Protein AF-0000000074539523 (afdb_homodimer)

Organism: Archaeoglob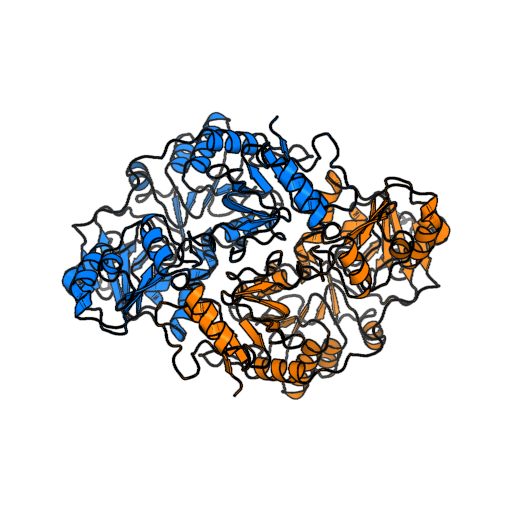us fulgidus (strain ATCC 49558 / DSM 4304 / JCM 9628 / NBRC 100126 / VC-16) (NCBI:txid224325)

pLDDT: mean 94.4, std 8.93, range [22.94, 98.94]

Secondary structure (DSSP, 8-state):
--------HHHHHHHHEE-HHHHHHT--TT-EEEEEEGGG--HHHHHHHHTTGGG--SEEEEEESB-S--HHHHH-TT-SSEEEEESSB-GGGHHHHHHH-GGGB----GGGHHHIIIIIIHHHS--SEEEEEEPPP-TTSEEE-TTB-BTHHHHHHH-SEEEEEE-TTPPP--BSSSSEEEGGG-SEEEE--SSPPP---SPPPPPHHHHHHHHHHHH-B-TTS-BSS-TT-EEEE-SSHHHHHHHHHHHHTT--SBEEB-SEE-HHHHHHHHTTSB--TT-SSSTT-EEESEE---HHHHHHHTT-TTEEE-BHHHHT-HHHHTTSTTEEEEEE-SEEETT--EE-SEEES-STT--EEE-S--TTHHHHHHHHHT-TTS--EEEEE--SEETTEESEESSPPTT---SB-GGG--EEEETTEEEE-TT--HHHHHHHHHHHS-HHHHHHHHHHHHHHTSS-TT--PPSS--TTEEEE--/--------HHHHHHHHEE-HHHHHHT--TT-EEEEEEGGG--HHHHHHHHTTGGG--SEEEEEESB-S--HHHHH-TT-SSEEEEESSB-GGGHHHHHHH-GGGB----GGGHHHIIIIIIHHTS--SEEEEEEPPP-TTSEEE-TTB-BTHHHHHHH-SEEEEEE-TTPPP--BSSSSEEEGGG-SEEEE--SSPPP---SPPPPPHHHHHHHHHHHH-B-TTS-BSS-TT-EEEE-SSHHHHHHHHHHHHTT--SBEEB-SEE-HHHHHHHHTTSB--TT-SSSTT-EEESEE---HHHHHHHTT-TTEEE-BHHHHT-HHHHTTSTTEEEEEE-SEEETT--EE-SEEESSSTT--EEE-S--TTHHHHHHHHHT-TTS--EEEEE--SEETTEESEESSPPTT---SB-GGG--EEEETTEEEE-TT--HHHHHHHHHHHS-HHHHHHHHHHHHHHTSS-TT--PPSS--TTEEEE--

Solvent-accessible surface area (backbone atoms only — not comparable to full-atom values): 46193 Å² total; per-residue (Å²): 123,87,68,70,78,74,73,61,51,64,58,56,48,58,74,26,51,47,51,51,60,56,59,31,60,69,64,50,62,62,35,28,34,34,38,35,29,51,54,22,42,37,57,65,37,35,51,42,38,28,74,39,49,91,79,42,43,50,26,32,38,36,39,28,45,33,74,52,72,54,46,41,49,69,68,33,72,82,40,77,32,47,44,56,35,30,48,23,44,31,77,56,44,32,65,56,27,46,73,44,8,36,25,33,32,26,57,41,41,47,30,47,45,37,54,35,42,58,56,40,26,54,74,76,51,55,37,45,35,28,36,40,31,22,17,59,67,47,98,85,30,35,26,25,29,28,48,36,19,36,46,51,46,35,45,52,73,51,22,74,33,24,33,37,35,26,24,84,82,44,35,42,43,44,47,81,49,62,30,52,49,47,56,90,70,45,63,33,35,25,76,45,86,80,64,74,75,67,64,38,88,68,80,68,76,57,50,72,58,27,48,38,26,34,49,28,51,72,64,17,32,46,90,89,68,46,50,57,73,52,69,35,16,22,36,25,48,55,71,53,33,42,38,39,42,37,42,52,46,41,66,72,67,67,50,39,39,20,21,39,54,15,57,44,44,34,51,49,58,52,51,33,40,76,70,54,26,37,52,9,69,57,36,69,65,63,58,48,24,40,34,23,13,29,42,58,28,33,69,68,49,45,58,59,43,37,71,26,83,52,37,29,32,27,28,24,54,51,49,33,21,36,77,53,39,9,56,34,37,40,19,26,33,49,40,75,39,63,32,29,22,27,64,43,36,27,23,48,26,31,45,43,57,78,41,97,78,44,24,29,26,39,54,32,38,51,43,55,51,52,31,42,33,47,5,13,73,56,19,71,80,71,50,29,34,30,36,41,31,32,60,26,53,57,95,87,37,65,22,59,28,67,49,57,60,53,63,45,42,49,55,39,35,38,48,65,42,42,30,42,33,12,56,26,13,23,30,54,43,59,67,35,32,24,30,56,28,29,53,49,45,43,60,28,29,43,79,91,47,29,67,61,42,52,53,47,27,44,56,33,9,33,30,51,86,94,64,73,84,70,86,77,80,59,78,51,46,35,24,76,57,133,129,85,74,69,78,73,72,60,51,63,59,56,49,58,71,27,49,47,51,50,60,57,56,32,58,70,64,50,61,61,35,28,35,33,36,35,30,50,53,21,40,37,58,65,38,35,52,42,39,26,75,39,50,89,78,42,43,51,25,33,38,36,41,28,45,34,76,53,72,55,46,42,49,68,68,32,74,83,39,76,33,48,44,56,35,28,47,21,45,30,76,55,44,32,66,57,27,47,73,46,8,35,26,35,33,27,58,41,42,46,30,47,43,38,54,36,41,57,57,40,23,58,74,75,52,54,38,45,33,28,36,40,32,22,17,60,66,47,97,85,32,34,27,26,29,27,49,35,19,36,44,51,46,34,44,51,72,52,23,75,34,24,32,37,35,27,25,84,82,42,35,44,42,43,48,81,50,59,29,52,49,47,56,90,68,43,62,34,34,24,75,46,86,79,66,75,76,67,63,37,90,68,80,67,78,57,50,71,58,27,46,39,27,35,51,28,52,72,65,17,32,48,93,89,67,46,49,59,70,52,71,35,17,21,36,23,49,54,73,53,32,42,41,38,40,39,41,52,46,43,65,72,65,66,52,38,40,19,21,39,55,15,58,44,45,33,52,50,58,50,52,32,40,75,70,55,27,37,50,9,69,57,35,70,65,63,58,47,23,41,34,24,13,29,42,59,29,32,69,66,49,44,59,60,43,35,71,25,82,52,38,32,31,27,28,23,54,50,48,34,22,36,77,53,39,8,55,32,38,39,21,26,34,50,40,75,38,63,33,31,22,26,66,43,36,26,22,49,27,31,46,45,56,81,42,95,77,45,24,29,24,38,53,33,36,51,44,54,52,51,30,44,36,47,5,15,73,56,19,72,82,72,52,30,33,30,36,42,31,33,61,26,53,57,96,86,38,66,22,60,28,67,49,56,60,55,61,46,42,49,55,40,34,39,48,64,41,42,28,42,33,12,55,26,13,23,31,53,44,58,68,35,32,24,30,55,28,28,54,50,44,42,61,28,28,42,79,92,48,31,67,61,42,52,54,48,27,42,55,32,10,33,30,50,86,94,66,74,83,71,84,78,80,59,78,51,46,36,24,76,56,132

Nearest PDB structures (foldseek):
  3qdq-assembly1_A  TM=9.302E-01  e=8.550E-43  Clostridium aminobutyricum
  4n8h-assembly2_B  TM=8.901E-01  e=1.763E-41  Yersinia pestis
  4n8k-assembly2_B  TM=8.858E-01  e=2.844E-41  Yersinia pestis
  3qlk-assembly1_B  TM=8.928E-01  e=3.708E-41  Yersinia pestis
  3eh7-assembly1_A-2  TM=9.346E-01  e=1.233E-39  Porphyromonas gingivalis

Sequence (964 aa):
MKRCDRMNYREEYEKKLISPEEAAGLVESGMHIELGGAANTALIIDKYLAKRKDELENVKVGTFIDLAHYEFLKADPNGEVFEWSSGFLYRPVRKTSKELGPCVFRPNLYHDVPKIVREFSKDYDPIDIAYLVTTPMDKHGYFNFGLTCSHMKALAEVAEKVVVVVKENMPWVNGGYDECIHISEVDYIVEDNEMPVPFIPFSIPPTKEDEMIAENILNAETKDGRKLIQDGSTLQVGIGGLPDTVVKMLKEGGYKNLGVHTEMMGDGTLELIEEGVVTNDQKRLDRGKSVFTFALGSLKLYEYLDRNPEVATYPVDYTNDPFIIAQQPKMFSLNQAAEADLMGQINSEQMGLISPTGKLYQVSGTGGQLDFVMGCLFSRDRQGFSILAMYSTHNGTSRIKPILPPGAAVTVPRSMVQVVATEWGVAYLKGLTVKERAIAMIHLAHPDHREWLEKEAEKLGLLPPNYTIPAGKPDYLLYKRDMKRCDRMNYREEYEKKLISPEEAAGLVESGMHIELGGAANTALIIDKYLAKRKDELENVKVGTFIDLAHYEFLKADPNGEVFEWSSGFLYRPVRKTSKELGPCVFRPNLYHDVPKIVREFSKDYDPIDIAYLVTTPMDKHGYFNFGLTCSHMKALAEVAEKVVVVVKENMPWVNGGYDECIHISEVDYIVEDNEMPVPFIPFSIPPTKEDEMIAENILNAETKDGRKLIQDGSTLQVGIGGLPDTVVKMLKEGGYKNLGVHTEMMGDGTLELIEEGVVTNDQKRLDRGKSVFTFALGSLKLYEYLDRNPEVATYPVDYTNDPFIIAQQPKMFSLNQAAEADLMGQINSEQMGLISPTGKLYQVSGTGGQLDFVMGCLFSRDRQGFSILAMYSTHNGTSRIKPILPPGAAVTVPRSMVQVVATEWGVAYLKGLTVKERAIAMIHLAHPDHREWLEKEAEKLGLLPPNYTIPAGKPDYLLYKRD

Foldseek 3Di:
DPPPPLPQLVVLQVVQEDALLVVLVVDAAPAEEEQEEDLWGVQSNLVNVLVCQVVYAHYEYEYEHHPDQGSNCVSPLQCGRYLAAYAWDADNCQVSLFVNFCPRYDADAQLCVLVCLQPVCLPPNAHAEYETEFEDADSNQKTFSAQAQANNLSNLVGYNAYEYEYEHLRFHFAADDSRMDGSVSHRHYYYDPDDDRDADADADEADPFLLLQLVQQQQFAAPVGDHLDAAQEEEEADGHRNSLNNLVVLLVVPHAAYAYQYAEDEVSVVVCVVSRRHQQCSWPPPRQAHEYRGYHYHSVVSVCRHVHSSYHHDHSNQSLALVNLLATPLYEYEDEFQAAELQQFTFRFKDDCVDPVSHIGTHIHLYSLVSNLSSQPNRPVVNRDYEYEYEQDDPNHGRYHNDGDPPTDRSDGSQRHAWYTTSFFIFGRHPDQLLVSNLLSLQRHDPVCSVVSVVSCQVVVSHPPPDDDDDDDDSRGSTGHD/DPPPPLPPLVVLQVVQEDALLVVLVVDAAPAEEEQEEDLWGVQSNQVNVLVCQVVYAHYEYEYEHHPDQGSNCVSPLQCGRYLAAYAWDADNCQVSLVVNFCPRYDADAQLCVLVCLQPVCLPPNAHAEYETEFEDADPSQKTFSAQAQANNLSNLVGYNAYEYEYEHLRFHFAADDSRMDGSVSHRHYYYDPDDDRDADADADEADPFLLLQLVQQQQFAAPVGDHLDAAQEEEEADGHRNSLNNLVVLLVVPHAAYAYQYAEDEVSVVVCVVSRRHQQCSWPPPRQAHEYRGYHYHSVVSVCRHVPSSYHHDHSNQSLALVNLLATPLYEYEDEFQAAELQQFTFRWKDDCVDPVSHIGTHIHLYSLVSNLSSQPNRPVVNRDYEYEYEQDDPNHGRYHNDGDPPTDRSDGSQRHAWYTTSFFIFGRHPDQLLVSNLLSLQRHDPVCNVVSVVSCQVVCSHPPPDDDDDDDDSRTSTGHD

Radius of gyration: 28.71 Å; Cα contacts (8 Å, |Δi|>4): 2515; chains: 2; bounding box: 66×93×84 Å

InterPro domains:
  IPR003702 Acetyl-CoA hydrolase/transferase, N-terminal [PF02550] (9-201)
  IPR026888 Acetyl-CoA hydrolase/transferase, C-terminal domain [PF13336] (297-457)
  IPR037171 NagB/RpiA transferase-like [SSF100950] (9-246)
  IPR037171 NagB/RpiA transferase-like [SSF100950] (204-472)
  IPR038460 Acetyl-CoA hydrolase/transferase, C-terminal domain superfamily [G3DSA:3.40.1080.20] (315-464)
  IPR046433 Acetyl-CoA hydrolase/transferase [PTHR21432] (13-464)

Structure (mmCIF, N/CA/C/O backbone):
data_AF-0000000074539523-model_v1
#
loop_
_entity.id
_entity.type
_entity.pdbx_description
1 polymer '4-hydroxybutyrate CoA transferase (Cat2-1)'
#
loop_
_atom_site.group_PDB
_atom_site.id
_atom_site.type_symbol
_atom_site.label_atom_id
_atom_site.label_alt_id
_atom_site.label_comp_id
_atom_site.label_asym_id
_atom_site.label_entity_id
_atom_site.label_seq_id
_atom_site.pdbx_PDB_ins_code
_atom_site.Cartn_x
_atom_site.Cartn_y
_atom_site.Cartn_z
_atom_site.occupancy
_atom_site.B_iso_or_equiv
_atom_site.auth_seq_id
_atom_site.auth_comp_id
_atom_site.auth_asym_id
_atom_site.auth_atom_id
_atom_site.pdbx_PDB_model_num
ATOM 1 N N . MET A 1 1 ? 4.828 -50.125 25.125 1 23.64 1 MET A N 1
ATOM 2 C CA . MET A 1 1 ? 5.234 -50.75 23.875 1 23.64 1 MET A CA 1
ATOM 3 C C . MET A 1 1 ? 4.168 -50.531 22.797 1 23.64 1 MET A C 1
ATOM 5 O O . MET A 1 1 ? 4.043 -51.344 21.891 1 23.64 1 MET A O 1
ATOM 9 N N . LYS A 1 2 ? 3.139 -49.625 23.016 1 31.2 2 LYS A N 1
ATOM 10 C CA . LYS A 1 2 ? 2.219 -49.406 21.891 1 31.2 2 LYS A CA 1
ATOM 11 C C . LYS A 1 2 ? 2.975 -49.25 20.578 1 31.2 2 LYS A C 1
ATOM 13 O O . LYS A 1 2 ? 3.771 -48.344 20.422 1 31.2 2 LYS A O 1
ATOM 18 N N . ARG A 1 3 ? 3.547 -50.344 20.203 1 32.53 3 ARG A N 1
ATOM 19 C CA . ARG A 1 3 ? 4.266 -50.438 18.938 1 32.53 3 ARG A CA 1
ATOM 20 C C . ARG A 1 3 ? 3.533 -49.656 17.844 1 32.53 3 ARG A C 1
ATOM 22 O O . ARG A 1 3 ? 2.35 -49.906 17.594 1 32.53 3 ARG A O 1
ATOM 29 N N . CYS A 1 4 ? 3.871 -48.438 17.641 1 38 4 CYS A N 1
ATOM 30 C CA . CYS A 1 4 ? 3.398 -47.562 16.562 1 38 4 CYS A CA 1
ATOM 31 C C . CYS A 1 4 ? 3.309 -48.312 15.242 1 38 4 CYS A C 1
ATOM 33 O O . CYS A 1 4 ? 4.309 -48.844 14.758 1 38 4 CYS A O 1
ATOM 35 N N . ASP A 1 5 ? 2.398 -49.062 14.969 1 41.41 5 ASP A N 1
ATOM 36 C CA . ASP A 1 5 ? 2.125 -49.562 13.641 1 41.41 5 ASP A CA 1
ATOM 37 C C . ASP A 1 5 ? 2.74 -48.688 12.562 1 41.41 5 ASP A C 1
ATOM 39 O O . ASP A 1 5 ? 2.312 -47.531 12.375 1 41.41 5 ASP A O 1
ATOM 43 N N . ARG A 1 6 ? 3.994 -48.656 12.469 1 48.12 6 ARG A N 1
ATOM 44 C CA . ARG A 1 6 ? 4.789 -47.969 11.461 1 48.12 6 ARG A CA 1
ATOM 45 C C . ARG A 1 6 ? 4.141 -48.062 10.086 1 48.12 6 ARG A C 1
ATOM 47 O O . ARG A 1 6 ? 4.047 -49.156 9.523 1 48.12 6 ARG A O 1
ATOM 54 N N . MET A 1 7 ? 3.072 -47.5 9.719 1 55.91 7 MET A N 1
ATOM 55 C CA . MET A 1 7 ? 2.396 -47.375 8.43 1 55.91 7 MET A CA 1
ATOM 56 C C . MET A 1 7 ? 3.4 -47.406 7.285 1 55.91 7 MET A C 1
ATOM 58 O O . MET A 1 7 ? 4.43 -46.75 7.336 1 55.91 7 MET A O 1
ATOM 62 N N . ASN A 1 8 ? 3.527 -48.531 6.484 1 83.81 8 ASN A N 1
ATOM 63 C CA . ASN A 1 8 ? 4.395 -48.719 5.332 1 83.81 8 ASN A CA 1
ATOM 64 C C . ASN A 1 8 ? 4.125 -47.688 4.238 1 83.81 8 ASN A C 1
ATOM 66 O O . ASN A 1 8 ? 3.227 -47.875 3.416 1 83.81 8 ASN A O 1
ATOM 70 N N . TYR A 1 9 ? 4.527 -46.531 4.316 1 92.56 9 TYR A N 1
ATOM 71 C CA . TYR A 1 9 ? 4.348 -45.406 3.391 1 92.56 9 TYR A CA 1
ATOM 72 C C . TYR A 1 9 ? 4.609 -45.844 1.954 1 92.56 9 TYR A C 1
ATOM 74 O O . TYR A 1 9 ? 4.012 -45.312 1.017 1 92.56 9 TYR A O 1
ATOM 82 N N . ARG A 1 10 ? 5.316 -46.875 1.79 1 93.81 10 ARG A N 1
ATOM 83 C CA . ARG A 1 10 ? 5.602 -47.375 0.45 1 93.81 10 ARG A CA 1
ATOM 84 C C . ARG A 1 10 ? 4.371 -48.031 -0.166 1 93.81 10 ARG A C 1
ATOM 86 O O . ARG A 1 10 ? 4.113 -47.875 -1.362 1 93.81 10 ARG A O 1
ATOM 93 N N . GLU A 1 11 ? 3.758 -48.781 0.59 1 95.31 11 GLU A N 1
ATOM 94 C CA . GLU A 1 11 ? 2.523 -49.375 0.107 1 95.31 11 GLU A CA 1
ATOM 95 C C . GLU A 1 11 ? 1.486 -48.312 -0.249 1 95.31 11 GLU A C 1
ATOM 97 O O . GLU A 1 11 ? 0.801 -48.438 -1.268 1 95.31 11 GLU A O 1
ATOM 102 N N . GLU A 1 12 ? 1.334 -47.438 0.643 1 96.94 12 GLU A N 1
ATOM 103 C CA . GLU A 1 12 ? 0.417 -46.312 0.373 1 96.94 12 GLU A CA 1
ATOM 104 C C . GLU A 1 12 ? 0.807 -45.594 -0.903 1 96.94 12 GLU A C 1
ATOM 106 O O . GLU A 1 12 ? -0.057 -45.219 -1.702 1 96.94 12 GLU A O 1
ATOM 111 N N . TYR A 1 13 ? 2.074 -45.312 -1.079 1 97.94 13 TYR A N 1
ATOM 112 C CA . TYR A 1 13 ? 2.607 -44.688 -2.279 1 97.94 13 TYR A CA 1
ATOM 113 C C . TYR A 1 13 ? 2.176 -45.438 -3.531 1 97.94 13 TYR A C 1
ATOM 115 O O . TYR A 1 13 ? 1.672 -44.844 -4.484 1 97.94 13 TYR A O 1
ATOM 123 N N . GLU A 1 14 ? 2.342 -46.719 -3.506 1 97.5 14 GLU A N 1
ATOM 124 C CA . GLU A 1 14 ? 2.021 -47.562 -4.66 1 97.5 14 GLU A CA 1
ATOM 125 C C . GLU A 1 14 ? 0.527 -47.531 -4.965 1 97.5 14 GLU A C 1
ATOM 127 O O . GLU A 1 14 ? 0.125 -47.562 -6.129 1 97.5 14 GLU A O 1
ATOM 132 N N . LYS A 1 15 ? -0.209 -47.531 -3.998 1 97.88 15 LYS A N 1
ATOM 133 C CA . LYS A 1 15 ? -1.659 -47.5 -4.168 1 97.88 15 LYS A CA 1
ATOM 134 C C . LYS A 1 15 ? -2.109 -46.188 -4.812 1 97.88 15 LYS A C 1
ATOM 136 O O . LYS A 1 15 ? -3.117 -46.156 -5.523 1 97.88 15 LYS A O 1
ATOM 141 N N . LYS A 1 16 ? -1.399 -45.156 -4.566 1 98.62 16 LYS A N 1
ATOM 142 C CA . LYS A 1 16 ? -1.79 -43.812 -5.016 1 98.62 16 LYS A CA 1
ATOM 143 C C . LYS A 1 16 ? -1.14 -43.469 -6.355 1 98.62 16 LYS A C 1
ATOM 145 O O . LYS A 1 16 ? -1.508 -42.5 -6.996 1 98.62 16 LYS A O 1
ATOM 150 N N . LEU A 1 17 ? -0.215 -44.281 -6.812 1 98.75 17 LEU A N 1
ATOM 151 C CA . LEU A 1 17 ? 0.562 -44 -8.016 1 98.75 17 LEU A CA 1
ATOM 152 C C . LEU A 1 17 ? -0.299 -44.156 -9.266 1 98.75 17 LEU A C 1
ATOM 154 O O . LEU A 1 17 ? -0.962 -45.188 -9.445 1 98.75 17 LEU A O 1
ATOM 158 N N . ILE A 1 18 ? -0.318 -43.156 -10.133 1 98.81 18 ILE A N 1
ATOM 159 C CA . ILE A 1 18 ? -0.994 -43.188 -11.43 1 98.81 18 ILE A CA 1
ATOM 160 C C . ILE A 1 18 ? -0.104 -42.562 -12.5 1 98.81 18 ILE A C 1
ATOM 162 O O . ILE A 1 18 ? 0.907 -41.938 -12.188 1 98.81 18 ILE A O 1
ATOM 166 N N . SER A 1 19 ? -0.445 -42.75 -13.82 1 98.5 19 SER A N 1
ATOM 167 C CA . SER A 1 19 ? 0.309 -42.125 -14.914 1 98.5 19 SER A CA 1
ATOM 168 C C . SER A 1 19 ? -0.042 -40.656 -15.086 1 98.5 19 SER A C 1
ATOM 170 O O . SER A 1 19 ? -1.076 -40.219 -14.594 1 98.5 19 SER A O 1
ATOM 172 N N . PRO A 1 20 ? 0.845 -39.938 -15.742 1 98.44 20 PRO A N 1
ATOM 173 C CA . PRO A 1 20 ? 0.51 -38.562 -16.047 1 98.44 20 PRO A CA 1
ATOM 174 C C . PRO A 1 20 ? -0.79 -38.438 -16.844 1 98.44 20 PRO A C 1
ATOM 176 O O . PRO A 1 20 ? -1.564 -37.5 -16.609 1 98.44 20 PRO A O 1
ATOM 179 N N . GLU A 1 21 ? -0.991 -39.312 -17.703 1 98.19 21 GLU A N 1
ATOM 180 C CA . GLU A 1 21 ? -2.209 -39.312 -18.5 1 98.19 21 GLU A CA 1
ATOM 181 C C . GLU A 1 21 ? -3.445 -39.531 -17.641 1 98.19 21 GLU A C 1
ATOM 183 O O . GLU A 1 21 ? -4.457 -38.844 -17.812 1 98.19 21 GLU A O 1
ATOM 188 N N . GLU A 1 22 ? -3.354 -40.438 -16.734 1 98.69 22 GLU A N 1
ATOM 189 C CA . GLU A 1 22 ? -4.457 -40.688 -15.805 1 98.69 22 GLU A CA 1
ATOM 190 C C . GLU A 1 22 ? -4.707 -39.469 -14.914 1 98.69 22 GLU A C 1
ATOM 192 O O . GLU A 1 22 ? -5.855 -39.125 -14.617 1 98.69 22 GLU A O 1
ATOM 197 N N . ALA A 1 23 ? -3.613 -38.906 -14.516 1 98.81 23 ALA A N 1
ATOM 198 C CA . ALA A 1 23 ? -3.738 -37.719 -13.68 1 98.81 23 ALA A CA 1
ATOM 199 C C . ALA A 1 23 ? -4.453 -36.594 -14.422 1 98.81 23 ALA A C 1
ATOM 201 O O . ALA A 1 23 ? -5.34 -35.938 -13.867 1 98.81 23 ALA A O 1
ATOM 202 N N . ALA A 1 24 ? -4.047 -36.281 -15.641 1 98.75 24 ALA A N 1
ATOM 203 C CA . ALA A 1 24 ? -4.746 -35.312 -16.469 1 98.75 24 ALA A CA 1
ATOM 204 C C . ALA A 1 24 ? -6.195 -35.719 -16.703 1 98.75 24 ALA A C 1
ATOM 206 O O . ALA A 1 24 ? -7.074 -34.875 -16.859 1 98.75 24 ALA A O 1
ATOM 207 N N . GLY A 1 25 ? -6.418 -37 -16.734 1 98.62 25 GLY A N 1
ATOM 208 C CA . GLY A 1 25 ? -7.738 -37.562 -16.953 1 98.62 25 GLY A CA 1
ATOM 209 C C . GLY A 1 25 ? -8.695 -37.312 -15.805 1 98.62 25 GLY A C 1
ATOM 210 O O . GLY A 1 25 ? -9.914 -37.438 -15.969 1 98.62 25 GLY A O 1
ATOM 211 N N . LEU A 1 26 ? -8.164 -36.969 -14.633 1 98.75 26 LEU A N 1
ATOM 212 C CA . LEU A 1 26 ? -9.008 -36.656 -13.484 1 98.75 26 LEU A CA 1
ATOM 213 C C . LEU A 1 26 ? -9.812 -35.375 -13.719 1 98.75 26 LEU A C 1
ATOM 215 O O . LEU A 1 26 ? -10.805 -35.125 -13.031 1 98.75 26 LEU A O 1
ATOM 219 N N . VAL A 1 27 ? -9.336 -34.531 -14.664 1 98.81 27 VAL A N 1
ATOM 220 C CA . VAL A 1 27 ? -9.984 -33.25 -14.93 1 98.81 27 VAL A CA 1
ATOM 221 C C . VAL A 1 27 ? -11.289 -33.469 -15.68 1 98.81 27 VAL A C 1
ATOM 223 O O . VAL A 1 27 ? -11.328 -34.188 -16.672 1 98.81 27 VAL A O 1
ATOM 226 N N . GLU A 1 28 ? -12.305 -32.875 -15.195 1 98.69 28 GLU A N 1
ATOM 227 C CA . GLU A 1 28 ? -13.609 -32.844 -15.852 1 98.69 28 GLU A CA 1
ATOM 228 C C . GLU A 1 28 ? -14.039 -31.438 -16.203 1 98.69 28 GLU A C 1
ATOM 230 O O . GLU A 1 28 ? -13.492 -30.469 -15.68 1 98.69 28 GLU A O 1
ATOM 235 N N . SER A 1 29 ? -15.023 -31.391 -17.125 1 98.56 29 SER A N 1
ATOM 236 C CA . SER A 1 29 ? -15.57 -30.094 -17.5 1 98.56 29 SER A CA 1
ATOM 237 C C . SER A 1 29 ? -16.109 -29.344 -16.297 1 98.56 29 SER A C 1
ATOM 239 O O . SER A 1 29 ? -16.719 -29.938 -15.406 1 98.56 29 SER A O 1
ATOM 241 N N . GLY A 1 30 ? -15.758 -28.062 -16.219 1 97.25 30 GLY A N 1
ATOM 242 C CA . GLY A 1 30 ? -16.266 -27.203 -15.164 1 97.25 30 GLY A CA 1
ATOM 243 C C . GLY A 1 30 ? -15.352 -27.125 -13.961 1 97.25 30 GLY A C 1
ATOM 244 O O . GLY A 1 30 ? -15.578 -26.328 -13.055 1 97.25 30 GLY A O 1
ATOM 245 N N . MET A 1 31 ? -14.273 -27.922 -13.922 1 98.12 31 MET A N 1
ATOM 246 C CA . MET A 1 31 ? -13.406 -27.984 -12.75 1 98.12 31 MET A CA 1
ATOM 247 C C . MET A 1 31 ? -12.469 -26.781 -12.719 1 98.12 31 MET A C 1
ATOM 249 O O . MET A 1 31 ? -12.172 -26.188 -13.766 1 98.12 31 MET A O 1
ATOM 253 N N . HIS A 1 32 ? -12.109 -26.422 -11.555 1 97.69 32 HIS A N 1
ATOM 254 C CA . HIS A 1 32 ? -11.016 -25.5 -11.289 1 97.69 32 HIS A CA 1
ATOM 255 C C . HIS A 1 32 ? -9.758 -26.234 -10.844 1 97.69 32 HIS A C 1
ATOM 257 O O . HIS A 1 32 ? -9.766 -26.906 -9.812 1 97.69 32 HIS A O 1
ATOM 263 N N . ILE A 1 33 ? -8.719 -26.109 -11.602 1 98.75 33 ILE A N 1
ATOM 264 C CA . ILE A 1 33 ? -7.48 -26.797 -11.258 1 98.75 33 ILE A CA 1
ATOM 265 C C . ILE A 1 33 ? -6.348 -25.797 -11.094 1 98.75 33 ILE A C 1
ATOM 267 O O . ILE A 1 33 ? -6.383 -24.703 -11.688 1 98.75 33 ILE A O 1
ATOM 271 N N . GLU A 1 34 ? -5.418 -26.109 -10.273 1 98.44 34 GLU A N 1
ATOM 272 C CA . GLU A 1 34 ? -4.188 -25.344 -10.102 1 98.44 34 GLU A CA 1
ATOM 273 C C . GLU A 1 34 ? -2.975 -26.141 -10.57 1 98.44 34 GLU A C 1
ATOM 275 O O . GLU A 1 34 ? -2.74 -27.266 -10.102 1 98.44 34 GLU A O 1
ATOM 280 N N . LEU A 1 35 ? -2.164 -25.547 -11.453 1 98.38 35 LEU A N 1
ATOM 281 C CA . LEU A 1 35 ? -1.056 -26.266 -12.07 1 98.38 35 LEU A CA 1
ATOM 282 C C . LEU A 1 35 ? 0.269 -25.891 -11.414 1 98.38 35 LEU A C 1
ATOM 284 O O . LEU A 1 35 ? 1.316 -26.438 -11.766 1 98.38 35 LEU A O 1
ATOM 288 N N . GLY A 1 36 ? 0.235 -25.031 -10.492 1 96.81 36 GLY A N 1
ATOM 289 C CA . GLY A 1 36 ? 1.456 -24.578 -9.852 1 96.81 36 GLY A CA 1
ATOM 290 C C . GLY A 1 36 ? 2.082 -23.375 -10.539 1 96.81 36 GLY A C 1
ATOM 291 O O . GLY A 1 36 ? 1.411 -22.656 -11.289 1 96.81 36 GLY A O 1
ATOM 292 N N . GLY A 1 37 ? 3.336 -23.109 -10.234 1 96.19 37 GLY A N 1
ATOM 293 C CA . GLY A 1 37 ? 4.043 -21.953 -10.773 1 96.19 37 GLY A CA 1
ATOM 294 C C . GLY A 1 37 ? 5.539 -22.016 -10.531 1 96.19 37 GLY A C 1
ATOM 295 O O . GLY A 1 37 ? 6.027 -22.891 -9.812 1 96.19 37 GLY A O 1
ATOM 296 N N . ALA A 1 38 ? 6.23 -21.125 -11.156 1 95.88 38 ALA A N 1
ATOM 297 C CA . ALA A 1 38 ? 7.691 -21.062 -11.086 1 95.88 38 ALA A CA 1
ATOM 298 C C . ALA A 1 38 ? 8.312 -22.422 -11.43 1 95.88 38 ALA A C 1
ATOM 300 O O . ALA A 1 38 ? 7.941 -23.047 -12.422 1 95.88 38 ALA A O 1
ATOM 301 N N . ALA A 1 39 ? 9.273 -22.875 -10.633 1 96.25 39 ALA A N 1
ATOM 302 C CA . ALA A 1 39 ? 9.922 -24.156 -10.922 1 96.25 39 ALA A CA 1
ATOM 303 C C . ALA A 1 39 ? 9 -25.328 -10.586 1 96.25 39 ALA A C 1
ATOM 305 O O . ALA A 1 39 ? 9.258 -26.469 -10.984 1 96.25 39 ALA A O 1
ATOM 306 N N . ASN A 1 40 ? 7.879 -25.062 -9.922 1 97.81 40 ASN A N 1
ATOM 307 C CA . ASN A 1 40 ? 6.949 -26.094 -9.469 1 97.81 40 ASN A CA 1
ATOM 308 C C . ASN A 1 40 ? 5.691 -26.125 -10.328 1 97.81 40 ASN A C 1
ATOM 310 O O . ASN A 1 40 ? 4.602 -26.422 -9.836 1 97.81 40 ASN A O 1
ATOM 314 N N . THR A 1 41 ? 5.754 -25.812 -11.562 1 97.44 41 THR A N 1
ATOM 315 C CA . THR A 1 41 ? 4.641 -26 -12.492 1 97.44 41 THR A CA 1
ATOM 316 C C . THR A 1 41 ? 4.562 -27.453 -12.969 1 97.44 41 THR A C 1
ATOM 318 O O . THR A 1 41 ? 5.57 -28.016 -13.391 1 97.44 41 THR A O 1
ATOM 321 N N . ALA A 1 42 ? 3.4 -28.016 -12.961 1 98.31 42 ALA A N 1
ATOM 322 C CA . ALA A 1 42 ? 3.193 -29.406 -13.383 1 98.31 42 ALA A CA 1
ATOM 323 C C . ALA A 1 42 ? 3.098 -29.5 -14.906 1 98.31 42 ALA A C 1
ATOM 325 O O . ALA A 1 42 ? 2.053 -29.875 -15.445 1 98.31 42 ALA A O 1
ATOM 326 N N . LEU A 1 43 ? 4.156 -29.391 -15.555 1 97.88 43 LEU A N 1
ATOM 327 C CA . LEU A 1 43 ? 4.207 -29.281 -17.016 1 97.88 43 LEU A CA 1
ATOM 328 C C . LEU A 1 43 ? 3.791 -30.594 -17.672 1 97.88 43 LEU A C 1
ATOM 330 O O . LEU A 1 43 ? 3.221 -30.578 -18.766 1 97.88 43 LEU A O 1
ATOM 334 N N . ILE A 1 44 ? 4.062 -31.734 -16.969 1 98.38 44 ILE A N 1
ATOM 335 C CA . ILE A 1 44 ? 3.682 -33.031 -17.547 1 98.38 44 ILE A CA 1
ATOM 336 C C . ILE A 1 44 ? 2.158 -33.125 -17.594 1 98.38 44 ILE A C 1
ATOM 338 O O . ILE A 1 44 ? 1.598 -33.75 -18.5 1 98.38 44 ILE A O 1
ATOM 342 N N . ILE A 1 45 ? 1.518 -32.594 -16.578 1 98.69 45 ILE A N 1
ATOM 343 C CA . ILE A 1 45 ? 0.059 -32.562 -16.547 1 98.69 45 ILE A CA 1
ATOM 344 C C . ILE A 1 45 ? -0.461 -31.625 -17.641 1 98.69 45 ILE A C 1
ATOM 346 O O . ILE A 1 45 ? -1.434 -31.953 -18.328 1 98.69 45 ILE A O 1
ATOM 350 N N . ASP A 1 46 ? 0.162 -30.438 -17.781 1 98.25 46 ASP A N 1
ATOM 351 C CA . ASP A 1 46 ? -0.171 -29.5 -18.859 1 98.25 46 ASP A CA 1
ATOM 352 C C . ASP A 1 46 ? -0.151 -30.188 -20.219 1 98.25 46 ASP A C 1
ATOM 354 O O . ASP A 1 46 ? -1.082 -30.031 -21.016 1 98.25 46 ASP A O 1
ATOM 358 N N . LYS A 1 47 ? 0.885 -30.969 -20.438 1 98.06 47 LYS A N 1
ATOM 359 C CA . LYS A 1 47 ? 1.077 -31.688 -21.703 1 98.06 47 LYS A CA 1
ATOM 360 C C . LYS A 1 47 ? -0.115 -32.594 -22 1 98.06 47 LYS A C 1
ATOM 362 O O . LYS A 1 47 ? -0.656 -32.562 -23.109 1 98.06 47 LYS A O 1
ATOM 367 N N . TYR A 1 48 ? -0.502 -33.312 -21.047 1 98.44 48 TYR A N 1
ATOM 368 C CA . TYR A 1 48 ? -1.562 -34.281 -21.281 1 98.44 48 TYR A CA 1
ATOM 369 C C . TYR A 1 48 ? -2.934 -33.625 -21.203 1 98.44 48 TYR A C 1
ATOM 371 O O . TYR A 1 48 ? -3.871 -34.062 -21.891 1 98.44 48 TYR A O 1
ATOM 379 N N . LEU A 1 49 ? -3.059 -32.562 -20.422 1 98.69 49 LEU A N 1
ATOM 380 C CA . LEU A 1 49 ? -4.305 -31.812 -20.359 1 98.69 49 LEU A CA 1
ATOM 381 C C . LEU A 1 49 ? -4.633 -31.203 -21.719 1 98.69 49 LEU A C 1
ATOM 383 O O . LEU A 1 49 ? -5.785 -31.234 -22.156 1 98.69 49 LEU A O 1
ATOM 387 N N . ALA A 1 50 ? -3.615 -30.672 -22.359 1 98.62 50 ALA A N 1
ATOM 388 C CA . ALA A 1 50 ? -3.768 -30.031 -23.656 1 98.62 50 ALA A CA 1
ATOM 389 C C . ALA A 1 50 ? -4.379 -30.984 -24.688 1 98.62 50 ALA A C 1
ATOM 391 O O . ALA A 1 50 ? -5.172 -30.562 -25.531 1 98.62 50 ALA A O 1
ATOM 392 N N . LYS A 1 51 ? -4.035 -32.219 -24.547 1 98.19 51 LYS A N 1
ATOM 393 C CA . LYS A 1 51 ? -4.512 -33.25 -25.484 1 98.19 51 LYS A CA 1
ATOM 394 C C . LYS A 1 51 ? -6.004 -33.5 -25.297 1 98.19 51 LYS A C 1
ATOM 396 O O . LYS A 1 51 ? -6.656 -34.062 -26.188 1 98.19 51 LYS A O 1
ATOM 401 N N . ARG A 1 52 ? -6.512 -33 -24.203 1 98.38 52 ARG A N 1
ATOM 402 C CA . ARG A 1 52 ? -7.906 -33.281 -23.891 1 98.38 52 ARG A CA 1
ATOM 403 C C . ARG A 1 52 ? -8.797 -32.094 -24.188 1 98.38 52 ARG A C 1
ATOM 405 O O . ARG A 1 52 ? -9.969 -32.062 -23.797 1 98.38 52 ARG A O 1
ATOM 412 N N . LYS A 1 53 ? -8.273 -31.141 -24.844 1 98.06 53 LYS A N 1
ATOM 413 C CA . LYS A 1 53 ? -8.969 -29.891 -25.109 1 98.06 53 LYS A CA 1
ATOM 414 C C . LYS A 1 53 ? -10.359 -30.141 -25.688 1 98.06 53 LYS A C 1
ATOM 416 O O . LYS A 1 53 ? -11.336 -29.516 -25.266 1 98.06 53 LYS A O 1
ATOM 421 N N . ASP A 1 54 ? -10.484 -31.094 -26.594 1 97.5 54 ASP A N 1
ATOM 422 C CA . ASP A 1 54 ? -11.719 -31.312 -27.344 1 97.5 54 ASP A CA 1
ATOM 423 C C . ASP A 1 54 ? -12.719 -32.125 -26.531 1 97.5 54 ASP A C 1
ATOM 425 O O . ASP A 1 54 ? -13.898 -32.219 -26.891 1 97.5 54 ASP A O 1
ATOM 429 N N . GLU A 1 55 ? -12.234 -32.594 -25.375 1 97.69 55 GLU A N 1
ATOM 430 C CA . GLU A 1 55 ? -13.094 -33.406 -24.516 1 97.69 55 GLU A CA 1
ATOM 431 C C . GLU A 1 55 ? -13.68 -32.562 -23.375 1 97.69 55 GLU A C 1
ATOM 433 O O . GLU A 1 55 ? -14.625 -32.969 -22.703 1 97.69 55 GLU A O 1
ATOM 438 N N . LEU A 1 56 ? -13.141 -31.406 -23.203 1 98.56 56 LEU A N 1
ATOM 439 C CA . LEU A 1 56 ? -13.43 -30.641 -22 1 98.56 56 LEU A CA 1
ATOM 440 C C . LEU A 1 56 ? -14.125 -29.328 -22.344 1 98.56 56 LEU A C 1
ATOM 442 O O . LEU A 1 56 ? -14.031 -28.844 -23.484 1 98.56 56 LEU A O 1
ATOM 446 N N . GLU A 1 57 ? -14.875 -28.859 -21.391 1 97.5 57 GLU A N 1
ATOM 447 C CA . GLU A 1 57 ? -15.5 -27.531 -21.453 1 97.5 57 GLU A CA 1
ATOM 448 C C . GLU A 1 57 ? -15.328 -26.781 -20.156 1 97.5 57 GLU A C 1
ATOM 450 O O . GLU A 1 57 ? -15.445 -27.359 -19.062 1 97.5 57 GLU A O 1
ATOM 455 N N . ASN A 1 58 ? -14.984 -25.5 -20.266 1 95.38 58 ASN A N 1
ATOM 456 C CA . ASN A 1 58 ? -15.008 -24.578 -19.156 1 95.38 58 ASN A CA 1
ATOM 457 C C . ASN A 1 58 ? -14.148 -25.062 -17.984 1 95.38 58 ASN A C 1
ATOM 459 O O . ASN A 1 58 ? -14.617 -25.141 -16.859 1 95.38 58 ASN A O 1
ATOM 463 N N . VAL A 1 59 ? -12.914 -25.406 -18.234 1 98.25 59 VAL A N 1
ATOM 464 C CA . VAL A 1 59 ? -11.953 -25.75 -17.188 1 98.25 59 VAL A CA 1
ATOM 465 C C . VAL A 1 59 ? -11.172 -24.516 -16.766 1 98.25 59 VAL A C 1
ATOM 467 O O . VAL A 1 59 ? -10.523 -23.875 -17.594 1 98.25 59 VAL A O 1
ATOM 470 N N . LYS A 1 60 ? -11.312 -24.156 -15.523 1 97.12 60 LYS A N 1
ATOM 471 C CA . LYS A 1 60 ? -10.492 -23.078 -14.992 1 97.12 60 LYS A CA 1
ATOM 472 C C . LYS A 1 60 ? -9.094 -23.562 -14.641 1 97.12 60 LYS A C 1
ATOM 474 O O . LYS A 1 60 ? -8.938 -24.578 -13.953 1 97.12 60 LYS A O 1
ATOM 479 N N . VAL A 1 61 ? -8.117 -22.875 -15.133 1 98.56 61 VAL A N 1
ATOM 480 C CA . VAL A 1 61 ? -6.734 -23.266 -14.891 1 98.56 61 VAL A CA 1
ATOM 481 C C . VAL A 1 61 ? -5.992 -22.109 -14.219 1 98.56 61 VAL A C 1
ATOM 483 O O . VAL A 1 61 ? -5.812 -21.047 -14.82 1 98.56 61 VAL A O 1
ATOM 486 N N . GLY A 1 62 ? -5.578 -22.328 -13.023 1 97.88 62 GLY A N 1
ATOM 487 C CA . GLY A 1 62 ? -4.781 -21.344 -12.312 1 97.88 62 GLY A CA 1
ATOM 488 C C . GLY A 1 62 ? -3.293 -21.641 -12.352 1 97.88 62 GLY A C 1
ATOM 489 O O . GLY A 1 62 ? -2.879 -22.797 -12.266 1 97.88 62 GLY A O 1
ATOM 490 N N . THR A 1 63 ? -2.508 -20.625 -12.586 1 98.12 63 THR A N 1
ATOM 491 C CA . THR A 1 63 ? -1.051 -20.672 -12.508 1 98.12 63 THR A CA 1
ATOM 492 C C . THR A 1 63 ? -0.515 -19.422 -11.805 1 98.12 63 THR A C 1
ATOM 494 O O . THR A 1 63 ? -1.279 -18.516 -11.469 1 98.12 63 THR A O 1
ATOM 497 N N . PHE A 1 64 ? 0.749 -19.453 -11.469 1 95.94 64 PHE A N 1
ATOM 498 C CA . PHE A 1 64 ? 1.421 -18.266 -10.938 1 95.94 64 PHE A CA 1
ATOM 499 C C . PHE A 1 64 ? 2.904 -18.297 -11.281 1 95.94 64 PHE A C 1
ATOM 501 O O . PHE A 1 64 ? 3.479 -19.359 -11.508 1 95.94 64 PHE A O 1
ATOM 508 N N . ILE A 1 65 ? 3.561 -17.156 -11.438 1 95.88 65 ILE A N 1
ATOM 509 C CA . ILE A 1 65 ? 4.945 -16.984 -11.867 1 95.88 65 ILE A CA 1
ATOM 510 C C . ILE A 1 65 ? 5.215 -17.875 -13.078 1 95.88 65 ILE A C 1
ATOM 512 O O . ILE A 1 65 ? 5.926 -18.875 -12.977 1 95.88 65 ILE A O 1
ATOM 516 N N . ASP A 1 66 ? 4.738 -17.547 -14.25 1 96.69 66 ASP A N 1
ATOM 517 C CA . ASP A 1 66 ? 4.668 -18.359 -15.461 1 96.69 66 ASP A CA 1
ATOM 518 C C . ASP A 1 66 ? 5.992 -18.344 -16.219 1 96.69 66 ASP A C 1
ATOM 520 O O . ASP A 1 66 ? 6.188 -17.516 -17.109 1 96.69 66 ASP A O 1
ATOM 524 N N . LEU A 1 67 ? 6.785 -19.328 -15.984 1 92 67 LEU A N 1
ATOM 525 C CA . LEU A 1 67 ? 8.125 -19.359 -16.547 1 92 67 LEU A CA 1
ATOM 526 C C . LEU A 1 67 ? 8.172 -20.234 -17.797 1 92 67 LEU A C 1
ATOM 528 O O . LEU A 1 67 ? 9.195 -20.297 -18.484 1 92 67 LEU A O 1
ATOM 532 N N . ALA A 1 68 ? 7 -20.906 -18.125 1 92.12 68 ALA A N 1
ATOM 533 C CA . ALA A 1 68 ? 6.996 -21.859 -19.234 1 92.12 68 ALA A CA 1
ATOM 534 C C . ALA A 1 68 ? 5.918 -21.5 -20.25 1 92.12 68 ALA A C 1
ATOM 536 O O . ALA A 1 68 ? 4.977 -20.766 -19.938 1 92.12 68 ALA A O 1
ATOM 537 N N . HIS A 1 69 ? 6.223 -22 -21.469 1 94.75 69 HIS A N 1
ATOM 538 C CA . HIS A 1 69 ? 5.141 -22.031 -22.438 1 94.75 69 HIS A CA 1
ATOM 539 C C . HIS A 1 69 ? 4.18 -23.188 -22.156 1 94.75 69 HIS A C 1
ATOM 541 O O . HIS A 1 69 ? 4.598 -24.344 -22.062 1 94.75 69 HIS A O 1
ATOM 547 N N . TYR A 1 70 ? 2.951 -22.891 -22.031 1 97.44 70 TYR A N 1
ATOM 548 C CA . TYR A 1 70 ? 1.985 -23.922 -21.672 1 97.44 70 TYR A CA 1
ATOM 549 C C . TYR A 1 70 ? 1.352 -24.531 -22.922 1 97.44 70 TYR A C 1
ATOM 551 O O . TYR A 1 70 ? 0.929 -23.812 -23.828 1 97.44 70 TYR A O 1
ATOM 559 N N . GLU A 1 71 ? 1.242 -25.859 -22.906 1 98.12 71 GLU A N 1
ATOM 560 C CA . GLU A 1 71 ? 0.627 -26.578 -24.016 1 98.12 71 GLU A CA 1
ATOM 561 C C . GLU A 1 71 ? -0.877 -26.328 -24.078 1 98.12 71 GLU A C 1
ATOM 563 O O . GLU A 1 71 ? -1.46 -26.266 -25.156 1 98.12 71 GLU A O 1
ATOM 568 N N . PHE A 1 72 ? -1.525 -26.203 -22.891 1 98.06 72 PHE A N 1
ATOM 569 C CA . PHE A 1 72 ? -2.967 -25.984 -22.891 1 98.06 72 PHE A CA 1
ATOM 570 C C . PHE A 1 72 ? -3.305 -24.625 -23.5 1 98.06 72 PHE A C 1
ATOM 572 O O . PHE A 1 72 ? -4.344 -24.469 -24.141 1 98.06 72 PHE A O 1
ATOM 579 N N . LEU A 1 73 ? -2.477 -23.609 -23.297 1 97.44 73 LEU A N 1
ATOM 580 C CA . LEU A 1 73 ? -2.689 -22.297 -23.891 1 97.44 73 LEU A CA 1
ATOM 581 C C . LEU A 1 73 ? -2.48 -22.359 -25.406 1 97.44 73 LEU A C 1
ATOM 583 O O . LEU A 1 73 ? -3.188 -21.688 -26.156 1 97.44 73 LEU A O 1
ATOM 587 N N . LYS A 1 74 ? -1.475 -23.141 -25.828 1 97 74 LYS A N 1
ATOM 588 C CA . LYS A 1 74 ? -1.242 -23.328 -27.266 1 97 74 LYS A CA 1
ATOM 589 C C . LYS A 1 74 ? -2.438 -24 -27.922 1 97 74 LYS A C 1
ATOM 591 O O . LYS A 1 74 ? -2.816 -23.625 -29.047 1 97 74 LYS A O 1
ATOM 596 N N . ALA A 1 75 ? -2.963 -24.906 -27.234 1 97.44 75 ALA A N 1
ATOM 597 C CA . ALA A 1 75 ? -4.066 -25.703 -27.766 1 97.44 75 ALA A CA 1
ATOM 598 C C . ALA A 1 75 ? -5.352 -24.875 -27.828 1 97.44 75 ALA A C 1
ATOM 600 O O . ALA A 1 75 ? -6.238 -25.156 -28.641 1 97.44 75 ALA A O 1
ATOM 601 N N . ASP A 1 76 ? -5.484 -23.891 -27.016 1 95.31 76 ASP A N 1
ATOM 602 C CA . ASP A 1 76 ? -6.695 -23.094 -26.875 1 95.31 76 ASP A CA 1
ATOM 603 C C . ASP A 1 76 ? -6.355 -21.609 -26.734 1 95.31 76 ASP A C 1
ATOM 605 O O . ASP A 1 76 ? -6.652 -21 -25.703 1 95.31 76 ASP A O 1
ATOM 609 N N . PRO A 1 77 ? -5.781 -21.016 -27.766 1 89.75 77 PRO A N 1
ATOM 610 C CA . PRO A 1 77 ? -5.238 -19.656 -27.688 1 89.75 77 PRO A CA 1
ATOM 611 C C . PRO A 1 77 ? -6.305 -18.609 -27.344 1 89.75 77 PRO A C 1
ATOM 613 O O . PRO A 1 77 ? -5.977 -17.531 -26.859 1 89.75 77 PRO A O 1
ATOM 616 N N . ASN A 1 78 ? -7.574 -18.922 -27.594 1 89.06 78 ASN A N 1
ATOM 617 C CA . ASN A 1 78 ? -8.633 -17.953 -27.328 1 89.06 78 ASN A CA 1
ATOM 618 C C . ASN A 1 78 ? -9.297 -18.188 -25.984 1 89.06 78 ASN A C 1
ATOM 620 O O . ASN A 1 78 ? -10.203 -17.453 -25.594 1 89.06 78 ASN A O 1
ATOM 624 N N . GLY A 1 79 ? -8.859 -19.25 -25.281 1 92.25 79 GLY A N 1
ATOM 625 C CA . GLY A 1 79 ? -9.391 -19.531 -23.969 1 92.25 79 GLY A CA 1
ATOM 626 C C . GLY A 1 79 ? -10.836 -19.984 -24 1 92.25 79 GLY A C 1
ATOM 627 O O . GLY A 1 79 ? -11.633 -19.609 -23.125 1 92.25 79 GLY A O 1
ATOM 628 N N . GLU A 1 80 ? -11.219 -20.719 -24.984 1 92.75 80 GLU A N 1
ATOM 629 C CA . GLU A 1 80 ? -12.594 -21.172 -25.141 1 92.75 80 GLU A CA 1
ATOM 630 C C . GLU A 1 80 ? -12.906 -22.328 -24.203 1 92.75 80 GLU A C 1
ATOM 632 O O . GLU A 1 80 ? -14.031 -22.453 -23.703 1 92.75 80 GLU A O 1
ATOM 637 N N . VAL A 1 81 ? -11.906 -23.172 -24.016 1 96.44 81 VAL A N 1
ATOM 638 C CA . VAL A 1 81 ? -12.078 -24.359 -23.188 1 96.44 81 VAL A CA 1
ATOM 639 C C . VAL A 1 81 ? -11.414 -24.156 -21.828 1 96.44 81 VAL A C 1
ATOM 641 O O . VAL A 1 81 ? -12.008 -24.453 -20.797 1 96.44 81 VAL A O 1
ATOM 644 N N . PHE A 1 82 ? -10.227 -23.672 -21.859 1 97.19 82 PHE A N 1
ATOM 645 C CA . PHE A 1 82 ? -9.445 -23.453 -20.641 1 97.19 82 PHE A CA 1
ATOM 646 C C . PHE A 1 82 ? -9.492 -21.984 -20.234 1 97.19 82 PHE A C 1
ATOM 648 O O . PHE A 1 82 ? -8.891 -21.125 -20.906 1 97.19 82 PHE A O 1
ATOM 655 N N . GLU A 1 83 ? -10.203 -21.672 -19.219 1 95.44 83 GLU A N 1
ATOM 656 C CA . GLU A 1 83 ? -10.188 -20.328 -18.656 1 95.44 83 GLU A CA 1
ATOM 657 C C . GLU A 1 83 ? -8.961 -20.125 -17.75 1 95.44 83 GLU A C 1
ATOM 659 O O . GLU A 1 83 ? -9.008 -20.406 -16.562 1 95.44 83 GLU A O 1
ATOM 664 N N . TRP A 1 84 ? -7.988 -19.5 -18.297 1 97.06 84 TRP A N 1
ATOM 665 C CA . TRP A 1 84 ? -6.691 -19.359 -17.656 1 97.06 84 TRP A CA 1
ATOM 666 C C . TRP A 1 84 ? -6.645 -18.078 -16.812 1 97.06 84 TRP A C 1
ATOM 668 O O . TRP A 1 84 ? -7.152 -17.047 -17.234 1 97.06 84 TRP A O 1
ATOM 678 N N . SER A 1 85 ? -6.129 -18.141 -15.633 1 96.88 85 SER A N 1
ATOM 679 C CA . SER A 1 85 ? -5.789 -16.969 -14.828 1 96.88 85 SER A CA 1
ATOM 680 C C . SER A 1 85 ? -4.465 -17.172 -14.094 1 96.88 85 SER A C 1
ATOM 682 O O . SER A 1 85 ? -4.117 -18.281 -13.727 1 96.88 85 SER A O 1
ATOM 684 N N . SER A 1 86 ? -3.74 -16.078 -13.914 1 97.94 86 SER A N 1
ATOM 685 C CA . SER A 1 86 ? -2.424 -16.141 -13.289 1 97.94 86 SER A CA 1
ATOM 686 C C . SER A 1 86 ? -2.227 -15 -12.297 1 97.94 86 SER A C 1
ATOM 688 O O . SER A 1 86 ? -2.775 -13.914 -12.469 1 97.94 86 SER A O 1
ATOM 690 N N . GLY A 1 87 ? -1.419 -15.312 -11.266 1 97.5 87 GLY A N 1
ATOM 691 C CA . GLY A 1 87 ? -1.086 -14.297 -10.281 1 97.5 87 GLY A CA 1
ATOM 692 C C . GLY A 1 87 ? 0.117 -13.461 -10.68 1 97.5 87 GLY A C 1
ATOM 693 O O . GLY A 1 87 ? 0.35 -12.391 -10.109 1 97.5 87 GLY A O 1
ATOM 694 N N . PHE A 1 88 ? 0.894 -13.875 -11.562 1 97.88 88 PHE A N 1
ATOM 695 C CA . PHE A 1 88 ? 2.092 -13.195 -12.047 1 97.88 88 PHE A CA 1
ATOM 696 C C . PHE A 1 88 ? 2.549 -13.781 -13.375 1 97.88 88 PHE A C 1
ATOM 698 O O . PHE A 1 88 ? 2.773 -14.992 -13.484 1 97.88 88 PHE A O 1
ATOM 705 N N . LEU A 1 89 ? 2.762 -12.93 -14.398 1 96.94 89 LEU A N 1
ATOM 706 C CA . LEU A 1 89 ? 3.088 -13.375 -15.75 1 96.94 89 LEU A CA 1
ATOM 707 C C . LEU A 1 89 ? 4.551 -13.086 -16.078 1 96.94 89 LEU A C 1
ATOM 709 O O . LEU A 1 89 ? 5.082 -12.039 -15.711 1 96.94 89 LEU A O 1
ATOM 713 N N . TYR A 1 90 ? 5.18 -14.031 -16.719 1 93.62 90 TYR A N 1
ATOM 714 C CA . TYR A 1 90 ? 6.52 -13.82 -17.266 1 93.62 90 TYR A CA 1
ATOM 715 C C . TYR A 1 90 ? 6.52 -13.938 -18.781 1 93.62 90 TYR A C 1
ATOM 717 O O . TYR A 1 90 ? 5.457 -14.031 -19.406 1 93.62 90 TYR A O 1
ATOM 725 N N . ARG A 1 91 ? 7.613 -13.898 -19.406 1 91.56 91 ARG A N 1
ATOM 726 C CA . ARG A 1 91 ? 7.824 -13.711 -20.844 1 91.56 91 ARG A CA 1
ATOM 727 C C . ARG A 1 91 ? 7.113 -14.789 -21.641 1 91.56 91 ARG A C 1
ATOM 729 O O . ARG A 1 91 ? 6.461 -14.5 -22.641 1 91.56 91 ARG A O 1
ATOM 736 N N . PRO A 1 92 ? 7.055 -16.031 -21.234 1 93.94 92 PRO A N 1
ATOM 737 C CA . PRO A 1 92 ? 6.543 -17.094 -22.094 1 93.94 92 PRO A CA 1
ATOM 738 C C . PRO A 1 92 ? 5.043 -16.984 -22.344 1 93.94 92 PRO A C 1
ATOM 740 O O . PRO A 1 92 ? 4.535 -17.5 -23.344 1 93.94 92 PRO A O 1
ATOM 743 N N . VAL A 1 93 ? 4.359 -16.281 -21.453 1 95.06 93 VAL A N 1
ATOM 744 C CA . VAL A 1 93 ? 2.906 -16.281 -21.609 1 95.06 93 VAL A CA 1
ATOM 745 C C . VAL A 1 93 ? 2.436 -14.914 -22.078 1 95.06 93 VAL A C 1
ATOM 747 O O . VAL A 1 93 ? 1.231 -14.664 -22.188 1 95.06 93 VAL A O 1
ATOM 750 N N . ARG A 1 94 ? 3.359 -13.953 -22.297 1 91.69 94 ARG A N 1
ATOM 751 C CA . ARG A 1 94 ? 3.008 -12.562 -22.562 1 91.69 94 ARG A CA 1
ATOM 752 C C . ARG A 1 94 ? 2.266 -12.422 -23.891 1 91.69 94 ARG A C 1
ATOM 754 O O . ARG A 1 94 ? 1.388 -11.57 -24.016 1 91.69 94 ARG A O 1
ATOM 761 N N . LYS A 1 95 ? 2.641 -13.273 -24.875 1 89.44 95 LYS A N 1
ATOM 762 C CA . LYS A 1 95 ? 1.913 -13.219 -26.141 1 89.44 95 LYS A CA 1
ATOM 763 C C . LYS A 1 95 ? 0.43 -13.516 -25.938 1 89.44 95 LYS A C 1
ATOM 765 O O . LYS A 1 95 ? -0.43 -12.773 -26.422 1 89.44 95 LYS A O 1
ATOM 770 N N . THR A 1 96 ? 0.191 -14.602 -25.188 1 90.62 96 THR A N 1
ATOM 771 C CA . THR A 1 96 ? -1.191 -14.984 -24.922 1 90.62 96 THR A CA 1
ATOM 772 C C . THR A 1 96 ? -1.907 -13.898 -24.125 1 90.62 96 THR A C 1
ATOM 774 O O . THR A 1 96 ? -3.059 -13.562 -24.422 1 90.62 96 THR A O 1
ATOM 777 N N . SER A 1 97 ? -1.226 -13.375 -23.125 1 90.88 97 SER A N 1
ATOM 778 C CA . SER A 1 97 ? -1.823 -12.328 -22.312 1 90.88 97 SER A CA 1
ATOM 779 C C . SER A 1 97 ? -2.135 -11.086 -23.141 1 90.88 97 SER A C 1
ATOM 781 O O . SER A 1 97 ? -3.131 -10.406 -22.891 1 90.88 97 SER A O 1
ATOM 783 N N . LYS A 1 98 ? -1.245 -10.758 -24.062 1 89.44 98 LYS A N 1
ATOM 784 C CA . LYS A 1 98 ? -1.458 -9.609 -24.938 1 89.44 98 LYS A CA 1
ATOM 785 C C . LYS A 1 98 ? -2.709 -9.789 -25.781 1 89.44 98 LYS A C 1
ATOM 787 O O . LYS A 1 98 ? -3.453 -8.836 -26.016 1 89.44 98 LYS A O 1
ATOM 792 N N . GLU A 1 99 ? -2.904 -10.984 -26.25 1 88.75 99 GLU A N 1
ATOM 793 C CA . GLU A 1 99 ? -4.043 -11.281 -27.109 1 88.75 99 GLU A CA 1
ATOM 794 C C . GLU A 1 99 ? -5.352 -11.281 -26.328 1 88.75 99 GLU A C 1
ATOM 796 O O . GLU A 1 99 ? -6.375 -10.805 -26.812 1 88.75 99 GLU A O 1
ATOM 801 N N . LEU A 1 100 ? -5.348 -11.766 -25.188 1 90.06 100 LEU A N 1
ATOM 802 C CA . LEU A 1 100 ? -6.566 -11.891 -24.391 1 90.06 100 LEU A CA 1
ATOM 803 C C . LEU A 1 100 ? -6.844 -10.617 -23.609 1 90.06 100 LEU A C 1
ATOM 805 O O . LEU A 1 100 ? -8 -10.289 -23.328 1 90.06 100 LEU A O 1
ATOM 809 N N . GLY A 1 101 ? -5.754 -9.891 -23.234 1 91.81 101 GLY A N 1
ATOM 810 C CA . GLY A 1 101 ? -5.879 -8.727 -22.375 1 91.81 101 GLY A CA 1
ATOM 811 C C . GLY A 1 101 ? -5.684 -9.047 -20.906 1 91.81 101 GLY A C 1
ATOM 812 O O . GLY A 1 101 ? -5.293 -10.164 -20.562 1 91.81 101 GLY A O 1
ATOM 813 N N . PRO A 1 102 ? -5.91 -8.055 -20.047 1 95.38 102 PRO A N 1
ATOM 814 C CA . PRO A 1 102 ? -5.645 -8.234 -18.625 1 95.38 102 PRO A CA 1
ATOM 815 C C . PRO A 1 102 ? -6.699 -9.086 -17.922 1 95.38 102 PRO A C 1
ATOM 817 O O . PRO A 1 102 ? -6.59 -9.359 -16.719 1 95.38 102 PRO A O 1
ATOM 820 N N . CYS A 1 103 ? -7.719 -9.586 -18.625 1 96.19 103 CYS A N 1
ATOM 821 C CA . CYS A 1 103 ? -8.781 -10.391 -18.031 1 96.19 103 CYS A CA 1
ATOM 822 C C . CYS A 1 103 ? -8.219 -11.672 -17.422 1 96.19 103 CYS A C 1
ATOM 824 O O . CYS A 1 103 ? -8.867 -12.297 -16.578 1 96.19 103 CYS A O 1
ATOM 826 N N . VAL A 1 104 ? -7.02 -12.078 -17.734 1 96.19 104 VAL A N 1
ATOM 827 C CA . VAL A 1 104 ? -6.43 -13.344 -17.297 1 96.19 104 VAL A CA 1
ATOM 828 C C . VAL A 1 104 ? -5.637 -13.133 -16.016 1 96.19 104 VAL A C 1
ATOM 830 O O . VAL A 1 104 ? -5.145 -14.094 -15.414 1 96.19 104 VAL A O 1
ATOM 833 N N . PHE A 1 105 ? -5.535 -11.93 -15.539 1 97.62 105 PHE A N 1
ATOM 834 C CA . PHE A 1 105 ? -4.672 -11.617 -14.398 1 97.62 105 PHE A CA 1
ATOM 835 C C . PHE A 1 105 ? -5.473 -11.602 -13.102 1 97.62 105 PHE A C 1
ATOM 837 O O . PHE A 1 105 ? -6.609 -11.133 -13.07 1 97.62 105 PHE A O 1
ATOM 844 N N . ARG A 1 106 ? -4.875 -12.109 -12.023 1 97.25 106 ARG A N 1
ATOM 845 C CA . ARG A 1 106 ? -5.402 -12.031 -10.664 1 97.25 106 ARG A CA 1
ATOM 846 C C . ARG A 1 106 ? -4.57 -11.086 -9.805 1 97.25 106 ARG A C 1
ATOM 848 O O . ARG A 1 106 ? -3.57 -11.492 -9.211 1 97.25 106 ARG A O 1
ATOM 855 N N . PRO A 1 107 ? -5.031 -9.812 -9.68 1 97.81 107 PRO A N 1
ATOM 856 C CA . PRO A 1 107 ? -4.27 -8.875 -8.852 1 97.81 107 PRO A CA 1
ATOM 857 C C . PRO A 1 107 ? -4.113 -9.352 -7.406 1 97.81 107 PRO A C 1
ATOM 859 O O . PRO A 1 107 ? -5.062 -9.875 -6.824 1 97.81 107 PRO A O 1
ATOM 862 N N . ASN A 1 108 ? -2.916 -9.18 -6.832 1 97.38 108 ASN A N 1
ATOM 863 C CA . ASN A 1 108 ? -2.658 -9.633 -5.473 1 97.38 108 ASN A CA 1
ATOM 864 C C . ASN A 1 108 ? -1.42 -8.969 -4.883 1 97.38 108 ASN A C 1
ATOM 866 O O . ASN A 1 108 ? -0.59 -8.43 -5.617 1 97.38 108 ASN A O 1
ATOM 870 N N . LEU A 1 109 ? -1.368 -8.914 -3.531 1 97.88 109 LEU A N 1
ATOM 871 C CA . LEU A 1 109 ? -0.098 -8.891 -2.814 1 97.88 109 LEU A CA 1
ATOM 872 C C . LEU A 1 109 ? 0.425 -10.305 -2.588 1 97.88 109 LEU A C 1
ATOM 874 O O . LEU A 1 109 ? -0.296 -11.164 -2.072 1 97.88 109 LEU A O 1
ATOM 878 N N . TYR A 1 110 ? 1.633 -10.477 -2.961 1 98.31 110 TYR A N 1
ATOM 879 C CA . TYR A 1 110 ? 2.1 -11.859 -2.969 1 98.31 110 TYR A CA 1
ATOM 880 C C . TYR A 1 110 ? 1.993 -12.484 -1.582 1 98.31 110 TYR A C 1
ATOM 882 O O . TYR A 1 110 ? 1.612 -13.648 -1.443 1 98.31 110 TYR A O 1
ATOM 890 N N . HIS A 1 111 ? 2.285 -11.766 -0.516 1 98.19 111 HIS A N 1
ATOM 891 C CA . HIS A 1 111 ? 2.236 -12.32 0.831 1 98.19 111 HIS A CA 1
ATOM 892 C C . HIS A 1 111 ? 0.815 -12.727 1.207 1 98.19 111 HIS A C 1
ATOM 894 O O . HIS A 1 111 ? 0.617 -13.539 2.115 1 98.19 111 HIS A O 1
ATOM 900 N N . ASP A 1 112 ? -0.168 -12.195 0.538 1 96.75 112 ASP A N 1
ATOM 901 C CA . ASP A 1 112 ? -1.567 -12.422 0.887 1 96.75 112 ASP A CA 1
ATOM 902 C C . ASP A 1 112 ? -2.125 -13.641 0.165 1 96.75 112 ASP A C 1
ATOM 904 O O . ASP A 1 112 ? -3.23 -14.094 0.465 1 96.75 112 ASP A O 1
ATOM 908 N N . VAL A 1 113 ? -1.447 -14.219 -0.744 1 97.38 113 VAL A N 1
ATOM 909 C CA . VAL A 1 113 ? -1.959 -15.242 -1.645 1 97.38 113 VAL A CA 1
ATOM 910 C C . VAL A 1 113 ? -2.342 -16.484 -0.847 1 97.38 113 VAL A C 1
ATOM 912 O O . VAL A 1 113 ? -3.41 -17.062 -1.061 1 97.38 113 VAL A O 1
ATOM 915 N N . PRO A 1 114 ? -1.512 -16.969 0.154 1 97 114 PRO A N 1
ATOM 916 C CA . PRO A 1 114 ? -1.976 -18.109 0.934 1 97 114 PRO A CA 1
ATOM 917 C C . PRO A 1 114 ? -3.316 -17.859 1.62 1 97 114 PRO A C 1
ATOM 919 O O . PRO A 1 114 ? -4.164 -18.75 1.676 1 97 114 PRO A O 1
ATOM 922 N N . LYS A 1 115 ? -3.447 -16.672 2.102 1 94.56 115 LYS A N 1
ATOM 923 C CA . LYS A 1 115 ? -4.711 -16.312 2.736 1 94.56 115 LYS A CA 1
ATOM 924 C C . LYS A 1 115 ? -5.852 -16.281 1.722 1 94.56 115 LYS A C 1
ATOM 926 O O . LYS A 1 115 ? -6.953 -16.75 2.01 1 94.56 115 LYS A O 1
ATOM 931 N N . ILE A 1 116 ? -5.633 -15.688 0.563 1 94.88 116 ILE A N 1
ATOM 932 C CA . ILE A 1 116 ? -6.625 -15.656 -0.505 1 94.88 116 ILE A CA 1
ATOM 933 C C . ILE A 1 116 ? -7.062 -17.078 -0.85 1 94.88 116 ILE A C 1
ATOM 935 O O . ILE A 1 116 ? -8.258 -17.359 -0.965 1 94.88 116 ILE A O 1
ATOM 939 N N . VAL A 1 117 ? -6.105 -17.984 -0.924 1 95.62 117 VAL A N 1
ATOM 940 C CA . VAL A 1 117 ? -6.395 -19.359 -1.274 1 95.62 117 VAL A CA 1
ATOM 941 C C . VAL A 1 117 ? -7.234 -20.016 -0.174 1 95.62 117 VAL A C 1
ATOM 943 O O . VAL A 1 117 ? -8.273 -20.625 -0.451 1 95.62 117 VAL A O 1
ATOM 946 N N . ARG A 1 118 ? -6.914 -19.828 1.044 1 93.75 118 ARG A N 1
ATOM 947 C CA . ARG A 1 118 ? -7.539 -20.516 2.176 1 93.75 118 ARG A CA 1
ATOM 948 C C . ARG A 1 118 ? -8.914 -19.922 2.469 1 93.75 118 ARG A C 1
ATOM 950 O O . ARG A 1 118 ? -9.82 -20.641 2.904 1 93.75 118 ARG A O 1
ATOM 957 N N . GLU A 1 119 ? -9.055 -18.641 2.23 1 85.19 119 GLU A N 1
ATOM 958 C CA . GLU A 1 119 ? -10.281 -17.969 2.652 1 85.19 119 GLU A CA 1
ATOM 959 C C . GLU A 1 119 ? -11.195 -17.688 1.463 1 85.19 119 GLU A C 1
ATOM 961 O O . GLU A 1 119 ? -12.383 -18.016 1.499 1 85.19 119 GLU A O 1
ATOM 966 N N . PHE A 1 120 ? -10.68 -17.156 0.497 1 81.12 120 PHE A N 1
ATOM 967 C CA . PHE A 1 120 ? -11.5 -16.766 -0.65 1 81.12 120 PHE A CA 1
ATOM 968 C C . PHE A 1 120 ? -11.773 -17.969 -1.542 1 81.12 120 PHE A C 1
ATOM 970 O O . PHE A 1 120 ? -12.93 -18.25 -1.872 1 81.12 120 PHE A O 1
ATOM 977 N N . SER A 1 121 ? -10.812 -18.656 -1.923 1 75.19 121 SER A N 1
ATOM 978 C CA . SER A 1 121 ? -10.984 -19.703 -2.91 1 75.19 121 SER A CA 1
ATOM 979 C C . SER A 1 121 ? -11.836 -20.844 -2.355 1 75.19 121 SER A C 1
ATOM 981 O O . SER A 1 121 ? -12.625 -21.453 -3.084 1 75.19 121 SER A O 1
ATOM 983 N N . LYS A 1 122 ? -11.75 -21 -1.16 1 74.94 122 LYS A N 1
ATOM 984 C CA . LYS A 1 122 ? -12.516 -22.078 -0.545 1 74.94 122 LYS A CA 1
ATOM 985 C C . LYS A 1 122 ? -14.016 -21.812 -0.674 1 74.94 122 LYS A C 1
ATOM 987 O O . LYS A 1 122 ? -14.781 -22.734 -0.994 1 74.94 122 LYS A O 1
ATOM 992 N N . ASP A 1 123 ? -14.352 -20.516 -0.621 1 76.25 123 ASP A N 1
ATOM 993 C CA . ASP A 1 123 ? -15.781 -20.203 -0.557 1 76.25 123 ASP A CA 1
ATOM 994 C C . ASP A 1 123 ? -16.297 -19.703 -1.905 1 76.25 123 ASP A C 1
ATOM 996 O O . ASP A 1 123 ? -17.422 -20.016 -2.299 1 76.25 123 ASP A O 1
ATOM 1000 N N . TYR A 1 124 ? -15.414 -19.078 -2.654 1 83.94 124 TYR A N 1
ATOM 1001 C CA . TYR A 1 124 ? -15.914 -18.359 -3.816 1 83.94 124 TYR A CA 1
ATOM 1002 C C . TYR A 1 124 ? -15.469 -19.031 -5.113 1 83.94 124 TYR A C 1
ATOM 1004 O O . TYR A 1 124 ? -16.156 -18.922 -6.137 1 83.94 124 TYR A O 1
ATOM 1012 N N . ASP A 1 125 ? -14.359 -19.688 -5.023 1 88.38 125 ASP A N 1
ATOM 1013 C CA . ASP A 1 125 ? -13.781 -20.344 -6.195 1 88.38 125 ASP A CA 1
ATOM 1014 C C . ASP A 1 125 ? -13.078 -21.641 -5.812 1 88.38 125 ASP A C 1
ATOM 1016 O O . ASP A 1 125 ? -11.859 -21.75 -5.934 1 88.38 125 ASP A O 1
ATOM 1020 N N . PRO A 1 126 ? -13.875 -22.594 -5.453 1 93 126 PRO A N 1
ATOM 1021 C CA . PRO A 1 126 ? -13.289 -23.844 -4.953 1 93 126 PRO A CA 1
ATOM 1022 C C . PRO A 1 126 ? -12.336 -24.484 -5.961 1 93 126 PRO A C 1
ATOM 1024 O O . PRO A 1 126 ? -12.602 -24.469 -7.164 1 93 126 PRO A O 1
ATOM 1027 N N . ILE A 1 127 ? -11.305 -25.047 -5.449 1 97.19 127 ILE A N 1
ATOM 1028 C CA . ILE A 1 127 ? -10.297 -25.734 -6.258 1 97.19 127 ILE A CA 1
ATOM 1029 C C . ILE A 1 127 ? -10.562 -27.25 -6.242 1 97.19 127 ILE A C 1
ATOM 1031 O O . ILE A 1 127 ? -10.531 -27.875 -5.184 1 97.19 127 ILE A O 1
ATOM 1035 N N . ASP A 1 128 ? -10.773 -27.797 -7.418 1 98.25 128 ASP A N 1
ATOM 1036 C CA . ASP A 1 128 ? -11.086 -29.219 -7.516 1 98.25 128 ASP A CA 1
ATOM 1037 C C . ASP A 1 128 ? -9.828 -30.078 -7.426 1 98.25 128 ASP A C 1
ATOM 1039 O O . ASP A 1 128 ? -9.812 -31.109 -6.75 1 98.25 128 ASP A O 1
ATOM 1043 N N . ILE A 1 129 ? -8.781 -29.672 -8.141 1 98.81 129 ILE A N 1
ATOM 1044 C CA . ILE A 1 129 ? -7.539 -30.438 -8.141 1 98.81 129 ILE A CA 1
ATOM 1045 C C . ILE A 1 129 ? -6.344 -29.5 -8.062 1 98.81 129 ILE A C 1
ATOM 1047 O O . ILE A 1 129 ? -6.277 -28.516 -8.805 1 98.81 129 ILE A O 1
ATOM 1051 N N . ALA A 1 130 ? -5.465 -29.734 -7.172 1 98.75 130 ALA A N 1
ATOM 1052 C CA . ALA A 1 130 ? -4.156 -29.078 -7.148 1 98.75 130 ALA A CA 1
ATOM 1053 C C . ALA A 1 130 ? -3.051 -30.047 -7.551 1 98.75 130 ALA A C 1
ATOM 1055 O O . ALA A 1 130 ? -2.895 -31.109 -6.941 1 98.75 130 ALA A O 1
ATOM 1056 N N . TYR A 1 131 ? -2.375 -29.719 -8.609 1 98.94 131 TYR A N 1
ATOM 1057 C CA . TYR A 1 131 ? -1.184 -30.469 -9.008 1 98.94 131 TYR A CA 1
ATOM 1058 C C . TYR A 1 131 ? 0.073 -29.828 -8.43 1 98.94 131 TYR A C 1
ATOM 1060 O O . TYR A 1 131 ? 0.406 -28.688 -8.766 1 98.94 131 TYR A O 1
ATOM 1068 N N . LEU A 1 132 ? 0.797 -30.547 -7.594 1 98.81 132 LEU A N 1
ATOM 1069 C CA . LEU A 1 132 ? 1.907 -29.969 -6.84 1 98.81 132 LEU A CA 1
ATOM 1070 C C . LEU A 1 132 ? 3.197 -30.75 -7.105 1 98.81 132 LEU A C 1
ATOM 1072 O O . LEU A 1 132 ? 3.293 -31.938 -6.789 1 98.81 132 LEU A O 1
ATOM 1076 N N . VAL A 1 133 ? 4.172 -30.062 -7.613 1 98.75 133 VAL A N 1
ATOM 1077 C CA . VAL A 1 133 ? 5.461 -30.703 -7.895 1 98.75 133 VAL A CA 1
ATOM 1078 C C . VAL A 1 133 ? 6.273 -30.812 -6.609 1 98.75 133 VAL A C 1
ATOM 1080 O O . VAL A 1 133 ? 6.367 -29.859 -5.836 1 98.75 133 VAL A O 1
ATOM 1083 N N . THR A 1 134 ? 6.875 -32.031 -6.402 1 98.69 134 THR A N 1
ATOM 1084 C CA . THR A 1 134 ? 7.578 -32.25 -5.148 1 98.69 134 THR A CA 1
ATOM 1085 C C . THR A 1 134 ? 8.836 -33.094 -5.391 1 98.69 134 THR A C 1
ATOM 1087 O O . THR A 1 134 ? 9.062 -33.562 -6.5 1 98.69 134 THR A O 1
ATOM 1090 N N . THR A 1 135 ? 9.594 -33.188 -4.352 1 98.5 135 THR A N 1
ATOM 1091 C CA . THR A 1 135 ? 10.664 -34.188 -4.262 1 98.5 135 THR A CA 1
ATOM 1092 C C . THR A 1 135 ? 10.086 -35.594 -4.113 1 98.5 135 THR A C 1
ATOM 1094 O O . THR A 1 135 ? 8.883 -35.75 -3.881 1 98.5 135 THR A O 1
ATOM 1097 N N . PRO A 1 136 ? 11 -36.594 -4.238 1 98 136 PRO A N 1
ATOM 1098 C CA . PRO A 1 136 ? 10.578 -37.938 -3.812 1 98 136 PRO A CA 1
ATOM 1099 C C . PRO A 1 136 ? 10.203 -38 -2.334 1 98 136 PRO A C 1
ATOM 1101 O O . PRO A 1 136 ? 10.656 -37.156 -1.546 1 98 136 PRO A O 1
ATOM 1104 N N . MET A 1 137 ? 9.43 -38.938 -1.99 1 98.31 137 MET A N 1
ATOM 1105 C CA . MET A 1 137 ? 8.977 -39.156 -0.619 1 98.31 137 MET A CA 1
ATOM 1106 C C . MET A 1 137 ? 10.125 -39.594 0.273 1 98.31 137 MET A C 1
ATOM 1108 O O . MET A 1 137 ? 10.945 -40.438 -0.133 1 98.31 137 MET A O 1
ATOM 1112 N N . ASP A 1 138 ? 10.156 -39.031 1.454 1 97.06 138 ASP A N 1
ATOM 1113 C CA . ASP A 1 138 ? 11.188 -39.5 2.381 1 97.06 138 ASP A CA 1
ATOM 1114 C C . ASP A 1 138 ? 10.688 -40.688 3.205 1 97.06 138 ASP A C 1
ATOM 1116 O O . ASP A 1 138 ? 9.586 -41.188 2.982 1 97.06 138 ASP A O 1
ATOM 1120 N N . LYS A 1 139 ? 11.484 -41.188 4.117 1 95.81 139 LYS A N 1
ATOM 1121 C CA . LYS A 1 139 ? 11.203 -42.406 4.867 1 95.81 139 LYS A CA 1
ATOM 1122 C C . LYS A 1 139 ? 10.062 -42.219 5.863 1 95.81 139 LYS A C 1
ATOM 1124 O O . LYS A 1 139 ? 9.523 -43.188 6.402 1 95.81 139 LYS A O 1
ATOM 1129 N N . HIS A 1 140 ? 9.758 -40.938 6.086 1 96.31 140 HIS A N 1
ATOM 1130 C CA . HIS A 1 140 ? 8.703 -40.656 7.051 1 96.31 140 HIS A CA 1
ATOM 1131 C C . HIS A 1 140 ? 7.395 -40.281 6.344 1 96.31 140 HIS A C 1
ATOM 1133 O O . HIS A 1 140 ? 6.438 -39.844 6.988 1 96.31 140 HIS A O 1
ATOM 1139 N N . GLY A 1 141 ? 7.348 -40.375 4.992 1 97.88 141 GLY A N 1
ATOM 1140 C CA . GLY A 1 141 ? 6.117 -40.219 4.238 1 97.88 141 GLY A CA 1
ATOM 1141 C C . GLY A 1 141 ? 5.926 -38.781 3.744 1 97.88 141 GLY A C 1
ATOM 1142 O O . GLY A 1 141 ? 4.832 -38.406 3.322 1 97.88 141 GLY A O 1
ATOM 1143 N N . TYR A 1 142 ? 6.996 -37.969 3.855 1 98.12 142 TYR A N 1
ATOM 1144 C CA . TYR A 1 142 ? 6.863 -36.562 3.475 1 98.12 142 TYR A CA 1
ATOM 1145 C C . TYR A 1 142 ? 7.457 -36.344 2.092 1 98.12 142 TYR A C 1
ATOM 1147 O O . TYR A 1 142 ? 8.492 -36.906 1.745 1 98.12 142 TYR A O 1
ATOM 1155 N N . PHE A 1 143 ? 6.75 -35.531 1.314 1 98.69 143 PHE A N 1
ATOM 1156 C CA . PHE A 1 143 ? 7.277 -34.844 0.135 1 98.69 143 PHE A CA 1
ATOM 1157 C C . PHE A 1 143 ? 7.645 -33.406 0.458 1 98.69 143 PHE A C 1
ATOM 1159 O O . PHE A 1 143 ? 7.145 -32.844 1.427 1 98.69 143 PHE A O 1
ATOM 1166 N N . ASN A 1 144 ? 8.547 -32.875 -0.283 1 98.75 144 ASN A N 1
ATOM 1167 C CA . ASN A 1 144 ? 8.992 -31.5 -0.135 1 98.75 144 ASN A CA 1
ATOM 1168 C C . ASN A 1 144 ? 8.734 -30.688 -1.404 1 98.75 144 ASN A C 1
ATOM 1170 O O . ASN A 1 144 ? 8.93 -31.188 -2.514 1 98.75 144 ASN A O 1
ATOM 1174 N N . PHE A 1 145 ? 8.328 -29.422 -1.264 1 98.75 145 PHE A N 1
ATOM 1175 C CA . PHE A 1 145 ? 7.996 -28.594 -2.42 1 98.75 145 PHE A CA 1
ATOM 1176 C C . PHE A 1 145 ? 9.266 -28.094 -3.104 1 98.75 145 PHE A C 1
ATOM 1178 O O . PHE A 1 145 ? 9.211 -27.625 -4.238 1 98.75 145 PHE A O 1
ATOM 1185 N N . GLY A 1 146 ? 10.398 -28.156 -2.42 1 98.25 146 GLY A N 1
ATOM 1186 C CA . GLY A 1 146 ? 11.695 -27.875 -3.027 1 98.25 146 GLY A CA 1
ATOM 1187 C C . GLY A 1 146 ? 11.883 -26.422 -3.385 1 98.25 146 GLY A C 1
ATOM 1188 O O . GLY A 1 146 ? 11.789 -25.547 -2.52 1 98.25 146 GLY A O 1
ATOM 1189 N N . LEU A 1 147 ? 11.945 -26.094 -4.617 1 98.19 147 LEU A N 1
ATOM 1190 C CA . LEU A 1 147 ? 12.383 -24.797 -5.125 1 98.19 147 LEU A CA 1
ATOM 1191 C C . LEU A 1 147 ? 11.312 -23.734 -4.898 1 98.19 147 LEU A C 1
ATOM 1193 O O . LEU A 1 147 ? 11.617 -22.547 -4.832 1 98.19 147 LEU A O 1
ATOM 1197 N N . THR A 1 148 ? 10.047 -24.156 -4.812 1 98.31 148 THR A N 1
ATOM 1198 C CA . THR A 1 148 ? 8.961 -23.188 -4.668 1 98.31 148 THR A CA 1
ATOM 1199 C C . THR A 1 148 ? 8.016 -23.609 -3.549 1 98.31 148 THR A C 1
ATOM 1201 O O . THR A 1 148 ? 7.152 -24.469 -3.75 1 98.31 148 THR A O 1
ATOM 1204 N N . CYS A 1 149 ? 8.172 -23.016 -2.398 1 98.31 149 CYS A N 1
ATOM 1205 C CA . CYS A 1 149 ? 7.238 -23.219 -1.294 1 98.31 149 CYS A CA 1
ATOM 1206 C C . CYS A 1 149 ? 5.977 -22.375 -1.492 1 98.31 149 CYS A C 1
ATOM 1208 O O . CYS A 1 149 ? 4.875 -22.938 -1.583 1 98.31 149 CYS A O 1
ATOM 1210 N N . SER A 1 150 ? 6.191 -21.031 -1.604 1 98.06 150 SER A N 1
ATOM 1211 C CA . SER A 1 150 ? 5.129 -20.094 -1.966 1 98.06 150 SER A CA 1
ATOM 1212 C C . SER A 1 150 ? 3.836 -20.406 -1.222 1 98.06 150 SER A C 1
ATOM 1214 O O . SER A 1 150 ? 3.807 -20.406 0.01 1 98.06 150 SER A O 1
ATOM 1216 N N . HIS A 1 151 ? 2.812 -20.734 -1.884 1 98.19 151 HIS A N 1
ATOM 1217 C CA . HIS A 1 151 ? 1.532 -21.031 -1.249 1 98.19 151 HIS A CA 1
ATOM 1218 C C . HIS A 1 151 ? 1.067 -22.453 -1.58 1 98.19 151 HIS A C 1
ATOM 1220 O O . HIS A 1 151 ? -0.136 -22.703 -1.647 1 98.19 151 HIS A O 1
ATOM 1226 N N . MET A 1 152 ? 2.008 -23.359 -1.768 1 98.31 152 MET A N 1
ATOM 1227 C CA . MET A 1 152 ? 1.705 -24.734 -2.168 1 98.31 152 MET A CA 1
ATOM 1228 C C . MET A 1 152 ? 0.889 -25.453 -1.096 1 98.31 152 MET A C 1
ATOM 1230 O O . MET A 1 152 ? -0.076 -26.156 -1.406 1 98.31 152 MET A O 1
ATOM 1234 N N . LYS A 1 153 ? 1.294 -25.312 0.122 1 98.44 153 LYS A N 1
ATOM 1235 C CA . LYS A 1 153 ? 0.565 -25.953 1.204 1 98.44 153 LYS A CA 1
ATOM 1236 C C . LYS A 1 153 ? -0.875 -25.453 1.278 1 98.44 153 LYS A C 1
ATOM 1238 O O . LYS A 1 153 ? -1.795 -26.234 1.547 1 98.44 153 LYS A O 1
ATOM 1243 N N . ALA A 1 154 ? -1.054 -24.156 1.079 1 97.62 154 ALA A N 1
ATOM 1244 C CA . ALA A 1 154 ? -2.402 -23.594 1.077 1 97.62 154 ALA A CA 1
ATOM 1245 C C . ALA A 1 154 ? -3.264 -24.25 -0 1 97.62 154 ALA A C 1
ATOM 1247 O O . ALA A 1 154 ? -4.426 -24.594 0.243 1 97.62 154 ALA A O 1
ATOM 1248 N N . LEU A 1 155 ? -2.721 -24.453 -1.187 1 97.75 155 LEU A N 1
ATOM 1249 C CA . LEU A 1 155 ? -3.441 -25.125 -2.26 1 97.75 155 LEU A CA 1
ATOM 1250 C C . LEU A 1 155 ? -3.834 -26.531 -1.845 1 97.75 155 LEU A C 1
ATOM 1252 O O . LEU A 1 155 ? -4.973 -26.953 -2.068 1 97.75 155 LEU A O 1
ATOM 1256 N N . ALA A 1 156 ? -2.908 -27.219 -1.213 1 98 156 ALA A N 1
ATOM 1257 C CA . ALA A 1 156 ? -3.164 -28.594 -0.786 1 98 156 ALA A CA 1
ATOM 1258 C C . ALA A 1 156 ? -4.293 -28.656 0.238 1 98 156 ALA A C 1
ATOM 1260 O O . ALA A 1 156 ? -5.094 -29.594 0.241 1 98 156 ALA A O 1
ATOM 1261 N N . GLU A 1 157 ? -4.359 -27.672 1.063 1 97.06 157 GLU A N 1
ATOM 1262 C CA . GLU A 1 157 ? -5.312 -27.641 2.172 1 97.06 157 GLU A CA 1
ATOM 1263 C C . GLU A 1 157 ? -6.738 -27.453 1.668 1 97.06 157 GLU A C 1
ATOM 1265 O O . GLU A 1 157 ? -7.691 -27.938 2.281 1 97.06 157 GLU A O 1
ATOM 1270 N N . VAL A 1 158 ? -6.875 -26.781 0.536 1 96.56 158 VAL A N 1
ATOM 1271 C CA . VAL A 1 158 ? -8.234 -26.375 0.19 1 96.56 158 VAL A CA 1
ATOM 1272 C C . VAL A 1 158 ? -8.734 -27.188 -1 1 96.56 158 VAL A C 1
ATOM 1274 O O . VAL A 1 158 ? -9.938 -27.281 -1.239 1 96.56 158 VAL A O 1
ATOM 1277 N N . ALA A 1 159 ? -7.84 -27.75 -1.784 1 97.5 159 ALA A N 1
ATOM 1278 C CA . ALA A 1 159 ? -8.242 -28.5 -2.977 1 97.5 159 ALA A CA 1
ATOM 1279 C C . ALA A 1 159 ? -9 -29.766 -2.604 1 97.5 159 ALA A C 1
ATOM 1281 O O . ALA A 1 159 ? -8.688 -30.406 -1.603 1 97.5 159 ALA A O 1
ATOM 1282 N N . GLU A 1 160 ? -9.953 -30.156 -3.42 1 97.62 160 GLU A N 1
ATOM 1283 C CA . GLU A 1 160 ? -10.688 -31.391 -3.215 1 97.62 160 GLU A CA 1
ATOM 1284 C C . GLU A 1 160 ? -9.781 -32.594 -3.428 1 97.62 160 GLU A C 1
ATOM 1286 O O . GLU A 1 160 ? -9.883 -33.594 -2.699 1 97.62 160 GLU A O 1
ATOM 1291 N N . LYS A 1 161 ? -8.945 -32.562 -4.438 1 98.75 161 LYS A N 1
ATOM 1292 C CA . LYS A 1 161 ? -7.953 -33.594 -4.711 1 98.75 161 LYS A CA 1
ATOM 1293 C C . LYS A 1 161 ? -6.555 -33 -4.824 1 98.75 161 LYS A C 1
ATOM 1295 O O . LYS A 1 161 ? -6.375 -31.922 -5.422 1 98.75 161 LYS A O 1
ATOM 1300 N N . VAL A 1 162 ? -5.695 -33.688 -4.227 1 98.94 162 VAL A N 1
ATOM 1301 C CA . VAL A 1 162 ? -4.293 -33.281 -4.297 1 98.94 162 VAL A CA 1
ATOM 1302 C C . VAL A 1 162 ? -3.496 -34.344 -5.059 1 98.94 162 VAL A C 1
ATOM 1304 O O . VAL A 1 162 ? -3.48 -35.5 -4.672 1 98.94 162 VAL A O 1
ATOM 1307 N N . VAL A 1 163 ? -2.867 -33.938 -6.129 1 98.94 163 VAL A N 1
ATOM 1308 C CA . VAL A 1 163 ? -1.969 -34.781 -6.902 1 98.94 163 VAL A CA 1
ATOM 1309 C C . VAL A 1 163 ? -0.536 -34.281 -6.777 1 98.94 163 VAL A C 1
ATOM 1311 O O . VAL A 1 163 ? -0.243 -33.156 -7.156 1 98.94 163 VAL A O 1
ATOM 1314 N N . VAL A 1 164 ? 0.33 -35.094 -6.262 1 98.88 164 VAL A N 1
ATOM 1315 C CA . VAL A 1 164 ? 1.732 -34.688 -6.23 1 98.88 164 VAL A CA 1
ATOM 1316 C C . VAL A 1 164 ? 2.449 -35.219 -7.469 1 98.88 164 VAL A C 1
ATOM 1318 O O . VAL A 1 164 ? 2.199 -36.344 -7.906 1 98.88 164 VAL A O 1
ATOM 1321 N N . VAL A 1 165 ? 3.176 -34.375 -8.055 1 98.94 165 VAL A N 1
ATOM 1322 C CA . VAL A 1 165 ? 4.02 -34.719 -9.195 1 98.94 165 VAL A CA 1
ATOM 1323 C C . VAL A 1 165 ? 5.48 -34.781 -8.758 1 98.94 165 VAL A C 1
ATOM 1325 O O . VAL A 1 165 ? 6.137 -33.75 -8.586 1 98.94 165 VAL A O 1
ATOM 1328 N N . VAL A 1 166 ? 5.988 -35.969 -8.68 1 98.81 166 VAL A N 1
ATOM 1329 C CA . VAL A 1 166 ? 7.285 -36.219 -8.062 1 98.81 166 VAL A CA 1
ATOM 1330 C C . VAL A 1 166 ? 8.383 -36.125 -9.117 1 98.81 166 VAL A C 1
ATOM 1332 O O . VAL A 1 166 ? 8.289 -36.75 -10.188 1 98.81 166 VAL A O 1
ATOM 1335 N N . LYS A 1 167 ? 9.328 -35.344 -8.844 1 98.25 167 LYS A N 1
ATOM 1336 C CA . LYS A 1 167 ? 10.523 -35.219 -9.68 1 98.25 167 LYS A CA 1
ATOM 1337 C C . LYS A 1 167 ? 11.773 -35.656 -8.93 1 98.25 167 LYS A C 1
ATOM 1339 O O . LYS A 1 167 ? 12.117 -35.062 -7.891 1 98.25 167 LYS A O 1
ATOM 1344 N N . GLU A 1 168 ? 12.477 -36.5 -9.547 1 95.81 168 GLU A N 1
ATOM 1345 C CA . GLU A 1 168 ? 13.633 -37.125 -8.898 1 95.81 168 GLU A CA 1
ATOM 1346 C C . GLU A 1 168 ? 14.727 -36.062 -8.641 1 95.81 168 GLU A C 1
ATOM 1348 O O . GLU A 1 168 ? 15.453 -36.156 -7.652 1 95.81 168 GLU A O 1
ATOM 1353 N N . ASN A 1 169 ? 14.82 -35.094 -9.453 1 93.44 169 ASN A N 1
ATOM 1354 C CA . ASN A 1 169 ? 15.922 -34.156 -9.359 1 93.44 169 ASN A CA 1
ATOM 1355 C C . ASN A 1 169 ? 15.492 -32.875 -8.656 1 93.44 169 ASN A C 1
ATOM 1357 O O . ASN A 1 169 ? 16.234 -31.875 -8.641 1 93.44 169 ASN A O 1
ATOM 1361 N N . MET A 1 170 ? 14.305 -32.812 -8.141 1 97.94 170 MET A N 1
ATOM 1362 C CA . MET A 1 170 ? 13.898 -31.688 -7.312 1 97.94 170 MET A CA 1
ATOM 1363 C C . MET A 1 170 ? 14.664 -31.672 -5.996 1 97.94 170 MET A C 1
ATOM 1365 O O . MET A 1 170 ? 14.672 -32.656 -5.262 1 97.94 170 MET A O 1
ATOM 1369 N N . PRO A 1 171 ? 15.414 -30.562 -5.695 1 98.19 171 PRO A N 1
ATOM 1370 C CA . PRO A 1 171 ? 16.125 -30.531 -4.414 1 98.19 171 PRO A CA 1
ATOM 1371 C C . PRO A 1 171 ? 15.18 -30.438 -3.217 1 98.19 171 PRO A C 1
ATOM 1373 O O . PRO A 1 171 ? 14.156 -29.766 -3.281 1 98.19 171 PRO A O 1
ATOM 1376 N N . TRP A 1 172 ? 15.516 -31.188 -2.176 1 98.44 172 TRP A N 1
ATOM 1377 C CA . TRP A 1 172 ? 14.82 -31.016 -0.901 1 98.44 172 TRP A CA 1
ATOM 1378 C C . TRP A 1 172 ? 15.336 -29.797 -0.16 1 98.44 172 TRP A C 1
ATOM 1380 O O . TRP A 1 172 ? 16.516 -29.719 0.199 1 98.44 172 TRP A O 1
ATOM 1390 N N . VAL A 1 173 ? 14.5 -28.812 0.068 1 98.44 173 VAL A N 1
ATOM 1391 C CA . VAL A 1 173 ? 14.914 -27.594 0.766 1 98.44 173 VAL A CA 1
ATOM 1392 C C . VAL A 1 173 ? 14.258 -27.547 2.143 1 98.44 173 VAL A C 1
ATOM 1394 O O . VAL A 1 173 ? 13.031 -27.562 2.254 1 98.44 173 VAL A O 1
ATOM 1397 N N . ASN A 1 174 ? 15.109 -27.438 3.18 1 95.25 174 ASN A N 1
ATOM 1398 C CA . ASN A 1 174 ? 14.594 -27.344 4.539 1 95.25 174 ASN A CA 1
ATOM 1399 C C . ASN A 1 174 ? 13.898 -26 4.777 1 95.25 174 ASN A C 1
ATOM 1401 O O . ASN A 1 174 ? 14.305 -24.984 4.219 1 95.25 174 ASN A O 1
ATOM 1405 N N . GLY A 1 175 ? 12.852 -26.062 5.477 1 91.31 175 GLY A N 1
ATOM 1406 C CA . GLY A 1 175 ? 12.125 -24.828 5.703 1 91.31 175 GLY A CA 1
ATOM 1407 C C . GLY A 1 175 ? 11.75 -24.609 7.156 1 91.31 175 GLY A C 1
ATOM 1408 O O . GLY A 1 175 ? 12.336 -25.234 8.055 1 91.31 175 GLY A O 1
ATOM 1409 N N . GLY A 1 176 ? 10.961 -23.562 7.332 1 85.62 176 GLY A N 1
ATOM 1410 C CA . GLY A 1 176 ? 10.469 -23.266 8.672 1 85.62 176 GLY A CA 1
ATOM 1411 C C . GLY A 1 176 ? 9.141 -23.906 8.984 1 85.62 176 GLY A C 1
ATOM 1412 O O . GLY A 1 176 ? 8.914 -24.391 10.094 1 85.62 176 GLY A O 1
ATOM 1413 N N . TYR A 1 177 ? 8.258 -23.922 8.023 1 93.44 177 TYR A N 1
ATOM 1414 C CA . TYR A 1 177 ? 6.977 -24.609 8.117 1 93.44 177 TYR A CA 1
ATOM 1415 C C . TYR A 1 177 ? 6.277 -24.656 6.766 1 93.44 177 TYR A C 1
ATOM 1417 O O . TYR A 1 177 ? 6.602 -23.859 5.871 1 93.44 177 TYR A O 1
ATOM 1425 N N . ASP A 1 178 ? 5.461 -25.625 6.559 1 97.19 178 ASP A N 1
ATOM 1426 C CA . ASP A 1 178 ? 4.57 -25.797 5.414 1 97.19 178 ASP A CA 1
ATOM 1427 C C . ASP A 1 178 ? 5.367 -25.969 4.121 1 97.19 178 ASP A C 1
ATOM 1429 O O . ASP A 1 178 ? 4.898 -25.609 3.041 1 97.19 178 ASP A O 1
ATOM 1433 N N . GLU A 1 179 ? 6.621 -26.406 4.207 1 98.12 179 GLU A N 1
ATOM 1434 C CA . GLU A 1 179 ? 7.414 -26.656 3.008 1 98.12 179 GLU A CA 1
ATOM 1435 C C . GLU A 1 179 ? 7.27 -28.109 2.541 1 98.12 179 GLU A C 1
ATOM 1437 O O . GLU A 1 179 ? 7.797 -28.484 1.493 1 98.12 179 GLU A O 1
ATOM 1442 N N . CYS A 1 180 ? 6.508 -28.875 3.34 1 98.38 180 CYS A N 1
ATOM 1443 C CA . CYS A 1 180 ? 6.332 -30.297 3.053 1 98.38 180 CYS A CA 1
ATOM 1444 C C . CYS A 1 180 ? 4.855 -30.672 3.035 1 98.38 180 CYS A C 1
ATOM 1446 O O . CYS A 1 180 ? 4.008 -29.891 3.479 1 98.38 180 CYS A O 1
ATOM 1448 N N . ILE A 1 181 ? 4.574 -31.797 2.467 1 98.56 181 ILE A N 1
ATOM 1449 C CA . ILE A 1 181 ? 3.252 -32.406 2.506 1 98.56 181 ILE A CA 1
ATOM 1450 C C . ILE A 1 181 ? 3.381 -33.906 2.77 1 98.56 181 ILE A C 1
ATOM 1452 O O . ILE A 1 181 ? 4.262 -34.562 2.215 1 98.56 181 ILE A O 1
ATOM 1456 N N . HIS A 1 182 ? 2.596 -34.406 3.695 1 98.56 182 HIS A N 1
ATOM 1457 C CA . HIS A 1 182 ? 2.627 -35.812 4.035 1 98.56 182 HIS A CA 1
ATOM 1458 C C . HIS A 1 182 ? 1.754 -36.625 3.086 1 98.56 182 HIS A C 1
ATOM 1460 O O . HIS A 1 182 ? 0.725 -36.156 2.611 1 98.56 182 HIS A O 1
ATOM 1466 N N . ILE A 1 183 ? 2.062 -37.875 2.855 1 98.62 183 ILE A N 1
ATOM 1467 C CA . ILE A 1 183 ? 1.364 -38.75 1.917 1 98.62 183 ILE A CA 1
ATOM 1468 C C . ILE A 1 183 ? -0.095 -38.906 2.342 1 98.62 183 ILE A C 1
ATOM 1470 O O . ILE A 1 183 ? -0.972 -39.125 1.503 1 98.62 183 ILE A O 1
ATOM 1474 N N . SER A 1 184 ? -0.382 -38.75 3.605 1 98.25 184 SER A N 1
ATOM 1475 C CA . SER A 1 184 ? -1.756 -38.844 4.09 1 98.25 184 SER A CA 1
ATOM 1476 C C . SER A 1 184 ? -2.613 -37.688 3.547 1 98.25 184 SER A C 1
ATOM 1478 O O . SER A 1 184 ? -3.842 -37.75 3.59 1 98.25 184 SER A O 1
ATOM 1480 N N . GLU A 1 185 ? -2.033 -36.625 3.045 1 98.5 185 GLU A N 1
ATOM 1481 C CA . GLU A 1 185 ? -2.736 -35.469 2.504 1 98.5 185 GLU A CA 1
ATOM 1482 C C . GLU A 1 185 ? -2.783 -35.5 0.98 1 98.5 185 GLU A C 1
ATOM 1484 O O . GLU A 1 185 ? -3.244 -34.562 0.341 1 98.5 185 GLU A O 1
ATOM 1489 N N . VAL A 1 186 ? -2.322 -36.625 0.422 1 98.75 186 VAL A N 1
ATOM 1490 C CA . VAL A 1 186 ? -2.178 -36.75 -1.024 1 98.75 186 VAL A CA 1
ATOM 1491 C C . VAL A 1 186 ? -3.152 -37.812 -1.547 1 98.75 186 VAL A C 1
ATOM 1493 O O . VAL A 1 186 ? -3.273 -38.875 -0.969 1 98.75 186 VAL A O 1
ATOM 1496 N N . ASP A 1 187 ? -3.797 -37.531 -2.604 1 98.88 187 ASP A N 1
ATOM 1497 C CA . ASP A 1 187 ? -4.754 -38.469 -3.18 1 98.88 187 ASP A CA 1
ATOM 1498 C C . ASP A 1 187 ? -4.098 -39.312 -4.254 1 98.88 187 ASP A C 1
ATOM 1500 O O . ASP A 1 187 ? -4.367 -40.531 -4.34 1 98.88 187 ASP A O 1
ATOM 1504 N N . TYR A 1 188 ? -3.293 -38.688 -5.105 1 98.94 188 TYR A N 1
ATOM 1505 C CA . TYR A 1 188 ? -2.623 -39.406 -6.18 1 98.94 188 TYR A CA 1
ATOM 1506 C C . TYR A 1 188 ? -1.178 -38.938 -6.328 1 98.94 188 TYR A C 1
ATOM 1508 O O . TYR A 1 188 ? -0.83 -37.844 -5.918 1 98.94 188 TYR A O 1
ATOM 1516 N N . ILE A 1 189 ? -0.384 -39.812 -6.871 1 98.88 189 ILE A N 1
ATOM 1517 C CA . ILE A 1 189 ? 1.035 -39.531 -7.086 1 98.88 189 ILE A CA 1
ATOM 1518 C C . ILE A 1 189 ? 1.396 -39.844 -8.539 1 98.88 189 ILE A C 1
ATOM 1520 O O . ILE A 1 189 ? 0.988 -40.844 -9.102 1 98.88 189 ILE A O 1
ATOM 1524 N N . VAL A 1 190 ? 2.039 -38.906 -9.156 1 98.88 190 VAL A N 1
ATOM 1525 C CA . VAL A 1 190 ? 2.586 -39.031 -10.508 1 98.88 190 VAL A CA 1
ATOM 1526 C C . VAL A 1 190 ? 4.109 -38.938 -10.453 1 98.88 190 VAL A C 1
ATOM 1528 O O . VAL A 1 190 ? 4.66 -38.031 -9.82 1 98.88 190 VAL A O 1
ATOM 1531 N N . GLU A 1 191 ? 4.773 -39.844 -11.039 1 98.62 191 GLU A N 1
ATOM 1532 C CA . GLU A 1 191 ? 6.219 -39.719 -11.227 1 98.62 191 GLU A CA 1
ATOM 1533 C C . GLU A 1 191 ? 6.551 -39.125 -12.586 1 98.62 191 GLU A C 1
ATOM 1535 O O . GLU A 1 191 ? 6.258 -39.719 -13.625 1 98.62 191 GLU A O 1
ATOM 1540 N N . ASP A 1 192 ? 7.031 -37.938 -12.586 1 98.19 192 ASP A N 1
ATOM 1541 C CA . ASP A 1 192 ? 7.422 -37.219 -13.805 1 98.19 192 ASP A CA 1
ATOM 1542 C C . ASP A 1 192 ? 8.875 -37.531 -14.164 1 98.19 192 ASP A C 1
ATOM 1544 O O . ASP A 1 192 ? 9.789 -36.844 -13.695 1 98.19 192 ASP A O 1
ATOM 1548 N N . ASN A 1 193 ? 9.07 -38.375 -15.039 1 94.69 193 ASN A N 1
ATOM 1549 C CA . ASN A 1 193 ? 10.406 -38.75 -15.508 1 94.69 193 ASN A CA 1
ATOM 1550 C C . ASN A 1 193 ? 10.688 -38.188 -16.891 1 94.69 193 ASN A C 1
ATOM 1552 O O . ASN A 1 193 ? 11.703 -38.5 -17.516 1 94.69 193 ASN A O 1
ATOM 1556 N N . GLU A 1 194 ? 9.852 -37.344 -17.328 1 94.44 194 GLU A N 1
ATOM 1557 C CA . GLU A 1 194 ? 9.953 -36.844 -18.688 1 94.44 194 GLU A CA 1
ATOM 1558 C C . GLU A 1 194 ? 10.445 -35.406 -18.703 1 94.44 194 GLU A C 1
ATOM 1560 O O . GLU A 1 194 ? 11.305 -35.031 -19.516 1 94.44 194 GLU A O 1
ATOM 1565 N N . MET A 1 195 ? 9.906 -34.594 -17.906 1 92.56 195 MET A N 1
ATOM 1566 C CA . MET A 1 195 ? 10.195 -33.156 -17.906 1 92.56 195 MET A CA 1
ATOM 1567 C C . MET A 1 195 ? 11.203 -32.812 -16.812 1 92.56 195 MET A C 1
ATOM 1569 O O . MET A 1 195 ? 10.961 -33.094 -15.633 1 92.56 195 MET A O 1
ATOM 1573 N N . PRO A 1 196 ? 12.219 -32.188 -17.156 1 90 196 PRO A N 1
ATOM 1574 C CA . PRO A 1 196 ? 13.164 -31.766 -16.125 1 90 196 PRO A CA 1
ATOM 1575 C C . PRO A 1 196 ? 12.633 -30.609 -15.281 1 90 196 PRO A C 1
ATOM 1577 O O . PRO A 1 196 ? 11.742 -29.875 -15.719 1 90 196 PRO A O 1
ATOM 1580 N N . VAL A 1 197 ? 13.188 -30.531 -14.047 1 93.38 197 VAL A N 1
ATOM 1581 C CA . VAL A 1 197 ? 12.945 -29.312 -13.258 1 93.38 197 VAL A CA 1
ATOM 1582 C C . VAL A 1 197 ? 13.484 -28.094 -14.008 1 93.38 197 VAL A C 1
ATOM 1584 O O . VAL A 1 197 ? 14.625 -28.109 -14.484 1 93.38 197 VAL A O 1
ATOM 1587 N N . PRO A 1 198 ? 12.594 -27.031 -14.141 1 92.19 198 PRO A N 1
ATOM 1588 C CA . PRO A 1 198 ? 13.062 -25.828 -14.836 1 92.19 198 PRO A CA 1
ATOM 1589 C C . PRO A 1 198 ? 14.289 -25.203 -14.172 1 92.19 198 PRO A C 1
ATOM 1591 O O . PRO A 1 198 ? 14.375 -25.156 -12.945 1 92.19 198 PRO A O 1
ATOM 1594 N N . PHE A 1 199 ? 15.273 -24.844 -14.93 1 91.19 199 PHE A N 1
ATOM 1595 C CA . PHE A 1 199 ? 16.484 -24.188 -14.43 1 91.19 199 PHE A CA 1
ATOM 1596 C C . PHE A 1 199 ? 17 -23.156 -15.438 1 91.19 199 PHE A C 1
ATOM 1598 O O . PHE A 1 199 ? 16.5 -23.078 -16.562 1 91.19 199 PHE A O 1
ATOM 1605 N N . ILE A 1 200 ? 17.797 -22.234 -15 1 87.06 200 ILE A N 1
ATOM 1606 C CA . ILE A 1 200 ? 18.453 -21.234 -15.828 1 87.06 200 ILE A CA 1
ATOM 1607 C C . ILE A 1 200 ? 19.906 -21.609 -16.047 1 87.06 200 ILE A C 1
ATOM 1609 O O . ILE A 1 200 ? 20.719 -21.531 -15.125 1 87.06 200 ILE A O 1
ATOM 1613 N N . PRO A 1 201 ? 20.172 -21.922 -17.25 1 79.12 201 PRO A N 1
ATOM 1614 C CA . PRO A 1 201 ? 21.531 -22.422 -17.484 1 79.12 201 PRO A CA 1
ATOM 1615 C C . PRO A 1 201 ? 22.578 -21.312 -17.406 1 79.12 201 PRO A C 1
ATOM 1617 O O . PRO A 1 201 ? 23.719 -21.562 -17.031 1 79.12 201 PRO A O 1
ATOM 1620 N N . PHE A 1 202 ? 22.172 -20.109 -17.938 1 71.38 202 PHE A N 1
ATOM 1621 C CA . PHE A 1 202 ? 23.141 -19.016 -17.875 1 71.38 202 PHE A CA 1
ATOM 1622 C C . PHE A 1 202 ? 22.438 -17.703 -17.547 1 71.38 202 PHE A C 1
ATOM 1624 O O . PHE A 1 202 ? 21.234 -17.562 -17.75 1 71.38 202 PHE A O 1
ATOM 1631 N N . SER A 1 203 ? 23.281 -16.969 -16.875 1 72.56 203 SER A N 1
ATOM 1632 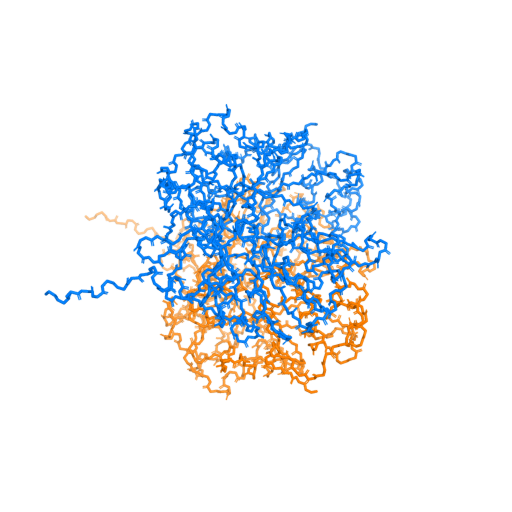C CA . SER A 1 203 ? 22.75 -15.648 -16.578 1 72.56 203 SER A CA 1
ATOM 1633 C C . SER A 1 203 ? 22.922 -14.695 -17.766 1 72.56 203 SER A C 1
ATOM 1635 O O . SER A 1 203 ? 23.891 -14.812 -18.516 1 72.56 203 SER A O 1
ATOM 1637 N N . ILE A 1 204 ? 21.891 -13.906 -17.969 1 74 204 ILE A N 1
ATOM 1638 C CA . ILE A 1 204 ? 22 -12.875 -18.984 1 74 204 ILE A CA 1
ATOM 1639 C C . ILE A 1 204 ? 23.031 -11.828 -18.562 1 74 204 ILE A C 1
ATOM 1641 O O . ILE A 1 204 ? 22.969 -11.32 -17.438 1 74 204 ILE A O 1
ATOM 1645 N N . PRO A 1 205 ? 23.969 -11.586 -19.5 1 83.31 205 PRO A N 1
ATOM 1646 C CA . PRO A 1 205 ? 24.953 -10.57 -19.156 1 83.31 205 PRO A CA 1
ATOM 1647 C C . PRO A 1 205 ? 24.328 -9.203 -18.875 1 83.31 205 PRO A C 1
ATOM 1649 O O . PRO A 1 205 ? 23.359 -8.82 -19.531 1 83.31 205 PRO A O 1
ATOM 1652 N N . PRO A 1 206 ? 24.859 -8.531 -17.969 1 90.12 206 PRO A N 1
ATOM 1653 C CA . PRO A 1 206 ? 24.344 -7.191 -17.672 1 90.12 206 PRO A CA 1
ATOM 1654 C C . PRO A 1 206 ? 24.578 -6.195 -18.797 1 90.12 206 PRO A C 1
ATOM 1656 O O . PRO A 1 206 ? 25.547 -6.32 -19.547 1 90.12 206 PRO A O 1
ATOM 1659 N N . TH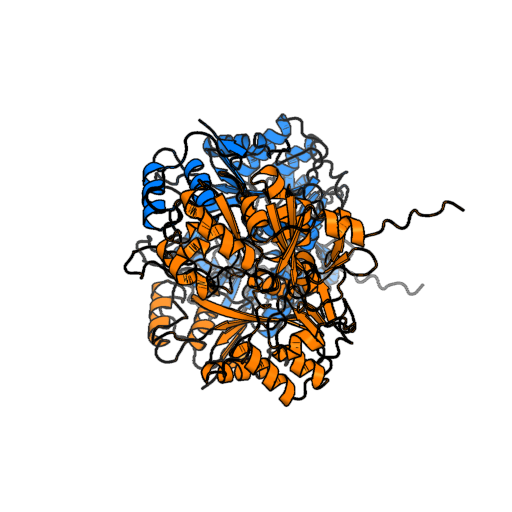R A 1 207 ? 23.703 -5.262 -18.938 1 93.56 207 THR A N 1
ATOM 1660 C CA . THR A 1 207 ? 23.859 -4.152 -19.875 1 93.56 207 THR A CA 1
ATOM 1661 C C . THR A 1 207 ? 24.656 -3.016 -19.234 1 93.56 207 THR A C 1
ATOM 1663 O O . THR A 1 207 ? 24.922 -3.043 -18.031 1 93.56 207 THR A O 1
ATOM 1666 N N . LYS A 1 208 ? 25.047 -2.086 -20.094 1 96.06 208 LYS A N 1
ATOM 1667 C CA . LYS A 1 208 ? 25.703 -0.892 -19.578 1 96.06 208 LYS A CA 1
ATOM 1668 C C . LYS A 1 208 ? 24.797 -0.129 -18.625 1 96.06 208 LYS A C 1
ATOM 1670 O O . LYS A 1 208 ? 25.266 0.406 -17.609 1 96.06 208 LYS A O 1
ATOM 1675 N N . GLU A 1 209 ? 23.547 -0.038 -18.969 1 96.38 209 GLU A N 1
ATOM 1676 C CA . GLU A 1 209 ? 22.578 0.635 -18.109 1 96.38 209 GLU A CA 1
ATOM 1677 C C . GLU A 1 209 ? 22.469 -0.049 -16.75 1 96.38 209 GLU A C 1
ATOM 1679 O O . GLU A 1 209 ? 22.359 0.62 -15.727 1 96.38 209 GLU A O 1
ATOM 1684 N N . ASP A 1 210 ? 22.516 -1.414 -16.75 1 96.88 210 ASP A N 1
ATOM 1685 C CA . ASP A 1 210 ? 22.516 -2.156 -15.484 1 96.88 210 ASP A CA 1
ATOM 1686 C C . ASP A 1 210 ? 23.688 -1.75 -14.609 1 96.88 210 ASP A C 1
ATOM 1688 O O . ASP A 1 210 ? 23.531 -1.524 -13.406 1 96.88 210 ASP A O 1
ATOM 1692 N N . GLU A 1 211 ? 24.844 -1.699 -15.234 1 97.25 211 GLU A N 1
ATOM 1693 C CA . GLU A 1 211 ? 26.062 -1.337 -14.508 1 97.25 211 GLU A CA 1
ATOM 1694 C C . GLU A 1 211 ? 25.969 0.08 -13.945 1 97.25 211 GLU A C 1
ATOM 1696 O O . GLU A 1 211 ? 26.328 0.323 -12.789 1 97.25 211 GLU A O 1
ATOM 1701 N N . MET A 1 212 ? 25.5 1.005 -14.75 1 98.12 212 MET A N 1
ATOM 1702 C CA . MET A 1 212 ? 25.359 2.393 -14.32 1 98.12 212 MET A CA 1
ATOM 1703 C C . MET A 1 212 ? 24.406 2.498 -13.133 1 98.12 212 MET A C 1
ATOM 1705 O O . MET A 1 212 ? 24.719 3.162 -12.141 1 98.12 212 MET A O 1
ATOM 1709 N N . ILE A 1 213 ? 23.281 1.882 -13.219 1 98.44 213 ILE A N 1
ATOM 1710 C CA . ILE A 1 213 ? 22.281 1.938 -12.148 1 98.44 213 ILE A CA 1
ATOM 1711 C C . ILE A 1 213 ? 22.875 1.334 -10.875 1 98.44 213 ILE A C 1
ATOM 1713 O O . ILE A 1 213 ? 22.75 1.917 -9.789 1 98.44 213 ILE A O 1
ATOM 1717 N N . ALA A 1 214 ? 23.484 0.133 -10.992 1 97.94 214 ALA A N 1
ATOM 1718 C CA . ALA A 1 214 ? 24.094 -0.531 -9.836 1 97.94 214 ALA A CA 1
ATOM 1719 C C . ALA A 1 214 ? 25.125 0.363 -9.164 1 97.94 214 ALA A C 1
ATOM 1721 O O . ALA A 1 214 ? 25.125 0.506 -7.941 1 97.94 214 ALA A O 1
ATOM 1722 N N . GLU A 1 215 ? 25.953 0.965 -9.977 1 97.88 215 GLU A N 1
ATOM 1723 C CA . GLU A 1 215 ? 26.969 1.874 -9.453 1 97.88 215 GLU A CA 1
ATOM 1724 C C . GLU A 1 215 ? 26.328 3.051 -8.719 1 97.88 215 GLU A C 1
ATOM 1726 O O . GLU A 1 215 ? 26.781 3.434 -7.637 1 97.88 215 GLU A O 1
ATOM 1731 N N . ASN A 1 216 ? 25.344 3.643 -9.367 1 98.44 216 ASN A N 1
ATOM 1732 C CA . ASN A 1 216 ? 24.641 4.766 -8.742 1 98.44 216 ASN A CA 1
ATOM 1733 C C . ASN A 1 216 ? 24.078 4.379 -7.375 1 98.44 216 ASN A C 1
ATOM 1735 O O . ASN A 1 216 ? 24.219 5.133 -6.406 1 98.44 216 ASN A O 1
ATOM 1739 N N . ILE A 1 217 ? 23.422 3.25 -7.281 1 98.31 217 ILE A N 1
ATOM 1740 C CA . ILE A 1 217 ? 22.812 2.777 -6.047 1 98.31 217 ILE A CA 1
ATOM 1741 C C . ILE A 1 217 ? 23.875 2.598 -4.973 1 98.31 217 ILE A C 1
ATOM 1743 O O . ILE A 1 217 ? 23.703 3.041 -3.834 1 98.31 217 ILE A O 1
ATOM 1747 N N . LEU A 1 218 ? 25 2 -5.293 1 97.5 218 LEU A N 1
ATOM 1748 C CA . LEU A 1 218 ? 26.047 1.688 -4.316 1 97.5 218 LEU A CA 1
ATOM 1749 C C . LEU A 1 218 ? 26.797 2.951 -3.895 1 97.5 218 LEU A C 1
ATOM 1751 O O . LEU A 1 218 ? 27.344 3.012 -2.793 1 97.5 218 LEU A O 1
ATOM 1755 N N . ASN A 1 219 ? 26.75 3.955 -4.781 1 97 219 ASN A N 1
ATOM 1756 C CA . ASN A 1 219 ? 27.422 5.207 -4.473 1 97 219 ASN A CA 1
ATOM 1757 C C . ASN A 1 219 ? 26.5 6.188 -3.762 1 97 219 ASN A C 1
ATOM 1759 O O . ASN A 1 219 ? 26.969 7.18 -3.191 1 97 219 ASN A O 1
ATOM 1763 N N . ALA A 1 220 ? 25.25 5.973 -3.834 1 97.62 220 ALA A N 1
ATOM 1764 C CA . ALA A 1 220 ? 24.281 6.887 -3.232 1 97.62 220 ALA A CA 1
ATOM 1765 C C . ALA A 1 220 ? 24.438 6.938 -1.716 1 97.62 220 ALA A C 1
ATOM 1767 O O . ALA A 1 220 ? 24.672 5.906 -1.077 1 97.62 220 ALA A O 1
ATOM 1768 N N . GLU A 1 221 ? 24.297 8.086 -1.172 1 94.75 221 GLU A N 1
ATOM 1769 C CA . GLU A 1 221 ? 24.375 8.328 0.266 1 94.75 221 GLU A CA 1
ATOM 1770 C C . GLU A 1 221 ? 23.328 9.336 0.721 1 94.75 221 GLU A C 1
ATOM 1772 O O . GLU A 1 221 ? 23.062 10.32 0.031 1 94.75 221 GLU A O 1
ATOM 1777 N N . THR A 1 222 ? 22.719 9.016 1.857 1 92.19 222 THR A N 1
ATOM 1778 C CA . THR A 1 222 ? 21.812 10 2.457 1 92.19 222 THR A CA 1
ATOM 1779 C C . THR A 1 222 ? 22.609 11.211 2.961 1 92.19 222 THR A C 1
ATOM 1781 O O . THR A 1 222 ? 23.828 11.188 2.986 1 92.19 222 THR A O 1
ATOM 1784 N N . LYS A 1 223 ? 21.953 12.219 3.279 1 87.12 223 LYS A N 1
ATOM 1785 C CA . LYS A 1 223 ? 22.578 13.461 3.719 1 87.12 223 LYS A CA 1
ATOM 1786 C C . LYS A 1 223 ? 23.438 13.234 4.965 1 87.12 223 LYS A C 1
ATOM 1788 O O . LYS A 1 223 ? 24.469 13.867 5.133 1 87.12 223 LYS A O 1
ATOM 1793 N N . ASP A 1 224 ? 23.016 12.289 5.809 1 84.38 224 ASP A N 1
ATOM 1794 C CA . ASP A 1 224 ? 23.75 12.031 7.043 1 84.38 224 ASP A CA 1
ATOM 1795 C C . ASP A 1 224 ? 24.859 11 6.824 1 84.38 224 ASP A C 1
ATOM 1797 O O . ASP A 1 224 ? 25.438 10.492 7.785 1 84.38 224 ASP A O 1
ATOM 1801 N N . GLY A 1 225 ? 25.125 10.656 5.57 1 88.38 225 GLY A N 1
ATOM 1802 C CA . GLY A 1 225 ? 26.281 9.859 5.207 1 88.38 225 GLY A CA 1
ATOM 1803 C C . GLY A 1 225 ? 26 8.367 5.188 1 88.38 225 GLY A C 1
ATOM 1804 O O . GLY A 1 225 ? 26.922 7.555 5.086 1 88.38 225 GLY A O 1
ATOM 1805 N N . ARG A 1 226 ? 24.797 7.988 5.215 1 92.06 226 ARG A N 1
ATOM 1806 C CA . ARG A 1 226 ? 24.469 6.57 5.211 1 92.06 226 ARG A CA 1
ATOM 1807 C C . ARG A 1 226 ? 24.312 6.043 3.787 1 92.06 226 ARG A C 1
ATOM 1809 O O . ARG A 1 226 ? 23.594 6.629 2.975 1 92.06 226 ARG A O 1
ATOM 1816 N N . LYS A 1 227 ? 24.938 4.91 3.555 1 96.31 227 LYS A N 1
ATOM 1817 C CA . LYS A 1 227 ? 24.75 4.211 2.289 1 96.31 227 LYS A CA 1
ATOM 1818 C C . LYS A 1 227 ? 23.422 3.461 2.275 1 96.31 227 LYS A C 1
ATOM 1820 O O . LYS A 1 227 ? 22.875 3.119 3.332 1 96.31 227 LYS A O 1
ATOM 1825 N N . LEU A 1 228 ? 22.938 3.242 1.111 1 97.62 228 LEU A N 1
ATOM 1826 C CA . LEU A 1 228 ? 21.672 2.516 0.981 1 97.62 228 LEU A CA 1
ATOM 1827 C C . LEU A 1 228 ? 21.844 1.051 1.364 1 97.62 228 LEU A C 1
ATOM 1829 O O . LEU A 1 228 ? 20.906 0.406 1.819 1 97.62 228 LEU A O 1
ATOM 1833 N N . ILE A 1 229 ? 23.031 0.501 1.105 1 97.38 229 ILE A N 1
ATOM 1834 C CA . ILE A 1 229 ? 23.453 -0.807 1.589 1 97.38 229 ILE A CA 1
ATOM 1835 C C . ILE A 1 229 ? 24.672 -0.649 2.502 1 97.38 229 ILE A C 1
ATOM 1837 O O . ILE A 1 229 ? 25.594 0.095 2.184 1 97.38 229 ILE A O 1
ATOM 1841 N N . GLN A 1 230 ? 24.562 -1.349 3.623 1 96.38 230 GLN A N 1
ATOM 1842 C CA . GLN A 1 230 ? 25.625 -1.302 4.617 1 96.38 230 GLN A CA 1
ATOM 1843 C C . GLN A 1 230 ? 26.016 -2.703 5.082 1 96.38 230 GLN A C 1
ATOM 1845 O O . GLN A 1 230 ? 25.297 -3.668 4.824 1 96.38 230 GLN A O 1
ATOM 1850 N N . ASP A 1 231 ? 27.219 -2.732 5.727 1 97.44 231 ASP A N 1
ATOM 1851 C CA . ASP A 1 231 ? 27.516 -3.98 6.414 1 97.44 231 ASP A CA 1
ATOM 1852 C C . ASP A 1 231 ? 26.391 -4.367 7.379 1 97.44 231 ASP A C 1
ATOM 1854 O O . ASP A 1 231 ? 25.844 -3.51 8.078 1 97.44 231 ASP A O 1
ATOM 1858 N N . GLY A 1 232 ? 26.016 -5.598 7.27 1 97.81 232 GLY A N 1
ATOM 1859 C CA . GLY A 1 232 ? 24.969 -6.074 8.164 1 97.81 232 GLY A CA 1
ATOM 1860 C C . GLY A 1 232 ? 23.578 -5.941 7.578 1 97.81 232 GLY A C 1
ATOM 1861 O O . GLY A 1 232 ? 22.609 -6.402 8.18 1 97.81 232 GLY A O 1
ATOM 1862 N N . SER A 1 233 ? 23.438 -5.336 6.383 1 98.31 233 SER A N 1
ATOM 1863 C CA . SER A 1 233 ? 22.141 -5.227 5.734 1 98.31 233 SER A CA 1
ATOM 1864 C C . SER A 1 233 ? 21.578 -6.598 5.391 1 98.31 233 SER A C 1
ATOM 1866 O O . SER A 1 233 ? 22.328 -7.551 5.176 1 98.31 233 SER A O 1
ATOM 1868 N N . THR A 1 234 ? 20.328 -6.715 5.418 1 98.69 234 THR A N 1
ATOM 1869 C CA . THR A 1 234 ? 19.609 -7.867 4.883 1 98.69 234 THR A CA 1
ATOM 1870 C C . THR A 1 234 ? 19.062 -7.562 3.486 1 98.69 234 THR A C 1
ATOM 1872 O O . THR A 1 234 ? 18.422 -6.531 3.271 1 98.69 234 THR A O 1
ATOM 1875 N N . LEU A 1 235 ? 19.25 -8.484 2.584 1 98.31 235 LEU A N 1
ATOM 1876 C CA . LEU A 1 235 ? 19.078 -8.172 1.17 1 98.31 235 LEU A CA 1
ATOM 1877 C C . LEU A 1 235 ? 17.844 -8.875 0.609 1 98.31 235 LEU A C 1
ATOM 1879 O O . LEU A 1 235 ? 17.594 -10.047 0.917 1 98.31 235 LEU A O 1
ATOM 1883 N N . GLN A 1 236 ? 17.094 -8.25 -0.116 1 98.38 236 GLN A N 1
ATOM 1884 C CA . GLN A 1 236 ? 16.188 -8.758 -1.144 1 98.38 236 GLN A CA 1
ATOM 1885 C C . GLN A 1 236 ? 16.531 -8.164 -2.51 1 98.38 236 GLN A C 1
ATOM 1887 O O . GLN A 1 236 ? 16.25 -6.996 -2.775 1 98.38 236 GLN A O 1
ATOM 1892 N N . VAL A 1 237 ? 17.156 -9.062 -3.223 1 92.38 237 VAL A N 1
ATOM 1893 C CA . VAL A 1 237 ? 17.562 -8.672 -4.57 1 92.38 237 VAL A CA 1
ATOM 1894 C C . VAL A 1 237 ? 17.031 -9.688 -5.582 1 92.38 237 VAL A C 1
ATOM 1896 O O . VAL A 1 237 ? 16.938 -10.883 -5.281 1 92.38 237 VAL A O 1
ATOM 1899 N N . GLY A 1 238 ? 16.234 -9.375 -6.578 1 82.62 238 GLY A N 1
ATOM 1900 C CA . GLY A 1 238 ? 15.719 -10.258 -7.613 1 82.62 238 GLY A CA 1
ATOM 1901 C C . GLY A 1 238 ? 16.797 -10.82 -8.516 1 82.62 238 GLY A C 1
ATOM 1902 O O . GLY A 1 238 ? 17.938 -11.023 -8.078 1 82.62 238 GLY A O 1
ATOM 1903 N N . ILE A 1 239 ? 16.516 -11.438 -9.477 1 79.75 239 ILE A N 1
ATOM 1904 C CA . ILE A 1 239 ? 17.422 -11.969 -10.477 1 79.75 239 ILE A CA 1
ATOM 1905 C C . ILE A 1 239 ? 17.375 -11.094 -11.734 1 79.75 239 ILE A C 1
ATOM 1907 O O . ILE A 1 239 ? 16.484 -10.258 -11.875 1 79.75 239 ILE A O 1
ATOM 1911 N N . GLY A 1 240 ? 18.438 -11.297 -12.57 1 84.88 240 GLY A N 1
ATOM 1912 C CA . GLY A 1 240 ? 18.5 -10.516 -13.789 1 84.88 240 GLY A CA 1
ATOM 1913 C C . GLY A 1 240 ? 19.719 -9.633 -13.867 1 84.88 240 GLY A C 1
ATOM 1914 O O . GLY A 1 240 ? 20.562 -9.641 -12.961 1 84.88 240 GLY A O 1
ATOM 1915 N N . GLY A 1 241 ? 19.719 -8.883 -14.969 1 86.88 241 GLY A N 1
ATOM 1916 C CA . GLY A 1 241 ? 20.906 -8.086 -15.25 1 86.88 241 GLY A CA 1
ATOM 1917 C C . GLY A 1 241 ? 21.25 -7.133 -14.117 1 86.88 241 GLY A C 1
ATOM 1918 O O . GLY A 1 241 ? 22.375 -7.18 -13.594 1 86.88 241 GLY A O 1
ATOM 1919 N N . LEU A 1 242 ? 20.328 -6.359 -13.703 1 92.06 242 LEU A N 1
ATOM 1920 C CA . LEU A 1 242 ? 20.609 -5.348 -12.695 1 92.06 242 LEU A CA 1
ATOM 1921 C C . LEU A 1 242 ? 20.875 -5.988 -11.336 1 92.06 242 LEU A C 1
ATOM 1923 O O . LEU A 1 242 ? 21.906 -5.746 -10.719 1 92.06 242 LEU A O 1
ATOM 1927 N N . PRO A 1 243 ? 20.016 -6.852 -10.844 1 91.19 243 PRO A N 1
ATOM 1928 C CA . PRO A 1 243 ? 20.281 -7.508 -9.562 1 91.19 243 PRO A CA 1
ATOM 1929 C C . PRO A 1 243 ? 21.625 -8.227 -9.539 1 91.19 243 PRO A C 1
ATOM 1931 O O . PRO A 1 243 ? 22.375 -8.125 -8.562 1 91.19 243 PRO A O 1
ATOM 1934 N N . ASP A 1 244 ? 21.938 -8.898 -10.617 1 90.5 244 ASP A N 1
ATOM 1935 C CA . ASP A 1 244 ? 23.203 -9.625 -10.688 1 90.5 244 ASP A CA 1
ATOM 1936 C C . ASP A 1 244 ? 24.391 -8.664 -10.648 1 90.5 244 ASP A C 1
ATOM 1938 O O . ASP A 1 244 ? 25.438 -8.984 -10.078 1 90.5 244 ASP A O 1
ATOM 1942 N N . THR A 1 245 ? 24.219 -7.562 -11.289 1 93.88 245 THR A N 1
ATOM 1943 C CA . THR A 1 245 ? 25.266 -6.555 -11.281 1 93.88 245 THR A CA 1
ATOM 1944 C C . THR A 1 245 ? 25.484 -6.012 -9.875 1 93.88 245 THR A C 1
ATOM 1946 O O . THR A 1 245 ? 26.625 -5.848 -9.438 1 93.88 245 THR A O 1
ATOM 1949 N N . VAL A 1 246 ? 24.406 -5.711 -9.164 1 94.12 246 VAL A N 1
ATOM 1950 C CA . VAL A 1 246 ? 24.516 -5.223 -7.789 1 94.12 246 VAL A CA 1
ATOM 1951 C C . VAL A 1 246 ? 25.25 -6.254 -6.93 1 94.12 246 VAL A C 1
ATOM 1953 O O . VAL A 1 246 ? 26.156 -5.906 -6.18 1 94.12 246 VAL A O 1
ATOM 1956 N N . VAL A 1 247 ? 24.875 -7.473 -7.082 1 92.56 247 VAL A N 1
ATOM 1957 C CA . VAL A 1 247 ? 25.469 -8.562 -6.312 1 92.56 247 VAL A CA 1
ATOM 1958 C C . VAL A 1 247 ? 26.969 -8.633 -6.59 1 92.56 247 VAL A C 1
ATOM 1960 O O . VAL A 1 247 ? 27.781 -8.75 -5.66 1 92.56 247 VAL A O 1
ATOM 1963 N N . LYS A 1 248 ? 27.312 -8.594 -7.809 1 91.5 248 LYS A N 1
ATOM 1964 C CA . LYS A 1 248 ? 28.719 -8.609 -8.203 1 91.5 248 LYS A CA 1
ATOM 1965 C C . LYS A 1 248 ? 29.484 -7.465 -7.547 1 91.5 248 LYS A C 1
ATOM 1967 O O . LYS A 1 248 ? 30.594 -7.664 -7.031 1 91.5 248 LYS A O 1
ATOM 1972 N N . MET A 1 249 ? 28.922 -6.387 -7.562 1 94.75 249 MET A N 1
ATOM 1973 C CA . MET A 1 249 ? 29.594 -5.207 -7.023 1 94.75 249 MET A CA 1
ATOM 1974 C C . MET A 1 249 ? 29.703 -5.289 -5.504 1 94.75 249 MET A C 1
ATOM 1976 O O . MET A 1 249 ? 30.672 -4.805 -4.922 1 94.75 249 MET A O 1
ATOM 1980 N N . LEU A 1 250 ? 28.734 -5.852 -4.898 1 96.06 250 LEU A N 1
ATOM 1981 C CA . LEU A 1 250 ? 28.812 -6.051 -3.455 1 96.06 250 LEU A CA 1
ATOM 1982 C C . LEU A 1 250 ? 29.953 -6.98 -3.098 1 96.06 250 LEU A C 1
ATOM 1984 O O . LEU A 1 250 ? 30.672 -6.754 -2.113 1 96.06 250 LEU A O 1
ATOM 1988 N N . LYS A 1 251 ? 30.094 -7.992 -3.885 1 93.62 251 LYS A N 1
ATOM 1989 C CA . LYS A 1 251 ? 31.188 -8.945 -3.705 1 93.62 251 LYS A CA 1
ATOM 1990 C C . LYS A 1 251 ? 32.531 -8.25 -3.826 1 93.62 251 LYS A C 1
ATOM 1992 O O . LYS A 1 251 ? 33.438 -8.461 -2.992 1 93.62 251 LYS A O 1
ATOM 1997 N N . GLU A 1 252 ? 32.625 -7.352 -4.73 1 94.69 252 GLU A N 1
ATOM 1998 C CA . GLU A 1 252 ? 33.875 -6.672 -5.016 1 94.69 252 GLU A CA 1
ATOM 1999 C C . GLU A 1 252 ? 34.125 -5.5 -4.062 1 94.69 252 GLU A C 1
ATOM 2001 O O . GLU A 1 252 ? 35.25 -5.113 -3.805 1 94.69 252 GLU A O 1
ATOM 2006 N N . GLY A 1 253 ? 33.062 -4.973 -3.555 1 93.5 253 GLY A N 1
ATOM 2007 C CA . GLY A 1 253 ? 33.125 -3.754 -2.76 1 93.5 253 GLY A CA 1
ATOM 2008 C C . GLY A 1 253 ? 33.5 -4.004 -1.312 1 93.5 253 GLY A C 1
ATOM 2009 O O . GLY A 1 253 ? 33.594 -3.066 -0.52 1 93.5 253 GLY A O 1
ATOM 2010 N N . GLY A 1 254 ? 33.656 -5.207 -0.89 1 92.94 254 GLY A N 1
ATOM 2011 C CA . GLY A 1 254 ? 34.125 -5.535 0.444 1 92.94 254 GLY A CA 1
ATOM 2012 C C . GLY A 1 254 ? 33.031 -5.504 1.495 1 92.94 254 GLY A C 1
ATOM 2013 O O . GLY A 1 254 ? 33.312 -5.332 2.684 1 92.94 254 GLY A O 1
ATOM 2014 N N . TYR A 1 255 ? 31.859 -5.535 1.125 1 96.12 255 TYR A N 1
ATOM 2015 C CA . TYR A 1 255 ? 30.766 -5.625 2.084 1 96.12 255 TYR A CA 1
ATOM 2016 C C . TYR A 1 255 ? 30.875 -6.906 2.906 1 96.12 255 TYR A C 1
ATOM 2018 O O . TYR A 1 255 ? 31.438 -7.902 2.447 1 96.12 255 TYR A O 1
ATOM 2026 N N . LYS A 1 256 ? 30.344 -6.801 4.141 1 96.62 256 LYS A N 1
ATOM 2027 C CA . LYS A 1 256 ? 30.453 -7.945 5.043 1 96.62 256 LYS A CA 1
ATOM 2028 C C . LYS A 1 256 ? 29.188 -8.133 5.863 1 96.62 256 LYS A C 1
ATOM 2030 O O . LYS A 1 256 ? 28.438 -7.18 6.066 1 96.62 256 LYS A O 1
ATOM 2035 N N . ASN A 1 257 ? 29 -9.391 6.25 1 97.75 257 ASN A N 1
ATOM 2036 C CA . ASN A 1 257 ? 27.984 -9.781 7.223 1 97.75 257 ASN A CA 1
ATOM 2037 C C . ASN A 1 257 ? 26.578 -9.477 6.719 1 97.75 257 ASN A C 1
ATOM 2039 O O . ASN A 1 257 ? 25.703 -9.062 7.488 1 97.75 257 ASN A O 1
ATOM 2043 N N . LEU A 1 258 ? 26.375 -9.531 5.457 1 98.38 258 LEU A N 1
ATOM 2044 C CA . LEU A 1 258 ? 25.031 -9.344 4.895 1 98.38 258 LEU A CA 1
ATOM 2045 C C . LEU A 1 258 ? 24.141 -10.531 5.199 1 98.38 258 LEU A C 1
ATOM 2047 O O . LEU A 1 258 ? 24.625 -11.617 5.535 1 98.38 258 LEU A O 1
ATOM 2051 N N . GLY A 1 259 ? 22.922 -10.297 5.262 1 98.5 259 GLY A N 1
ATOM 2052 C CA . GLY A 1 259 ? 21.906 -11.336 5.359 1 98.5 259 GLY A CA 1
ATOM 2053 C C . GLY A 1 259 ? 21.016 -11.414 4.133 1 98.5 259 GLY A C 1
ATOM 2054 O O . GLY A 1 259 ? 21.078 -10.555 3.254 1 98.5 259 GLY A O 1
ATOM 2055 N N . VAL A 1 260 ? 20.266 -12.523 4.102 1 98.5 260 VAL A N 1
ATOM 2056 C CA . VAL A 1 260 ? 19.359 -12.703 2.969 1 98.5 260 VAL A CA 1
ATOM 2057 C C . VAL A 1 260 ? 17.953 -13.055 3.477 1 98.5 260 VAL A C 1
ATOM 2059 O O . VAL A 1 260 ? 17.781 -14.031 4.207 1 98.5 260 VAL A O 1
ATOM 2062 N N . HIS A 1 261 ? 17.016 -12.297 3.215 1 98.69 261 HIS A N 1
ATOM 2063 C CA . HIS A 1 261 ? 15.57 -12.5 3.299 1 98.69 261 HIS A CA 1
ATOM 2064 C C . HIS A 1 261 ? 14.875 -12.039 2.02 1 98.69 261 HIS A C 1
ATOM 2066 O O . HIS A 1 261 ? 14.664 -10.844 1.819 1 98.69 261 HIS A O 1
ATOM 2072 N N . THR A 1 262 ? 14.578 -12.984 1.169 1 98.19 262 THR A N 1
ATOM 2073 C CA . THR A 1 262 ? 14.172 -12.609 -0.181 1 98.19 262 THR A CA 1
ATOM 2074 C C . THR A 1 262 ? 12.992 -13.469 -0.643 1 98.19 262 THR A C 1
ATOM 2076 O O . THR A 1 262 ? 12.711 -14.516 -0.061 1 98.19 262 THR A O 1
ATOM 2079 N N . GLU A 1 263 ? 12.266 -12.922 -1.581 1 97.75 263 GLU A N 1
ATOM 2080 C CA . GLU A 1 263 ? 11.219 -13.688 -2.262 1 97.75 263 GLU A CA 1
ATOM 2081 C C . GLU A 1 263 ? 11.82 -14.742 -3.186 1 97.75 263 GLU A C 1
ATOM 2083 O O . GLU A 1 263 ? 11.383 -15.891 -3.193 1 97.75 263 GLU A O 1
ATOM 2088 N N . MET A 1 264 ? 12.781 -14.359 -3.889 1 96.5 264 MET A N 1
ATOM 2089 C CA . MET A 1 264 ? 13.391 -15.188 -4.922 1 96.5 264 MET A CA 1
ATOM 2090 C C . MET A 1 264 ? 14.898 -15.281 -4.727 1 96.5 264 MET A C 1
ATOM 2092 O O . MET A 1 264 ? 15.578 -14.258 -4.625 1 96.5 264 MET A O 1
ATOM 2096 N N . MET A 1 265 ? 15.406 -16.469 -4.684 1 95.56 265 MET A N 1
ATOM 2097 C CA . MET A 1 265 ? 16.844 -16.703 -4.578 1 95.56 265 MET A CA 1
ATOM 2098 C C . MET A 1 265 ? 17.422 -17.141 -5.914 1 95.56 265 MET A C 1
ATOM 2100 O O . MET A 1 265 ? 16.844 -18 -6.594 1 95.56 265 MET A O 1
ATOM 2104 N N . GLY A 1 266 ? 18.453 -16.5 -6.32 1 94 266 GLY A N 1
ATOM 2105 C CA . GLY A 1 266 ? 19.141 -16.859 -7.555 1 94 266 GLY A CA 1
ATOM 2106 C C . GLY A 1 266 ? 20.625 -17.094 -7.363 1 94 266 GLY A C 1
ATOM 2107 O O . GLY A 1 266 ? 21.109 -17.109 -6.23 1 94 266 GLY A O 1
ATOM 2108 N N . ASP A 1 267 ? 21.344 -17.312 -8.414 1 94.06 267 ASP A N 1
ATOM 2109 C CA . ASP A 1 267 ? 22.766 -17.641 -8.391 1 94.06 267 ASP A CA 1
ATOM 2110 C C . ASP A 1 267 ? 23.594 -16.5 -7.801 1 94.06 267 ASP A C 1
ATOM 2112 O O . ASP A 1 267 ? 24.641 -16.734 -7.18 1 94.06 267 ASP A O 1
ATOM 2116 N N . GLY A 1 268 ? 23.109 -15.266 -8.016 1 91.19 268 GLY A N 1
ATOM 2117 C CA . GLY A 1 268 ? 23.828 -14.133 -7.457 1 91.19 268 GLY A CA 1
ATOM 2118 C C . GLY A 1 268 ? 23.953 -14.195 -5.945 1 91.19 268 GLY A C 1
ATOM 2119 O O . GLY A 1 268 ? 25.031 -13.914 -5.402 1 91.19 268 GLY A O 1
ATOM 2120 N N . THR A 1 269 ? 22.938 -14.516 -5.297 1 92.81 269 THR A N 1
ATOM 2121 C CA . THR A 1 269 ? 22.969 -14.664 -3.846 1 92.81 269 THR A CA 1
ATOM 2122 C C . THR A 1 269 ? 23.922 -15.781 -3.434 1 92.81 269 THR A C 1
ATOM 2124 O O . THR A 1 269 ? 24.625 -15.664 -2.438 1 92.81 269 THR A O 1
ATOM 2127 N N . LEU A 1 270 ? 23.859 -16.891 -4.152 1 94.06 270 LEU A N 1
ATOM 2128 C CA . LEU A 1 270 ? 24.766 -18 -3.877 1 94.06 270 LEU A CA 1
ATOM 2129 C C . LEU A 1 270 ? 26.219 -17.547 -3.932 1 94.06 270 LEU A C 1
ATOM 2131 O O . LEU A 1 270 ? 27.031 -17.922 -3.08 1 94.06 270 LEU A O 1
ATOM 2135 N N . GLU A 1 271 ? 26.547 -16.734 -4.883 1 93.44 271 GLU A N 1
ATOM 2136 C CA . GLU A 1 271 ? 27.906 -16.25 -5.02 1 93.44 271 GLU A CA 1
ATOM 2137 C C . GLU A 1 271 ? 28.328 -15.453 -3.785 1 93.44 271 GLU A C 1
ATOM 2139 O O . GLU A 1 271 ? 29.469 -15.586 -3.316 1 93.44 271 GLU A O 1
ATOM 2144 N N . LEU A 1 272 ? 27.453 -14.625 -3.307 1 96.25 272 LEU A N 1
ATOM 2145 C CA . LEU A 1 272 ? 27.75 -13.836 -2.115 1 96.25 272 LEU A CA 1
ATOM 2146 C C . LEU A 1 272 ? 27.984 -14.742 -0.909 1 96.25 272 LEU A C 1
ATOM 2148 O O . LEU A 1 272 ? 28.828 -14.445 -0.058 1 96.25 272 LEU A O 1
ATOM 2152 N N . ILE A 1 273 ? 27.219 -15.781 -0.83 1 96.25 273 ILE A N 1
ATOM 2153 C CA . ILE A 1 273 ? 27.359 -16.734 0.261 1 96.25 273 ILE A CA 1
ATOM 2154 C C . ILE A 1 273 ? 28.703 -17.438 0.173 1 96.25 273 ILE A C 1
ATOM 2156 O O . ILE A 1 273 ? 29.438 -17.516 1.161 1 96.25 273 ILE A O 1
ATOM 2160 N N . GLU A 1 274 ? 29.031 -17.891 -1 1 95.69 274 GLU A N 1
ATOM 2161 C CA . GLU A 1 274 ? 30.281 -18.625 -1.211 1 95.69 274 GLU A CA 1
ATOM 2162 C C . GLU A 1 274 ? 31.5 -17.766 -0.919 1 95.69 274 GLU A C 1
ATOM 2164 O O . GLU A 1 274 ? 32.531 -18.266 -0.453 1 95.69 274 GLU A O 1
ATOM 2169 N N . GLU A 1 275 ? 31.344 -16.5 -1.112 1 95.56 275 GLU A N 1
ATOM 2170 C CA . GLU A 1 275 ? 32.438 -15.562 -0.905 1 95.56 275 GLU A CA 1
ATOM 2171 C C . GLU A 1 275 ? 32.531 -15.094 0.548 1 95.56 275 GLU A C 1
ATOM 2173 O O . GLU A 1 275 ? 33.406 -14.328 0.919 1 95.56 275 GLU A O 1
ATOM 2178 N N . GLY A 1 276 ? 31.547 -15.461 1.308 1 96.12 276 GLY A N 1
ATOM 2179 C CA . GLY A 1 276 ? 31.531 -15.117 2.719 1 96.12 276 GLY A CA 1
ATOM 2180 C C . GLY A 1 276 ? 30.984 -13.727 2.986 1 96.12 276 GLY A C 1
ATOM 2181 O O . GLY A 1 276 ? 31.078 -13.227 4.109 1 96.12 276 GLY A O 1
ATOM 2182 N N . VAL A 1 277 ? 30.484 -13.109 1.981 1 97.44 277 VAL A N 1
ATOM 2183 C CA . VAL A 1 277 ? 29.891 -11.789 2.121 1 97.44 277 VAL A CA 1
ATOM 2184 C C . VAL A 1 277 ? 28.562 -11.898 2.852 1 97.44 277 VAL A C 1
ATOM 2186 O O . VAL A 1 277 ? 28.25 -11.078 3.723 1 97.44 277 VAL A O 1
ATOM 2189 N N . VAL A 1 278 ? 27.766 -12.891 2.525 1 98 278 VAL A N 1
ATOM 2190 C CA . VAL A 1 278 ? 26.531 -13.227 3.227 1 98 278 VAL A CA 1
ATOM 2191 C C . VAL A 1 278 ? 26.828 -14.266 4.309 1 98 278 VAL A C 1
ATOM 2193 O O . VAL A 1 278 ? 27.297 -15.359 4.012 1 98 278 VAL A O 1
ATOM 2196 N N . THR A 1 279 ? 26.609 -13.906 5.5 1 97.81 279 THR A N 1
ATOM 2197 C CA . THR A 1 279 ? 26.781 -14.82 6.621 1 97.81 279 THR A CA 1
ATOM 2198 C C . THR A 1 279 ? 25.469 -15.047 7.359 1 97.81 279 THR A C 1
ATOM 2200 O O . THR A 1 279 ? 25.312 -16.047 8.055 1 97.81 279 THR A O 1
ATOM 2203 N N . ASN A 1 280 ? 24.594 -14.055 7.332 1 98.31 280 ASN A N 1
ATOM 2204 C CA . ASN A 1 280 ? 23.297 -14.07 7.996 1 98.31 280 ASN A CA 1
ATOM 2205 C C . ASN A 1 280 ? 23.438 -13.977 9.508 1 98.31 280 ASN A C 1
ATOM 2207 O O . ASN A 1 280 ? 22.484 -14.227 10.25 1 98.31 280 ASN A O 1
ATOM 2211 N N . ASP A 1 281 ? 24.531 -13.617 9.977 1 97.56 281 ASP A N 1
ATOM 2212 C CA . ASP A 1 281 ? 24.828 -13.625 11.406 1 97.56 281 ASP A CA 1
ATOM 2213 C C . ASP A 1 281 ? 24.156 -12.445 12.109 1 97.56 281 ASP A C 1
ATOM 2215 O O . ASP A 1 281 ? 23.891 -12.508 13.312 1 97.56 281 ASP A O 1
ATOM 2219 N N . GLN A 1 282 ? 23.891 -11.438 11.391 1 97.06 282 GLN A N 1
ATOM 2220 C CA . GLN A 1 282 ? 23.344 -10.234 12 1 97.06 282 GLN A CA 1
ATOM 2221 C C . GLN A 1 282 ? 21.828 -10.164 11.828 1 97.06 282 GLN A C 1
ATOM 2223 O O . GLN A 1 282 ? 21.203 -9.211 12.289 1 97.06 282 GLN A O 1
ATOM 2228 N N . LYS A 1 283 ? 21.25 -11.125 11.164 1 97.81 283 LYS A N 1
ATOM 2229 C CA . LYS A 1 283 ? 19.797 -11.133 10.992 1 97.81 283 LYS A CA 1
ATOM 2230 C C . LYS A 1 283 ? 19.078 -11.266 12.336 1 97.81 283 LYS A C 1
ATOM 2232 O O . LYS A 1 283 ? 19.578 -11.938 13.242 1 97.81 283 LYS A O 1
ATOM 2237 N N . ARG A 1 284 ? 17.938 -10.617 12.445 1 96.62 284 ARG A N 1
ATOM 2238 C CA . ARG A 1 284 ? 17.109 -10.727 13.641 1 96.62 284 ARG A CA 1
ATOM 2239 C C . ARG A 1 284 ? 16.266 -11.992 13.617 1 96.62 284 ARG A C 1
ATOM 2241 O O . ARG A 1 284 ? 16.031 -12.609 14.656 1 96.62 284 ARG A O 1
ATOM 2248 N N . LEU A 1 285 ? 15.711 -12.273 12.469 1 97.31 285 LEU A N 1
ATOM 2249 C CA . LEU A 1 285 ? 14.93 -13.484 12.234 1 97.31 285 LEU A CA 1
ATOM 2250 C C . LEU A 1 285 ? 15.695 -14.461 11.352 1 97.31 285 LEU A C 1
ATOM 2252 O O . LEU A 1 285 ? 16.375 -14.055 10.406 1 97.31 285 LEU A O 1
ATOM 2256 N N . ASP A 1 286 ? 15.625 -15.734 11.75 1 97.69 286 ASP A N 1
ATOM 2257 C CA . ASP A 1 286 ? 16.25 -16.812 10.984 1 97.69 286 ASP A CA 1
ATOM 2258 C C . ASP A 1 286 ? 17.766 -16.594 10.883 1 97.69 286 ASP A C 1
ATOM 2260 O O . ASP A 1 286 ? 18.328 -16.641 9.789 1 97.69 286 ASP A O 1
ATOM 2264 N N . ARG A 1 287 ? 18.375 -16.297 12 1 97.62 287 ARG A N 1
ATOM 2265 C CA . ARG A 1 287 ? 19.812 -16.062 12.039 1 97.62 287 ARG A CA 1
ATOM 2266 C C . ARG A 1 287 ? 20.578 -17.281 11.516 1 97.62 287 ARG A C 1
ATOM 2268 O O . ARG A 1 287 ? 20.266 -18.422 11.867 1 97.62 287 ARG A O 1
ATOM 2275 N N . GLY A 1 288 ? 21.516 -17 10.68 1 97.19 288 GLY A N 1
ATOM 2276 C CA . GLY A 1 288 ? 22.359 -18.047 10.133 1 97.19 288 GLY A CA 1
ATOM 2277 C C . GLY A 1 288 ? 21.781 -18.672 8.883 1 97.19 288 GLY A C 1
ATOM 2278 O O . GLY A 1 288 ? 22.422 -19.531 8.258 1 97.19 288 GLY A O 1
ATOM 2279 N N . LYS A 1 289 ? 20.609 -18.172 8.461 1 97.94 289 LYS A N 1
ATOM 2280 C CA . LYS A 1 289 ? 19.953 -18.812 7.316 1 97.94 289 LYS A CA 1
ATOM 2281 C C . LYS A 1 289 ? 19.625 -17.781 6.234 1 97.94 289 LYS A C 1
ATOM 2283 O O . LYS A 1 289 ? 19.141 -16.688 6.539 1 97.94 289 LYS A O 1
ATOM 2288 N N . SER A 1 290 ? 19.938 -18.109 5.004 1 98.12 290 SER A N 1
ATOM 2289 C CA . SER A 1 290 ? 19.344 -17.406 3.873 1 98.12 290 SER A CA 1
ATOM 2290 C C . SER A 1 290 ? 17.922 -17.875 3.607 1 98.12 290 SER A C 1
ATOM 2292 O O . SER A 1 290 ? 17.688 -19.078 3.391 1 98.12 290 SER A O 1
ATOM 2294 N N . VAL A 1 291 ? 16.984 -16.969 3.623 1 98.44 291 VAL A N 1
ATOM 2295 C CA . VAL A 1 291 ? 15.562 -17.312 3.604 1 98.44 291 VAL A CA 1
ATOM 2296 C C . VAL A 1 291 ? 14.938 -16.875 2.281 1 98.44 291 VAL A C 1
ATOM 2298 O O . VAL A 1 291 ? 15.188 -15.766 1.811 1 98.44 291 VAL A O 1
ATOM 2301 N N . PHE A 1 292 ? 14.164 -17.719 1.666 1 98.19 292 PHE A N 1
ATOM 2302 C CA . PHE A 1 292 ? 13.453 -17.406 0.43 1 98.19 292 PHE A CA 1
ATOM 2303 C C . PHE A 1 292 ? 12.148 -18.203 0.343 1 98.19 292 PHE A C 1
ATOM 2305 O O . PHE A 1 292 ? 11.898 -19.078 1.172 1 98.19 292 PHE A O 1
ATOM 2312 N N . THR A 1 293 ? 11.266 -17.828 -0.621 1 98.44 293 THR A N 1
ATOM 2313 C CA . THR A 1 293 ? 10.047 -18.609 -0.833 1 98.44 293 THR A CA 1
ATOM 2314 C C . THR A 1 293 ? 10.109 -19.359 -2.154 1 98.44 293 THR A C 1
ATOM 2316 O O . THR A 1 293 ? 9.484 -20.422 -2.305 1 98.44 293 THR A O 1
ATOM 2319 N N . PHE A 1 294 ? 10.836 -18.844 -3.133 1 97.69 294 PHE A N 1
ATOM 2320 C CA . PHE A 1 294 ? 11.102 -19.656 -4.316 1 97.69 294 PHE A CA 1
ATOM 2321 C C . PHE A 1 294 ? 12.484 -19.344 -4.883 1 97.69 294 PHE A C 1
ATOM 2323 O O . PHE A 1 294 ? 13.062 -18.297 -4.586 1 97.69 294 PHE A O 1
ATOM 2330 N N . ALA A 1 295 ? 13.062 -20.281 -5.59 1 96.94 295 ALA A N 1
ATOM 2331 C CA . ALA A 1 295 ? 14.391 -20.172 -6.184 1 96.94 295 ALA A CA 1
ATOM 2332 C C . ALA A 1 295 ? 14.359 -20.531 -7.668 1 96.94 295 ALA A C 1
ATOM 2334 O O . ALA A 1 295 ? 13.523 -21.312 -8.109 1 96.94 295 ALA A O 1
ATOM 2335 N N . LEU A 1 296 ? 15.133 -19.953 -8.375 1 94.88 296 LEU A N 1
ATOM 2336 C CA . LEU A 1 296 ? 15.352 -20.219 -9.789 1 94.88 296 LEU A CA 1
ATOM 2337 C C . LEU A 1 296 ? 16.781 -19.891 -10.188 1 94.88 296 LEU A C 1
ATOM 2339 O O . LEU A 1 296 ? 17.266 -18.781 -9.938 1 94.88 296 LEU A O 1
ATOM 2343 N N . GLY A 1 297 ? 17.469 -20.797 -10.727 1 94.25 297 GLY A N 1
ATOM 2344 C CA . GLY A 1 297 ? 18.859 -20.594 -11.109 1 94.25 297 GLY A CA 1
ATOM 2345 C C . GLY A 1 297 ? 19.5 -21.828 -11.719 1 94.25 297 GLY A C 1
ATOM 2346 O O . GLY A 1 297 ? 18.828 -22.609 -12.406 1 94.25 297 GLY A O 1
ATOM 2347 N N . SER A 1 298 ? 20.781 -21.938 -11.602 1 93.81 298 SER A N 1
ATOM 2348 C CA . SER A 1 298 ? 21.562 -23.031 -12.172 1 93.81 298 SER A CA 1
ATOM 2349 C C . SER A 1 298 ? 21.422 -24.297 -11.344 1 93.81 298 SER A C 1
ATOM 2351 O O . SER A 1 298 ? 20.891 -24.266 -10.234 1 93.81 298 SER A O 1
ATOM 2353 N N . LEU A 1 299 ? 21.922 -25.359 -11.938 1 95.19 299 LEU A N 1
ATOM 2354 C CA . LEU A 1 299 ? 21.938 -26.625 -11.211 1 95.19 299 LEU A CA 1
ATOM 2355 C C . LEU A 1 299 ? 22.859 -26.547 -10.008 1 95.19 299 LEU A C 1
ATOM 2357 O O . LEU A 1 299 ? 22.609 -27.219 -8.992 1 95.19 299 LEU A O 1
ATOM 2361 N N . LYS A 1 300 ? 23.859 -25.672 -10.094 1 95.62 300 LYS A N 1
ATOM 2362 C CA . LYS A 1 300 ? 24.75 -25.438 -8.945 1 95.62 300 LYS A CA 1
ATOM 2363 C C . LYS A 1 300 ? 23.969 -24.906 -7.754 1 95.62 300 LYS A C 1
ATOM 2365 O O . LYS A 1 300 ? 24.188 -25.344 -6.617 1 95.62 300 LYS A O 1
ATOM 2370 N N . LEU A 1 301 ? 23.109 -23.969 -8.023 1 96.5 301 LEU A N 1
ATOM 2371 C CA . LEU A 1 301 ? 22.266 -23.438 -6.969 1 96.5 301 LEU A CA 1
ATOM 2372 C C . LEU A 1 301 ? 21.391 -24.531 -6.375 1 96.5 301 LEU A C 1
ATOM 2374 O O . LEU A 1 301 ? 21.25 -24.641 -5.152 1 96.5 301 LEU A O 1
ATOM 2378 N N . TYR A 1 302 ? 20.797 -25.422 -7.219 1 97.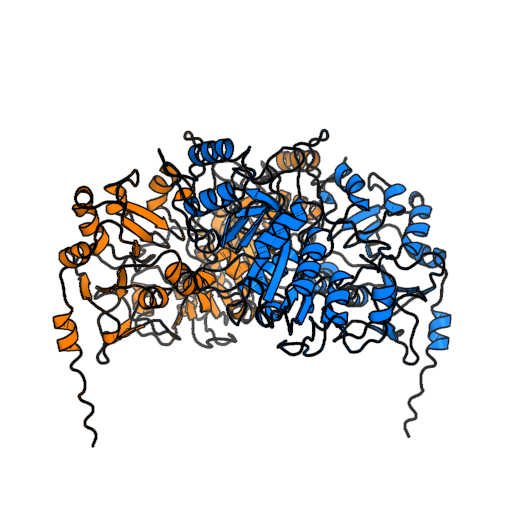62 302 TYR A N 1
ATOM 2379 C CA . TYR A 1 302 ? 19.906 -26.469 -6.758 1 97.62 302 TYR A CA 1
ATOM 2380 C C . TYR A 1 302 ? 20.656 -27.484 -5.895 1 97.62 302 TYR A C 1
ATOM 2382 O O . TYR A 1 302 ? 20.125 -27.953 -4.883 1 97.62 302 TYR A O 1
ATOM 2390 N N . GLU A 1 303 ? 21.875 -27.766 -6.309 1 97.25 303 GLU A N 1
ATOM 2391 C CA . GLU A 1 303 ? 22.719 -28.641 -5.508 1 97.25 303 GLU A CA 1
ATOM 2392 C C . GLU A 1 303 ? 23.016 -28.031 -4.141 1 97.25 303 GLU A C 1
ATOM 2394 O O . GLU A 1 303 ? 22.969 -28.734 -3.125 1 97.25 303 GLU A O 1
ATOM 2399 N N . TYR A 1 304 ? 23.328 -26.812 -4.121 1 97.25 304 TYR A N 1
ATOM 2400 C CA . TYR A 1 304 ? 23.625 -26.109 -2.875 1 97.25 304 TYR A CA 1
ATOM 2401 C C . TYR A 1 304 ? 22.406 -26.125 -1.947 1 97.25 304 TYR A C 1
ATOM 2403 O O . TYR A 1 304 ? 22.562 -26.25 -0.729 1 97.25 304 TYR A O 1
ATOM 2411 N N . LEU A 1 305 ? 21.156 -25.969 -2.521 1 98.31 305 LEU A N 1
ATOM 2412 C CA . LEU A 1 305 ? 19.922 -25.844 -1.745 1 98.31 305 LEU A CA 1
ATOM 2413 C C . LEU A 1 305 ? 19.516 -27.203 -1.156 1 98.31 305 LEU A C 1
ATOM 2415 O O . LEU A 1 305 ? 18.859 -27.25 -0.114 1 98.31 305 LEU A O 1
ATOM 2419 N N . ASP A 1 306 ? 19.953 -28.281 -1.75 1 98.44 306 ASP A N 1
ATOM 2420 C CA . ASP A 1 306 ? 19.5 -29.609 -1.384 1 98.44 306 ASP A CA 1
ATOM 2421 C C . ASP A 1 306 ? 19.984 -30 0.01 1 98.44 306 ASP A C 1
ATOM 2423 O O . ASP A 1 306 ? 21.188 -30.188 0.22 1 98.44 306 ASP A O 1
ATOM 2427 N N . ARG A 1 307 ? 19.031 -30.078 0.917 1 97.69 307 ARG A N 1
ATOM 2428 C CA . ARG A 1 307 ? 19.219 -30.516 2.297 1 97.69 307 ARG A CA 1
ATOM 2429 C C . ARG A 1 307 ? 20.328 -29.703 2.973 1 97.69 307 ARG A C 1
ATOM 2431 O O . ARG A 1 307 ? 21.109 -30.234 3.756 1 97.69 307 ARG A O 1
ATOM 2438 N N . ASN A 1 308 ? 20.438 -28.406 2.646 1 97.88 308 ASN A N 1
ATOM 2439 C CA . ASN A 1 308 ? 21.406 -27.516 3.246 1 97.88 308 ASN A CA 1
ATOM 2440 C C . ASN A 1 308 ? 20.812 -26.719 4.406 1 97.88 308 ASN A C 1
ATOM 2442 O O . ASN A 1 308 ? 19.906 -25.922 4.211 1 97.88 308 ASN A O 1
ATOM 2446 N N . PRO A 1 309 ? 21.266 -26.922 5.594 1 96.5 309 PRO A N 1
ATOM 2447 C CA . PRO A 1 309 ? 20.688 -26.234 6.75 1 96.5 309 PRO A CA 1
ATOM 2448 C C . PRO A 1 309 ? 21 -24.734 6.75 1 96.5 309 PRO A C 1
ATOM 2450 O O . PRO A 1 309 ? 20.453 -24 7.57 1 96.5 309 PRO A O 1
ATOM 2453 N N . GLU A 1 310 ? 21.859 -24.203 5.848 1 96.62 310 GLU A N 1
ATOM 2454 C CA . GLU A 1 310 ? 22.172 -22.781 5.781 1 96.62 310 GLU A CA 1
ATOM 2455 C C . GLU A 1 310 ? 21.078 -22 5.07 1 96.62 310 GLU A C 1
ATOM 2457 O O . GLU A 1 310 ? 21.094 -20.766 5.051 1 96.62 310 GLU A O 1
ATOM 2462 N N . VAL A 1 311 ? 20.156 -22.75 4.492 1 97.81 311 VAL A N 1
ATOM 2463 C CA . VAL A 1 311 ? 19.047 -22.109 3.799 1 97.81 311 VAL A CA 1
ATOM 2464 C C . VAL A 1 311 ? 17.719 -22.578 4.402 1 97.81 311 VAL A C 1
ATOM 2466 O O . VAL A 1 311 ? 17.656 -23.625 5.031 1 97.81 311 VAL A O 1
ATOM 2469 N N . ALA A 1 312 ? 16.75 -21.75 4.281 1 97.94 312 ALA A N 1
ATOM 2470 C CA . ALA A 1 312 ? 15.398 -22.109 4.715 1 97.94 312 ALA A CA 1
ATOM 2471 C C . ALA A 1 312 ? 14.344 -21.562 3.76 1 97.94 312 ALA A C 1
ATOM 2473 O O . ALA A 1 312 ? 14.43 -20.406 3.332 1 97.94 312 ALA A O 1
ATOM 2474 N N . THR A 1 313 ? 13.43 -22.422 3.414 1 98.38 313 THR A N 1
ATOM 2475 C CA . THR A 1 313 ? 12.297 -21.969 2.611 1 98.38 313 THR A CA 1
ATOM 2476 C C . THR A 1 313 ? 11.039 -21.828 3.473 1 98.38 313 THR A C 1
ATOM 2478 O O . THR A 1 313 ? 10.883 -22.547 4.465 1 98.38 313 THR A O 1
ATOM 2481 N N . TYR A 1 314 ? 10.273 -20.844 3.248 1 98.5 314 TYR A N 1
ATOM 2482 C CA . TYR A 1 314 ? 9.023 -20.547 3.949 1 98.5 314 TYR A CA 1
ATOM 2483 C C . TYR A 1 314 ? 7.902 -20.25 2.963 1 98.5 314 TYR A C 1
ATOM 2485 O O . TYR A 1 314 ? 8.164 -19.891 1.811 1 98.5 314 TYR A O 1
ATOM 2493 N N . PRO A 1 315 ? 6.617 -20.469 3.393 1 98.5 315 PRO A N 1
ATOM 2494 C CA . PRO A 1 315 ? 5.535 -19.906 2.588 1 98.5 315 PRO A CA 1
ATOM 2495 C C . PRO A 1 315 ? 5.684 -18.391 2.389 1 98.5 315 PRO A C 1
ATOM 2497 O O . PRO A 1 315 ? 6.312 -17.719 3.209 1 98.5 315 PRO A O 1
ATOM 2500 N N . VAL A 1 316 ? 5.102 -17.938 1.353 1 98.62 316 VAL A N 1
ATOM 2501 C CA . VAL A 1 316 ? 5.32 -16.562 0.92 1 98.62 316 VAL A CA 1
ATOM 2502 C C . VAL A 1 316 ? 4.715 -15.594 1.936 1 98.62 316 VAL A C 1
ATOM 2504 O O . VAL A 1 316 ? 5.141 -14.438 2.037 1 98.62 316 VAL A O 1
ATOM 2507 N N . ASP A 1 317 ? 3.717 -15.977 2.738 1 97.69 317 ASP A N 1
ATOM 2508 C CA . ASP A 1 317 ? 3.131 -15.094 3.742 1 97.69 317 ASP A CA 1
ATOM 2509 C C . ASP A 1 317 ? 4.066 -14.922 4.938 1 97.69 317 ASP A C 1
ATOM 2511 O O . ASP A 1 317 ? 3.76 -14.18 5.871 1 97.69 317 ASP A O 1
ATOM 2515 N N . TYR A 1 318 ? 5.215 -15.586 4.918 1 98.25 318 TYR A N 1
ATOM 2516 C CA . TYR A 1 318 ? 6.309 -15.281 5.832 1 98.25 318 TYR A CA 1
ATOM 2517 C C . TYR A 1 318 ? 7.34 -14.375 5.168 1 98.25 318 TYR A C 1
ATOM 2519 O O . TYR A 1 318 ? 7.613 -13.273 5.656 1 98.25 318 TYR A O 1
ATOM 2527 N N . THR A 1 319 ? 7.895 -14.828 4.07 1 98.5 319 THR A N 1
ATOM 2528 C CA . THR A 1 319 ? 9.008 -14.125 3.439 1 98.5 319 THR A CA 1
ATOM 2529 C C . THR A 1 319 ? 8.578 -12.734 2.973 1 98.5 319 THR A C 1
ATOM 2531 O O . THR A 1 319 ? 9.375 -11.797 3 1 98.5 319 THR A O 1
ATOM 2534 N N . ASN A 1 320 ? 7.363 -12.641 2.502 1 98.62 320 ASN A N 1
ATOM 2535 C CA . ASN A 1 320 ? 6.918 -11.398 1.887 1 98.62 320 ASN A CA 1
ATOM 2536 C C . ASN A 1 320 ? 6.023 -10.594 2.828 1 98.62 320 ASN A C 1
ATOM 2538 O O . ASN A 1 320 ? 5.539 -9.523 2.467 1 98.62 320 ASN A O 1
ATOM 2542 N N . ASP A 1 321 ? 5.797 -11.086 4.059 1 98 321 ASP A N 1
ATOM 2543 C CA . ASP A 1 321 ? 5.023 -10.336 5.043 1 98 321 ASP A CA 1
ATOM 2544 C C . ASP A 1 321 ? 5.746 -9.055 5.453 1 98 321 ASP A C 1
ATOM 2546 O O . ASP A 1 321 ? 6.816 -9.109 6.062 1 98 321 ASP A O 1
ATOM 2550 N N . PRO A 1 322 ? 5.094 -7.879 5.148 1 97.81 322 PRO A N 1
ATOM 2551 C CA . PRO A 1 322 ? 5.77 -6.629 5.504 1 97.81 322 PRO A CA 1
ATOM 2552 C C . PRO A 1 322 ? 6.141 -6.559 6.984 1 97.81 322 PRO A C 1
ATOM 2554 O O . PRO A 1 322 ? 7.148 -5.941 7.34 1 97.81 322 PRO A O 1
ATOM 2557 N N . PHE A 1 323 ? 5.402 -7.234 7.867 1 96 323 PHE A N 1
ATOM 2558 C CA . PHE A 1 323 ? 5.66 -7.215 9.305 1 96 323 PHE A CA 1
ATOM 2559 C C . PHE A 1 323 ? 6.922 -8.008 9.633 1 96 323 PHE A C 1
ATOM 2561 O O . PHE A 1 323 ? 7.629 -7.684 10.594 1 96 323 PHE A O 1
ATOM 2568 N N . ILE A 1 324 ? 7.16 -8.984 8.875 1 97.88 324 ILE A N 1
ATOM 2569 C CA . ILE A 1 324 ? 8.352 -9.797 9.062 1 97.88 324 ILE A CA 1
ATOM 2570 C C . ILE A 1 324 ? 9.555 -9.125 8.406 1 97.88 324 ILE A C 1
ATOM 2572 O O . ILE A 1 324 ? 10.609 -8.992 9.023 1 97.88 324 ILE A O 1
ATOM 2576 N N . ILE A 1 325 ? 9.359 -8.617 7.215 1 98.62 325 ILE A N 1
ATOM 2577 C CA . ILE A 1 325 ? 10.414 -7.914 6.496 1 98.62 325 ILE A CA 1
ATOM 2578 C C . ILE A 1 325 ? 10.922 -6.738 7.332 1 98.62 325 ILE A C 1
ATOM 2580 O O . ILE A 1 325 ? 12.125 -6.52 7.445 1 98.62 325 ILE A O 1
ATOM 2584 N N . ALA A 1 326 ? 10.039 -6.043 7.973 1 98.19 326 ALA A N 1
ATOM 2585 C CA . ALA A 1 326 ? 10.344 -4.82 8.711 1 98.19 326 ALA A CA 1
ATOM 2586 C C . ALA A 1 326 ? 11.25 -5.117 9.906 1 98.19 326 ALA A C 1
ATOM 2588 O O . ALA A 1 326 ? 11.836 -4.203 10.484 1 98.19 326 ALA A O 1
ATOM 2589 N N . GLN A 1 327 ? 11.312 -6.348 10.289 1 98.25 327 GLN A N 1
ATOM 2590 C CA . GLN A 1 327 ? 12.094 -6.73 11.461 1 98.25 327 GLN A CA 1
ATOM 2591 C C . GLN A 1 327 ? 13.555 -6.992 11.086 1 98.25 327 GLN A C 1
ATOM 2593 O O . GLN A 1 327 ? 14.414 -7.105 11.961 1 98.25 327 GLN A O 1
ATOM 2598 N N . GLN A 1 328 ? 13.828 -7.168 9.797 1 98.56 328 GLN A N 1
ATOM 2599 C CA . GLN A 1 328 ? 15.195 -7.441 9.367 1 98.56 328 GLN A CA 1
ATOM 2600 C C . GLN A 1 328 ? 16.078 -6.203 9.516 1 98.56 328 GLN A C 1
ATOM 2602 O O . GLN A 1 328 ? 15.633 -5.086 9.258 1 98.56 328 GLN A O 1
ATOM 2607 N N . PRO A 1 329 ? 17.297 -6.43 9.93 1 98.06 329 PRO A N 1
ATOM 2608 C CA . PRO A 1 329 ? 18.172 -5.266 10.125 1 98.06 329 PRO A CA 1
ATOM 2609 C C . PRO A 1 329 ? 18.578 -4.602 8.805 1 98.06 329 PRO A C 1
ATOM 2611 O O . PRO A 1 329 ? 18.984 -5.285 7.867 1 98.06 329 PRO A O 1
ATOM 2614 N N . LYS A 1 330 ? 18.484 -3.303 8.766 1 98 330 LYS A N 1
ATOM 2615 C CA . LYS A 1 330 ? 18.938 -2.514 7.617 1 98 330 LYS A CA 1
ATOM 2616 C C . LYS A 1 330 ? 18.453 -3.129 6.309 1 98 330 LYS A C 1
ATOM 2618 O O . LYS A 1 330 ? 19.25 -3.361 5.395 1 98 330 LYS A O 1
ATOM 2623 N N . MET A 1 331 ? 17.125 -3.408 6.273 1 98.62 331 MET A N 1
ATOM 2624 C CA . MET A 1 331 ? 16.531 -4.113 5.137 1 98.62 331 MET A CA 1
ATOM 2625 C C . MET A 1 331 ? 16.719 -3.32 3.846 1 98.62 331 MET A C 1
ATOM 2627 O O . MET A 1 331 ? 16.406 -2.131 3.789 1 98.62 331 MET A O 1
ATOM 2631 N N . PHE A 1 332 ? 17.312 -3.971 2.871 1 98.38 332 PHE A N 1
ATOM 2632 C CA . PHE A 1 332 ? 17.516 -3.408 1.542 1 98.38 332 PHE A CA 1
ATOM 2633 C C . PHE A 1 332 ? 16.75 -4.203 0.491 1 98.38 332 PHE A C 1
ATOM 2635 O O . PHE A 1 332 ? 16.922 -5.418 0.372 1 98.38 332 PHE A O 1
ATOM 2642 N N . SER A 1 333 ? 15.906 -3.533 -0.26 1 98.69 333 SER A N 1
ATOM 2643 C CA . SER A 1 333 ? 15.203 -4.195 -1.354 1 98.69 333 SER A CA 1
ATOM 2644 C C . SER A 1 333 ? 15.43 -3.471 -2.676 1 98.69 333 SER A C 1
ATOM 2646 O O . SER A 1 333 ? 15.484 -2.24 -2.715 1 98.69 333 SER A O 1
ATOM 2648 N N . LEU A 1 334 ? 15.68 -4.215 -3.689 1 98.12 334 LEU A N 1
ATOM 2649 C CA . LEU A 1 334 ? 15.859 -3.715 -5.051 1 98.12 334 LEU A CA 1
ATOM 2650 C C . LEU A 1 334 ? 14.867 -4.371 -6.004 1 98.12 334 LEU A C 1
ATOM 2652 O O . LEU A 1 334 ? 14.906 -5.586 -6.203 1 98.12 334 LEU A O 1
ATOM 2656 N N . ASN A 1 335 ? 13.961 -3.592 -6.531 1 97.62 335 ASN A N 1
ATOM 2657 C CA . ASN A 1 335 ? 12.992 -4.047 -7.523 1 97.62 335 ASN A CA 1
ATOM 2658 C C . ASN A 1 335 ? 12.992 -3.146 -8.758 1 97.62 335 ASN A C 1
ATOM 2660 O O . ASN A 1 335 ? 13.266 -1.949 -8.656 1 97.62 335 ASN A O 1
ATOM 2664 N N . GLN A 1 336 ? 12.711 -3.732 -9.828 1 96.5 336 GLN A N 1
ATOM 2665 C CA . GLN A 1 336 ? 12.68 -2.961 -11.062 1 96.5 336 GLN A CA 1
ATOM 2666 C C . GLN A 1 336 ? 11.258 -2.506 -11.391 1 96.5 336 GLN A C 1
ATOM 2668 O O . GLN A 1 336 ? 10.289 -3.207 -11.086 1 96.5 336 GLN A O 1
ATOM 2673 N N . ALA A 1 337 ? 11.156 -1.355 -11.922 1 96.94 337 ALA A N 1
ATOM 2674 C CA . ALA A 1 337 ? 9.883 -0.791 -12.375 1 96.94 337 ALA A CA 1
ATOM 2675 C C . ALA A 1 337 ? 9.891 -0.563 -13.883 1 96.94 337 ALA A C 1
ATOM 2677 O O . ALA A 1 337 ? 10.953 -0.395 -14.492 1 96.94 337 ALA A O 1
ATOM 2678 N N . ALA A 1 338 ? 8.695 -0.559 -14.492 1 96.12 338 ALA A N 1
ATOM 2679 C CA . ALA A 1 338 ? 8.57 -0.36 -15.93 1 96.12 338 ALA A CA 1
ATOM 2680 C C . ALA A 1 338 ? 8.578 1.125 -16.281 1 96.12 338 ALA A C 1
ATOM 2682 O O . ALA A 1 338 ? 9.242 1.541 -17.234 1 96.12 338 ALA A O 1
ATOM 2683 N N . GLU A 1 339 ? 7.84 1.919 -15.578 1 97.06 339 GLU A N 1
ATOM 2684 C CA . GLU A 1 339 ? 7.762 3.361 -15.789 1 97.06 339 GLU A CA 1
ATOM 2685 C C . GLU A 1 339 ? 7.254 4.074 -14.539 1 97.06 339 GLU A C 1
ATOM 2687 O O . GLU A 1 339 ? 6.75 3.436 -13.609 1 97.06 339 GLU A O 1
ATOM 2692 N N . ALA A 1 340 ? 7.434 5.336 -14.516 1 98.38 340 ALA A N 1
ATOM 2693 C CA . ALA A 1 340 ? 7 6.195 -13.414 1 98.38 340 ALA A CA 1
ATOM 2694 C C . ALA A 1 340 ? 6.559 7.562 -13.93 1 98.38 340 ALA A C 1
ATOM 2696 O O . ALA A 1 340 ? 7 8.008 -14.992 1 98.38 340 ALA A O 1
ATOM 2697 N N . ASP A 1 341 ? 5.637 8.156 -13.258 1 98.25 341 ASP A N 1
ATOM 2698 C CA . ASP A 1 341 ? 5.332 9.539 -13.609 1 98.25 341 ASP A CA 1
ATOM 2699 C C . ASP A 1 341 ? 6.078 10.516 -12.695 1 98.25 341 ASP A C 1
ATOM 2701 O O . ASP A 1 341 ? 6.777 10.094 -11.773 1 98.25 341 ASP A O 1
ATOM 2705 N N . LEU A 1 342 ? 5.93 11.789 -12.922 1 98.69 342 LEU A N 1
ATOM 2706 C CA . LEU A 1 342 ? 6.711 12.82 -12.25 1 98.69 342 LEU A CA 1
ATOM 2707 C C . LEU A 1 342 ? 6.25 13.008 -10.812 1 98.69 342 LEU A C 1
ATOM 2709 O O . LEU A 1 342 ? 6.934 13.656 -10.016 1 98.69 342 LEU A O 1
ATOM 2713 N N . MET A 1 343 ? 5.133 12.453 -10.422 1 98.44 343 MET A N 1
ATOM 2714 C CA . MET A 1 343 ? 4.617 12.578 -9.055 1 98.44 343 MET A CA 1
ATOM 2715 C C . MET A 1 343 ? 5.066 11.414 -8.188 1 98.44 343 MET A C 1
ATOM 2717 O O . MET A 1 343 ? 4.859 11.414 -6.977 1 98.44 343 MET A O 1
ATOM 2721 N N . GLY A 1 344 ? 5.652 10.414 -8.852 1 98.44 344 GLY A N 1
ATOM 2722 C CA . GLY A 1 344 ? 6.195 9.297 -8.102 1 98.44 344 GLY A CA 1
ATOM 2723 C C . GLY A 1 344 ? 5.32 8.055 -8.156 1 98.44 344 GLY A C 1
ATOM 2724 O O . GLY A 1 344 ? 5.555 7.09 -7.43 1 98.44 344 GLY A O 1
ATOM 2725 N N . GLN A 1 345 ? 4.242 7.988 -8.977 1 98.44 345 GLN A N 1
ATOM 2726 C CA . GLN A 1 345 ? 3.514 6.738 -9.18 1 98.44 345 GLN A CA 1
ATOM 2727 C C . GLN A 1 345 ? 4.34 5.746 -9.992 1 98.44 345 GLN A C 1
ATOM 2729 O O . GLN A 1 345 ? 4.941 6.117 -11.008 1 98.44 345 GLN A O 1
ATOM 2734 N N . ILE A 1 346 ? 4.332 4.484 -9.57 1 98.75 346 ILE A N 1
ATOM 2735 C CA . ILE A 1 346 ? 5.172 3.482 -10.219 1 98.75 346 ILE A CA 1
ATOM 2736 C C . ILE A 1 346 ? 4.293 2.436 -10.898 1 98.75 346 ILE A C 1
ATOM 2738 O O . ILE A 1 346 ? 3.389 1.874 -10.273 1 98.75 346 ILE A O 1
ATOM 2742 N N . ASN A 1 347 ? 4.492 2.213 -12.148 1 97.88 347 ASN A N 1
ATOM 2743 C CA . ASN A 1 347 ? 3.914 1.098 -12.891 1 97.88 347 ASN A CA 1
ATOM 2744 C C . ASN A 1 347 ? 4.957 0.023 -13.188 1 97.88 347 ASN A C 1
ATOM 2746 O O . ASN A 1 347 ? 5.949 0.287 -13.859 1 97.88 347 ASN A O 1
ATOM 2750 N N . SER A 1 348 ? 4.66 -1.137 -12.742 1 97.69 348 SER A N 1
ATOM 2751 C CA . SER A 1 348 ? 5.586 -2.24 -12.977 1 97.69 348 SER A CA 1
ATOM 2752 C C . SER A 1 348 ? 4.895 -3.402 -13.68 1 97.69 348 SER A C 1
ATOM 2754 O O . SER A 1 348 ? 5.504 -4.453 -13.898 1 97.69 348 SER A O 1
ATOM 2756 N N . GLU A 1 349 ? 3.613 -3.258 -14.164 1 96.88 349 GLU A N 1
ATOM 2757 C CA . GLU A 1 349 ? 2.965 -4.547 -14.383 1 96.88 349 GLU A CA 1
ATOM 2758 C C . GLU A 1 349 ? 2.014 -4.496 -15.57 1 96.88 349 GLU A C 1
ATOM 2760 O O . GLU A 1 349 ? 1.626 -5.535 -16.109 1 96.88 349 GLU A O 1
ATOM 2765 N N . GLN A 1 350 ? 1.527 -3.395 -15.938 1 95.19 350 GLN A N 1
ATOM 2766 C CA . GLN A 1 350 ? 0.504 -3.346 -16.969 1 95.19 350 GLN A CA 1
ATOM 2767 C C . GLN A 1 350 ? 0.697 -2.133 -17.875 1 95.19 350 GLN A C 1
ATOM 2769 O O . GLN A 1 350 ? 0.795 -1.002 -17.391 1 95.19 350 GLN A O 1
ATOM 2774 N N . MET A 1 351 ? 0.82 -2.404 -19.094 1 85.12 351 MET A N 1
ATOM 2775 C CA . MET A 1 351 ? 0.965 -1.343 -20.094 1 85.12 351 MET A CA 1
ATOM 2776 C C . MET A 1 351 ? -0.135 -1.426 -21.141 1 85.12 351 MET A C 1
ATOM 2778 O O . MET A 1 351 ? -0.837 -2.436 -21.234 1 85.12 351 MET A O 1
ATOM 2782 N N . GLY A 1 352 ? -0.292 -0.364 -21.891 1 73.25 352 GLY A N 1
ATOM 2783 C CA . GLY A 1 352 ? -1.22 -0.662 -22.969 1 73.25 352 GLY A CA 1
ATOM 2784 C C . GLY A 1 352 ? -1.861 0.578 -23.562 1 73.25 352 GLY A C 1
ATOM 2785 O O . GLY A 1 352 ? -1.414 1.698 -23.312 1 73.25 352 GLY A O 1
ATOM 2786 N N . LEU A 1 353 ? -2.615 1.019 -24.359 1 68.25 353 LEU A N 1
ATOM 2787 C CA . LEU A 1 353 ? -3.518 1.511 -25.391 1 68.25 353 LEU A CA 1
ATOM 2788 C C . LEU A 1 353 ? -2.766 1.766 -26.703 1 68.25 353 LEU A C 1
ATOM 2790 O O . LEU A 1 353 ? -3.373 2.123 -27.703 1 68.25 353 LEU A O 1
ATOM 2794 N N . ILE A 1 354 ? -1.427 1.389 -26.5 1 60 354 ILE A N 1
ATOM 2795 C CA . ILE A 1 354 ? -0.667 1.735 -27.703 1 60 354 ILE A CA 1
ATOM 2796 C C . ILE A 1 354 ? -0.581 0.523 -28.625 1 60 354 ILE A C 1
ATOM 2798 O O . ILE A 1 354 ? 0.11 0.562 -29.641 1 60 354 ILE A O 1
ATOM 2802 N N . SER A 1 355 ? -1.217 -0.6 -28.172 1 55.41 355 SER A N 1
ATOM 2803 C CA . SER A 1 355 ? -1.13 -1.777 -29.016 1 55.41 355 SER A CA 1
ATOM 2804 C C . SER A 1 355 ? -2.105 -1.685 -30.188 1 55.41 355 SER A C 1
ATOM 2806 O O . SER A 1 355 ? -3.137 -1.018 -30.094 1 55.41 355 SER A O 1
ATOM 2808 N N . PRO A 1 356 ? -1.683 -2.227 -31.328 1 60.06 356 PRO A N 1
ATOM 2809 C CA . PRO A 1 356 ? -2.584 -2.242 -32.5 1 60.06 356 PRO A CA 1
ATOM 2810 C C . PRO A 1 356 ? -3.969 -2.787 -32.156 1 60.06 356 PRO A C 1
ATOM 2812 O O . PRO A 1 356 ? -4.949 -2.445 -32.812 1 60.06 356 PRO A O 1
ATOM 2815 N N . THR A 1 357 ? -4.07 -3.598 -31.125 1 66.38 357 THR A N 1
ATOM 2816 C CA . THR A 1 357 ? -5.359 -4.191 -30.766 1 66.38 357 THR A CA 1
ATOM 2817 C C . THR A 1 357 ? -6.195 -3.213 -29.938 1 66.38 357 THR A C 1
ATOM 2819 O O . THR A 1 357 ? -7.402 -3.404 -29.781 1 66.38 357 THR A O 1
ATOM 2822 N N . GLY A 1 358 ? -5.527 -2.209 -29.469 1 75.75 358 GLY A N 1
ATOM 2823 C CA . GLY A 1 358 ? -6.219 -1.235 -28.641 1 75.75 358 GLY A CA 1
ATOM 2824 C C . GLY A 1 358 ? -6.5 -1.741 -27.234 1 75.75 358 GLY A C 1
ATOM 2825 O O . GLY A 1 358 ? -7.129 -1.046 -26.438 1 75.75 358 GLY A O 1
ATOM 2826 N N . LYS A 1 359 ? -6.008 -3.023 -26.906 1 86.12 359 LYS A N 1
ATOM 2827 C CA . LYS A 1 359 ? -6.246 -3.609 -25.594 1 86.12 359 LYS A CA 1
ATOM 2828 C C . LYS A 1 359 ? -5.121 -3.254 -24.625 1 86.12 359 LYS A C 1
ATOM 2830 O O . LYS A 1 359 ? -3.996 -2.975 -25.047 1 86.12 359 LYS A O 1
ATOM 2835 N N . LEU A 1 360 ? -5.539 -3.186 -23.406 1 92.88 360 LEU A N 1
ATOM 2836 C CA . LEU A 1 360 ? -4.516 -3.195 -22.375 1 92.88 360 LEU A CA 1
ATOM 2837 C C . LEU A 1 360 ? -3.779 -4.531 -22.344 1 92.88 360 LEU A C 1
ATOM 2839 O O . LEU A 1 360 ? -4.301 -5.539 -22.828 1 92.88 360 LEU A O 1
ATOM 2843 N N . TYR A 1 361 ? -2.627 -4.48 -21.844 1 89.25 361 TYR A N 1
ATOM 2844 C CA . TYR A 1 361 ? -1.815 -5.695 -21.828 1 89.25 361 TYR A CA 1
ATOM 2845 C C . TYR A 1 361 ? -1.126 -5.867 -20.484 1 89.25 361 TYR A C 1
ATOM 2847 O O . TYR A 1 361 ? -0.381 -4.992 -20.047 1 89.25 361 TYR A O 1
ATOM 2855 N N . GLN A 1 362 ? -1.419 -7.02 -19.859 1 94.12 362 GLN A N 1
ATOM 2856 C CA . GLN A 1 362 ? -0.768 -7.371 -18.609 1 94.12 362 GLN A CA 1
ATOM 2857 C C . GLN A 1 362 ? 0.642 -7.902 -18.844 1 94.12 362 GLN A C 1
ATOM 2859 O O . GLN A 1 362 ? 0.818 -8.938 -19.5 1 94.12 362 GLN A O 1
ATOM 2864 N N . VAL A 1 363 ? 1.621 -7.277 -18.328 1 94.12 363 VAL A N 1
ATOM 2865 C CA . VAL A 1 363 ? 3.016 -7.625 -18.578 1 94.12 363 VAL A CA 1
ATOM 2866 C C . VAL A 1 363 ? 3.49 -8.633 -17.531 1 94.12 363 VAL A C 1
ATOM 2868 O O . VAL A 1 363 ? 4.18 -9.602 -17.875 1 94.12 363 VAL A O 1
ATOM 2871 N N . SER A 1 364 ? 3.199 -8.414 -16.328 1 96.06 364 SER A N 1
ATOM 2872 C CA . SER A 1 364 ? 3.596 -9.258 -15.211 1 96.06 364 SER A CA 1
ATOM 2873 C C . SER A 1 364 ? 2.559 -9.219 -14.102 1 96.06 364 SER A C 1
ATOM 2875 O O . SER A 1 364 ? 1.458 -9.758 -14.25 1 96.06 364 SER A O 1
ATOM 2877 N N . GLY A 1 365 ? 2.775 -8.719 -12.992 1 96.81 365 GLY A N 1
ATOM 2878 C CA . GLY A 1 365 ? 1.981 -8.539 -11.789 1 96.81 365 GLY A CA 1
ATOM 2879 C C . GLY A 1 365 ? 2.717 -7.785 -10.703 1 96.81 365 GLY A C 1
ATOM 2880 O O . GLY A 1 365 ? 3.865 -7.379 -10.883 1 96.81 365 GLY A O 1
ATOM 2881 N N . THR A 1 366 ? 2.049 -7.551 -9.602 1 96.75 366 THR A N 1
ATOM 2882 C CA . THR A 1 366 ? 2.662 -6.848 -8.477 1 96.75 366 THR A CA 1
ATOM 2883 C C . THR A 1 366 ? 3.826 -7.652 -7.906 1 96.75 366 THR A C 1
ATOM 2885 O O . THR A 1 366 ? 4.855 -7.082 -7.531 1 96.75 366 THR A O 1
ATOM 2888 N N . GLY A 1 367 ? 3.648 -9.016 -7.945 1 95.06 367 GLY A N 1
ATOM 2889 C CA . GLY A 1 367 ? 4.652 -9.828 -7.281 1 95.06 367 GLY A CA 1
ATOM 2890 C C . GLY A 1 367 ? 4.918 -9.406 -5.852 1 95.06 367 GLY A C 1
ATOM 2891 O O . GLY A 1 367 ? 3.99 -9.047 -5.121 1 95.06 367 GLY A O 1
ATOM 2892 N N . GLY A 1 368 ? 6.172 -9.539 -5.465 1 97.38 368 GLY A N 1
ATOM 2893 C CA . GLY A 1 368 ? 6.531 -9.164 -4.105 1 97.38 368 GLY A CA 1
ATOM 2894 C C . GLY A 1 368 ? 7.031 -7.734 -4 1 97.38 368 GLY A C 1
ATOM 2895 O O . GLY A 1 368 ? 7.434 -7.289 -2.924 1 97.38 368 GLY A O 1
ATOM 2896 N N . GLN A 1 369 ? 6.965 -6.98 -5.109 1 98.06 369 GLN A N 1
ATOM 2897 C CA . GLN A 1 369 ? 7.543 -5.641 -5.125 1 98.06 369 GLN A CA 1
ATOM 2898 C C . GLN A 1 369 ? 6.93 -4.766 -4.035 1 98.06 369 GLN A C 1
ATOM 2900 O O . GLN A 1 369 ? 7.648 -4.188 -3.217 1 98.06 369 GLN A O 1
ATOM 2905 N N . LEU A 1 370 ? 5.59 -4.691 -4.035 1 98.62 370 LEU A N 1
ATOM 2906 C CA . LEU A 1 370 ? 4.926 -3.82 -3.072 1 98.62 370 LEU A CA 1
ATOM 2907 C C . LEU A 1 370 ? 5.094 -4.352 -1.652 1 98.62 370 LEU A C 1
ATOM 2909 O O . LEU A 1 370 ? 5.188 -3.57 -0.702 1 98.62 370 LEU A O 1
ATOM 2913 N N . ASP A 1 371 ? 5.215 -5.691 -1.449 1 98.62 371 ASP A N 1
ATOM 2914 C CA . ASP A 1 371 ? 5.484 -6.285 -0.144 1 98.62 371 ASP A CA 1
ATOM 2915 C C . ASP A 1 371 ? 6.789 -5.75 0.442 1 98.62 371 ASP A C 1
ATOM 2917 O O . ASP A 1 371 ? 6.824 -5.301 1.589 1 98.62 371 ASP A O 1
ATOM 2921 N N . PHE A 1 372 ? 7.777 -5.746 -0.351 1 98.81 372 PHE A N 1
ATOM 2922 C CA . PHE A 1 372 ? 9.094 -5.363 0.139 1 98.81 372 PHE A CA 1
ATOM 2923 C C . PHE A 1 372 ? 9.219 -3.848 0.239 1 98.81 372 PHE A C 1
ATOM 2925 O O . PHE A 1 372 ? 9.93 -3.332 1.101 1 98.81 372 PHE A O 1
ATOM 2932 N N . VAL A 1 373 ? 8.5 -3.131 -0.645 1 98.69 373 VAL A N 1
ATOM 2933 C CA . VAL A 1 373 ? 8.422 -1.685 -0.462 1 98.69 373 VAL A CA 1
ATOM 2934 C C . VAL A 1 373 ? 7.871 -1.371 0.928 1 98.69 373 VAL A C 1
ATOM 2936 O O . VAL A 1 373 ? 8.477 -0.609 1.685 1 98.69 373 VAL A O 1
ATOM 2939 N N . MET A 1 374 ? 6.777 -1.993 1.299 1 98.38 374 MET A N 1
ATOM 2940 C CA . MET A 1 374 ? 6.176 -1.759 2.609 1 98.38 374 MET A CA 1
ATOM 2941 C C . MET A 1 374 ? 7.117 -2.209 3.725 1 98.38 374 MET A C 1
ATOM 2943 O O . MET A 1 374 ? 7.309 -1.491 4.707 1 98.38 374 MET A O 1
ATOM 2947 N N . GLY A 1 375 ? 7.707 -3.398 3.533 1 98.25 375 GLY A N 1
ATOM 2948 C CA . GLY A 1 375 ? 8.602 -3.924 4.555 1 98.25 375 GLY A CA 1
ATOM 2949 C C . GLY A 1 375 ? 9.758 -2.988 4.875 1 98.25 375 GLY A C 1
ATOM 2950 O O . GLY A 1 375 ? 10.102 -2.805 6.043 1 98.25 375 GLY A O 1
ATOM 2951 N N . CYS A 1 376 ? 10.336 -2.406 3.854 1 98.25 376 CYS A N 1
ATOM 2952 C CA . CYS A 1 376 ? 11.445 -1.478 4.043 1 98.25 376 CYS A CA 1
ATOM 2953 C C . CYS A 1 376 ? 10.961 -0.161 4.637 1 98.25 376 CYS A C 1
ATOM 2955 O O . CYS A 1 376 ? 11.586 0.386 5.543 1 98.25 376 CYS A O 1
ATOM 2957 N N . LEU A 1 377 ? 9.805 0.286 4.152 1 96.06 377 LEU A N 1
ATOM 2958 C CA . LEU A 1 377 ? 9.242 1.547 4.621 1 96.06 377 LEU A CA 1
ATOM 2959 C C . LEU A 1 377 ? 8.906 1.469 6.105 1 96.06 377 LEU A C 1
ATOM 2961 O O . LEU A 1 377 ? 9.055 2.451 6.836 1 96.06 377 LEU A O 1
ATOM 2965 N N . PHE A 1 378 ? 8.477 0.261 6.504 1 95.38 378 PHE A N 1
ATOM 2966 C CA . PHE A 1 378 ? 8.016 0.072 7.875 1 95.38 378 PHE A CA 1
ATOM 2967 C C . PHE A 1 378 ? 9.125 -0.51 8.742 1 95.38 378 PHE A C 1
ATOM 2969 O O . PHE A 1 378 ? 8.867 -1.028 9.828 1 95.38 378 PHE A O 1
ATOM 2976 N N . SER A 1 379 ? 10.336 -0.422 8.258 1 96.19 379 SER A N 1
ATOM 2977 C CA . SER A 1 379 ? 11.469 -1.01 8.977 1 96.19 379 SER A CA 1
ATOM 2978 C C . SER A 1 379 ? 11.477 -0.57 10.438 1 96.19 379 SER A C 1
ATOM 2980 O O . SER A 1 379 ? 11.398 0.625 10.734 1 96.19 379 SER A O 1
ATOM 2982 N N . ARG A 1 380 ? 11.648 -1.501 11.32 1 94.06 380 ARG A N 1
ATOM 2983 C CA . ARG A 1 380 ? 11.602 -1.224 12.75 1 94.06 380 ARG A CA 1
ATOM 2984 C C . ARG A 1 380 ? 12.836 -0.45 13.203 1 94.06 380 ARG A C 1
ATOM 2986 O O . ARG A 1 380 ? 12.758 0.362 14.133 1 94.06 380 ARG A O 1
ATOM 2993 N N . ASP A 1 381 ? 13.93 -0.724 12.57 1 95.19 381 ASP A N 1
ATOM 2994 C CA . ASP A 1 381 ? 15.156 -0.039 12.969 1 95.19 381 ASP A CA 1
ATOM 2995 C C . ASP A 1 381 ? 15.312 1.284 12.227 1 95.19 381 ASP A C 1
ATOM 2997 O O . ASP A 1 381 ? 16.312 1.981 12.391 1 95.19 381 ASP A O 1
ATOM 3001 N N . ARG A 1 382 ? 14.414 1.616 11.32 1 91.56 382 ARG A N 1
ATOM 3002 C CA . ARG A 1 382 ? 14.352 2.871 10.578 1 91.56 382 ARG A CA 1
ATOM 3003 C C . ARG A 1 382 ? 15.547 3.004 9.633 1 91.56 382 ARG A C 1
ATOM 3005 O O . ARG A 1 382 ? 15.953 4.117 9.297 1 91.56 382 ARG A O 1
ATOM 3012 N N . GLN A 1 383 ? 16.078 1.863 9.242 1 94.94 383 GLN A N 1
ATOM 3013 C CA . GLN A 1 383 ? 17.266 1.89 8.398 1 94.94 383 GLN A CA 1
ATOM 3014 C C . GLN A 1 383 ? 17.016 1.204 7.062 1 94.94 383 GLN A C 1
ATOM 3016 O O . GLN A 1 383 ? 17.938 0.996 6.277 1 94.94 383 GLN A O 1
ATOM 3021 N N . GLY A 1 384 ? 15.758 0.849 6.863 1 96.81 384 GLY A N 1
ATOM 3022 C CA . GLY A 1 384 ? 15.438 0.137 5.637 1 96.81 384 GLY A CA 1
ATOM 3023 C C . GLY A 1 384 ? 15.328 1.049 4.43 1 96.81 384 GLY A C 1
ATOM 3024 O O . GLY A 1 384 ? 14.844 2.176 4.539 1 96.81 384 GLY A O 1
ATOM 3025 N N . PHE A 1 385 ? 15.773 0.542 3.234 1 98.12 385 PHE A N 1
ATOM 3026 C CA . PHE A 1 385 ? 15.641 1.258 1.97 1 98.12 385 PHE A CA 1
ATOM 3027 C C . PHE A 1 385 ? 15.031 0.36 0.902 1 98.12 385 PHE A C 1
ATOM 3029 O O . PHE A 1 385 ? 15.484 -0.765 0.691 1 98.12 385 PHE A O 1
ATOM 3036 N N . SER A 1 386 ? 13.992 0.785 0.337 1 98.56 386 SER A N 1
ATOM 3037 C CA . SER A 1 386 ? 13.43 0.169 -0.862 1 98.56 386 SER A CA 1
ATOM 3038 C C . SER A 1 386 ? 13.781 0.975 -2.109 1 98.56 386 SER A C 1
ATOM 3040 O O . SER A 1 386 ? 13.414 2.148 -2.217 1 98.56 386 SER A O 1
ATOM 3042 N N . ILE A 1 387 ? 14.477 0.368 -3.029 1 98.75 387 ILE A N 1
ATOM 3043 C CA . ILE A 1 387 ? 14.875 1.034 -4.266 1 98.75 387 ILE A CA 1
ATOM 3044 C C . ILE A 1 387 ? 14.047 0.502 -5.43 1 98.75 387 ILE A C 1
ATOM 3046 O O . ILE A 1 387 ? 13.984 -0.708 -5.656 1 98.75 387 ILE A O 1
ATOM 3050 N N . LEU A 1 388 ? 13.375 1.374 -6.062 1 98.75 388 LEU A N 1
ATOM 3051 C CA . LEU A 1 388 ? 12.734 1.084 -7.34 1 98.75 388 LEU A CA 1
ATOM 3052 C C . LEU A 1 388 ? 13.586 1.586 -8.5 1 98.75 388 LEU A C 1
ATOM 3054 O O . LEU A 1 388 ? 13.648 2.791 -8.758 1 98.75 388 LEU A O 1
ATOM 3058 N N . ALA A 1 389 ? 14.211 0.633 -9.18 1 98.56 389 ALA A N 1
ATOM 3059 C CA . ALA A 1 389 ? 15.117 0.972 -10.281 1 98.56 389 ALA A CA 1
ATOM 3060 C C . ALA A 1 389 ? 14.422 0.828 -11.625 1 98.56 389 ALA A C 1
ATOM 3062 O O . ALA A 1 389 ? 13.57 -0.049 -11.805 1 98.56 389 ALA A O 1
ATOM 3063 N N . MET A 1 390 ? 14.734 1.674 -12.539 1 97.94 390 MET A N 1
ATOM 3064 C CA . MET A 1 390 ? 14.195 1.573 -13.891 1 97.94 390 MET A CA 1
ATOM 3065 C C . MET A 1 390 ? 15.172 2.162 -14.906 1 97.94 390 MET A C 1
ATOM 3067 O O . MET A 1 390 ? 16 3.012 -14.562 1 97.94 390 MET A O 1
ATOM 3071 N N . TYR A 1 391 ? 15.133 1.638 -16.094 1 97.81 391 TYR A N 1
ATOM 3072 C CA . TYR A 1 391 ? 15.82 2.322 -17.188 1 97.81 391 TYR A CA 1
ATOM 3073 C C . TYR A 1 391 ? 15.141 3.65 -17.5 1 97.81 391 TYR A C 1
ATOM 3075 O O . TYR A 1 391 ? 13.914 3.756 -17.469 1 97.81 391 TYR A O 1
ATOM 3083 N N . SER A 1 392 ? 15.914 4.629 -17.844 1 98.19 392 SER A N 1
ATOM 3084 C CA . SER A 1 392 ? 15.344 5.945 -18.109 1 98.19 392 SER A CA 1
ATOM 3085 C C . SER A 1 392 ? 14.625 5.984 -19.453 1 98.19 392 SER A C 1
ATOM 3087 O O . SER A 1 392 ? 13.789 6.855 -19.688 1 98.19 392 SER A O 1
ATOM 3089 N N . THR A 1 393 ? 15.016 5.059 -20.359 1 97 393 THR A N 1
ATOM 3090 C CA . THR A 1 393 ? 14.438 5.031 -21.703 1 97 393 THR A CA 1
ATOM 3091 C C . THR A 1 393 ? 14.164 3.598 -22.156 1 97 393 THR A C 1
ATOM 3093 O O . THR A 1 393 ? 14.766 2.656 -21.625 1 97 393 THR A O 1
ATOM 3096 N N . HIS A 1 394 ? 13.172 3.428 -22.938 1 92.56 394 HIS A N 1
ATOM 3097 C CA . HIS A 1 394 ? 12.906 2.207 -23.688 1 92.56 394 HIS A CA 1
ATOM 3098 C C . HIS A 1 394 ? 12.727 2.502 -25.172 1 92.56 394 HIS A C 1
ATOM 3100 O O . HIS A 1 394 ? 11.75 3.139 -25.562 1 92.56 394 HIS A O 1
ATOM 3106 N N . ASN A 1 395 ? 13.602 2.047 -25.969 1 91.38 395 ASN A N 1
ATOM 3107 C CA . ASN A 1 395 ? 13.586 2.285 -27.422 1 91.38 395 ASN A CA 1
ATOM 3108 C C . ASN A 1 395 ? 13.445 3.77 -27.734 1 91.38 395 ASN A C 1
ATOM 3110 O O . ASN A 1 395 ? 12.594 4.156 -28.531 1 91.38 395 ASN A O 1
ATOM 3114 N N . GLY A 1 396 ? 14.125 4.578 -27 1 92.94 396 GLY A N 1
ATOM 3115 C CA . GLY A 1 396 ? 14.188 6.008 -27.25 1 92.94 396 GLY A CA 1
ATOM 3116 C C . GLY A 1 396 ? 13.07 6.785 -26.578 1 92.94 396 GLY A C 1
ATOM 3117 O O . GLY A 1 396 ? 13.062 8.016 -26.609 1 92.94 396 GLY A O 1
ATOM 3118 N N . THR A 1 397 ? 12.148 6.113 -26.031 1 94.69 397 THR A N 1
ATOM 3119 C CA . THR A 1 397 ? 11.039 6.773 -25.359 1 94.69 397 THR A CA 1
ATOM 3120 C C . THR A 1 397 ? 11.281 6.824 -23.844 1 94.69 397 THR A C 1
ATOM 3122 O O . THR A 1 397 ? 11.766 5.852 -23.266 1 94.69 397 THR A O 1
ATOM 3125 N N . SER A 1 398 ? 10.953 7.934 -23.281 1 98.06 398 SER A N 1
ATOM 3126 C CA . SER A 1 398 ? 11.18 8.109 -21.844 1 98.06 398 SER A CA 1
ATOM 3127 C C . SER A 1 398 ? 10.336 7.145 -21.031 1 98.06 398 SER A C 1
ATOM 3129 O O . SER A 1 398 ? 9.156 6.938 -21.328 1 98.06 398 SER A O 1
ATOM 3131 N N . ARG A 1 399 ? 10.93 6.551 -20.016 1 97.88 399 ARG A N 1
ATOM 3132 C CA . ARG A 1 399 ? 10.188 5.719 -19.078 1 97.88 399 ARG A CA 1
ATOM 3133 C C . ARG A 1 399 ? 9.734 6.531 -17.859 1 97.88 399 ARG A C 1
ATOM 3135 O O . ARG A 1 399 ? 8.914 6.07 -17.062 1 97.88 399 ARG A O 1
ATOM 3142 N N . ILE A 1 400 ? 10.344 7.656 -17.703 1 98.62 400 ILE A N 1
ATOM 3143 C CA . ILE A 1 400 ? 9.781 8.672 -16.812 1 98.62 400 ILE A CA 1
ATOM 3144 C C . ILE A 1 400 ? 8.836 9.578 -17.609 1 98.62 400 ILE A C 1
ATOM 3146 O O . ILE A 1 400 ? 9.25 10.234 -18.562 1 98.62 400 ILE A O 1
ATOM 3150 N N . LYS A 1 401 ? 7.551 9.562 -17.188 1 97.44 401 LYS A N 1
ATOM 3151 C CA . LYS A 1 401 ? 6.492 10.258 -17.922 1 97.44 401 LYS A CA 1
ATOM 3152 C C . LYS A 1 401 ? 5.938 11.422 -17.094 1 97.44 401 LYS A C 1
ATOM 3154 O O . LYS A 1 401 ? 5.988 11.398 -15.859 1 97.44 401 LYS A O 1
ATOM 3159 N N . PRO A 1 402 ? 5.449 12.453 -17.844 1 96.88 402 PRO A N 1
ATOM 3160 C CA . PRO A 1 402 ? 4.762 13.477 -17.047 1 96.88 402 PRO A CA 1
ATOM 3161 C C . PRO A 1 402 ? 3.639 12.906 -16.188 1 96.88 402 PRO A C 1
ATOM 3163 O O . PRO A 1 402 ? 3.545 13.211 -15 1 96.88 402 PRO A O 1
ATOM 3166 N N . ILE A 1 403 ? 2.764 12.125 -16.812 1 95.56 403 ILE A N 1
ATOM 3167 C CA . ILE A 1 403 ? 1.732 11.312 -16.172 1 95.56 403 ILE A CA 1
ATOM 3168 C C . ILE A 1 403 ? 1.729 9.914 -16.781 1 95.56 403 ILE A C 1
ATOM 3170 O O . ILE A 1 403 ? 2.139 9.719 -17.922 1 95.56 403 ILE A O 1
ATOM 3174 N N . LEU A 1 404 ? 1.311 8.898 -16.016 1 95.31 404 LEU A N 1
ATOM 3175 C CA . LEU A 1 404 ? 1.248 7.539 -16.531 1 95.31 404 LEU A CA 1
ATOM 3176 C C . LEU A 1 404 ? 0.232 7.441 -17.672 1 95.31 404 LEU A C 1
ATOM 3178 O O . LEU A 1 404 ? -0.809 8.102 -17.641 1 95.31 404 LEU A O 1
ATOM 3182 N N . PRO A 1 405 ? 0.528 6.613 -18.641 1 91.44 405 PRO A N 1
ATOM 3183 C CA . PRO A 1 405 ? -0.414 6.445 -19.75 1 91.44 405 PRO A CA 1
ATOM 3184 C C . PRO A 1 405 ? -1.755 5.867 -19.297 1 91.44 405 PRO A C 1
ATOM 3186 O O . PRO A 1 405 ? -1.816 5.145 -18.297 1 91.44 405 PRO A O 1
ATOM 3189 N N . PRO A 1 406 ? -2.803 6.191 -20.078 1 88.56 406 PRO A N 1
ATOM 3190 C CA . PRO A 1 406 ? -4.109 5.617 -19.75 1 88.56 406 PRO A CA 1
ATOM 3191 C C . PRO A 1 406 ? -4.078 4.094 -19.672 1 88.56 406 PRO A C 1
ATOM 3193 O O . PRO A 1 406 ? -3.484 3.438 -20.531 1 88.56 406 PRO A O 1
ATOM 3196 N N . GLY A 1 407 ? -4.68 3.605 -18.656 1 91.31 407 GLY A N 1
ATOM 3197 C CA . GLY A 1 407 ? -4.781 2.162 -18.5 1 91.31 407 GLY A CA 1
ATOM 3198 C C . GLY A 1 407 ? -3.631 1.559 -17.719 1 91.31 407 GLY A C 1
ATOM 3199 O O . GLY A 1 407 ? -3.67 0.38 -17.359 1 91.31 407 GLY A O 1
ATOM 3200 N N . ALA A 1 408 ? -2.611 2.414 -17.391 1 93.38 408 ALA A N 1
ATOM 3201 C CA . ALA A 1 408 ? -1.501 1.919 -16.578 1 93.38 408 ALA A CA 1
ATOM 3202 C C . ALA A 1 408 ? -1.973 1.525 -15.188 1 93.38 408 ALA A C 1
ATOM 3204 O O . ALA A 1 408 ? -2.848 2.18 -14.617 1 93.38 408 ALA A O 1
ATOM 3205 N N . ALA A 1 409 ? -1.462 0.404 -14.742 1 96.19 409 ALA A N 1
ATOM 3206 C CA . ALA A 1 409 ? -1.655 0.079 -13.328 1 96.19 409 ALA A CA 1
ATOM 3207 C C . ALA A 1 409 ? -0.611 0.773 -12.461 1 96.19 409 ALA A C 1
ATOM 3209 O O . ALA A 1 409 ? 0.552 0.895 -12.852 1 96.19 409 ALA A O 1
ATOM 3210 N N . VAL A 1 410 ? -1.008 1.293 -11.336 1 97.94 410 VAL A N 1
ATOM 3211 C CA . VAL A 1 410 ? -0.046 1.78 -10.352 1 97.94 410 VAL A CA 1
ATOM 3212 C C . VAL A 1 410 ? 0.279 0.672 -9.352 1 97.94 410 VAL A C 1
ATOM 3214 O O . VAL A 1 410 ? -0.555 0.319 -8.516 1 97.94 410 VAL A O 1
ATOM 3217 N N . THR A 1 411 ? 1.478 0.175 -9.469 1 98.56 411 THR A N 1
ATOM 3218 C CA . THR A 1 411 ? 1.932 -0.92 -8.617 1 98.56 411 THR A CA 1
ATOM 3219 C C . THR A 1 411 ? 2.307 -0.408 -7.23 1 98.56 411 THR A C 1
ATOM 3221 O O . THR A 1 411 ? 1.966 -1.028 -6.223 1 98.56 411 THR A O 1
ATOM 3224 N N . VAL A 1 412 ? 3.035 0.657 -7.219 1 98.75 412 VAL A N 1
ATOM 3225 C CA . VAL A 1 412 ? 3.406 1.336 -5.98 1 98.75 412 VAL A CA 1
ATOM 3226 C C . VAL A 1 412 ? 2.867 2.766 -5.992 1 98.75 412 VAL A C 1
ATOM 3228 O O . VAL A 1 412 ? 3.273 3.582 -6.824 1 98.75 412 VAL A O 1
ATOM 3231 N N . PRO A 1 413 ? 1.922 3.049 -5.105 1 98.62 413 PRO A N 1
ATOM 3232 C CA . PRO A 1 413 ? 1.41 4.422 -5.07 1 98.62 413 PRO A CA 1
ATOM 3233 C C . PRO A 1 413 ? 2.475 5.438 -4.664 1 98.62 413 PRO A C 1
ATOM 3235 O O . PRO A 1 413 ? 3.428 5.09 -3.961 1 98.62 413 PRO A O 1
ATOM 3238 N N . ARG A 1 414 ? 2.277 6.656 -5.109 1 98.56 414 ARG A N 1
ATOM 3239 C CA . ARG A 1 414 ? 3.27 7.703 -4.883 1 98.56 414 ARG A CA 1
ATOM 3240 C C . ARG A 1 414 ? 3.5 7.93 -3.395 1 98.56 414 ARG A C 1
ATOM 3242 O O . ARG A 1 414 ? 4.578 8.359 -2.984 1 98.56 414 ARG A O 1
ATOM 3249 N N . SER A 1 415 ? 2.527 7.531 -2.523 1 98.31 415 SER A N 1
ATOM 3250 C CA . SER A 1 415 ? 2.654 7.727 -1.083 1 98.31 415 SER A CA 1
ATOM 3251 C C . SER A 1 415 ? 3.639 6.734 -0.474 1 98.31 415 SER A C 1
ATOM 3253 O O . SER A 1 415 ? 4.062 6.895 0.672 1 98.31 415 SER A O 1
ATOM 3255 N N . MET A 1 416 ? 4.117 5.738 -1.298 1 98.38 416 MET A N 1
ATOM 3256 C CA . MET A 1 416 ? 4.934 4.68 -0.715 1 98.38 416 MET A CA 1
ATOM 3257 C C . MET A 1 416 ? 6.305 4.621 -1.38 1 98.38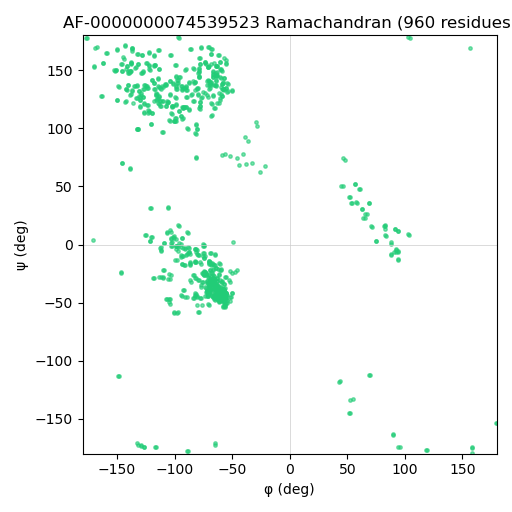 416 MET A C 1
ATOM 3259 O O . MET A 1 416 ? 7.113 3.746 -1.065 1 98.38 416 MET A O 1
ATOM 3263 N N . VAL A 1 417 ? 6.559 5.504 -2.275 1 98.56 417 VAL A N 1
ATOM 3264 C CA . VAL A 1 417 ? 7.828 5.457 -2.992 1 98.56 417 VAL A CA 1
ATOM 3265 C C . VAL A 1 417 ? 8.914 6.145 -2.168 1 98.56 417 VAL A C 1
ATOM 3267 O O . VAL A 1 417 ? 8.773 7.316 -1.802 1 98.56 417 VAL A O 1
ATOM 3270 N N . GLN A 1 418 ? 9.984 5.422 -1.878 1 97.62 418 GLN A N 1
ATOM 3271 C CA . GLN A 1 418 ? 11.07 5.961 -1.06 1 97.62 418 GLN A CA 1
ATOM 3272 C C . GLN A 1 418 ? 12.242 6.41 -1.925 1 97.62 418 GLN A C 1
ATOM 3274 O O . GLN A 1 418 ? 12.625 7.582 -1.899 1 97.62 418 GLN A O 1
ATOM 3279 N N . VAL A 1 419 ? 12.828 5.477 -2.736 1 98.31 419 VAL A N 1
ATOM 3280 C CA . VAL A 1 419 ? 14.008 5.758 -3.545 1 98.31 419 VAL A CA 1
ATOM 3281 C C . VAL A 1 419 ? 13.781 5.281 -4.977 1 98.31 419 VAL A C 1
ATOM 3283 O O . VAL A 1 419 ? 13.289 4.172 -5.199 1 98.31 419 VAL A O 1
ATOM 3286 N N . VAL A 1 420 ? 14.078 6.113 -5.922 1 98.88 420 VAL A N 1
ATOM 3287 C CA . VAL A 1 420 ? 14.047 5.758 -7.336 1 98.88 420 VAL A CA 1
ATOM 3288 C C . VAL A 1 420 ? 15.445 5.898 -7.934 1 98.88 420 VAL A C 1
ATOM 3290 O O . VAL A 1 420 ? 16.172 6.844 -7.617 1 98.88 420 VAL A O 1
ATOM 3293 N N . ALA A 1 421 ? 15.82 4.941 -8.773 1 98.81 421 ALA A N 1
ATOM 3294 C CA . ALA A 1 421 ? 17.156 4.969 -9.383 1 98.81 421 ALA A CA 1
ATOM 3295 C C . ALA A 1 421 ? 17.062 4.715 -10.883 1 98.81 421 ALA A C 1
ATOM 3297 O O . ALA A 1 421 ? 16.281 3.879 -11.336 1 98.81 421 ALA A O 1
ATOM 3298 N N . THR A 1 422 ? 17.781 5.445 -11.695 1 98.75 422 THR A N 1
ATOM 3299 C CA . THR A 1 422 ? 18.031 5.199 -13.109 1 98.75 422 THR A CA 1
ATOM 3300 C C . THR A 1 422 ? 19.531 5.254 -13.414 1 98.75 422 THR A C 1
ATOM 3302 O O . THR A 1 422 ? 20.359 5.328 -12.492 1 98.75 422 THR A O 1
ATOM 3305 N N . GLU A 1 423 ? 19.844 5.191 -14.695 1 98.06 423 GLU A N 1
ATOM 3306 C CA . GLU A 1 423 ? 21.234 5.312 -15.125 1 98.06 423 GLU A CA 1
ATOM 3307 C C . GLU A 1 423 ? 21.797 6.695 -14.805 1 98.06 423 GLU A C 1
ATOM 3309 O O . GLU A 1 423 ? 23.016 6.895 -14.812 1 98.06 423 GLU A O 1
ATOM 3314 N N . TRP A 1 424 ? 20.891 7.543 -14.391 1 98.19 424 TRP A N 1
ATOM 3315 C CA . TRP A 1 424 ? 21.344 8.93 -14.305 1 98.19 424 TRP A CA 1
ATOM 3316 C C . TRP A 1 424 ? 21.406 9.391 -12.852 1 98.19 424 TRP A C 1
ATOM 3318 O O . TRP A 1 424 ? 21.875 10.5 -12.562 1 98.19 424 TRP A O 1
ATOM 3328 N N . GLY A 1 425 ? 20.969 8.531 -12 1 98.44 425 GLY A N 1
ATOM 3329 C CA . GLY A 1 425 ? 21.109 8.914 -10.602 1 98.44 425 GLY A CA 1
ATOM 3330 C C . GLY A 1 425 ? 20.156 8.164 -9.688 1 98.44 425 GLY A C 1
ATOM 3331 O O . GLY A 1 425 ? 19.547 7.172 -10.094 1 98.44 425 GLY A O 1
ATOM 3332 N N . VAL A 1 426 ? 20.156 8.562 -8.414 1 98.75 426 VAL A N 1
ATOM 3333 C CA . VAL A 1 426 ? 19.328 8.039 -7.34 1 98.75 426 VAL A CA 1
ATOM 3334 C C . VAL A 1 426 ? 18.672 9.188 -6.586 1 98.75 426 VAL A C 1
ATOM 3336 O O . VAL A 1 426 ? 19.344 10.125 -6.152 1 98.75 426 VAL A O 1
ATOM 3339 N N . ALA A 1 427 ? 17.359 9.117 -6.445 1 98.19 427 ALA A N 1
ATOM 3340 C CA . ALA A 1 427 ? 16.625 10.18 -5.754 1 98.19 427 ALA A CA 1
ATOM 3341 C C . ALA A 1 427 ? 15.812 9.617 -4.586 1 98.19 427 ALA A C 1
ATOM 3343 O O . ALA A 1 427 ? 15.211 8.547 -4.699 1 98.19 427 ALA A O 1
ATOM 3344 N N . TYR A 1 428 ? 15.859 10.266 -3.449 1 96.69 428 TYR A N 1
ATOM 3345 C CA . TYR A 1 428 ? 15 10.008 -2.301 1 96.69 428 TYR A CA 1
ATOM 3346 C C . TYR A 1 428 ? 13.703 10.805 -2.406 1 96.69 428 TYR A C 1
ATOM 3348 O O . TYR A 1 428 ? 13.711 12.031 -2.316 1 96.69 428 TYR A O 1
ATOM 3356 N N . LEU A 1 429 ? 12.539 10.164 -2.504 1 97.06 429 LEU A N 1
ATOM 3357 C CA . LEU A 1 429 ? 11.305 10.875 -2.836 1 97.06 429 LEU A CA 1
ATOM 3358 C C . LEU A 1 429 ? 10.43 11.047 -1.599 1 97.06 429 LEU A C 1
ATOM 3360 O O . LEU A 1 429 ? 9.57 11.93 -1.563 1 97.06 429 LEU A O 1
ATOM 3364 N N . LYS A 1 430 ? 10.57 10.172 -0.599 1 95.31 430 LYS A N 1
ATOM 3365 C CA . LYS A 1 430 ? 9.719 10.227 0.586 1 95.31 430 LYS A CA 1
ATOM 3366 C C . LYS A 1 430 ? 9.844 11.57 1.288 1 95.31 430 LYS A C 1
ATOM 3368 O O . LYS A 1 430 ? 10.945 12.039 1.566 1 95.31 430 LYS A O 1
ATOM 3373 N N . GLY A 1 431 ? 8.688 12.227 1.553 1 94.62 431 GLY A N 1
ATOM 3374 C CA . GLY A 1 431 ? 8.656 13.5 2.254 1 94.62 431 GLY A CA 1
ATOM 3375 C C . GLY A 1 431 ? 8.656 14.695 1.319 1 94.62 431 GLY A C 1
ATOM 3376 O O . GLY A 1 431 ? 8.375 15.82 1.738 1 94.62 431 GLY A O 1
ATOM 3377 N N . LEU A 1 432 ? 8.938 14.492 0.054 1 96.5 432 LEU A N 1
ATOM 3378 C CA . LEU A 1 432 ? 9.016 15.586 -0.909 1 96.5 432 LEU A CA 1
ATOM 3379 C C . LEU A 1 432 ? 7.625 16.031 -1.35 1 96.5 432 LEU A C 1
ATOM 3381 O O . LEU A 1 432 ? 6.703 15.203 -1.406 1 96.5 432 LEU A O 1
ATOM 3385 N N . THR A 1 433 ? 7.488 17.312 -1.664 1 96.69 433 THR A N 1
ATOM 3386 C CA . THR A 1 433 ? 6.301 17.797 -2.361 1 96.69 433 THR A CA 1
ATOM 3387 C C . THR A 1 433 ? 6.266 17.266 -3.795 1 96.69 433 THR A C 1
ATOM 3389 O O . THR A 1 433 ? 7.277 16.781 -4.309 1 96.69 433 THR A O 1
ATOM 3392 N N . VAL A 1 434 ? 5.09 17.359 -4.438 1 98.06 434 VAL A N 1
ATOM 3393 C CA . VAL A 1 434 ? 4.977 16.984 -5.844 1 98.06 434 VAL A CA 1
ATOM 3394 C C . VAL A 1 434 ? 5.941 17.828 -6.676 1 98.06 434 VAL A C 1
ATOM 3396 O O . VAL A 1 434 ? 6.562 17.328 -7.617 1 98.06 434 VAL A O 1
ATOM 3399 N N . LYS A 1 435 ? 6.102 19.125 -6.348 1 97.38 435 LYS A N 1
ATOM 3400 C CA . LYS A 1 435 ? 7.066 19.984 -7.027 1 97.38 435 LYS A CA 1
ATOM 3401 C C . LYS A 1 435 ? 8.469 19.391 -6.957 1 97.38 435 LYS A C 1
ATOM 3403 O O . LYS A 1 435 ? 9.125 19.219 -7.984 1 97.38 435 LYS A O 1
ATOM 3408 N N . GLU A 1 436 ? 8.891 19.109 -5.777 1 96.62 436 GLU A N 1
ATOM 3409 C CA . GLU A 1 436 ? 10.234 18.594 -5.559 1 96.62 436 GLU A CA 1
ATOM 3410 C C . GLU A 1 436 ? 10.414 17.219 -6.215 1 96.62 436 GLU A C 1
ATOM 3412 O O . GLU A 1 436 ? 11.484 16.922 -6.754 1 96.62 436 GLU A O 1
ATOM 3417 N N . ARG A 1 437 ? 9.414 16.406 -6.184 1 98.19 437 ARG A N 1
ATOM 3418 C CA . ARG A 1 437 ? 9.453 15.102 -6.844 1 98.19 437 ARG A CA 1
ATOM 3419 C C . ARG A 1 437 ? 9.633 15.258 -8.352 1 98.19 437 ARG A C 1
ATOM 3421 O O . ARG A 1 437 ? 10.398 14.523 -8.969 1 98.19 437 ARG A O 1
ATOM 3428 N N . ALA A 1 438 ? 8.812 16.188 -8.867 1 98.44 438 ALA A N 1
ATOM 3429 C CA . ALA A 1 438 ? 8.938 16.422 -10.305 1 98.44 438 ALA A CA 1
ATOM 3430 C C . ALA A 1 438 ? 10.375 16.797 -10.672 1 98.44 438 ALA A C 1
ATOM 3432 O O . ALA A 1 438 ? 10.93 16.266 -11.633 1 98.44 438 ALA A O 1
ATOM 3433 N N . ILE A 1 439 ? 10.969 17.641 -9.906 1 97.88 439 ILE A N 1
ATOM 3434 C CA . ILE A 1 439 ? 12.344 18.062 -10.148 1 97.88 439 ILE A CA 1
ATOM 3435 C C . ILE A 1 439 ? 13.281 16.875 -10.031 1 97.88 439 ILE A C 1
ATOM 3437 O O . ILE A 1 439 ? 14.117 16.641 -10.906 1 97.88 439 ILE A O 1
ATOM 3441 N N . ALA A 1 440 ? 13.109 16.078 -8.961 1 97.94 440 ALA A N 1
ATOM 3442 C CA . ALA A 1 440 ? 13.953 14.898 -8.734 1 97.94 440 ALA A CA 1
ATOM 3443 C C . ALA A 1 440 ? 13.852 13.922 -9.906 1 97.94 440 ALA A C 1
ATOM 3445 O O . ALA A 1 440 ? 14.867 13.461 -10.43 1 97.94 440 ALA A O 1
ATOM 3446 N N . MET A 1 441 ? 12.641 13.68 -10.344 1 98.56 441 MET A N 1
ATOM 3447 C CA . MET A 1 441 ? 12.398 12.703 -11.406 1 98.56 441 MET A CA 1
ATOM 3448 C C . MET A 1 441 ? 12.953 13.203 -12.742 1 98.56 441 MET A C 1
ATOM 3450 O O . MET A 1 441 ? 13.445 12.414 -13.547 1 98.56 441 MET A O 1
ATOM 3454 N N . ILE A 1 442 ? 12.812 14.477 -12.984 1 97.94 442 ILE A N 1
ATOM 3455 C CA . ILE A 1 442 ? 13.359 15.055 -14.211 1 97.94 442 ILE A CA 1
ATOM 3456 C C . ILE A 1 442 ? 14.875 14.883 -14.242 1 97.94 442 ILE A C 1
ATOM 3458 O O . ILE A 1 442 ? 15.445 14.547 -15.281 1 97.94 442 ILE A O 1
ATOM 3462 N N . HIS A 1 443 ? 15.539 15.016 -13.109 1 97.62 443 HIS A N 1
ATOM 3463 C CA . HIS A 1 443 ? 16.984 14.812 -13.023 1 97.62 443 HIS A CA 1
ATOM 3464 C C . HIS A 1 443 ? 17.344 13.359 -13.297 1 97.62 443 HIS A C 1
ATOM 3466 O O . HIS A 1 443 ? 18.438 13.07 -13.805 1 97.62 443 HIS A O 1
ATOM 3472 N N . LEU A 1 444 ? 16.469 12.414 -12.977 1 98.31 444 LEU A N 1
ATOM 3473 C CA . LEU A 1 444 ? 16.719 10.992 -13.156 1 98.31 444 LEU A CA 1
ATOM 3474 C C . LEU A 1 444 ? 16.453 10.57 -14.602 1 98.31 444 LEU A C 1
ATOM 3476 O O . LEU A 1 444 ? 16.844 9.477 -15.016 1 98.31 444 LEU A O 1
ATOM 3480 N N . ALA A 1 445 ? 15.766 11.406 -15.375 1 98.19 445 ALA A N 1
ATOM 3481 C CA . ALA A 1 445 ? 15.414 11.086 -16.75 1 98.19 445 ALA A CA 1
ATOM 3482 C C . ALA A 1 445 ? 16.625 11.164 -17.672 1 98.19 445 ALA A C 1
ATOM 3484 O O . ALA A 1 445 ? 17.625 11.812 -17.328 1 98.19 445 ALA A O 1
ATOM 3485 N N . HIS A 1 446 ? 16.531 10.453 -18.797 1 98 446 HIS A N 1
ATOM 3486 C CA . HIS A 1 446 ? 17.531 10.641 -19.828 1 98 446 HIS A CA 1
ATOM 3487 C C . HIS A 1 446 ? 17.672 12.109 -20.219 1 98 446 HIS A C 1
ATOM 3489 O O . HIS A 1 446 ? 16.656 12.812 -20.344 1 98 446 HIS A O 1
ATOM 3495 N N . PRO A 1 447 ? 18.891 12.562 -20.406 1 96.56 447 PRO A N 1
ATOM 3496 C CA . PRO A 1 447 ? 19.109 13.977 -20.734 1 96.56 447 PRO A CA 1
ATOM 3497 C C . PRO A 1 447 ? 18.266 14.438 -21.922 1 96.56 447 PRO A C 1
ATOM 3499 O O . PRO A 1 447 ? 17.781 15.57 -21.938 1 96.56 447 PRO A O 1
ATOM 3502 N N . ASP A 1 448 ? 17.984 13.578 -22.875 1 97.44 448 ASP A N 1
ATOM 3503 C CA . ASP A 1 448 ? 17.266 13.922 -24.094 1 97.44 448 ASP A CA 1
ATOM 3504 C C . ASP A 1 448 ? 15.797 14.234 -23.812 1 97.44 448 ASP A C 1
ATOM 3506 O O . ASP A 1 448 ? 15.109 14.82 -24.641 1 97.44 448 ASP A O 1
ATOM 3510 N N . HIS A 1 449 ? 15.336 13.844 -22.656 1 98.19 449 HIS A N 1
ATOM 3511 C CA . HIS A 1 449 ? 13.906 13.961 -22.406 1 98.19 449 HIS A CA 1
ATOM 3512 C C . HIS A 1 449 ? 13.625 15.008 -21.328 1 98.19 449 HIS A C 1
ATOM 3514 O O . HIS A 1 449 ? 12.469 15.32 -21.062 1 98.19 449 HIS A O 1
ATOM 3520 N N . ARG A 1 450 ? 14.617 15.633 -20.719 1 96.75 450 ARG A N 1
ATOM 3521 C CA . ARG A 1 450 ? 14.453 16.484 -19.547 1 96.75 450 ARG A CA 1
ATOM 3522 C C . ARG A 1 450 ? 13.734 17.781 -19.891 1 96.75 450 ARG A C 1
ATOM 3524 O O . ARG A 1 450 ? 12.859 18.234 -19.156 1 96.75 450 ARG A O 1
ATOM 3531 N N . GLU A 1 451 ? 14.078 18.375 -21 1 96.5 451 GLU A N 1
ATOM 3532 C CA . GLU A 1 451 ? 13.422 19.625 -21.406 1 96.5 451 GLU A CA 1
ATOM 3533 C C . GLU A 1 451 ? 11.938 19.406 -21.641 1 96.5 451 GLU A C 1
ATOM 3535 O O . GLU A 1 451 ? 11.102 20.203 -21.203 1 96.5 451 GLU A O 1
ATOM 3540 N N . TRP A 1 452 ? 11.648 18.344 -22.344 1 97.38 452 TRP A N 1
ATOM 3541 C CA . TRP A 1 452 ? 10.25 18 -22.609 1 97.38 452 TRP A CA 1
ATOM 3542 C C . TRP A 1 452 ? 9.508 17.75 -21.297 1 97.38 452 TRP A C 1
ATOM 3544 O O . TRP A 1 452 ? 8.391 18.25 -21.109 1 97.38 452 TRP A O 1
ATOM 3554 N N . LEU A 1 453 ? 10.07 17.047 -20.375 1 97.75 453 LEU A N 1
ATOM 3555 C CA . LEU A 1 453 ? 9.445 16.75 -19.094 1 97.75 453 LEU A CA 1
ATOM 3556 C C . LEU A 1 453 ? 9.203 18.016 -18.281 1 97.75 453 LEU A C 1
ATOM 3558 O O . LEU A 1 453 ? 8.172 18.141 -17.625 1 97.75 453 LEU A O 1
ATOM 3562 N N . GLU A 1 454 ? 10.18 18.906 -18.328 1 96.69 454 GLU A N 1
ATOM 3563 C CA . GLU A 1 454 ? 10.039 20.172 -17.594 1 96.69 454 GLU A CA 1
ATOM 3564 C C . GLU A 1 454 ? 8.859 20.969 -18.141 1 96.69 454 GLU A C 1
ATOM 3566 O O . GLU A 1 454 ? 8.07 21.516 -17.359 1 96.69 454 GLU A O 1
ATOM 3571 N N . LYS A 1 455 ? 8.719 21.062 -19.406 1 95.31 455 LYS A N 1
ATOM 3572 C CA . LYS A 1 455 ? 7.625 21.797 -20.031 1 95.31 455 LYS A CA 1
ATOM 3573 C C . LYS A 1 455 ? 6.277 21.172 -19.688 1 95.31 455 LYS A C 1
ATOM 3575 O O . LYS A 1 455 ? 5.32 21.875 -19.359 1 95.31 455 LYS A O 1
ATOM 3580 N N . GLU A 1 456 ? 6.215 19.859 -19.781 1 95.31 456 GLU A N 1
ATOM 3581 C CA . GLU A 1 456 ? 4.977 19.156 -19.438 1 95.31 456 GLU A CA 1
ATOM 3582 C C . GLU A 1 456 ? 4.629 19.328 -17.969 1 95.31 456 GLU A C 1
ATOM 3584 O O . GLU A 1 456 ? 3.457 19.469 -17.609 1 95.31 456 GLU A O 1
ATOM 3589 N N . ALA A 1 457 ? 5.652 19.297 -17.109 1 96.62 457 ALA A N 1
ATOM 3590 C CA . ALA A 1 457 ? 5.434 19.484 -15.672 1 96.62 457 ALA A CA 1
ATOM 3591 C C . ALA A 1 457 ? 4.801 20.844 -15.383 1 96.62 457 ALA A C 1
ATOM 3593 O O . ALA A 1 457 ? 3.906 20.953 -14.539 1 96.62 457 ALA A O 1
ATOM 3594 N N . GLU A 1 458 ? 5.273 21.828 -16.078 1 94.12 458 GLU A N 1
ATOM 3595 C CA . GLU A 1 458 ? 4.707 23.172 -15.914 1 94.12 458 GLU A CA 1
ATOM 3596 C C . GLU A 1 458 ? 3.256 23.219 -16.375 1 94.12 458 GLU A C 1
ATOM 3598 O O . GLU A 1 458 ? 2.387 23.75 -15.68 1 94.12 458 GLU A O 1
ATOM 3603 N N . LYS A 1 459 ? 3.016 22.656 -17.516 1 92.56 459 LYS A N 1
ATOM 3604 C CA . LYS A 1 459 ? 1.676 22.641 -18.094 1 92.56 459 LYS A CA 1
ATOM 3605 C C . LYS A 1 459 ? 0.687 21.938 -17.172 1 92.56 459 LYS A C 1
ATOM 3607 O O . LYS A 1 459 ? -0.46 22.359 -17.047 1 92.56 459 LYS A O 1
ATOM 3612 N N . LEU A 1 460 ? 1.111 20.891 -16.5 1 94.62 460 LEU A N 1
ATOM 3613 C CA . LEU A 1 460 ? 0.246 20.047 -15.703 1 94.62 460 LEU A CA 1
ATOM 3614 C C . LEU A 1 460 ? 0.114 20.578 -14.281 1 94.62 460 LEU A C 1
ATOM 3616 O O . LEU A 1 460 ? -0.676 20.062 -13.484 1 94.62 460 LEU A O 1
ATOM 3620 N N . GLY A 1 461 ? 0.874 21.609 -13.922 1 94.12 461 GLY A N 1
ATOM 3621 C CA . GLY A 1 461 ? 0.827 22.188 -12.594 1 94.12 461 GLY A CA 1
ATOM 3622 C C . GLY A 1 461 ? 1.657 21.422 -11.578 1 94.12 461 GLY A C 1
ATOM 3623 O O . GLY A 1 461 ? 1.459 21.578 -10.367 1 94.12 461 GLY A O 1
ATOM 3624 N N . LEU A 1 462 ? 2.539 20.562 -12.031 1 96.81 462 LEU A N 1
ATOM 3625 C CA . LEU A 1 462 ? 3.471 19.875 -11.141 1 96.81 462 LEU A CA 1
ATOM 3626 C C . LEU A 1 462 ? 4.578 20.828 -10.695 1 96.81 462 LEU A C 1
ATOM 3628 O O . LEU A 1 462 ? 5.246 20.562 -9.688 1 96.81 462 LEU A O 1
ATOM 3632 N N . LEU A 1 463 ? 4.84 21.828 -11.453 1 95.31 463 LEU A N 1
ATOM 3633 C CA . LEU A 1 463 ? 5.672 22.984 -11.125 1 95.31 463 LEU A CA 1
ATOM 3634 C C . LEU A 1 463 ? 4.836 24.266 -11.07 1 95.31 463 LEU A C 1
ATOM 3636 O O . LEU A 1 463 ? 3.855 24.391 -11.805 1 95.31 463 LEU A O 1
ATOM 3640 N N . PRO A 1 464 ? 5.203 25.109 -10.109 1 89.56 464 PRO A N 1
ATOM 3641 C CA . PRO A 1 464 ? 4.461 26.375 -10.078 1 89.56 464 PRO A CA 1
ATOM 3642 C C . PRO A 1 464 ? 4.625 27.188 -11.359 1 89.56 464 PRO A C 1
ATOM 3644 O O . PRO A 1 464 ? 5.527 26.922 -12.156 1 89.56 464 PRO A O 1
ATOM 3647 N N . PRO A 1 465 ? 3.701 28.156 -11.523 1 81.94 465 PRO A N 1
ATOM 3648 C CA . PRO A 1 465 ? 3.816 29.016 -12.703 1 81.94 465 PRO A CA 1
ATOM 3649 C C . PRO A 1 465 ? 5.152 29.75 -12.766 1 81.94 465 PRO A C 1
ATOM 3651 O O . PRO A 1 465 ? 5.664 30.203 -11.734 1 81.94 465 PRO A O 1
ATOM 3654 N N . ASN A 1 466 ? 5.719 29.844 -13.953 1 81.56 466 ASN A N 1
ATOM 3655 C CA . ASN A 1 466 ? 6.945 30.578 -14.219 1 81.56 466 ASN A CA 1
ATOM 3656 C C . ASN A 1 466 ? 8.102 30.078 -13.367 1 81.56 466 ASN A C 1
ATOM 3658 O O . ASN A 1 466 ? 8.906 30.859 -12.867 1 81.56 466 ASN A O 1
ATOM 3662 N N . TYR A 1 467 ? 8.062 28.766 -13.203 1 86.88 467 TYR A N 1
ATOM 3663 C CA . TYR A 1 467 ? 9.102 28.188 -12.359 1 86.88 467 TYR A CA 1
ATOM 3664 C C . TYR A 1 467 ? 10.297 27.75 -13.195 1 86.88 467 TYR A C 1
ATOM 3666 O O . TYR A 1 467 ? 10.125 27.203 -14.289 1 86.88 467 TYR A O 1
ATOM 3674 N N . THR A 1 468 ? 11.469 28.094 -12.711 1 86.31 468 THR A N 1
ATOM 3675 C CA . THR A 1 468 ? 12.711 27.594 -13.289 1 86.31 468 THR A CA 1
ATOM 3676 C C . THR A 1 468 ? 13.422 26.672 -12.312 1 86.31 468 THR A C 1
ATOM 3678 O O . THR A 1 468 ? 13.656 27.031 -11.156 1 86.31 468 THR A O 1
ATOM 3681 N N . ILE A 1 469 ? 13.688 25.438 -12.75 1 90.69 469 ILE A N 1
ATOM 3682 C CA . ILE A 1 469 ? 14.422 24.5 -11.914 1 90.69 469 ILE A CA 1
ATOM 3683 C C . ILE A 1 469 ? 15.82 25.047 -11.625 1 90.69 469 ILE A C 1
ATOM 3685 O O . ILE A 1 469 ? 16.578 25.359 -12.555 1 90.69 469 ILE A O 1
ATOM 3689 N N . PRO A 1 470 ? 16.094 25.188 -10.414 1 87.06 470 PRO A N 1
ATOM 3690 C CA . PRO A 1 470 ? 17.422 25.734 -10.078 1 87.06 470 PRO A CA 1
ATOM 3691 C C . PRO A 1 470 ? 18.562 24.875 -10.594 1 87.06 470 PRO A C 1
ATOM 3693 O O . PRO A 1 470 ? 18.438 23.656 -10.68 1 87.06 470 PRO A O 1
ATOM 3696 N N . ALA A 1 471 ? 19.641 25.562 -10.867 1 86.06 471 ALA A N 1
ATOM 3697 C CA . ALA A 1 471 ? 20.844 24.828 -11.242 1 86.06 471 ALA A CA 1
ATOM 3698 C C . ALA A 1 471 ? 21.438 24.094 -10.047 1 86.06 471 ALA A C 1
ATOM 3700 O O . ALA A 1 471 ? 21.172 24.453 -8.898 1 86.06 471 ALA A O 1
ATOM 3701 N N . GLY A 1 472 ? 22.125 23.031 -10.258 1 85.94 472 GLY A N 1
ATOM 3702 C CA . GLY A 1 472 ? 22.766 22.297 -9.18 1 85.94 472 GLY A CA 1
ATOM 3703 C C . GLY A 1 472 ? 22.031 21.016 -8.82 1 85.94 472 GLY A C 1
ATOM 3704 O O . GLY A 1 472 ? 21 20.703 -9.414 1 85.94 472 GLY A O 1
ATOM 3705 N N . LYS A 1 473 ? 22.609 20.297 -7.879 1 89.56 473 LYS A N 1
ATOM 3706 C CA . LYS A 1 473 ? 22.047 19.031 -7.41 1 89.56 473 LYS A CA 1
ATOM 3707 C C . LYS A 1 473 ? 21.266 19.219 -6.109 1 89.56 473 LYS A C 1
ATOM 3709 O O . LYS A 1 473 ? 21.859 19.5 -5.062 1 89.56 473 LYS A O 1
ATOM 3714 N N . PRO A 1 474 ? 19.922 19.109 -6.172 1 90.94 474 PRO A N 1
ATOM 3715 C CA . PRO A 1 474 ? 19.203 19.172 -4.902 1 90.94 474 PRO A CA 1
ATOM 3716 C C . PRO A 1 474 ? 19.656 18.109 -3.908 1 90.94 474 PRO A C 1
ATOM 3718 O O . PRO A 1 474 ? 20.172 17.062 -4.312 1 90.94 474 PRO A O 1
ATOM 3721 N N . ASP A 1 475 ? 19.375 18.312 -2.613 1 89.75 475 ASP A N 1
ATOM 3722 C CA . ASP A 1 475 ? 19.875 17.453 -1.544 1 89.75 475 ASP A CA 1
ATOM 3723 C C . ASP A 1 475 ? 19.188 16.078 -1.598 1 89.75 475 ASP A C 1
ATOM 3725 O O . ASP A 1 475 ? 19.766 15.086 -1.148 1 89.75 475 ASP A O 1
ATOM 3729 N N . TYR A 1 476 ? 18 16.094 -2.139 1 92.62 476 TYR A N 1
ATOM 3730 C CA . TYR A 1 476 ? 17.281 14.828 -2.154 1 92.62 476 TYR A CA 1
ATOM 3731 C C . TYR A 1 476 ? 17.734 13.945 -3.307 1 92.62 476 TYR A C 1
ATOM 3733 O O . TYR A 1 476 ? 17.266 12.812 -3.455 1 92.62 476 TYR A O 1
ATOM 3741 N N . LEU A 1 477 ? 18.609 14.414 -4.176 1 96.06 477 LEU A N 1
ATOM 3742 C CA . LEU A 1 477 ? 19.359 13.555 -5.094 1 96.06 477 LEU A CA 1
ATOM 3743 C C . LEU A 1 477 ? 20.562 12.922 -4.398 1 96.06 477 LEU A C 1
ATOM 3745 O O . LEU A 1 477 ? 21.594 13.57 -4.227 1 96.06 477 LEU A O 1
ATOM 3749 N N . LEU A 1 478 ? 20.422 11.672 -4.074 1 96.88 478 LEU A N 1
ATOM 3750 C CA . LEU A 1 478 ? 21.438 10.984 -3.303 1 96.88 478 LEU A CA 1
ATOM 3751 C C . LEU A 1 478 ? 22.703 10.781 -4.137 1 96.88 478 LEU A C 1
ATOM 3753 O O . LEU A 1 478 ? 23.812 10.688 -3.592 1 96.88 478 LEU A O 1
ATOM 3757 N N . TYR A 1 479 ? 22.484 10.57 -5.406 1 97.25 479 TYR A N 1
ATOM 3758 C CA . TYR A 1 479 ? 23.547 10.445 -6.391 1 97.25 479 TYR A CA 1
ATOM 3759 C C . TYR A 1 479 ? 23.109 10.961 -7.75 1 97.25 479 TYR A C 1
ATOM 3761 O O . TYR A 1 479 ? 21.969 10.742 -8.164 1 97.25 479 TYR A O 1
ATOM 3769 N N . LYS A 1 480 ? 23.922 11.719 -8.414 1 96.06 480 LYS A N 1
ATOM 3770 C CA . LYS A 1 480 ? 23.641 12.25 -9.75 1 96.06 480 LYS A CA 1
ATOM 3771 C C . LYS A 1 480 ? 24.828 12.047 -10.688 1 96.06 480 LYS A C 1
ATOM 3773 O O . LYS A 1 480 ? 25.953 12.414 -10.359 1 96.06 480 LYS A O 1
ATOM 3778 N N . ARG A 1 481 ? 24.484 11.43 -11.789 1 92.88 481 ARG A N 1
ATOM 3779 C CA . ARG A 1 481 ? 25.5 11.258 -12.82 1 92.88 481 ARG A CA 1
ATOM 3780 C C . ARG A 1 481 ? 25.547 12.469 -13.75 1 92.88 481 ARG A C 1
ATOM 3782 O O . ARG A 1 481 ? 24.5 13.039 -14.086 1 92.88 481 ARG A O 1
ATOM 3789 N N . ASP A 1 482 ? 26.734 12.914 -14.156 1 81.12 482 ASP A N 1
ATOM 3790 C CA . ASP A 1 482 ? 26.938 14.047 -15.062 1 81.12 482 ASP A CA 1
ATOM 3791 C C . ASP A 1 482 ? 26.531 13.68 -16.5 1 81.12 482 ASP A C 1
ATOM 3793 O O . ASP A 1 482 ? 26.75 12.547 -16.938 1 81.12 482 ASP A O 1
ATOM 3797 N N . MET B 1 1 ? 17.516 16.312 51.625 1 22.94 1 MET B N 1
ATOM 3798 C CA . MET B 1 1 ? 16.531 17.391 51.5 1 22.94 1 MET B CA 1
ATOM 3799 C C . MET B 1 1 ? 16.719 18.156 50.219 1 22.94 1 MET B C 1
ATOM 3801 O O . MET B 1 1 ? 17.25 19.266 50.219 1 22.94 1 MET B O 1
ATOM 3805 N N . LYS B 1 2 ? 17.344 17.562 49.125 1 31.42 2 LYS B N 1
ATOM 3806 C CA . LYS B 1 2 ? 17.594 18.312 47.906 1 31.42 2 LYS B CA 1
ATOM 3807 C C . LYS B 1 2 ? 16.312 18.984 47.406 1 31.42 2 LYS B C 1
ATOM 3809 O O . LYS B 1 2 ? 15.328 18.297 47.125 1 31.42 2 LYS B O 1
ATOM 3814 N N . ARG B 1 3 ? 16.047 20.062 48.156 1 35.66 3 ARG B N 1
ATOM 3815 C CA . ARG B 1 3 ? 14.961 21 47.844 1 35.66 3 ARG B CA 1
ATOM 3816 C C . ARG B 1 3 ? 14.812 21.188 46.344 1 35.66 3 ARG B C 1
ATOM 3818 O O . ARG B 1 3 ? 15.766 21.578 45.656 1 35.66 3 ARG B O 1
ATOM 3825 N N . CYS B 1 4 ? 14.062 20.453 45.625 1 37.88 4 CYS B N 1
ATOM 3826 C CA . CYS B 1 4 ? 13.656 20.547 44.25 1 37.88 4 CYS B CA 1
ATOM 3827 C C . CYS B 1 4 ? 13.219 21.969 43.906 1 37.88 4 CYS B C 1
ATOM 3829 O O . CYS B 1 4 ? 12.258 22.484 44.469 1 37.88 4 CYS B O 1
ATOM 3831 N N . ASP B 1 5 ? 14.008 22.922 43.75 1 37.19 5 ASP B N 1
ATOM 3832 C CA . ASP B 1 5 ? 13.695 24.234 43.219 1 37.19 5 ASP B CA 1
ATOM 3833 C C . ASP B 1 5 ? 12.477 24.172 42.281 1 37.19 5 ASP B C 1
ATOM 3835 O O . ASP B 1 5 ? 12.547 23.578 41.219 1 37.19 5 ASP B O 1
ATOM 3839 N N . ARG B 1 6 ? 11.312 23.797 42.781 1 46.56 6 ARG B N 1
ATOM 3840 C CA . ARG B 1 6 ? 10.047 23.797 42.062 1 46.56 6 ARG B CA 1
ATOM 3841 C C . ARG B 1 6 ? 9.984 24.953 41.031 1 46.56 6 ARG B C 1
ATOM 3843 O O . ARG B 1 6 ? 9.977 26.125 41.438 1 46.56 6 ARG B O 1
ATOM 3850 N N . MET B 1 7 ? 10.688 24.922 40 1 56.53 7 MET B N 1
ATOM 3851 C CA . MET B 1 7 ? 10.703 25.844 38.875 1 56.53 7 MET B CA 1
ATOM 3852 C C . MET B 1 7 ? 9.336 26.5 38.688 1 56.53 7 MET B C 1
ATOM 3854 O O . MET B 1 7 ? 8.305 25.828 38.719 1 56.53 7 MET B O 1
ATOM 3858 N N . ASN B 1 8 ? 9.062 27.766 39.094 1 84.75 8 ASN B N 1
ATOM 3859 C CA . ASN B 1 8 ? 7.848 28.562 38.938 1 84.75 8 ASN B CA 1
ATOM 3860 C C . ASN B 1 8 ? 7.43 28.688 37.469 1 84.75 8 ASN B C 1
ATOM 3862 O O . ASN B 1 8 ? 7.918 29.547 36.75 1 84.75 8 ASN B O 1
ATOM 3866 N N . TYR B 1 9 ? 6.828 27.703 36.875 1 92.88 9 TYR B N 1
ATOM 3867 C CA . TYR B 1 9 ? 6.391 27.625 35.5 1 92.88 9 TYR B CA 1
ATOM 3868 C C . TYR B 1 9 ? 5.637 28.891 35.094 1 92.88 9 TYR B C 1
ATOM 3870 O O . TYR B 1 9 ? 5.672 29.297 33.906 1 92.88 9 TYR B O 1
ATOM 3878 N N . ARG B 1 10 ? 5.113 29.562 36.031 1 93.94 10 ARG B N 1
ATOM 3879 C CA . ARG B 1 10 ? 4.395 30.797 35.719 1 93.94 10 ARG B CA 1
ATOM 3880 C C . ARG B 1 10 ? 5.355 31.906 35.312 1 93.94 10 ARG B C 1
ATOM 3882 O O . ARG B 1 10 ? 5.059 32.688 34.438 1 93.94 10 ARG B O 1
ATOM 3889 N N . GLU B 1 11 ? 6.355 31.984 36.031 1 95.44 11 GLU B N 1
ATOM 3890 C CA . GLU B 1 11 ? 7.367 32.969 35.656 1 95.44 11 GLU B CA 1
ATOM 3891 C C . GLU B 1 11 ? 7.949 32.688 34.281 1 95.44 11 GLU B C 1
ATOM 3893 O O . GLU B 1 11 ? 8.164 33.625 33.5 1 95.44 11 GLU B O 1
ATOM 3898 N N . GLU B 1 12 ? 8.273 31.469 34.094 1 97.06 12 GLU B N 1
ATOM 3899 C CA . GLU B 1 12 ? 8.781 31.078 32.781 1 97.06 12 GLU B CA 1
ATOM 3900 C C . GLU B 1 12 ? 7.77 31.391 31.688 1 97.06 12 GLU B C 1
ATOM 3902 O O . GLU B 1 12 ? 8.141 31.875 30.609 1 97.06 12 GLU B O 1
ATOM 3907 N N . TYR B 1 13 ? 6.512 31.109 31.922 1 98 13 TYR B N 1
ATOM 3908 C CA . TYR B 1 13 ? 5.426 31.422 31 1 98 13 TYR B CA 1
ATOM 3909 C C . TYR B 1 13 ? 5.43 32.906 30.641 1 98 13 TYR B C 1
ATOM 3911 O O . TYR B 1 13 ? 5.375 33.25 29.453 1 98 13 TYR B O 1
ATOM 3919 N N . GLU B 1 14 ? 5.535 33.75 31.641 1 97.56 14 GLU B N 1
ATOM 3920 C CA . GLU B 1 14 ? 5.496 35.188 31.438 1 97.56 14 GLU B CA 1
ATOM 3921 C C . GLU B 1 14 ? 6.695 35.656 30.609 1 97.56 14 GLU B C 1
ATOM 3923 O O . GLU B 1 14 ? 6.574 36.562 29.781 1 97.56 14 GLU B O 1
ATOM 3928 N N . LYS B 1 15 ? 7.754 35.094 30.859 1 97.88 15 LYS B N 1
ATOM 3929 C CA . LYS B 1 15 ? 8.969 35.469 30.125 1 97.88 15 LYS B CA 1
ATOM 3930 C C . LYS B 1 15 ? 8.859 35.094 28.656 1 97.88 15 LYS B C 1
ATOM 3932 O O . LYS B 1 15 ? 9.461 35.781 27.797 1 97.88 15 LYS B O 1
ATOM 3937 N N . LYS B 1 16 ? 8.133 34.094 28.375 1 98.62 16 LYS B N 1
ATOM 3938 C CA . LYS B 1 16 ? 8.047 33.562 27.016 1 98.62 16 LYS B CA 1
ATOM 3939 C C . LYS B 1 16 ? 6.852 34.156 26.266 1 98.62 16 LYS B C 1
ATOM 3941 O O . LYS B 1 16 ? 6.734 34 25.047 1 98.62 16 LYS B O 1
ATOM 3946 N N . LEU B 1 17 ? 5.98 34.844 26.938 1 98.75 17 LEU B N 1
ATOM 3947 C CA . LEU B 1 17 ? 4.738 35.375 26.375 1 98.75 17 LEU B CA 1
ATOM 3948 C C . LEU B 1 17 ? 5.02 36.531 25.406 1 98.75 17 LEU B C 1
ATOM 3950 O O . LEU B 1 17 ? 5.727 37.469 25.766 1 98.75 17 LEU B O 1
ATOM 3954 N N . ILE B 1 18 ? 4.492 36.438 24.188 1 98.81 18 ILE B N 1
ATOM 3955 C CA . ILE B 1 18 ? 4.57 37.531 23.203 1 98.81 18 ILE B CA 1
ATOM 3956 C C . ILE B 1 18 ? 3.219 37.688 22.516 1 98.81 18 ILE B C 1
ATOM 3958 O O . ILE B 1 18 ? 2.326 36.844 22.656 1 98.81 18 ILE B O 1
ATOM 3962 N N . SER B 1 19 ? 3.006 38.812 21.719 1 98.5 19 SER B N 1
ATOM 3963 C CA . SER B 1 19 ? 1.77 39.031 20.984 1 98.5 19 SER B CA 1
ATOM 3964 C C . SER B 1 19 ? 1.74 38.188 19.688 1 98.5 19 SER B C 1
ATOM 3966 O O . SER B 1 19 ? 2.781 37.719 19.234 1 98.5 19 SER B O 1
ATOM 3968 N N . PRO B 1 20 ? 0.548 38 19.172 1 98.44 20 PRO B N 1
ATOM 3969 C CA . PRO B 1 20 ? 0.465 37.344 17.875 1 98.44 20 PRO B CA 1
ATOM 3970 C C . PRO B 1 20 ? 1.272 38.031 16.781 1 98.44 20 PRO B C 1
ATOM 3972 O O . PRO B 1 20 ? 1.889 37.375 15.945 1 98.44 20 PRO B O 1
ATOM 3975 N N . GLU B 1 21 ? 1.258 39.312 16.844 1 98.19 21 GLU B N 1
ATOM 3976 C CA . GLU B 1 21 ? 2.01 40.094 15.867 1 98.19 21 GLU B CA 1
ATOM 3977 C C . GLU B 1 21 ? 3.51 39.844 16.016 1 98.19 21 GLU B C 1
ATOM 3979 O O . GLU B 1 21 ? 4.215 39.688 15.016 1 98.19 21 GLU B O 1
ATOM 3984 N N . GLU B 1 22 ? 3.971 39.812 17.234 1 98.69 22 GLU B N 1
ATOM 3985 C CA . GLU B 1 22 ? 5.379 39.531 17.469 1 98.69 22 GLU B CA 1
ATOM 3986 C C . GLU B 1 22 ? 5.742 38.125 17.016 1 98.69 22 GLU B C 1
ATOM 3988 O O . GLU B 1 22 ? 6.832 37.906 16.484 1 98.69 22 GLU B O 1
ATOM 3993 N N . ALA B 1 23 ? 4.828 37.25 17.297 1 98.81 23 ALA B N 1
ATOM 3994 C CA . ALA B 1 23 ? 5.066 35.875 16.891 1 98.81 23 ALA B CA 1
ATOM 3995 C C . ALA B 1 23 ? 5.191 35.75 15.375 1 98.81 23 ALA B C 1
ATOM 3997 O O . ALA B 1 23 ? 6.094 35.062 14.867 1 98.81 23 ALA B O 1
ATOM 3998 N N . ALA B 1 24 ? 4.273 36.344 14.633 1 98.69 24 ALA B N 1
ATOM 3999 C CA . ALA B 1 24 ? 4.375 36.375 13.172 1 98.69 24 ALA B CA 1
ATOM 4000 C C . ALA B 1 24 ? 5.645 37.094 12.734 1 98.69 24 ALA B C 1
ATOM 4002 O O . ALA B 1 24 ? 6.207 36.781 11.68 1 98.69 24 ALA B O 1
ATOM 4003 N N . GLY B 1 25 ? 6.07 38.031 13.531 1 98.62 25 GLY B N 1
ATOM 4004 C CA . GLY B 1 25 ? 7.258 38.812 13.258 1 98.62 25 GLY B CA 1
ATOM 4005 C C . GLY B 1 25 ? 8.547 38.031 13.352 1 98.62 25 GLY B C 1
ATOM 4006 O O . GLY B 1 25 ? 9.586 38.438 12.844 1 98.62 25 GLY B O 1
ATOM 4007 N N . LEU B 1 26 ? 8.484 36.844 13.992 1 98.81 26 LEU B N 1
ATOM 4008 C CA . LEU B 1 26 ? 9.656 35.969 14.094 1 98.81 26 LEU B CA 1
ATOM 4009 C C . LEU B 1 26 ? 10.039 35.438 12.727 1 98.81 26 LEU B C 1
ATOM 4011 O O . LEU B 1 26 ? 11.164 34.969 12.539 1 98.81 26 LEU B O 1
ATOM 4015 N N . VAL B 1 27 ? 9.07 35.438 11.766 1 98.81 27 VAL B N 1
ATOM 4016 C CA . VAL B 1 27 ? 9.305 34.844 10.445 1 98.81 27 VAL B CA 1
ATOM 4017 C C . VAL B 1 27 ? 10.203 35.781 9.625 1 98.81 27 VAL B C 1
ATOM 4019 O O . VAL B 1 27 ? 9.961 36.969 9.555 1 98.81 27 VAL B O 1
ATOM 4022 N N . GLU B 1 28 ? 11.195 35.219 9.07 1 98.69 28 GLU B N 1
ATOM 4023 C CA . GLU B 1 28 ? 12.086 35.906 8.148 1 98.69 28 GLU B CA 1
ATOM 4024 C C . GLU B 1 28 ? 12.062 35.281 6.766 1 98.69 28 GLU B C 1
ATOM 4026 O O . GLU B 1 28 ? 11.609 34.125 6.605 1 98.69 28 GLU B O 1
ATOM 4031 N N . SER B 1 29 ? 12.562 36.062 5.812 1 98.56 29 SER B N 1
ATOM 4032 C CA . SER B 1 29 ? 12.641 35.562 4.449 1 98.56 29 SER B CA 1
ATOM 4033 C C . SER B 1 29 ? 13.477 34.281 4.387 1 98.56 29 SER B C 1
ATOM 4035 O O . SER B 1 29 ? 14.508 34.156 5.062 1 98.56 29 SER B O 1
ATOM 4037 N N . GLY B 1 30 ? 12.953 33.281 3.676 1 97.25 30 GLY B N 1
ATOM 4038 C CA . GLY B 1 30 ? 13.688 32.062 3.457 1 97.25 30 GLY B CA 1
ATOM 4039 C C . GLY B 1 30 ? 13.359 30.984 4.477 1 97.25 30 GLY B C 1
ATOM 4040 O O . GLY B 1 30 ? 13.781 29.828 4.328 1 97.25 30 GLY B O 1
ATOM 4041 N N . MET B 1 31 ? 12.555 31.297 5.5 1 98.19 31 MET B N 1
ATOM 4042 C CA . MET B 1 31 ? 12.273 30.344 6.566 1 98.19 31 MET B CA 1
ATOM 4043 C C . MET B 1 31 ? 11.227 29.328 6.121 1 98.19 31 MET B C 1
ATOM 4045 O O . MET B 1 31 ? 10.43 29.609 5.23 1 98.19 31 MET B O 1
ATOM 4049 N N . HIS B 1 32 ? 11.32 28.188 6.695 1 97.75 32 HIS B N 1
ATOM 4050 C CA . HIS B 1 32 ? 10.281 27.172 6.648 1 97.75 32 HIS B CA 1
ATOM 4051 C C . HIS B 1 32 ? 9.484 27.141 7.949 1 97.75 32 HIS B C 1
ATOM 4053 O O . HIS B 1 32 ? 10.039 26.859 9.016 1 97.75 32 HIS B O 1
ATOM 4059 N N . ILE B 1 33 ? 8.219 27.391 7.852 1 98.75 33 ILE B N 1
ATOM 4060 C CA . ILE B 1 33 ? 7.391 27.391 9.055 1 98.75 33 ILE B CA 1
ATOM 4061 C C . ILE B 1 33 ? 6.258 26.375 8.906 1 98.75 33 ILE B C 1
ATOM 4063 O O . ILE B 1 33 ? 5.848 26.062 7.785 1 98.75 33 ILE B O 1
ATOM 4067 N N . GLU B 1 34 ? 5.824 25.844 9.984 1 98.44 34 GLU B N 1
ATOM 4068 C CA . GLU B 1 34 ? 4.656 24.969 10.062 1 98.44 34 GLU B CA 1
ATOM 4069 C C . GLU B 1 34 ? 3.529 25.625 10.859 1 98.44 34 GLU B C 1
ATOM 4071 O O . GLU B 1 34 ? 3.725 26.031 12.008 1 98.44 34 GLU B O 1
ATOM 4076 N N . LEU B 1 35 ? 2.328 25.672 10.266 1 98.44 35 LEU B N 1
ATOM 4077 C CA . LEU B 1 35 ? 1.217 26.391 10.883 1 98.44 35 LEU B CA 1
ATOM 4078 C C . LEU B 1 35 ? 0.242 25.422 11.539 1 98.44 35 LEU B C 1
ATOM 4080 O O . LEU B 1 35 ? -0.749 25.844 12.141 1 98.44 35 LEU B O 1
ATOM 4084 N N . GLY B 1 36 ? 0.493 24.172 11.445 1 97.12 36 GLY B N 1
ATOM 4085 C CA . GLY B 1 36 ? -0.411 23.188 11.992 1 97.12 36 GLY B CA 1
ATOM 4086 C C . GLY B 1 36 ? -1.475 22.734 11.008 1 97.12 36 GLY B C 1
ATOM 4087 O O . GLY B 1 36 ? -1.301 22.875 9.797 1 97.12 36 GLY B O 1
ATOM 4088 N N . GLY B 1 37 ? -2.518 22.125 11.523 1 96.56 37 GLY B N 1
ATOM 4089 C CA . GLY B 1 37 ? -3.582 21.594 10.688 1 96.56 37 GLY B CA 1
ATOM 4090 C C . GLY B 1 37 ? -4.805 21.156 11.477 1 96.56 3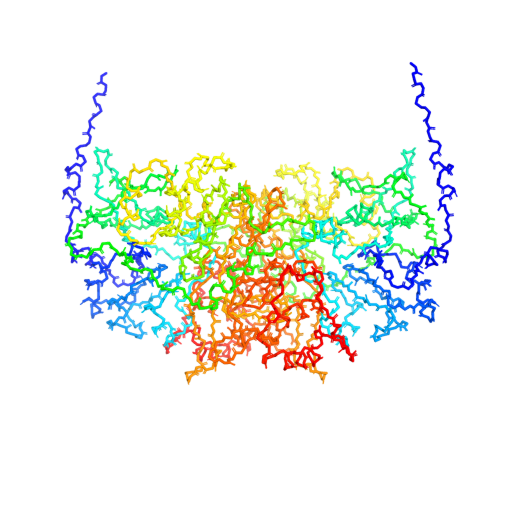7 GLY B C 1
ATOM 4091 O O . GLY B 1 37 ? -4.77 21.125 12.703 1 96.56 37 GLY B O 1
ATOM 4092 N N . ALA B 1 38 ? -5.852 20.891 10.773 1 95.94 38 ALA B N 1
ATOM 4093 C CA . ALA B 1 38 ? -7.133 20.516 11.367 1 95.94 38 ALA B CA 1
ATOM 4094 C C . ALA B 1 38 ? -7.586 21.578 12.375 1 95.94 38 ALA B C 1
ATOM 4096 O O . ALA B 1 38 ? -7.559 22.766 12.086 1 95.94 38 ALA B O 1
ATOM 4097 N N . ALA B 1 39 ? -8.016 21.156 13.562 1 96.31 39 ALA B N 1
ATOM 4098 C CA . ALA B 1 39 ? -8.484 22.125 14.562 1 96.31 39 ALA B CA 1
ATOM 4099 C C . ALA B 1 39 ? -7.309 22.859 15.195 1 96.31 39 ALA B C 1
ATOM 4101 O O . ALA B 1 39 ? -7.496 23.875 15.875 1 96.31 39 ALA B O 1
ATOM 4102 N N . ASN B 1 40 ? -6.082 22.406 14.922 1 97.88 40 ASN B N 1
ATOM 4103 C CA . ASN B 1 40 ? -4.879 22.953 15.531 1 97.88 40 ASN B CA 1
ATOM 4104 C C . ASN B 1 40 ? -4.102 23.812 14.539 1 97.88 40 ASN B C 1
ATOM 4106 O O . ASN B 1 40 ? -2.871 23.859 14.578 1 97.88 40 ASN B O 1
ATOM 4110 N N . THR B 1 41 ? -4.723 24.484 13.641 1 97.56 41 THR B N 1
ATOM 4111 C CA . THR B 1 41 ? -4.074 25.469 12.773 1 97.56 41 THR B CA 1
ATOM 4112 C C . THR B 1 41 ? -3.928 26.812 13.484 1 97.56 41 THR B C 1
ATOM 4114 O O . THR B 1 41 ? -4.891 27.312 14.062 1 97.56 41 THR B O 1
ATOM 4117 N N . ALA B 1 42 ? -2.781 27.406 13.414 1 98.31 42 ALA B N 1
ATOM 4118 C CA . ALA B 1 42 ? -2.512 28.688 14.062 1 98.31 42 ALA B CA 1
ATOM 4119 C C . ALA B 1 42 ? -3.035 29.844 13.219 1 98.31 42 ALA B C 1
ATOM 4121 O O . ALA B 1 42 ? -2.258 30.672 12.734 1 98.31 42 ALA B O 1
ATOM 4122 N N . LEU B 1 43 ? -4.273 30.031 13.203 1 97.88 43 LEU B N 1
ATOM 4123 C CA . LEU B 1 43 ? -4.941 30.969 12.305 1 97.88 43 LEU B CA 1
ATOM 4124 C C . LEU B 1 43 ? -4.598 32.406 12.68 1 97.88 43 LEU B C 1
ATOM 4126 O O . LEU B 1 43 ? -4.543 33.281 11.812 1 97.88 43 LEU B O 1
ATOM 4130 N N . ILE B 1 44 ? -4.344 32.656 13.992 1 98.38 44 ILE B N 1
ATOM 4131 C CA . ILE B 1 44 ? -4.004 34 14.414 1 98.38 44 ILE B CA 1
ATOM 4132 C C . ILE B 1 44 ? -2.637 34.406 13.844 1 98.38 44 ILE B C 1
ATOM 4134 O O . ILE B 1 44 ? -2.4 35.562 13.523 1 98.38 44 ILE B O 1
ATOM 4138 N N . ILE B 1 45 ? -1.752 33.406 13.766 1 98.69 45 ILE B N 1
ATOM 4139 C CA . ILE B 1 45 ? -0.447 33.656 13.164 1 98.69 45 ILE B CA 1
ATOM 4140 C C . ILE B 1 45 ? -0.605 33.875 11.664 1 98.69 45 ILE B C 1
ATOM 4142 O O . ILE B 1 45 ? 0.034 34.781 11.094 1 98.69 45 ILE B O 1
ATOM 4146 N N . ASP B 1 46 ? -1.438 33.062 11.008 1 98.25 46 ASP B N 1
ATOM 4147 C CA . ASP B 1 46 ? -1.757 33.25 9.594 1 98.25 46 ASP B CA 1
ATOM 4148 C C . ASP B 1 46 ? -2.213 34.656 9.305 1 98.25 46 ASP B C 1
ATOM 4150 O O . ASP B 1 46 ? -1.743 35.281 8.352 1 98.25 46 ASP B O 1
ATOM 4154 N N . LYS B 1 47 ? -3.086 35.156 10.148 1 98.06 47 LYS B N 1
ATOM 4155 C CA . LYS B 1 47 ? -3.645 36.5 10.008 1 98.06 47 LYS B CA 1
ATOM 4156 C C . LYS B 1 47 ? -2.541 37.562 9.984 1 98.06 47 LYS B C 1
ATOM 4158 O O . LYS B 1 47 ? -2.52 38.438 9.102 1 98.06 47 LYS B O 1
ATOM 4163 N N . TYR B 1 48 ? -1.661 37.469 10.898 1 98.44 48 TYR B N 1
ATOM 4164 C CA . TYR B 1 48 ? -0.637 38.5 11.016 1 98.44 48 TYR B CA 1
ATOM 4165 C C . TYR B 1 48 ? 0.494 38.25 10.023 1 98.44 48 TYR B C 1
ATOM 4167 O O . TYR B 1 48 ? 1.13 39.219 9.555 1 98.44 48 TYR B O 1
ATOM 4175 N N . LEU B 1 49 ? 0.731 37 9.68 1 98.69 49 LEU B N 1
ATOM 4176 C CA . LEU B 1 49 ? 1.729 36.656 8.672 1 98.69 49 LEU B CA 1
ATOM 4177 C C . LEU B 1 49 ? 1.349 37.25 7.32 1 98.69 49 LEU B C 1
ATOM 4179 O O . LEU B 1 49 ? 2.203 37.812 6.609 1 98.69 49 LEU B O 1
ATOM 4183 N N . ALA B 1 50 ? 0.084 37.156 6.98 1 98.62 50 ALA B N 1
ATOM 4184 C CA . ALA B 1 50 ? -0.434 37.656 5.711 1 98.62 50 ALA B CA 1
ATOM 4185 C C . ALA B 1 50 ? -0.139 39.156 5.547 1 98.62 50 ALA B C 1
ATOM 4187 O O . ALA B 1 50 ? 0.139 39.625 4.441 1 98.62 50 ALA B O 1
ATOM 4188 N N . LYS B 1 51 ? -0.161 39.844 6.633 1 98.12 51 LYS B N 1
ATOM 4189 C CA . LYS B 1 51 ? 0.065 41.281 6.617 1 98.12 51 LYS B CA 1
ATOM 4190 C C . LYS B 1 51 ? 1.52 41.594 6.289 1 98.12 51 LYS B C 1
ATOM 4192 O O . LYS B 1 51 ? 1.838 42.75 5.906 1 98.12 51 LYS B O 1
ATOM 4197 N N . ARG B 1 52 ? 2.342 40.594 6.367 1 98.38 52 ARG B N 1
ATOM 4198 C CA . ARG B 1 52 ? 3.768 40.844 6.18 1 98.38 52 ARG B CA 1
ATOM 4199 C C . ARG B 1 52 ? 4.219 40.375 4.793 1 98.38 52 ARG B C 1
ATOM 4201 O O . ARG B 1 52 ? 5.418 40.281 4.52 1 98.38 52 ARG B O 1
ATOM 4208 N N . LYS B 1 53 ? 3.307 40.094 3.959 1 98.12 53 LYS B N 1
ATOM 4209 C CA . LYS B 1 53 ? 3.59 39.562 2.635 1 98.12 53 LYS B CA 1
ATOM 4210 C C . LYS B 1 53 ? 4.637 40.406 1.907 1 98.12 53 LYS B C 1
ATOM 4212 O O . LYS B 1 53 ? 5.566 39.875 1.307 1 98.12 53 LYS B O 1
ATOM 4217 N N . ASP B 1 54 ? 4.547 41.719 1.998 1 97.5 54 ASP B N 1
ATOM 4218 C CA . ASP B 1 54 ? 5.383 42.625 1.218 1 97.5 54 ASP B CA 1
ATOM 4219 C C . ASP B 1 54 ? 6.766 42.781 1.849 1 97.5 54 ASP B C 1
ATOM 4221 O O . ASP B 1 54 ? 7.68 43.312 1.225 1 97.5 54 ASP B O 1
ATOM 4225 N N . GLU B 1 55 ? 6.887 42.219 3.057 1 97.69 55 GLU B N 1
ATOM 4226 C CA . GLU B 1 55 ? 8.164 42.312 3.766 1 97.69 55 GLU B CA 1
ATOM 4227 C C . GLU B 1 55 ? 8.992 41.031 3.578 1 97.69 55 GLU B C 1
ATOM 4229 O O . GLU B 1 55 ? 10.188 41.031 3.867 1 97.69 55 GLU B O 1
ATOM 4234 N N . LEU B 1 56 ? 8.359 40.031 3.086 1 98.56 56 LEU B N 1
ATOM 4235 C CA . LEU B 1 56 ? 8.977 38.719 3.121 1 98.56 56 LEU B CA 1
ATOM 4236 C C . LEU B 1 56 ? 9.211 38.188 1.709 1 98.56 56 LEU B C 1
ATOM 4238 O O . LEU B 1 56 ? 8.57 38.625 0.757 1 98.56 56 LEU B O 1
ATOM 4242 N N . GLU B 1 57 ? 10.188 37.312 1.614 1 97.56 57 GLU B N 1
ATOM 4243 C CA . GLU B 1 57 ? 10.469 36.562 0.387 1 97.56 57 GLU B CA 1
ATOM 4244 C C . GLU B 1 57 ? 10.719 35.094 0.677 1 97.56 57 GLU B C 1
ATOM 4246 O O . GLU B 1 57 ? 11.375 34.75 1.662 1 97.56 57 GLU B O 1
ATOM 4251 N N . ASN B 1 58 ? 10.133 34.25 -0.142 1 95.62 58 ASN B N 1
ATOM 4252 C CA . ASN B 1 58 ? 10.445 32.812 -0.168 1 95.62 58 ASN B CA 1
ATOM 4253 C C . ASN B 1 58 ? 10.242 32.188 1.201 1 95.62 58 ASN B C 1
ATOM 4255 O O . ASN B 1 58 ? 11.141 31.516 1.723 1 95.62 58 ASN B O 1
ATOM 4259 N N . VAL B 1 59 ? 9.109 32.375 1.809 1 98.31 59 VAL B N 1
ATOM 4260 C CA . VAL B 1 59 ? 8.742 31.688 3.049 1 98.31 59 VAL B CA 1
ATOM 4261 C C . VAL B 1 59 ? 7.992 30.406 2.732 1 98.31 59 VAL B C 1
ATOM 4263 O O . VAL B 1 59 ? 6.949 30.422 2.074 1 98.31 59 VAL B O 1
ATOM 4266 N N . LYS B 1 60 ? 8.562 29.297 3.133 1 97.19 60 LYS B N 1
ATOM 4267 C CA . LYS B 1 60 ? 7.844 28.031 3.016 1 97.19 60 LYS B CA 1
ATOM 4268 C C . LYS B 1 60 ? 6.832 27.859 4.145 1 97.19 60 LYS B C 1
ATOM 4270 O O . LYS B 1 60 ? 7.164 28.047 5.316 1 97.19 60 LYS B O 1
ATOM 4275 N N . VAL B 1 61 ? 5.633 27.547 3.775 1 98.62 61 VAL B N 1
ATOM 4276 C CA . VAL B 1 61 ? 4.57 27.375 4.762 1 98.62 61 VAL B CA 1
ATOM 4277 C C . VAL B 1 61 ? 3.969 25.984 4.637 1 98.62 61 VAL B C 1
ATOM 4279 O O . VAL B 1 61 ? 3.365 25.641 3.613 1 98.62 61 VAL B O 1
ATOM 4282 N N . GLY B 1 62 ? 4.137 25.219 5.66 1 97.88 62 GLY B N 1
ATOM 4283 C CA . GLY B 1 62 ? 3.537 23.891 5.711 1 97.88 62 GLY B CA 1
ATOM 4284 C C . GLY B 1 62 ? 2.248 23.859 6.512 1 97.88 62 GLY B C 1
ATOM 4285 O O . GLY B 1 62 ? 2.135 24.516 7.547 1 97.88 62 GLY B O 1
ATOM 4286 N N . THR B 1 63 ? 1.26 23.188 5.984 1 98.25 63 THR B N 1
ATOM 4287 C CA . THR B 1 63 ? 0.001 22.891 6.664 1 98.25 63 THR B CA 1
ATOM 4288 C C . THR B 1 63 ? -0.427 21.453 6.414 1 98.25 63 THR B C 1
ATOM 4290 O O . THR B 1 63 ? 0.23 20.719 5.664 1 98.25 63 THR B O 1
ATOM 4293 N N . PHE B 1 64 ? -1.416 21 7.148 1 96.44 64 PHE B N 1
ATOM 4294 C CA . PHE B 1 64 ? -2.018 19.688 6.895 1 96.44 64 PHE B CA 1
ATOM 4295 C C . PHE B 1 64 ? -3.479 19.672 7.332 1 96.44 64 PHE B C 1
ATOM 4297 O O . PHE B 1 64 ? -3.871 20.422 8.227 1 96.44 64 PHE B O 1
ATOM 4304 N N . ILE B 1 65 ? -4.332 18.891 6.691 1 96.19 65 ILE B N 1
ATOM 4305 C CA . ILE B 1 65 ? -5.773 18.812 6.918 1 96.19 65 ILE B CA 1
ATOM 4306 C C . ILE B 1 65 ? -6.359 20.219 6.965 1 96.19 65 ILE B C 1
ATOM 4308 O O . ILE B 1 65 ? -6.789 20.688 8.023 1 96.19 65 ILE B O 1
ATOM 4312 N N . ASP B 1 66 ? -6.453 20.906 5.84 1 96.75 66 ASP B N 1
ATOM 4313 C CA . ASP B 1 66 ? -6.73 22.328 5.688 1 96.75 66 ASP B CA 1
ATOM 4314 C C . ASP B 1 66 ? -8.227 22.609 5.781 1 96.75 66 ASP B C 1
ATOM 4316 O O . ASP B 1 66 ? -8.922 22.672 4.762 1 96.75 66 ASP B O 1
ATOM 4320 N N . LEU B 1 67 ? -8.656 22.953 6.941 1 92.19 67 LEU B N 1
ATOM 4321 C CA . LEU B 1 67 ? -10.086 23.141 7.184 1 92.19 67 LEU B CA 1
ATOM 4322 C C . LEU B 1 67 ? -10.477 24.609 7.094 1 92.19 67 LEU B C 1
ATOM 4324 O O . LEU B 1 67 ? -11.656 24.953 7.148 1 92.19 67 LEU B O 1
ATOM 4328 N N . ALA B 1 68 ? -9.43 25.516 6.918 1 92.25 68 ALA B N 1
ATOM 4329 C CA . ALA B 1 68 ? -9.711 26.953 6.945 1 92.25 68 ALA B CA 1
ATOM 4330 C C . ALA B 1 68 ? -9.234 27.625 5.664 1 92.25 68 ALA B C 1
ATOM 4332 O O . ALA B 1 68 ? -8.391 27.078 4.945 1 92.25 68 ALA B O 1
ATOM 4333 N N . HIS B 1 69 ? -9.922 28.766 5.441 1 94.94 69 HIS B N 1
ATOM 4334 C CA . HIS B 1 69 ? -9.352 29.672 4.461 1 94.94 69 HIS B CA 1
ATOM 4335 C C . HIS B 1 69 ? -8.156 30.438 5.043 1 94.94 69 HIS B C 1
ATOM 4337 O O . HIS B 1 69 ? -8.266 31.047 6.105 1 94.94 69 HIS B O 1
ATOM 4343 N N . TYR B 1 70 ? -7.07 30.391 4.383 1 97.56 70 TYR B N 1
ATOM 4344 C CA . TYR B 1 70 ? -5.871 31.016 4.914 1 97.56 70 TYR B CA 1
ATOM 4345 C C . TYR B 1 70 ? -5.711 32.438 4.367 1 97.56 70 TYR B C 1
ATOM 4347 O O . TYR B 1 70 ? -5.844 32.656 3.162 1 97.56 70 TYR B O 1
ATOM 4355 N N . GLU B 1 71 ? -5.359 33.344 5.266 1 98.12 71 GLU B N 1
ATOM 4356 C CA . GLU B 1 71 ? -5.137 34.75 4.883 1 98.12 71 GLU B CA 1
ATOM 4357 C C . GLU B 1 71 ? -3.865 34.875 4.055 1 98.12 71 GLU B C 1
ATOM 4359 O O . GLU B 1 71 ? -3.807 35.719 3.141 1 98.12 71 GLU B O 1
ATOM 4364 N N . PHE B 1 72 ? -2.83 34.094 4.371 1 98.12 72 PHE B N 1
ATOM 4365 C CA . PHE B 1 72 ? -1.587 34.219 3.619 1 98.12 72 PHE B CA 1
ATOM 4366 C C . PHE B 1 72 ? -1.783 33.75 2.174 1 98.12 72 PHE B C 1
ATOM 4368 O O . PHE B 1 72 ? -1.146 34.312 1.265 1 98.12 72 PHE B O 1
ATOM 4375 N N . LEU B 1 73 ? -2.625 32.781 1.914 1 97.56 73 LEU B N 1
ATOM 4376 C CA . LEU B 1 73 ? -2.924 32.344 0.552 1 97.56 73 LEU B CA 1
ATOM 4377 C C . LEU B 1 73 ? -3.719 33.406 -0.192 1 97.56 73 LEU B C 1
ATOM 4379 O O . LEU B 1 73 ? -3.518 33.625 -1.391 1 97.56 73 LEU B O 1
ATOM 4383 N N . LYS B 1 74 ? -4.641 34.062 0.528 1 97 74 LYS B N 1
ATOM 4384 C CA . LYS B 1 74 ? -5.402 35.156 -0.067 1 97 74 LYS B CA 1
ATOM 4385 C C . LYS B 1 74 ? -4.488 36.312 -0.465 1 97 74 LYS B C 1
ATOM 4387 O O . LYS B 1 74 ? -4.68 36.938 -1.517 1 97 74 LYS B O 1
ATOM 4392 N N . ALA B 1 75 ? -3.566 36.531 0.378 1 97.5 75 ALA B N 1
ATOM 4393 C CA . ALA B 1 75 ? -2.664 37.656 0.173 1 97.5 75 ALA B CA 1
ATOM 4394 C C . ALA B 1 75 ? -1.691 37.406 -0.971 1 97.5 75 ALA B C 1
ATOM 4396 O O . ALA B 1 75 ? -1.185 38.312 -1.6 1 97.5 75 ALA B O 1
ATOM 4397 N N . ASP B 1 76 ? -1.423 36.156 -1.257 1 95.5 76 ASP B N 1
ATOM 4398 C CA . ASP B 1 76 ? -0.433 35.75 -2.244 1 95.5 76 ASP B CA 1
ATOM 4399 C C . ASP B 1 76 ? -0.95 34.594 -3.078 1 95.5 76 ASP B C 1
ATOM 4401 O O . ASP B 1 76 ? -0.381 33.5 -3.045 1 95.5 76 ASP B O 1
ATOM 4405 N N . PRO B 1 77 ? -1.981 34.812 -3.879 1 89.75 77 PRO B N 1
ATOM 4406 C CA . PRO B 1 77 ? -2.686 33.719 -4.57 1 89.75 77 PRO B CA 1
ATOM 4407 C C . PRO B 1 77 ? -1.789 32.969 -5.543 1 89.75 77 PRO B C 1
ATOM 4409 O O . PRO B 1 77 ? -2.076 31.828 -5.883 1 89.75 77 PRO B O 1
ATOM 4412 N N . ASN B 1 78 ? -0.692 33.594 -5.973 1 88.88 78 ASN B N 1
ATOM 4413 C CA . ASN B 1 78 ? 0.18 32.906 -6.941 1 88.88 78 ASN B CA 1
ATOM 4414 C C . ASN B 1 78 ? 1.367 32.25 -6.258 1 88.88 78 ASN B C 1
ATOM 4416 O O . ASN B 1 78 ? 2.193 31.609 -6.922 1 88.88 78 ASN B O 1
ATOM 4420 N N . GLY B 1 79 ? 1.448 32.406 -4.938 1 92.12 79 GLY B N 1
ATOM 4421 C CA . GLY B 1 79 ? 2.516 31.766 -4.191 1 92.12 79 GLY B CA 1
ATOM 4422 C C . GLY B 1 79 ? 3.883 32.344 -4.469 1 92.12 79 GLY B C 1
ATOM 4423 O O . GLY B 1 79 ? 4.879 31.641 -4.543 1 92.12 79 GLY B O 1
ATOM 4424 N N . GLU B 1 80 ? 3.953 33.625 -4.684 1 92.75 80 GLU B N 1
ATOM 4425 C CA . GLU B 1 80 ? 5.207 34.281 -5.02 1 92.75 80 GLU B CA 1
ATOM 4426 C C . GLU B 1 80 ? 6.082 34.469 -3.785 1 92.75 80 GLU B C 1
ATOM 4428 O O . GLU B 1 80 ? 7.309 34.406 -3.871 1 92.75 80 GLU B O 1
ATOM 4433 N N . VAL B 1 81 ? 5.418 34.719 -2.676 1 96.5 81 VAL B N 1
ATOM 4434 C CA . VAL B 1 81 ? 6.125 35 -1.429 1 96.5 81 VAL B CA 1
ATOM 4435 C C . VAL B 1 81 ? 6.043 33.781 -0.516 1 96.5 81 VAL B C 1
ATOM 4437 O O . VAL B 1 81 ? 7.055 33.344 0.045 1 96.5 81 VAL B O 1
ATOM 4440 N N . PHE B 1 82 ? 4.883 33.25 -0.389 1 97.31 82 PHE B N 1
ATOM 4441 C CA . PHE B 1 82 ? 4.637 32.094 0.468 1 97.31 82 PHE B CA 1
ATOM 4442 C C . PHE B 1 82 ? 4.566 30.812 -0.355 1 97.31 82 PHE B C 1
ATOM 4444 O O . PHE B 1 82 ? 3.6 30.594 -1.084 1 97.31 82 PHE B O 1
ATOM 4451 N N . GLU B 1 83 ? 5.559 30 -0.286 1 95.56 83 GLU B N 1
ATOM 4452 C CA . GLU B 1 83 ? 5.535 28.672 -0.899 1 95.56 83 GLU B CA 1
ATOM 4453 C C . GLU B 1 83 ? 4.781 27.688 -0.024 1 95.56 83 GLU B C 1
ATOM 4455 O O . GLU B 1 83 ? 5.375 27.031 0.843 1 95.56 83 GLU B O 1
ATOM 4460 N N . TRP B 1 84 ? 3.568 27.469 -0.37 1 97.12 84 TRP B N 1
ATOM 4461 C CA . TRP B 1 84 ? 2.658 26.656 0.437 1 97.12 84 TRP B CA 1
ATOM 4462 C C . TRP B 1 84 ? 2.73 25.188 0.036 1 97.12 84 TRP B C 1
ATOM 4464 O O . TRP B 1 84 ? 2.814 24.875 -1.151 1 97.12 84 TRP B O 1
ATOM 4474 N N . SER B 1 85 ? 2.762 24.297 0.958 1 96.88 85 SER B N 1
ATOM 4475 C CA . SER B 1 85 ? 2.58 22.859 0.737 1 96.88 85 SER B CA 1
ATOM 4476 C C . SER B 1 85 ? 1.741 22.234 1.846 1 96.88 85 SER B C 1
ATOM 4478 O O . SER B 1 85 ? 1.793 22.672 2.996 1 96.88 85 SER B O 1
ATOM 4480 N N . SER B 1 86 ? 0.971 21.219 1.489 1 98 86 SER B N 1
ATOM 4481 C CA . SER B 1 86 ? 0.074 20.578 2.441 1 98 86 SER B CA 1
ATOM 4482 C C . SER B 1 86 ? 0.094 19.062 2.277 1 98 86 SER B C 1
ATOM 4484 O O . SER B 1 86 ? 0.304 18.547 1.175 1 98 86 SER B O 1
ATOM 4486 N N . GLY B 1 87 ? -0.138 18.391 3.424 1 97.5 87 GLY B N 1
ATOM 4487 C CA . GLY B 1 87 ? -0.217 16.938 3.395 1 97.5 87 GLY B CA 1
ATOM 4488 C C . GLY B 1 87 ? -1.608 16.422 3.08 1 97.5 87 GLY B C 1
ATOM 4489 O O . GLY B 1 87 ? -1.78 15.25 2.746 1 97.5 87 GLY B O 1
ATOM 4490 N N . PHE B 1 88 ? -2.588 17.188 3.191 1 97.94 88 PHE B N 1
ATOM 4491 C CA . PHE B 1 88 ? -3.982 16.844 2.941 1 97.94 88 PHE B CA 1
ATOM 4492 C C . PHE B 1 88 ? -4.828 18.109 2.785 1 97.94 88 PHE B C 1
ATOM 4494 O O . PHE B 1 88 ? -4.848 18.953 3.668 1 97.94 88 PHE B O 1
ATOM 4501 N N . LEU B 1 89 ? -5.609 18.203 1.671 1 97.06 89 LEU B N 1
ATOM 4502 C CA . LEU B 1 89 ? -6.367 19.406 1.343 1 97.06 89 LEU B CA 1
ATOM 4503 C C . LEU B 1 89 ? -7.859 19.188 1.555 1 97.06 89 LEU B C 1
ATOM 4505 O O . LEU B 1 89 ? -8.383 18.109 1.251 1 97.06 89 LEU B O 1
ATOM 4509 N N . TYR B 1 90 ? -8.5 20.172 2.107 1 93.88 90 TYR B N 1
ATOM 4510 C CA . TYR B 1 90 ? -9.961 20.172 2.199 1 93.88 90 TYR B CA 1
ATOM 4511 C C . TYR B 1 90 ? -10.562 21.312 1.399 1 93.88 90 TYR B C 1
ATOM 4513 O O . TYR B 1 90 ? -9.852 22.016 0.666 1 93.88 90 TYR B O 1
ATOM 4521 N N . ARG B 1 91 ? -11.805 21.516 1.468 1 92 91 ARG B N 1
ATOM 4522 C CA . ARG B 1 91 ? -12.617 22.359 0.591 1 92 91 ARG B CA 1
ATOM 4523 C C . ARG B 1 91 ? -12.117 23.797 0.595 1 92 91 ARG B C 1
ATOM 4525 O O . ARG B 1 91 ? -11.992 24.422 -0.461 1 92 91 ARG B O 1
ATOM 4532 N N . PRO B 1 92 ? -11.672 24.375 1.675 1 94.38 92 PRO B N 1
ATOM 4533 C CA . PRO B 1 92 ? -11.367 25.797 1.716 1 94.38 92 PRO B CA 1
ATOM 4534 C C . PRO B 1 92 ? -10.141 26.172 0.876 1 94.38 92 PRO B C 1
ATOM 4536 O O . PRO B 1 92 ? -10.008 27.312 0.448 1 94.38 92 PRO B O 1
ATOM 4539 N N . VAL B 1 93 ? -9.305 25.188 0.625 1 95.38 93 VAL B N 1
ATOM 4540 C CA . VAL B 1 93 ? -8.07 25.562 -0.061 1 95.38 93 VAL B CA 1
ATOM 4541 C C . VAL B 1 93 ? -8.094 25.031 -1.492 1 95.38 93 VAL B C 1
ATOM 4543 O O . VAL B 1 93 ? -7.109 25.156 -2.227 1 95.38 93 VAL B O 1
ATOM 4546 N N . ARG B 1 94 ? -9.195 24.359 -1.91 1 92.12 94 ARG B N 1
ATOM 4547 C CA . ARG B 1 94 ? -9.242 23.641 -3.184 1 92.12 94 ARG B CA 1
ATOM 4548 C C . ARG B 1 94 ? -9.164 24.625 -4.355 1 92.12 94 ARG B C 1
ATOM 4550 O O . ARG B 1 94 ? -8.609 24.297 -5.406 1 92.12 94 ARG B O 1
ATOM 4557 N N . LYS B 1 95 ? -9.75 25.844 -4.188 1 89.88 95 LYS B N 1
ATOM 4558 C CA . LYS B 1 95 ? -9.633 26.828 -5.258 1 89.88 95 LYS B CA 1
ATOM 4559 C C . LYS B 1 95 ? -8.164 27.141 -5.547 1 89.88 95 LYS B C 1
ATOM 4561 O O . LYS B 1 95 ? -7.742 27.156 -6.703 1 89.88 95 LYS B O 1
ATOM 4566 N N . THR B 1 96 ? -7.438 27.391 -4.461 1 91.12 96 THR B N 1
ATOM 4567 C CA . THR B 1 96 ? -6.023 27.719 -4.605 1 91.12 96 THR B CA 1
ATOM 4568 C C . THR B 1 96 ? -5.254 26.547 -5.203 1 91.12 96 THR B C 1
ATOM 4570 O O . THR B 1 96 ? -4.414 26.734 -6.09 1 91.12 96 THR B O 1
ATOM 4573 N N . SER B 1 97 ? -5.531 25.344 -4.715 1 91.25 97 SER B N 1
ATOM 4574 C CA . SER B 1 97 ? -4.84 24.172 -5.227 1 91.25 97 SER B CA 1
ATOM 4575 C C . SER B 1 97 ? -5.152 23.938 -6.703 1 91.25 97 SER B C 1
ATOM 4577 O O . SER B 1 97 ? -4.305 23.469 -7.457 1 91.25 97 SER B O 1
ATOM 4579 N N . LYS B 1 98 ? -6.395 24.203 -7.078 1 90 98 LYS B N 1
ATOM 4580 C CA . LYS B 1 98 ? -6.789 24.062 -8.477 1 90 98 LYS B CA 1
ATOM 4581 C C . LYS B 1 98 ? -6.012 25.016 -9.367 1 90 98 LYS B C 1
ATOM 4583 O O . LYS B 1 98 ? -5.625 24.672 -10.484 1 90 98 LYS B O 1
ATOM 4588 N N . GLU B 1 99 ? -5.824 26.219 -8.891 1 89.31 99 GLU B N 1
ATOM 4589 C CA . GLU B 1 99 ? -5.121 27.234 -9.664 1 89.31 99 GLU B CA 1
ATOM 4590 C C . GLU B 1 99 ? -3.631 26.922 -9.758 1 89.31 99 GLU B C 1
ATOM 4592 O O . GLU B 1 99 ? -3.018 27.125 -10.805 1 89.31 99 GLU B O 1
ATOM 4597 N N . LEU B 1 100 ? -3.049 26.469 -8.766 1 90.38 100 LEU B N 1
ATOM 4598 C CA . LEU B 1 100 ? -1.609 26.234 -8.727 1 90.38 100 LEU B CA 1
ATOM 4599 C C . LEU B 1 100 ? -1.27 24.859 -9.289 1 90.38 100 LEU B C 1
ATOM 4601 O O . LEU B 1 100 ? -0.205 24.656 -9.883 1 90.38 100 LEU B O 1
ATOM 4605 N N . GLY B 1 101 ? -2.215 23.891 -9.086 1 92.06 101 GLY B N 1
ATOM 4606 C CA . GLY B 1 101 ? -1.954 22.5 -9.453 1 92.06 101 GLY B CA 1
ATOM 4607 C C . GLY B 1 101 ? -1.451 21.672 -8.289 1 92.06 101 GLY B C 1
ATOM 4608 O O . GLY B 1 101 ? -1.434 22.125 -7.148 1 92.06 101 GLY B O 1
ATOM 4609 N N . PRO B 1 102 ? -1.07 20.422 -8.578 1 95.62 102 PRO B N 1
ATOM 4610 C CA . PRO B 1 102 ? -0.663 19.484 -7.52 1 95.62 102 PRO B CA 1
ATOM 4611 C C . PRO B 1 102 ? 0.721 19.797 -6.957 1 95.62 102 PRO B C 1
ATOM 4613 O O . PRO B 1 102 ? 1.183 19.141 -6.031 1 95.62 102 PRO B O 1
ATOM 4616 N N . CYS B 1 103 ? 1.411 20.828 -7.449 1 96.25 103 CYS B N 1
ATOM 4617 C CA . CYS B 1 103 ? 2.742 21.188 -6.98 1 96.25 103 CYS B CA 1
ATOM 4618 C C . CYS B 1 103 ? 2.721 21.531 -5.496 1 96.25 103 CYS B C 1
ATOM 4620 O O . CYS B 1 103 ? 3.76 21.516 -4.832 1 96.25 103 CYS B O 1
ATOM 4622 N N . VAL B 1 104 ? 1.593 21.797 -4.887 1 96.31 104 VAL B N 1
ATOM 4623 C CA . VAL B 1 104 ? 1.467 22.266 -3.504 1 96.31 104 VAL B CA 1
ATOM 4624 C C . VAL B 1 104 ? 1.24 21.062 -2.584 1 96.31 104 VAL B C 1
ATOM 4626 O O . VAL B 1 104 ? 1.198 21.203 -1.36 1 96.31 104 VAL B O 1
ATOM 4629 N N . PHE B 1 105 ? 1.15 19.875 -3.109 1 97.69 105 PHE B N 1
ATOM 4630 C CA . PHE B 1 105 ? 0.79 18.703 -2.328 1 97.69 105 PHE B CA 1
ATOM 4631 C C . PHE B 1 105 ? 2.033 17.922 -1.918 1 97.69 105 PHE B C 1
ATOM 4633 O O . PHE B 1 105 ? 2.98 17.797 -2.697 1 97.69 105 PHE B O 1
ATOM 4640 N N . ARG B 1 106 ? 2.037 17.391 -0.698 1 97.31 106 ARG B N 1
ATOM 4641 C CA . ARG B 1 106 ? 3.057 16.484 -0.191 1 97.31 106 ARG B CA 1
ATOM 4642 C C . ARG B 1 106 ? 2.496 15.078 -0.01 1 97.31 106 ARG B C 1
ATOM 4644 O O . ARG B 1 106 ? 1.946 14.758 1.046 1 97.31 106 ARG B O 1
ATOM 4651 N N . PRO B 1 107 ? 2.713 14.188 -1.018 1 97.88 107 PRO B N 1
ATOM 4652 C CA . PRO B 1 107 ? 2.195 12.828 -0.884 1 97.88 107 PRO B CA 1
ATOM 4653 C C . PRO B 1 107 ? 2.748 12.102 0.343 1 97.88 107 PRO B C 1
ATOM 4655 O O . PRO B 1 107 ? 3.934 12.227 0.655 1 97.88 107 PRO B O 1
ATOM 4658 N N . ASN B 1 108 ? 1.892 11.367 1.062 1 97.44 108 ASN B N 1
ATOM 4659 C CA . ASN B 1 108 ? 2.312 10.664 2.273 1 97.44 108 ASN B CA 1
ATOM 4660 C C . ASN B 1 108 ? 1.326 9.57 2.658 1 97.44 108 ASN B C 1
ATOM 4662 O O . ASN B 1 108 ? 0.179 9.57 2.209 1 97.44 108 ASN B O 1
ATOM 4666 N N . LEU B 1 109 ? 1.824 8.57 3.408 1 97.94 109 LEU B N 1
ATOM 4667 C CA . LEU B 1 109 ? 0.986 7.809 4.332 1 97.94 109 LEU B CA 1
ATOM 4668 C C . LEU B 1 109 ? 0.872 8.523 5.676 1 97.94 109 LEU B C 1
ATOM 4670 O O . LEU B 1 109 ? 1.885 8.898 6.273 1 97.94 109 LEU B O 1
ATOM 4674 N N . TYR B 1 110 ? -0.326 8.656 6.074 1 98.31 110 TYR B N 1
ATOM 4675 C CA . TYR B 1 110 ? -0.495 9.523 7.238 1 98.31 110 TYR B CA 1
ATOM 4676 C C . TYR B 1 110 ? 0.287 8.992 8.43 1 98.31 110 TYR B C 1
ATOM 4678 O O . TYR B 1 110 ? 0.894 9.766 9.18 1 98.31 110 TYR B O 1
ATOM 4686 N N . HIS B 1 111 ? 0.339 7.703 8.672 1 98.25 111 HIS B N 1
ATOM 4687 C CA . HIS B 1 111 ? 1.044 7.148 9.82 1 98.25 111 HIS B CA 1
ATOM 4688 C C . HIS B 1 111 ? 2.541 7.418 9.734 1 98.25 111 HIS B C 1
ATOM 4690 O O . HIS B 1 111 ? 3.246 7.367 10.75 1 98.25 111 HIS B O 1
ATOM 4696 N N . ASP B 1 112 ? 3.043 7.707 8.562 1 96.81 112 ASP B N 1
ATOM 4697 C CA . ASP B 1 112 ? 4.477 7.875 8.344 1 96.81 112 ASP B CA 1
ATOM 4698 C C . ASP B 1 112 ? 4.902 9.32 8.562 1 96.81 112 ASP B C 1
ATOM 4700 O O . ASP B 1 112 ? 6.098 9.625 8.594 1 96.81 112 ASP B O 1
ATOM 4704 N N . VAL B 1 113 ? 4.031 10.234 8.734 1 97.38 113 VAL B N 1
ATOM 4705 C CA . VAL B 1 113 ? 4.305 11.664 8.727 1 97.38 113 VAL B CA 1
ATOM 4706 C C . VAL B 1 113 ? 5.207 12.023 9.906 1 97.38 113 VAL B C 1
ATOM 4708 O O . VAL B 1 113 ? 6.176 12.766 9.75 1 97.38 113 VAL B O 1
ATOM 4711 N N . PRO B 1 114 ? 4.965 11.492 11.156 1 96.94 114 PRO B N 1
ATOM 4712 C CA . PRO B 1 114 ? 5.914 11.82 12.227 1 96.94 114 PRO B CA 1
ATOM 4713 C C . PRO B 1 114 ? 7.348 11.414 11.883 1 96.94 114 PRO B C 1
ATOM 4715 O O . PRO B 1 114 ? 8.289 12.141 12.203 1 96.94 114 PRO B O 1
ATOM 4718 N N . LYS B 1 115 ? 7.438 10.289 11.266 1 94.5 115 LYS B N 1
ATOM 4719 C CA . LYS B 1 115 ? 8.758 9.828 10.852 1 94.5 115 LYS B CA 1
ATOM 4720 C C . LYS B 1 115 ? 9.352 10.742 9.773 1 94.5 115 LYS B C 1
ATOM 4722 O O . LYS B 1 115 ? 10.539 11.062 9.812 1 94.5 115 LYS B O 1
ATOM 4727 N N . ILE B 1 116 ? 8.562 11.102 8.781 1 94.81 116 ILE B N 1
ATOM 4728 C CA . ILE B 1 116 ? 8.992 12.016 7.734 1 94.81 116 ILE B CA 1
ATOM 4729 C C . ILE B 1 116 ? 9.5 13.312 8.359 1 94.81 116 ILE B C 1
ATOM 4731 O O . ILE B 1 116 ? 10.57 13.812 7.988 1 94.81 116 ILE B O 1
ATOM 4735 N N . VAL B 1 117 ? 8.781 13.805 9.344 1 95.56 117 VAL B N 1
ATOM 4736 C CA . VAL B 1 117 ? 9.141 15.055 10 1 95.56 117 VAL B CA 1
ATOM 4737 C C . VAL B 1 117 ? 10.469 14.883 10.742 1 95.56 117 VAL B C 1
ATOM 4739 O O . VAL B 1 117 ? 11.383 15.695 10.586 1 95.56 117 VAL B O 1
ATOM 4742 N N . ARG B 1 118 ? 10.664 13.844 11.438 1 93.56 118 ARG B N 1
ATOM 4743 C CA . ARG B 1 118 ? 11.82 13.625 12.297 1 93.56 118 ARG B CA 1
ATOM 4744 C C . ARG B 1 118 ? 13.062 13.289 11.477 1 93.56 118 ARG B C 1
ATOM 4746 O O . ARG B 1 118 ? 14.18 13.648 11.859 1 93.56 118 ARG B O 1
ATOM 4753 N N . GLU B 1 119 ? 12.844 12.625 10.375 1 84.94 119 GLU B N 1
ATOM 4754 C CA . GLU B 1 119 ? 13.984 12.117 9.617 1 84.94 119 GLU B CA 1
ATOM 4755 C C . GLU B 1 119 ? 14.25 12.961 8.375 1 84.94 119 GLU B C 1
ATOM 4757 O O . GLU B 1 119 ? 15.383 13.383 8.133 1 84.94 119 GLU B O 1
ATOM 4762 N N . PHE B 1 120 ? 13.281 13.172 7.648 1 80.56 120 PHE B N 1
ATOM 4763 C CA . PHE B 1 120 ? 13.445 13.906 6.402 1 80.56 120 PHE B CA 1
ATOM 4764 C C . PHE B 1 120 ? 13.594 15.398 6.676 1 80.56 120 PHE B C 1
ATOM 4766 O O . PHE B 1 120 ? 14.531 16.031 6.188 1 80.56 120 PHE B O 1
ATOM 4773 N N . SER B 1 121 ? 12.75 15.961 7.387 1 74.31 121 SER B N 1
ATOM 4774 C CA . SER B 1 121 ? 12.734 17.406 7.543 1 74.31 121 SER B CA 1
ATOM 4775 C C . SER B 1 121 ? 13.977 17.906 8.281 1 74.31 121 SER B C 1
ATOM 4777 O O . SER B 1 121 ? 14.5 18.984 7.977 1 74.31 121 SER B O 1
ATOM 4779 N N . LYS B 1 122 ? 14.438 17.109 9.039 1 73.5 122 LYS B N 1
ATOM 4780 C CA . LYS B 1 122 ? 15.617 17.5 9.797 1 73.5 122 LYS B CA 1
ATOM 4781 C C . LYS B 1 122 ? 16.828 17.688 8.883 1 73.5 122 LYS B C 1
ATOM 4783 O O . LYS B 1 122 ? 17.562 18.672 9.016 1 73.5 122 LYS B O 1
ATOM 4788 N N . ASP B 1 123 ? 16.844 16.859 7.844 1 75.56 123 ASP B N 1
ATOM 4789 C CA . ASP B 1 123 ? 18.047 16.844 7.031 1 75.56 123 ASP B CA 1
ATOM 4790 C C . ASP B 1 123 ? 17.828 17.562 5.699 1 75.56 123 ASP B C 1
ATOM 4792 O O . ASP B 1 123 ? 18.719 18.25 5.195 1 75.56 123 ASP B O 1
ATOM 4796 N N . TYR B 1 124 ? 16.609 17.531 5.234 1 83.62 124 TYR B N 1
ATOM 4797 C CA . TYR B 1 124 ? 16.406 17.938 3.848 1 83.62 124 TYR B CA 1
ATOM 4798 C C . TYR B 1 124 ? 15.586 19.219 3.773 1 83.62 124 TYR B C 1
ATOM 4800 O O . TYR B 1 124 ? 15.727 20 2.83 1 83.62 124 TYR B O 1
ATOM 4808 N N . ASP B 1 125 ? 14.766 19.406 4.758 1 88.31 125 ASP B N 1
ATOM 4809 C CA . ASP B 1 125 ? 13.883 20.578 4.789 1 88.31 125 ASP B CA 1
ATOM 4810 C C . ASP B 1 125 ? 13.664 21.062 6.219 1 88.31 125 ASP B C 1
ATOM 4812 O O . ASP B 1 125 ? 12.555 21 6.742 1 88.31 125 ASP B O 1
ATOM 4816 N N . PRO B 1 126 ? 14.703 21.609 6.758 1 92.94 126 PRO B N 1
ATOM 4817 C CA . PRO B 1 126 ? 14.617 22 8.172 1 92.94 126 PRO B CA 1
ATOM 4818 C C . PRO B 1 126 ? 13.477 22.969 8.445 1 92.94 126 PRO B C 1
ATOM 4820 O O . PRO B 1 126 ? 13.203 23.859 7.629 1 92.94 126 PRO B O 1
ATOM 4823 N N . ILE B 1 127 ? 12.875 22.812 9.57 1 97.25 127 ILE B N 1
ATOM 4824 C CA . ILE B 1 127 ? 11.773 23.656 10.016 1 97.25 127 ILE B CA 1
ATOM 4825 C C . ILE B 1 127 ? 12.297 24.719 10.969 1 97.25 127 ILE B C 1
ATOM 4827 O O . ILE B 1 127 ? 12.828 24.406 12.039 1 97.25 127 ILE B O 1
ATOM 4831 N N . ASP B 1 128 ? 12.102 25.969 10.594 1 98.31 128 ASP B N 1
ATOM 4832 C CA . ASP B 1 128 ? 12.602 27.078 11.414 1 98.31 128 ASP B CA 1
ATOM 4833 C C . ASP B 1 128 ? 11.672 27.359 12.586 1 98.31 128 ASP B C 1
ATOM 4835 O O . ASP B 1 128 ? 12.133 27.578 13.711 1 98.31 128 ASP B O 1
ATOM 4839 N N . ILE B 1 129 ? 10.367 27.391 12.328 1 98.81 129 ILE B N 1
ATOM 4840 C CA . ILE B 1 129 ? 9.406 27.688 13.383 1 98.81 129 ILE B CA 1
ATOM 4841 C C . ILE B 1 129 ? 8.195 26.766 13.258 1 98.81 129 ILE B C 1
ATOM 4843 O O . ILE B 1 129 ? 7.648 26.594 12.164 1 98.81 129 ILE B O 1
ATOM 4847 N N . ALA B 1 130 ? 7.832 26.141 14.297 1 98.81 130 ALA B N 1
ATOM 4848 C CA . ALA B 1 130 ? 6.555 25.438 14.391 1 98.81 130 ALA B CA 1
ATOM 4849 C C . ALA B 1 130 ? 5.582 26.172 15.305 1 98.81 130 ALA B C 1
ATOM 4851 O O . ALA B 1 130 ? 5.895 26.438 16.469 1 98.81 130 ALA B O 1
ATOM 4852 N N . TYR B 1 131 ? 4.48 26.578 14.742 1 98.94 131 TYR B N 1
ATOM 4853 C CA . TYR B 1 131 ? 3.393 27.141 15.539 1 98.94 131 TYR B CA 1
ATOM 4854 C C . TYR B 1 131 ? 2.393 26.062 15.938 1 98.94 131 TYR B C 1
ATOM 4856 O O . TYR B 1 131 ? 1.735 25.469 15.078 1 98.94 131 TYR B O 1
ATOM 4864 N N . LEU B 1 132 ? 2.232 25.828 17.234 1 98.81 132 LEU B N 1
ATOM 4865 C CA . LEU B 1 132 ? 1.449 24.703 17.719 1 98.81 132 LEU B CA 1
ATOM 4866 C C . LEU B 1 132 ? 0.328 25.172 18.641 1 98.81 132 LEU B C 1
ATOM 4868 O O . LEU B 1 132 ? 0.588 25.75 19.688 1 98.81 132 LEU B O 1
ATOM 4872 N N . VAL B 1 133 ? -0.868 24.875 18.266 1 98.75 133 VAL B N 1
ATOM 4873 C CA . VAL B 1 133 ? -2.02 25.266 19.078 1 98.75 133 VAL B CA 1
ATOM 4874 C C . VAL B 1 133 ? -2.195 24.297 20.234 1 98.75 133 VAL B C 1
ATOM 4876 O O . VAL B 1 133 ? -2.137 23.078 20.047 1 98.75 133 VAL B O 1
ATOM 4879 N N . THR B 1 134 ? -2.43 24.859 21.453 1 98.69 134 THR B N 1
ATOM 4880 C CA . THR B 1 134 ? -2.492 24.016 22.641 1 98.69 134 THR B CA 1
ATOM 4881 C C . THR B 1 134 ? -3.561 24.531 23.609 1 98.69 134 THR B C 1
ATOM 4883 O O . THR B 1 134 ? -4.133 25.594 23.406 1 98.69 134 THR B O 1
ATOM 4886 N N . THR B 1 135 ? -3.787 23.719 24.594 1 98.5 135 THR B N 1
ATOM 4887 C CA . THR B 1 135 ? -4.52 24.141 25.781 1 98.5 135 THR B CA 1
ATOM 4888 C C . THR B 1 135 ? -3.684 25.109 26.625 1 98.5 135 THR B C 1
ATOM 4890 O O . THR B 1 135 ? -2.486 25.281 26.375 1 98.5 135 THR B O 1
ATOM 4893 N N . PRO B 1 136 ? -4.367 25.719 27.641 1 98 136 PRO B N 1
ATOM 4894 C CA . PRO B 1 136 ? -3.568 26.406 28.656 1 98 136 PRO B CA 1
ATOM 4895 C C . PRO B 1 136 ? -2.615 25.469 29.391 1 98 136 PRO B C 1
ATOM 4897 O O . PRO B 1 136 ? -2.844 24.25 29.438 1 98 136 PRO B O 1
ATOM 4900 N N . MET B 1 137 ? -1.604 26.031 29.938 1 98.38 137 MET B N 1
ATOM 4901 C CA . MET B 1 137 ? -0.593 25.281 30.688 1 98.38 137 MET B CA 1
ATOM 4902 C C . MET B 1 137 ? -1.168 24.75 32 1 98.38 137 MET B C 1
ATOM 4904 O O . MET B 1 137 ? -1.92 25.438 32.688 1 98.38 137 MET B O 1
ATOM 4908 N N . ASP B 1 138 ? -0.802 23.516 32.281 1 97.06 138 ASP B N 1
ATOM 4909 C CA . ASP B 1 138 ? -1.251 22.984 33.594 1 97.06 138 ASP B CA 1
ATOM 4910 C C . ASP B 1 138 ? -0.246 23.297 34.688 1 97.06 138 ASP B C 1
ATOM 4912 O O . ASP B 1 138 ? 0.737 24 34.469 1 97.06 138 ASP B O 1
ATOM 4916 N N . LYS B 1 139 ? -0.485 22.844 35.906 1 95.94 139 LYS B N 1
ATOM 4917 C CA . LYS B 1 139 ? 0.299 23.188 37.094 1 95.94 139 LYS B CA 1
ATOM 4918 C C . LYS B 1 139 ? 1.687 22.562 37.031 1 95.94 139 LYS B C 1
ATOM 4920 O O . LYS B 1 139 ? 2.574 22.938 37.781 1 95.94 139 LYS B O 1
ATOM 4925 N N . HIS B 1 140 ? 1.833 21.609 36.125 1 96.44 140 HIS B N 1
ATOM 4926 C CA . HIS B 1 140 ? 3.115 20.922 36.031 1 96.44 140 HIS B CA 1
ATOM 4927 C C . HIS B 1 140 ? 3.92 21.422 34.844 1 96.44 140 HIS B C 1
ATOM 4929 O O . HIS B 1 140 ? 4.953 20.859 34.5 1 96.44 140 HIS B O 1
ATOM 4935 N N . GLY B 1 141 ? 3.422 22.453 34.125 1 97.94 141 GLY B N 1
ATOM 4936 C CA . GLY B 1 141 ? 4.168 23.094 33.062 1 97.94 141 GLY B CA 1
ATOM 4937 C C . GLY B 1 141 ? 3.869 22.516 31.688 1 97.94 141 GLY B C 1
ATOM 4938 O O . GLY B 1 141 ? 4.598 22.766 30.719 1 97.94 141 GLY B O 1
ATOM 4939 N N . TYR B 1 142 ? 2.809 21.688 31.609 1 98.12 142 TYR B N 1
ATOM 4940 C CA . TYR B 1 142 ? 2.508 21.031 30.359 1 98.12 142 TYR B CA 1
ATOM 4941 C C . TYR B 1 142 ? 1.359 21.719 29.625 1 98.12 142 TYR B C 1
ATOM 4943 O O . TYR B 1 142 ? 0.396 22.156 30.266 1 98.12 142 TYR B O 1
ATOM 4951 N N . PHE B 1 143 ? 1.524 21.844 28.328 1 98.69 143 PHE B N 1
ATOM 4952 C CA . PHE B 1 143 ? 0.439 22.125 27.391 1 98.69 143 PHE B CA 1
ATOM 4953 C C . PHE B 1 143 ? -0.022 20.828 26.703 1 98.69 143 PHE B C 1
ATOM 4955 O O . PHE B 1 143 ? 0.721 19.859 26.656 1 98.69 143 PHE B O 1
ATOM 4962 N N . ASN B 1 144 ? -1.233 20.828 26.281 1 98.75 144 ASN B N 1
ATOM 4963 C CA . ASN B 1 144 ? -1.82 19.703 25.578 1 98.75 144 ASN B CA 1
ATOM 4964 C C . ASN B 1 144 ? -2.27 20.094 24.172 1 98.75 144 ASN B C 1
ATOM 4966 O O . ASN B 1 144 ? -2.803 21.172 23.969 1 98.75 144 ASN B O 1
ATOM 4970 N N . PHE B 1 145 ? -2.078 19.203 23.188 1 98.75 145 PHE B N 1
ATOM 4971 C CA . PHE B 1 145 ? -2.414 19.516 21.812 1 98.75 145 PHE B CA 1
ATOM 4972 C C . PHE B 1 145 ? -3.918 19.406 21.578 1 98.75 145 PHE B C 1
ATOM 4974 O O . PHE B 1 145 ? -4.434 19.906 20.578 1 98.75 145 PHE B O 1
ATOM 4981 N N . GLY B 1 146 ? -4.637 18.766 22.5 1 98.25 146 GLY B N 1
ATOM 4982 C CA . GLY B 1 146 ? -6.094 18.766 22.484 1 98.25 146 GLY B CA 1
ATOM 4983 C C . GLY B 1 146 ? -6.68 17.984 21.328 1 98.25 146 GLY B C 1
ATOM 4984 O O . GLY B 1 146 ? -6.406 16.797 21.172 1 98.25 146 GLY B O 1
ATOM 4985 N N . LEU B 1 147 ? -7.309 18.625 20.406 1 98.19 147 LEU B N 1
ATOM 4986 C CA . LEU B 1 147 ? -8.148 18.016 19.391 1 98.19 147 LEU B CA 1
ATOM 4987 C C . LEU B 1 147 ? -7.297 17.328 18.328 1 98.19 147 LEU B C 1
ATOM 4989 O O . LEU B 1 147 ? -7.766 16.406 17.656 1 98.19 147 LEU B O 1
ATOM 4993 N N . THR B 1 148 ? -6.055 17.797 18.141 1 98.31 148 THR B N 1
ATOM 4994 C CA . THR B 1 148 ? -5.211 17.234 17.094 1 98.31 148 THR B CA 1
ATOM 4995 C C . THR B 1 148 ? -3.82 16.906 17.641 1 98.31 148 THR B C 1
ATOM 4997 O O . THR B 1 148 ? -2.969 17.781 17.75 1 98.31 148 THR B O 1
ATOM 5000 N N . CYS B 1 149 ? -3.598 15.648 17.953 1 98.31 149 CYS B N 1
ATOM 5001 C CA . CYS B 1 149 ? -2.273 15.18 18.344 1 98.31 149 CYS B CA 1
ATOM 5002 C C . CYS B 1 149 ? -1.386 14.984 17.125 1 98.31 149 CYS B C 1
ATOM 5004 O O . CYS B 1 149 ? -0.33 15.609 17.016 1 98.31 149 CYS B O 1
ATOM 5006 N N . SER B 1 150 ? -1.884 14.102 16.188 1 98.06 150 SER B N 1
ATOM 5007 C CA . SER B 1 150 ? -1.26 13.914 14.883 1 98.06 150 SER B CA 1
ATOM 5008 C C . SER B 1 150 ? 0.259 13.844 15 1 98.06 150 SER B C 1
ATOM 5010 O O . SER B 1 150 ? 0.795 12.992 15.703 1 98.06 150 SER B O 1
ATOM 5012 N N . HIS B 1 151 ? 0.963 14.727 14.414 1 98.19 151 HIS B N 1
ATOM 5013 C CA . HIS B 1 151 ? 2.42 14.719 14.461 1 98.19 151 HIS B CA 1
ATOM 5014 C C . HIS B 1 151 ? 2.959 16 15.078 1 98.19 151 HIS B C 1
ATOM 5016 O O . HIS B 1 151 ? 4.055 16.453 14.734 1 98.19 151 HIS B O 1
ATOM 5022 N N . MET B 1 152 ? 2.213 16.594 16 1 98.31 152 MET B N 1
ATOM 5023 C CA . MET B 1 152 ? 2.564 17.859 16.625 1 98.31 152 MET B CA 1
ATOM 5024 C C . MET B 1 152 ? 3.869 17.75 17.406 1 98.31 152 MET B C 1
ATOM 5026 O O . MET B 1 152 ? 4.727 18.625 17.312 1 98.31 152 MET B O 1
ATOM 5030 N N . LYS B 1 153 ? 3.992 16.719 18.172 1 98.44 153 LYS B N 1
ATOM 5031 C CA . LYS B 1 153 ? 5.211 16.531 18.953 1 98.44 153 LYS B CA 1
ATOM 5032 C C . LYS B 1 153 ? 6.434 16.406 18.047 1 98.44 153 LYS B C 1
ATOM 5034 O O . LYS B 1 153 ? 7.508 16.922 18.359 1 98.44 153 LYS B O 1
ATOM 5039 N N . ALA B 1 154 ? 6.27 15.703 16.938 1 97.56 154 ALA B N 1
ATOM 5040 C CA . ALA B 1 154 ? 7.367 15.57 15.984 1 97.56 154 ALA B CA 1
ATOM 5041 C C . ALA B 1 154 ? 7.805 16.938 15.469 1 97.56 154 ALA B C 1
ATOM 5043 O O . ALA B 1 154 ? 9 17.203 15.359 1 97.56 154 ALA B O 1
ATOM 5044 N N . LEU B 1 155 ? 6.855 17.797 15.156 1 97.75 155 LEU B N 1
ATOM 5045 C CA . LEU B 1 155 ? 7.176 19.141 14.711 1 97.75 155 LEU B CA 1
ATOM 5046 C C . LEU B 1 155 ? 7.965 19.891 15.781 1 97.75 155 LEU B C 1
ATOM 5048 O O . LEU B 1 155 ? 8.961 20.547 15.484 1 97.75 155 LEU B O 1
ATOM 5052 N N . ALA B 1 156 ? 7.535 19.75 17.016 1 98 156 ALA B N 1
ATOM 5053 C CA . ALA B 1 156 ? 8.203 20.422 18.125 1 98 156 ALA B CA 1
ATOM 5054 C C . ALA B 1 156 ? 9.641 19.953 18.281 1 98 156 ALA B C 1
ATOM 5056 O O . ALA B 1 156 ? 10.531 20.734 18.609 1 98 156 ALA B O 1
ATOM 5057 N N . GLU B 1 157 ? 9.859 18.719 18.031 1 96.94 157 GLU B N 1
ATOM 5058 C CA . GLU B 1 157 ? 11.164 18.094 18.25 1 96.94 157 GLU B CA 1
ATOM 5059 C C . GLU B 1 157 ? 12.188 18.578 17.234 1 96.94 157 GLU B C 1
ATOM 5061 O O . GLU B 1 157 ? 13.383 18.656 17.547 1 96.94 157 GLU B O 1
ATOM 5066 N N . VAL B 1 158 ? 11.711 18.953 16.062 1 96.44 158 VAL B N 1
ATOM 5067 C CA . VAL B 1 158 ? 12.703 19.156 15 1 96.44 158 VAL B CA 1
ATOM 5068 C C . VAL B 1 158 ? 12.805 20.656 14.688 1 96.44 158 VAL B C 1
ATOM 5070 O O . VAL B 1 158 ? 13.797 21.109 14.117 1 96.44 158 VAL B O 1
ATOM 5073 N N . ALA B 1 159 ? 11.789 21.422 15.008 1 97.5 159 ALA B N 1
ATOM 5074 C CA . ALA B 1 159 ? 11.797 22.844 14.68 1 97.5 159 ALA B CA 1
ATOM 5075 C C . ALA B 1 159 ? 12.867 23.594 15.477 1 97.5 159 ALA B C 1
ATOM 5077 O O . ALA B 1 159 ? 13.125 23.266 16.641 1 97.5 159 ALA B O 1
ATOM 5078 N N . GLU B 1 160 ? 13.453 24.594 14.891 1 97.56 160 GLU B N 1
ATOM 5079 C CA . GLU B 1 160 ? 14.422 25.438 15.586 1 97.56 160 GLU B CA 1
ATOM 5080 C C . GLU B 1 160 ? 13.758 26.25 16.688 1 97.56 160 GLU B C 1
ATOM 5082 O O . GLU B 1 160 ? 14.328 26.422 17.766 1 97.56 160 GLU B O 1
ATOM 5087 N N . LYS B 1 161 ? 12.586 26.766 16.422 1 98.75 161 LYS B N 1
ATOM 5088 C CA . LYS B 1 161 ? 11.781 27.484 17.406 1 98.75 161 LYS B CA 1
ATOM 5089 C C . LYS B 1 161 ? 10.375 26.906 17.5 1 98.75 161 LYS B C 1
ATOM 5091 O O . LYS B 1 161 ? 9.766 26.562 16.484 1 98.75 161 LYS B O 1
ATOM 5096 N N . VAL B 1 162 ? 9.977 26.797 18.688 1 98.94 162 VAL B N 1
ATOM 5097 C CA . VAL B 1 162 ? 8.625 26.312 18.953 1 98.94 162 VAL B CA 1
ATOM 5098 C C . VAL B 1 162 ? 7.801 27.438 19.578 1 98.94 162 VAL B C 1
ATOM 5100 O O . VAL B 1 162 ? 8.164 27.953 20.641 1 98.94 162 VAL B O 1
ATOM 5103 N N . VAL B 1 163 ? 6.73 27.797 18.938 1 98.94 163 VAL B N 1
ATOM 5104 C CA . VAL B 1 163 ? 5.77 28.766 19.469 1 98.94 163 VAL B CA 1
ATOM 5105 C C . VAL B 1 163 ? 4.445 28.062 19.781 1 98.94 163 VAL B C 1
ATOM 5107 O O . VAL B 1 163 ? 3.822 27.484 18.875 1 98.94 163 VAL B O 1
ATOM 5110 N N . VAL B 1 164 ? 4.035 28.094 21.016 1 98.88 164 VAL B N 1
ATOM 5111 C CA . VAL B 1 164 ? 2.723 27.531 21.328 1 98.88 164 VAL B CA 1
ATOM 5112 C C . VAL B 1 164 ? 1.668 28.641 21.281 1 98.88 164 VAL B C 1
ATOM 5114 O O . VAL B 1 164 ? 1.917 29.766 21.719 1 98.88 164 VAL B O 1
ATOM 5117 N N . VAL B 1 165 ? 0.622 28.344 20.641 1 98.94 165 VAL B N 1
ATOM 5118 C CA . VAL B 1 165 ? -0.543 29.219 20.562 1 98.94 165 VAL B CA 1
ATOM 5119 C C . VAL B 1 165 ? -1.648 28.688 21.469 1 98.94 165 VAL B C 1
ATOM 5121 O O . VAL B 1 165 ? -2.354 27.734 21.109 1 98.94 165 VAL B O 1
ATOM 5124 N N . VAL B 1 166 ? -1.849 29.344 22.562 1 98.81 166 VAL B N 1
ATOM 5125 C CA . VAL B 1 166 ? -2.705 28.844 23.641 1 98.81 166 VAL B CA 1
ATOM 5126 C C . VAL B 1 166 ? -4.141 29.312 23.406 1 98.81 166 VAL B C 1
ATOM 5128 O O . VAL B 1 166 ? -4.387 30.5 23.188 1 98.81 166 VAL B O 1
ATOM 5131 N N . LYS B 1 167 ? -5.016 28.391 23.406 1 98.25 167 LYS B N 1
ATOM 5132 C CA . LYS B 1 167 ? -6.445 28.672 23.328 1 98.25 167 LYS B CA 1
ATOM 5133 C C . LYS B 1 167 ? -7.168 28.219 24.594 1 98.25 167 LYS B C 1
ATOM 5135 O O . LYS B 1 167 ? -7.145 27.031 24.922 1 98.25 167 LYS B O 1
ATOM 5140 N N . GLU B 1 168 ? -7.902 29.125 25.125 1 95.75 168 GLU B N 1
ATOM 5141 C CA . GLU B 1 168 ? -8.562 28.859 26.406 1 95.75 168 GLU B CA 1
ATOM 5142 C C . GLU B 1 168 ? -9.625 27.766 26.266 1 95.75 168 GLU B C 1
ATOM 5144 O O . GLU B 1 168 ? -9.859 27 27.188 1 95.75 168 GLU B O 1
ATOM 5149 N N . ASN B 1 169 ? -10.219 27.656 25.141 1 93.31 169 ASN B N 1
ATOM 5150 C CA . ASN B 1 169 ? -11.344 26.734 24.953 1 93.31 169 ASN B CA 1
ATOM 5151 C C . ASN B 1 169 ? -10.898 25.438 24.297 1 93.31 169 ASN B C 1
ATOM 5153 O O . ASN B 1 169 ? -11.734 24.609 23.906 1 93.31 169 ASN B O 1
ATOM 5157 N N . MET B 1 170 ? -9.633 25.266 24.078 1 97.88 170 MET B N 1
ATOM 5158 C CA . MET B 1 170 ? -9.133 23.969 23.594 1 97.88 170 MET B CA 1
ATOM 5159 C C . MET B 1 170 ? -9.273 22.906 24.672 1 97.88 170 MET B C 1
ATOM 5161 O O . MET B 1 170 ? -8.789 23.062 25.797 1 97.88 170 MET B O 1
ATOM 5165 N N . PRO B 1 171 ? -10.016 21.797 24.375 1 98.19 171 PRO B N 1
ATOM 5166 C CA . PRO B 1 171 ? -10.133 20.734 25.391 1 98.19 171 PRO B CA 1
ATOM 5167 C C . PRO B 1 171 ? -8.812 20 25.625 1 98.19 171 PRO B C 1
ATOM 5169 O O . PRO B 1 171 ? -8.055 19.766 24.672 1 98.19 171 PRO B O 1
ATOM 5172 N N . TRP B 1 172 ? -8.539 19.703 26.891 1 98.44 172 TRP B N 1
ATOM 5173 C CA . TRP B 1 172 ? -7.43 18.828 27.219 1 98.44 172 TRP B CA 1
ATOM 5174 C C . TRP B 1 172 ? -7.812 17.359 26.984 1 98.44 172 TRP B C 1
ATOM 5176 O O . TRP B 1 172 ? -8.742 16.844 27.609 1 98.44 172 TRP B O 1
ATOM 5186 N N . VAL B 1 173 ? -7.145 16.688 26.078 1 98.44 173 VAL B N 1
ATOM 5187 C CA . VAL B 1 173 ? -7.445 15.289 25.797 1 98.44 173 VAL B CA 1
ATOM 5188 C C . VAL B 1 173 ? -6.293 14.406 26.281 1 98.44 173 VAL B C 1
ATOM 5190 O O . VAL B 1 173 ? -5.156 14.562 25.828 1 98.44 173 VAL B O 1
ATOM 5193 N N . ASN B 1 174 ? -6.641 13.445 27.156 1 95.25 174 ASN B N 1
ATOM 5194 C CA . ASN B 1 174 ? -5.633 12.516 27.656 1 95.25 174 ASN B CA 1
ATOM 5195 C C . ASN B 1 174 ? -5.176 11.547 26.562 1 95.25 174 ASN B C 1
ATOM 5197 O O . ASN B 1 174 ? -5.965 11.164 25.703 1 95.25 174 ASN B O 1
ATOM 5201 N N . GLY B 1 175 ? -3.941 11.305 26.578 1 91.62 175 GLY B N 1
ATOM 5202 C CA . GLY B 1 175 ? -3.434 10.414 25.547 1 91.62 175 GLY B CA 1
ATOM 5203 C C . GLY B 1 175 ? -2.52 9.336 26.078 1 91.62 175 GLY B C 1
ATOM 5204 O O . GLY B 1 175 ? -2.555 9.023 27.281 1 91.62 175 GLY B O 1
ATOM 5205 N N . GLY B 1 176 ? -1.913 8.641 25.109 1 85.69 176 GLY B N 1
ATOM 5206 C CA . GLY B 1 176 ? -0.978 7.59 25.484 1 85.69 176 GLY B CA 1
ATOM 5207 C C . GLY B 1 176 ? 0.459 8.07 25.562 1 85.69 176 GLY B C 1
ATOM 5208 O O . GLY B 1 176 ? 1.219 7.648 26.438 1 85.69 176 GLY B O 1
ATOM 5209 N N . TYR B 1 177 ? 0.836 8.906 24.656 1 93.38 177 TYR B N 1
ATOM 5210 C CA . TYR B 1 177 ? 2.145 9.555 24.656 1 93.38 177 TYR B CA 1
ATOM 5211 C C . TYR B 1 177 ? 2.203 10.656 23.609 1 93.38 177 TYR B C 1
ATOM 5213 O O . TYR B 1 177 ? 1.39 10.68 22.672 1 93.38 177 TYR B O 1
ATOM 5221 N N . ASP B 1 178 ? 3.021 11.633 23.812 1 97.12 178 ASP B N 1
ATOM 5222 C CA . ASP B 1 178 ? 3.359 12.711 22.891 1 97.12 178 ASP B CA 1
ATOM 5223 C C . ASP B 1 178 ? 2.145 13.594 22.609 1 97.12 178 ASP B C 1
ATOM 5225 O O . ASP B 1 178 ? 2.039 14.188 21.531 1 97.12 178 ASP B O 1
ATOM 5229 N N . GLU B 1 179 ? 1.152 13.602 23.5 1 98.06 179 GLU B N 1
ATOM 5230 C CA . GLU B 1 179 ? -0.008 14.469 23.328 1 98.06 179 GLU B CA 1
ATOM 5231 C C . GLU B 1 179 ? 0.197 15.812 24.016 1 98.06 179 GLU B C 1
ATOM 5233 O O . GLU B 1 179 ? -0.637 16.719 23.891 1 98.06 179 GLU B O 1
ATOM 5238 N N . CYS B 1 180 ? 1.346 15.922 24.703 1 98.44 180 CYS B N 1
ATOM 5239 C CA . CYS B 1 180 ? 1.645 17.125 25.469 1 98.44 180 CYS B CA 1
ATOM 5240 C C . CYS B 1 180 ? 3.021 17.672 25.109 1 98.44 180 CYS B C 1
ATOM 5242 O O . CYS B 1 180 ? 3.814 16.984 24.453 1 98.44 180 CYS B O 1
ATOM 5244 N N . ILE B 1 181 ? 3.256 18.891 25.453 1 98.62 181 ILE B N 1
ATOM 5245 C CA . ILE B 1 181 ? 4.562 19.531 25.359 1 98.62 181 ILE B CA 1
ATOM 5246 C C . ILE B 1 181 ? 4.836 20.344 26.625 1 98.62 181 ILE B C 1
ATOM 5248 O O . ILE B 1 181 ? 3.945 21.031 27.141 1 98.62 181 ILE B O 1
ATOM 5252 N N . HIS B 1 182 ? 6.004 20.172 27.188 1 98.56 182 HIS B N 1
ATOM 5253 C CA . HIS B 1 182 ? 6.383 20.891 28.391 1 98.56 182 HIS B CA 1
ATOM 5254 C C . HIS B 1 182 ? 6.918 22.281 28.062 1 98.56 182 HIS B C 1
ATOM 5256 O O . HIS B 1 182 ? 7.543 22.484 27.016 1 98.56 182 HIS B O 1
ATOM 5262 N N . ILE B 1 183 ? 6.777 23.234 28.938 1 98.62 183 ILE B N 1
ATOM 5263 C CA . ILE B 1 183 ? 7.172 24.625 28.719 1 98.62 183 ILE B CA 1
ATOM 5264 C C . ILE B 1 183 ? 8.672 24.703 28.469 1 98.62 183 ILE B C 1
ATOM 5266 O O . ILE B 1 183 ? 9.148 25.609 27.766 1 98.62 183 ILE B O 1
ATOM 5270 N N . SER B 1 184 ? 9.422 23.75 28.953 1 98.31 184 SER B N 1
ATOM 5271 C CA . SER B 1 184 ? 10.867 23.734 28.734 1 98.31 184 SER B CA 1
ATOM 5272 C C . SER B 1 184 ? 11.195 23.484 27.266 1 98.31 184 SER B C 1
ATOM 5274 O O . SER B 1 184 ? 12.32 23.75 26.812 1 98.31 184 SER B O 1
ATOM 5276 N N . GLU B 1 185 ? 10.266 23.016 26.469 1 98.5 185 GLU B N 1
ATOM 5277 C CA . GLU B 1 185 ? 10.453 22.734 25.047 1 98.5 185 GLU B CA 1
ATOM 5278 C C . GLU B 1 185 ? 9.875 23.844 24.172 1 98.5 185 GLU B C 1
ATOM 5280 O O . GLU B 1 185 ? 9.852 23.734 22.953 1 98.5 185 GLU B O 1
ATOM 5285 N N . VAL B 1 186 ? 9.438 24.906 24.828 1 98.75 186 VAL B N 1
ATOM 5286 C CA . VAL B 1 186 ? 8.734 25.984 24.141 1 98.75 186 VAL B CA 1
ATOM 5287 C C . VAL B 1 186 ? 9.578 27.25 24.188 1 98.75 186 VAL B C 1
ATOM 5289 O O . VAL B 1 186 ? 10.133 27.609 25.234 1 98.75 186 VAL B O 1
ATOM 5292 N N . ASP B 1 187 ? 9.672 27.922 23.109 1 98.88 187 ASP B N 1
ATOM 5293 C CA . ASP B 1 187 ? 10.461 29.156 23.047 1 98.88 187 ASP B CA 1
ATOM 5294 C C . ASP B 1 187 ? 9.594 30.375 23.312 1 98.88 187 ASP B C 1
ATOM 5296 O O . ASP B 1 187 ? 10.016 31.312 24 1 98.88 187 ASP B O 1
ATOM 5300 N N . TYR B 1 188 ? 8.406 30.406 22.703 1 98.94 188 TYR B N 1
ATOM 5301 C CA . TYR B 1 188 ? 7.5 31.531 22.875 1 98.94 188 TYR B CA 1
ATOM 5302 C C . TYR B 1 188 ? 6.062 31.047 23.062 1 98.94 188 TYR B C 1
ATOM 5304 O O . TYR B 1 188 ? 5.719 29.938 22.656 1 98.94 188 TYR B O 1
ATOM 5312 N N . ILE B 1 189 ? 5.281 31.875 23.672 1 98.88 189 ILE B N 1
ATOM 5313 C CA . ILE B 1 189 ? 3.879 31.594 23.953 1 98.88 189 ILE B CA 1
ATOM 5314 C C . ILE B 1 189 ? 3.008 32.75 23.469 1 98.88 189 ILE B C 1
ATOM 5316 O O . ILE B 1 189 ? 3.326 33.906 23.703 1 98.88 189 ILE B O 1
ATOM 5320 N N . VAL B 1 190 ? 2.012 32.406 22.719 1 98.88 190 VAL B N 1
ATOM 5321 C CA . VAL B 1 190 ? 0.993 33.375 22.266 1 98.88 190 VAL B CA 1
ATOM 5322 C C . VAL B 1 190 ? -0.362 32.969 22.859 1 98.88 190 VAL B C 1
ATOM 5324 O O . VAL B 1 190 ? -0.757 31.812 22.812 1 98.88 190 VAL B O 1
ATOM 5327 N N . GLU B 1 191 ? -1.031 33.875 23.438 1 98.62 191 GLU B N 1
ATOM 5328 C CA . GLU B 1 191 ? -2.416 33.656 23.844 1 98.62 191 GLU B CA 1
ATOM 5329 C C . GLU B 1 191 ? -3.389 34.156 22.766 1 98.62 191 GLU B C 1
ATOM 5331 O O . GLU B 1 191 ? -3.449 35.344 22.469 1 98.62 191 GLU B O 1
ATOM 5336 N N . ASP B 1 192 ? -4.043 33.219 22.125 1 98.19 192 ASP B N 1
ATOM 5337 C CA . ASP B 1 192 ? -5.027 33.562 21.094 1 98.19 192 ASP B CA 1
ATOM 5338 C C . ASP B 1 192 ? -6.414 33.75 21.703 1 98.19 192 ASP B C 1
ATOM 5340 O O . ASP B 1 192 ? -7.16 32.781 21.875 1 98.19 192 ASP B O 1
ATOM 5344 N N . ASN B 1 193 ? -6.785 34.906 21.891 1 94.69 193 ASN B N 1
ATOM 5345 C CA . ASN B 1 193 ? -8.094 35.25 22.438 1 94.69 193 ASN B CA 1
ATOM 5346 C C . ASN B 1 193 ? -9.031 35.812 21.359 1 94.69 193 ASN B C 1
ATOM 5348 O O . ASN B 1 193 ? -10.117 36.281 21.656 1 94.69 193 ASN B O 1
ATOM 5352 N N . GLU B 1 194 ? -8.617 35.688 20.156 1 94.31 194 GLU B N 1
ATOM 5353 C CA . GLU B 1 194 ? -9.375 36.281 19.062 1 94.31 194 GLU B CA 1
ATOM 5354 C C . GLU B 1 194 ? -10.102 35.188 18.25 1 94.31 194 GLU B C 1
ATOM 5356 O O . GLU B 1 194 ? -11.266 35.375 17.891 1 94.31 194 GLU B O 1
ATOM 5361 N N . MET B 1 195 ? -9.43 34.188 17.938 1 92.44 195 MET B N 1
ATOM 5362 C CA . MET B 1 195 ? -9.969 33.156 17.047 1 92.44 195 MET B CA 1
ATOM 5363 C C . MET B 1 195 ? -10.469 31.969 17.844 1 92.44 195 MET B C 1
ATOM 5365 O O . MET B 1 195 ? -9.711 31.359 18.609 1 92.44 195 MET B O 1
ATOM 5369 N N . PRO B 1 196 ? -11.641 31.594 17.625 1 89.81 196 PRO B N 1
ATOM 5370 C CA . PRO B 1 196 ? -12.117 30.406 18.328 1 89.81 196 PRO B CA 1
ATOM 5371 C C . PRO B 1 196 ? -11.523 29.109 17.766 1 89.81 196 PRO B C 1
ATOM 5373 O O . PRO B 1 196 ? -11.062 29.094 16.625 1 89.81 196 PRO B O 1
ATOM 5376 N N . VAL B 1 197 ? -11.516 28.078 18.656 1 93.5 197 VAL B N 1
ATOM 5377 C CA . VAL B 1 197 ? -11.195 26.75 18.141 1 93.5 197 VAL B CA 1
ATOM 5378 C C . VAL B 1 197 ? -12.219 26.328 17.094 1 93.5 197 VAL B C 1
ATOM 5380 O O . VAL B 1 197 ? -13.43 26.469 17.297 1 93.5 197 VAL B O 1
ATOM 5383 N N . PRO B 1 198 ? -11.688 25.859 15.891 1 92.38 198 PRO B N 1
ATOM 5384 C CA . PRO B 1 198 ? -12.625 25.453 14.844 1 92.38 198 PRO B CA 1
ATOM 5385 C C . PRO B 1 198 ? -13.555 24.328 15.289 1 92.38 198 PRO B C 1
ATOM 5387 O O . PRO B 1 198 ? -13.125 23.406 15.992 1 92.38 198 PRO B O 1
ATOM 5390 N N . PHE B 1 199 ? -14.82 24.422 15 1 91.31 199 PHE B N 1
ATOM 5391 C CA . PHE B 1 199 ? -15.805 23.391 15.32 1 91.31 199 PHE B CA 1
ATOM 5392 C C . PHE B 1 199 ? -16.859 23.312 14.234 1 91.31 199 PHE B C 1
ATOM 5394 O O . PHE B 1 199 ? -16.906 24.141 13.328 1 91.31 199 PHE B O 1
ATOM 5401 N N . ILE B 1 200 ? -17.578 22.219 14.172 1 87.25 200 ILE B N 1
ATOM 5402 C CA . ILE B 1 200 ? -18.688 22 13.25 1 87.25 200 ILE B CA 1
ATOM 5403 C C . ILE B 1 200 ? -20 22.156 13.992 1 87.25 200 ILE B C 1
ATOM 5405 O O . ILE B 1 200 ? -20.375 21.297 14.797 1 87.25 200 ILE B O 1
ATOM 5409 N N . PRO B 1 201 ? -20.672 23.156 13.609 1 79.62 201 PRO B N 1
ATOM 5410 C CA . PRO B 1 201 ? -21.891 23.422 14.383 1 79.62 201 PRO B CA 1
ATOM 5411 C C . PRO B 1 201 ? -23 22.422 14.078 1 79.62 201 PRO B C 1
ATOM 5413 O O . PRO B 1 201 ? -23.828 22.141 14.953 1 79.62 201 PRO B O 1
ATOM 5416 N N . PHE B 1 202 ? -23.078 22.016 12.781 1 71.69 202 PHE B N 1
ATOM 5417 C CA . PHE B 1 202 ? -24.109 21.047 12.453 1 71.69 202 PHE B CA 1
ATOM 5418 C C . PHE B 1 202 ? -23.609 20.031 11.43 1 71.69 202 PHE B C 1
ATOM 5420 O O . PHE B 1 202 ? -22.625 20.297 10.719 1 71.69 202 PHE B O 1
ATOM 5427 N N . SER B 1 203 ? -24.234 18.922 11.625 1 72.75 203 SER B N 1
ATOM 5428 C CA . SER B 1 203 ? -23.875 17.906 10.648 1 72.75 203 SER B CA 1
ATOM 5429 C C . SER B 1 203 ? -24.688 18.047 9.367 1 72.75 203 SER B C 1
ATOM 5431 O O . SER B 1 203 ? -25.828 18.484 9.398 1 72.75 203 SER B O 1
ATOM 5433 N N . ILE B 1 204 ? -23.984 17.828 8.273 1 74.25 204 ILE B N 1
ATOM 5434 C CA . ILE B 1 204 ? -24.688 17.812 6.992 1 74.25 204 ILE B CA 1
ATOM 5435 C C . ILE B 1 204 ? -25.625 16.609 6.93 1 74.25 204 ILE B C 1
ATOM 5437 O O . ILE B 1 204 ? -25.203 15.477 7.195 1 74.25 204 ILE B O 1
ATOM 5441 N N . PRO B 1 205 ? -26.891 16.938 6.59 1 83.44 205 PRO B N 1
ATOM 5442 C CA . PRO B 1 205 ? -27.812 15.805 6.484 1 83.44 205 PRO B CA 1
ATOM 5443 C C . PRO B 1 205 ? -27.391 14.781 5.43 1 83.44 205 PRO B C 1
ATOM 5445 O O . PRO B 1 205 ? -26.859 15.156 4.379 1 83.44 205 PRO B O 1
ATOM 5448 N N . PRO B 1 206 ? -27.625 13.578 5.699 1 90.25 206 PRO B N 1
ATOM 5449 C CA . PRO B 1 206 ? -27.281 12.539 4.719 1 90.25 206 PRO B CA 1
ATOM 5450 C C . PRO B 1 206 ? -28.125 12.617 3.457 1 90.25 206 PRO B C 1
ATOM 5452 O O . PRO B 1 206 ? -29.281 13.047 3.512 1 90.25 206 PRO B O 1
ATOM 5455 N N . THR B 1 207 ? -27.578 12.234 2.346 1 93.62 207 THR B N 1
ATOM 5456 C CA . THR B 1 207 ? -28.312 12.109 1.093 1 93.62 207 THR B CA 1
ATOM 5457 C C . THR B 1 207 ? -28.969 10.727 0.989 1 93.62 207 THR B C 1
ATOM 5459 O O . THR B 1 207 ? -28.703 9.852 1.814 1 93.62 207 THR B O 1
ATOM 5462 N N . LYS B 1 208 ? -29.844 10.633 -0.006 1 96.06 208 LYS B N 1
ATOM 5463 C CA . LYS B 1 208 ? -30.438 9.328 -0.274 1 96.06 208 LYS B CA 1
ATOM 5464 C C . LYS B 1 208 ? -29.375 8.297 -0.634 1 96.06 208 LYS B C 1
ATOM 5466 O O . LYS B 1 208 ? -29.469 7.133 -0.236 1 96.06 208 LYS B O 1
ATOM 5471 N N . GLU B 1 209 ? -28.422 8.711 -1.422 1 96.38 209 GLU B N 1
ATOM 5472 C CA . GLU B 1 209 ? -27.328 7.824 -1.8 1 96.38 209 GLU B CA 1
ATOM 5473 C C . GLU B 1 209 ? -26.547 7.355 -0.574 1 96.38 209 GLU B C 1
ATOM 5475 O O . GLU B 1 209 ? -26.141 6.191 -0.493 1 96.38 209 GLU B O 1
ATOM 5480 N N . ASP B 1 210 ? -26.328 8.273 0.417 1 96.88 210 ASP B N 1
ATOM 5481 C CA . ASP B 1 210 ? -25.672 7.898 1.665 1 96.88 210 ASP B CA 1
ATOM 5482 C C . ASP B 1 210 ? -26.438 6.781 2.375 1 96.88 210 ASP B C 1
ATOM 5484 O O . ASP B 1 210 ? -25.828 5.812 2.842 1 96.88 210 ASP B O 1
ATOM 5488 N N . GLU B 1 211 ? -27.719 6.969 2.447 1 97.25 211 GLU B N 1
ATOM 5489 C CA . GLU B 1 211 ? -28.578 5.988 3.113 1 97.25 211 GLU B CA 1
ATOM 5490 C C . GLU B 1 211 ? -28.516 4.641 2.4 1 97.25 211 GLU B C 1
ATOM 5492 O O . GLU B 1 211 ? -28.406 3.594 3.043 1 97.25 211 GLU B O 1
ATOM 5497 N N . MET B 1 212 ? -28.625 4.664 1.096 1 98.12 212 MET B N 1
ATOM 5498 C CA . MET B 1 212 ? -28.562 3.436 0.307 1 98.12 212 MET B CA 1
ATOM 5499 C C . MET B 1 212 ? -27.25 2.699 0.532 1 98.12 212 MET B C 1
ATOM 5501 O O . MET B 1 212 ? -27.234 1.489 0.764 1 98.12 212 MET B O 1
ATOM 5505 N N . ILE B 1 213 ? -26.156 3.389 0.442 1 98.44 213 ILE B N 1
ATOM 5506 C CA . ILE B 1 213 ? -24.844 2.783 0.612 1 98.44 213 ILE B CA 1
ATOM 5507 C C . ILE B 1 213 ? -24.734 2.191 2.016 1 98.44 213 ILE B C 1
ATOM 5509 O O . ILE B 1 213 ? -24.281 1.052 2.18 1 98.44 213 ILE B O 1
ATOM 5513 N N . ALA B 1 214 ? -25.109 2.984 3.051 1 97.88 214 ALA B N 1
ATOM 5514 C CA . ALA B 1 214 ? -25.047 2.516 4.434 1 97.88 214 ALA B CA 1
ATOM 5515 C C . ALA B 1 214 ? -25.859 1.238 4.621 1 97.88 214 ALA B C 1
ATOM 5517 O O . ALA B 1 214 ? -25.391 0.277 5.23 1 97.88 214 ALA B O 1
ATOM 5518 N N . GLU B 1 215 ? -27.047 1.24 4.07 1 97.88 215 GLU B N 1
ATOM 5519 C CA . GLU B 1 215 ? -27.906 0.061 4.148 1 97.88 215 GLU B CA 1
ATOM 5520 C C . GLU B 1 215 ? -27.25 -1.145 3.482 1 97.88 215 GLU B C 1
ATOM 5522 O O . GLU B 1 215 ? -27.266 -2.252 4.023 1 97.88 215 GLU B O 1
ATOM 5527 N N . ASN B 1 216 ? -26.734 -0.909 2.281 1 98.44 216 ASN B N 1
ATOM 5528 C CA . ASN B 1 216 ? -26.062 -1.991 1.569 1 98.44 216 ASN B CA 1
ATOM 5529 C C . ASN B 1 216 ? -24.922 -2.582 2.396 1 98.44 216 ASN B C 1
ATOM 5531 O O . ASN B 1 216 ? -24.781 -3.805 2.48 1 98.44 216 ASN B O 1
ATOM 5535 N N . ILE B 1 217 ? -24.078 -1.757 2.975 1 98.31 217 ILE B N 1
ATOM 5536 C CA . ILE B 1 217 ? -22.938 -2.186 3.768 1 98.31 217 ILE B CA 1
ATOM 5537 C C . ILE B 1 217 ? -23.406 -3.018 4.957 1 98.31 217 ILE B C 1
ATOM 5539 O O . ILE B 1 217 ? -22.875 -4.09 5.23 1 98.31 217 ILE B O 1
ATOM 5543 N N . LEU B 1 218 ? -24.438 -2.59 5.652 1 97.5 218 LEU B N 1
ATOM 5544 C CA . LEU B 1 218 ? -24.906 -3.258 6.863 1 97.5 218 LEU B CA 1
ATOM 5545 C C . LEU B 1 218 ? -25.625 -4.562 6.523 1 97.5 218 LEU B C 1
ATOM 5547 O O . LEU B 1 218 ? -25.672 -5.48 7.34 1 97.5 218 LEU B O 1
ATOM 5551 N N . ASN B 1 219 ? -26.125 -4.613 5.285 1 96.94 219 ASN B N 1
ATOM 5552 C CA . ASN B 1 219 ? -26.844 -5.816 4.863 1 96.94 219 ASN B CA 1
ATOM 5553 C C . ASN B 1 219 ? -25.906 -6.82 4.203 1 96.94 219 ASN B C 1
ATOM 5555 O O . ASN B 1 219 ? -26.25 -7.984 4.027 1 96.94 219 ASN B O 1
ATOM 5559 N N . ALA B 1 220 ? -24.766 -6.387 3.785 1 97.56 220 ALA B N 1
ATOM 5560 C CA . ALA B 1 220 ? -23.828 -7.258 3.09 1 97.56 220 ALA B CA 1
ATOM 5561 C C . ALA B 1 220 ? -23.344 -8.391 3.998 1 97.56 220 ALA B C 1
ATOM 5563 O O . ALA B 1 220 ? -23.109 -8.172 5.188 1 97.56 220 ALA B O 1
ATOM 5564 N N . GLU B 1 221 ? -23.203 -9.539 3.439 1 94.75 221 GLU B N 1
ATOM 5565 C CA . GLU B 1 221 ? -22.734 -10.727 4.137 1 94.75 221 GLU B CA 1
ATOM 5566 C C . GLU B 1 221 ? -21.797 -11.547 3.258 1 94.75 221 GLU B C 1
ATOM 5568 O O . GLU B 1 221 ? -22.031 -11.688 2.057 1 94.75 221 GLU B O 1
ATOM 5573 N N . THR B 1 222 ? -20.719 -12.008 3.881 1 92.25 222 THR B N 1
ATOM 5574 C CA . THR B 1 222 ? -19.844 -12.938 3.166 1 92.25 222 THR B CA 1
ATOM 5575 C C . THR B 1 222 ? -20.562 -14.266 2.939 1 92.25 222 THR B C 1
ATOM 5577 O O . THR B 1 222 ? -21.641 -14.508 3.488 1 92.25 222 THR B O 1
ATOM 5580 N N . LYS B 1 223 ? -20.016 -15.07 2.133 1 87.31 223 LYS B N 1
ATOM 5581 C CA . LYS B 1 223 ? -20.625 -16.344 1.782 1 87.31 223 LYS B CA 1
ATOM 5582 C C . LYS B 1 223 ? -20.828 -17.219 3.018 1 87.31 223 LYS B C 1
ATOM 5584 O O . LYS B 1 223 ? -21.797 -17.984 3.105 1 87.31 223 LYS B O 1
ATOM 5589 N N . ASP B 1 224 ? -19.938 -17.094 3.992 1 84.44 224 ASP B N 1
ATOM 5590 C CA . ASP B 1 224 ? -20.016 -17.922 5.191 1 84.44 224 ASP B CA 1
ATOM 5591 C C . ASP B 1 224 ? -20.891 -17.25 6.25 1 84.44 224 ASP B C 1
ATOM 5593 O O . ASP B 1 224 ? -20.906 -17.688 7.406 1 84.44 224 ASP B O 1
ATOM 5597 N N . GLY B 1 225 ? -21.594 -16.188 5.879 1 88.38 225 GLY B N 1
ATOM 5598 C CA . GLY B 1 225 ? -22.625 -15.609 6.715 1 88.38 225 GLY B CA 1
ATOM 5599 C C . GLY B 1 225 ? -22.109 -14.516 7.633 1 88.38 225 GLY B C 1
ATOM 5600 O O . GLY B 1 225 ? -22.812 -14.062 8.531 1 88.38 225 GLY B O 1
ATOM 5601 N N . ARG B 1 226 ? -20.969 -14.039 7.422 1 92.06 226 ARG B N 1
ATOM 5602 C CA . ARG B 1 226 ? -20.406 -12.992 8.281 1 92.06 226 ARG B CA 1
ATOM 5603 C C . ARG B 1 226 ? -20.781 -11.609 7.762 1 92.06 226 ARG B C 1
ATOM 5605 O O . ARG B 1 226 ? -20.578 -11.305 6.586 1 92.06 226 ARG B O 1
ATOM 5612 N N . LYS B 1 227 ? -21.219 -10.797 8.68 1 96.31 227 LYS B N 1
ATOM 5613 C CA . LYS B 1 227 ? -21.453 -9.391 8.359 1 96.31 227 LYS B CA 1
ATOM 5614 C C . LYS B 1 227 ? -20.141 -8.609 8.328 1 96.31 227 LYS B C 1
ATOM 5616 O O . LYS B 1 227 ? -19.156 -9.016 8.961 1 96.31 227 LYS B O 1
ATOM 5621 N N . LEU B 1 228 ? -20.172 -7.547 7.605 1 97.62 228 LEU B N 1
ATOM 5622 C CA . LEU B 1 228 ? -18.969 -6.719 7.52 1 97.62 228 LEU B CA 1
ATOM 5623 C C . LEU B 1 228 ? -18.703 -6.016 8.844 1 97.62 228 LEU B C 1
ATOM 5625 O O . LEU B 1 228 ? -17.547 -5.707 9.164 1 97.62 228 LEU B O 1
ATOM 5629 N N . ILE B 1 229 ? -19.75 -5.68 9.57 1 97.38 229 ILE B N 1
ATOM 5630 C CA . ILE B 1 229 ? -19.688 -5.207 10.953 1 97.38 229 ILE B CA 1
ATOM 5631 C C . ILE B 1 229 ? -20.422 -6.188 11.867 1 97.38 229 ILE B C 1
ATOM 5633 O O . ILE B 1 229 ? -21.516 -6.652 11.547 1 97.38 229 ILE B O 1
ATOM 5637 N N . GLN B 1 230 ? -19.734 -6.473 12.961 1 96.44 230 GLN B N 1
ATOM 5638 C CA . GLN B 1 230 ? -20.281 -7.402 13.938 1 96.44 230 GLN B CA 1
ATOM 5639 C C . GLN B 1 230 ? -20.172 -6.84 15.352 1 96.44 230 GLN B C 1
ATOM 5641 O O . GLN B 1 230 ? -19.453 -5.859 15.586 1 96.44 230 GLN B O 1
ATOM 5646 N N . ASP B 1 231 ? -20.953 -7.492 16.25 1 97.44 231 ASP B N 1
ATOM 5647 C CA . ASP B 1 231 ? -20.719 -7.176 17.641 1 97.44 231 ASP B CA 1
ATOM 5648 C C . ASP B 1 231 ? -19.25 -7.379 18.016 1 97.44 231 ASP B C 1
ATOM 5650 O O . ASP B 1 231 ? -18.625 -8.352 17.578 1 97.44 231 ASP B O 1
ATOM 5654 N N . GLY B 1 232 ? -18.734 -6.395 18.656 1 97.81 232 GLY B N 1
ATOM 5655 C CA . GLY B 1 232 ? -17.344 -6.5 19.078 1 97.81 232 GLY B CA 1
ATOM 5656 C C . GLY B 1 232 ? -16.359 -5.922 18.062 1 97.81 232 GLY B C 1
ATOM 5657 O O . GLY B 1 232 ? -15.164 -5.844 18.328 1 97.81 232 GLY B O 1
ATOM 5658 N N . SER B 1 233 ? -16.859 -5.465 16.891 1 98.31 233 SER B N 1
ATOM 5659 C CA . SER B 1 233 ? -15.984 -4.844 15.906 1 98.31 233 SER B CA 1
ATOM 5660 C C . SER B 1 233 ? -15.367 -3.555 16.438 1 98.31 233 SER B C 1
ATOM 5662 O O . SER B 1 233 ? -15.953 -2.891 17.297 1 98.31 233 SER B O 1
ATOM 5664 N N . THR B 1 234 ? -14.219 -3.266 16.031 1 98.69 234 THR B N 1
ATOM 5665 C CA . THR B 1 234 ? -13.586 -1.967 16.234 1 98.69 234 THR B CA 1
ATOM 5666 C C . THR B 1 234 ? -13.742 -1.091 14.992 1 98.69 234 THR B C 1
ATOM 5668 O O . THR B 1 234 ? -13.453 -1.528 13.875 1 98.69 234 THR B O 1
ATOM 5671 N N . LEU B 1 235 ? -14.117 0.145 15.188 1 98.31 235 LEU B N 1
ATOM 5672 C CA . LEU B 1 235 ? -14.602 0.961 14.086 1 98.31 235 LEU B CA 1
ATOM 5673 C C . LEU B 1 235 ? -13.602 2.064 13.742 1 98.31 235 LEU B C 1
ATOM 5675 O O . LEU B 1 235 ? -13.039 2.695 14.641 1 98.31 235 LEU B O 1
ATOM 5679 N N . GLN B 1 236 ? -13.352 2.281 12.57 1 98.38 236 GLN B N 1
ATOM 5680 C CA . GLN B 1 236 ? -12.883 3.516 11.961 1 98.38 236 GLN B CA 1
ATOM 5681 C C . GLN B 1 236 ? -13.859 4.012 10.898 1 98.38 236 GLN B C 1
ATOM 5683 O O . GLN B 1 236 ? -13.93 3.451 9.805 1 98.38 236 GLN B O 1
ATOM 5688 N N . VAL B 1 237 ? -14.562 5.012 11.359 1 92.5 237 VAL B N 1
ATOM 5689 C CA . VAL B 1 237 ? -15.547 5.617 10.477 1 92.5 237 VAL B CA 1
ATOM 5690 C C . VAL B 1 237 ? -15.312 7.125 10.398 1 92.5 237 VAL B C 1
ATOM 5692 O O . VAL B 1 237 ? -14.93 7.754 11.383 1 92.5 237 VAL B O 1
ATOM 5695 N N . GLY B 1 238 ? -15.07 7.746 9.281 1 82.69 238 GLY B N 1
ATOM 5696 C CA . GLY B 1 238 ? -14.867 9.18 9.102 1 82.69 238 GLY B CA 1
ATOM 5697 C C . GLY B 1 238 ? -16.109 10 9.438 1 82.69 238 GLY B C 1
ATOM 5698 O O . GLY B 1 238 ? -16.891 9.617 10.297 1 82.69 238 GLY B O 1
ATOM 5699 N N . ILE B 1 239 ? -16.125 11.164 9.18 1 79.5 239 ILE B N 1
ATOM 5700 C CA . ILE B 1 239 ? -17.266 12.062 9.352 1 79.5 239 ILE B CA 1
ATOM 5701 C C . ILE B 1 239 ? -17.906 12.359 8 1 79.5 239 ILE B C 1
ATOM 5703 O O . ILE B 1 239 ? -17.312 12.062 6.953 1 79.5 239 ILE B O 1
ATOM 5707 N N . GLY B 1 240 ? -19.156 12.875 8.094 1 84.81 240 GLY B N 1
ATOM 5708 C CA . GLY B 1 240 ? -19.859 13.188 6.867 1 84.81 240 GLY B CA 1
ATOM 5709 C C . GLY B 1 240 ? -21.156 12.406 6.707 1 84.81 240 GLY B C 1
ATOM 5710 O O . GLY B 1 240 ? -21.516 11.625 7.582 1 84.81 240 GLY B O 1
ATOM 5711 N N . GLY B 1 241 ? -21.734 12.672 5.547 1 86.94 241 GLY B N 1
ATOM 5712 C CA . GLY B 1 241 ? -23.047 12.102 5.309 1 86.94 241 GLY B CA 1
ATOM 5713 C C . GLY B 1 241 ? -23.078 10.586 5.438 1 86.94 241 GLY B C 1
ATOM 5714 O O . GLY B 1 241 ? -23.844 10.047 6.238 1 86.94 241 GLY B O 1
ATOM 5715 N N . LEU B 1 242 ? -22.219 9.938 4.758 1 92.06 242 LEU B N 1
ATOM 5716 C CA . LEU B 1 242 ? -22.25 8.477 4.742 1 92.06 242 LEU B CA 1
ATOM 5717 C C . LEU B 1 242 ? -21.797 7.914 6.086 1 92.06 242 LEU B C 1
ATOM 5719 O O . LEU B 1 242 ? -22.5 7.117 6.703 1 92.06 242 LEU B O 1
ATOM 5723 N N . PRO B 1 243 ? -20.672 8.32 6.621 1 91.19 243 PRO B N 1
ATOM 5724 C CA . PRO B 1 243 ? -20.25 7.82 7.934 1 91.19 243 PRO B CA 1
ATOM 5725 C C . PRO B 1 243 ? -21.312 8.047 9.008 1 91.19 243 PRO B C 1
ATOM 5727 O O . PRO B 1 243 ? -21.578 7.152 9.812 1 91.19 243 PRO B O 1
ATOM 5730 N N . ASP B 1 244 ? -21.922 9.211 8.984 1 90.5 244 ASP B N 1
ATOM 5731 C CA . ASP B 1 244 ? -22.938 9.523 9.969 1 90.5 244 ASP B CA 1
ATOM 5732 C C . ASP B 1 244 ? -24.156 8.617 9.812 1 90.5 244 ASP B C 1
ATOM 5734 O O . ASP B 1 244 ? -24.797 8.234 10.805 1 90.5 244 ASP B O 1
ATOM 5738 N N . THR B 1 245 ? -24.469 8.344 8.594 1 94 245 THR B N 1
ATOM 5739 C CA . THR B 1 245 ? -25.594 7.449 8.328 1 94 245 THR B CA 1
ATOM 5740 C C . THR B 1 245 ? -25.297 6.047 8.852 1 94 245 THR B C 1
ATOM 5742 O O . THR B 1 245 ? -26.172 5.418 9.461 1 94 245 THR B O 1
ATOM 5745 N N . VAL B 1 246 ? -24.094 5.539 8.609 1 94.19 246 VAL B N 1
ATOM 5746 C CA . VAL B 1 246 ? -23.703 4.227 9.109 1 94.19 246 VAL B CA 1
ATOM 5747 C C . VAL B 1 246 ? -23.812 4.195 10.633 1 94.19 246 VAL B C 1
ATOM 5749 O O . VAL B 1 246 ? -24.391 3.262 11.203 1 94.19 246 VAL B O 1
ATOM 5752 N N . VAL B 1 247 ? -23.312 5.211 11.258 1 92.62 247 VAL B N 1
ATOM 5753 C CA . VAL B 1 247 ? -23.328 5.309 12.711 1 92.62 247 VAL B CA 1
ATOM 5754 C C . VAL B 1 247 ? -24.766 5.266 13.219 1 92.62 247 VAL B C 1
ATOM 5756 O O . VAL B 1 247 ? -25.078 4.551 14.172 1 92.62 247 VAL B O 1
ATOM 5759 N N . LYS B 1 248 ? -25.578 6.031 12.625 1 91.56 248 LYS B N 1
ATOM 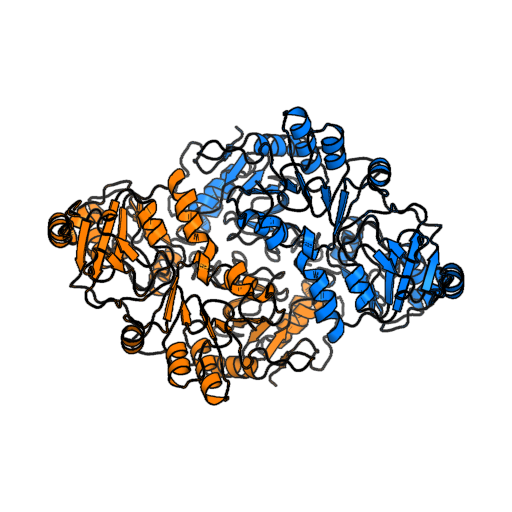5760 C CA . LYS B 1 248 ? -27 6.059 12.992 1 91.56 248 LYS B CA 1
ATOM 5761 C C . LYS B 1 248 ? -27.625 4.672 12.883 1 91.56 248 LYS B C 1
ATOM 5763 O O . LYS B 1 248 ? -28.344 4.238 13.773 1 91.56 248 LYS B O 1
ATOM 5768 N N . MET B 1 249 ? -27.328 4.047 11.883 1 94.88 249 MET B N 1
ATOM 5769 C CA . MET B 1 249 ? -27.922 2.734 11.641 1 94.88 249 MET B CA 1
ATOM 5770 C C . MET B 1 249 ? -27.375 1.703 12.625 1 94.88 249 MET B C 1
ATOM 5772 O O . MET B 1 249 ? -28.094 0.781 13.023 1 94.88 249 MET B O 1
ATOM 5776 N N . LEU B 1 250 ? -26.141 1.846 12.961 1 96.12 250 LEU B N 1
ATOM 5777 C CA . LEU B 1 250 ? -25.578 0.951 13.961 1 96.12 250 LEU B CA 1
ATOM 5778 C C . LEU B 1 250 ? -26.281 1.125 15.305 1 96.12 250 LEU B C 1
ATOM 5780 O O . LEU B 1 250 ? -26.547 0.144 16 1 96.12 250 LEU B O 1
ATOM 5784 N N . LYS B 1 251 ? -26.531 2.352 15.617 1 93.69 251 LYS B N 1
ATOM 5785 C CA . LYS B 1 251 ? -27.266 2.674 16.844 1 93.69 251 LYS B CA 1
ATOM 5786 C C . LYS B 1 251 ? -28.641 2.033 16.844 1 93.69 251 LYS B C 1
ATOM 5788 O O . LYS B 1 251 ? -29.047 1.42 17.844 1 93.69 251 LYS B O 1
ATOM 5793 N N . GLU B 1 252 ? -29.281 2.031 15.727 1 94.69 252 GLU B N 1
ATOM 5794 C CA . GLU B 1 252 ? -30.641 1.53 15.602 1 94.69 252 GLU B CA 1
ATOM 5795 C C . GLU B 1 252 ? -30.656 0.016 15.422 1 94.69 252 GLU B C 1
ATOM 5797 O O . GLU B 1 252 ? -31.641 -0.644 15.766 1 94.69 252 GLU B O 1
ATOM 5802 N N . GLY B 1 253 ? -29.609 -0.507 14.898 1 93.56 253 GLY B N 1
ATOM 5803 C CA . GLY B 1 253 ? -29.547 -1.911 14.523 1 93.56 253 GLY B CA 1
ATOM 5804 C C . GLY B 1 253 ? -29.234 -2.828 15.688 1 93.56 253 GLY B C 1
ATOM 5805 O O . GLY B 1 253 ? -29.156 -4.047 15.523 1 93.56 253 GLY B O 1
ATOM 5806 N N . GLY B 1 254 ? -28.984 -2.338 16.859 1 92.88 254 GLY B N 1
ATOM 5807 C CA . GLY B 1 254 ? -28.797 -3.139 18.047 1 92.88 254 GLY B CA 1
ATOM 5808 C C . GLY B 1 254 ? -27.391 -3.701 18.188 1 92.88 254 GLY B C 1
ATOM 5809 O O . GLY B 1 254 ? -27.188 -4.707 18.859 1 92.88 254 GLY B O 1
ATOM 5810 N N . TYR B 1 255 ? -26.5 -3.199 17.484 1 96.19 255 TYR B N 1
ATOM 5811 C CA . TYR B 1 255 ? -25.109 -3.609 17.656 1 96.19 255 TYR B CA 1
ATOM 5812 C C . TYR B 1 255 ? -24.625 -3.332 19.078 1 96.19 255 TYR B C 1
ATOM 5814 O O . TYR B 1 255 ? -25.125 -2.432 19.75 1 96.19 255 TYR B O 1
ATOM 5822 N N . LYS B 1 256 ? -23.656 -4.172 19.5 1 96.69 256 LYS B N 1
ATOM 5823 C CA . LYS B 1 256 ? -23.172 -4.043 20.859 1 96.69 256 LYS B CA 1
ATOM 5824 C C . LYS B 1 256 ? -21.672 -4.262 20.938 1 96.69 256 LYS B C 1
ATOM 5826 O O . LYS B 1 256 ? -21.078 -4.918 20.078 1 96.69 256 LYS B O 1
ATOM 5831 N N . ASN B 1 257 ? -21.094 -3.635 21.984 1 97.75 257 ASN B N 1
ATOM 5832 C CA . ASN B 1 257 ? -19.719 -3.869 22.391 1 97.75 257 ASN B CA 1
ATOM 5833 C C . ASN B 1 257 ? -18.734 -3.461 21.312 1 97.75 257 ASN B C 1
ATOM 5835 O O . ASN B 1 257 ? -17.719 -4.129 21.094 1 97.75 257 ASN B O 1
ATOM 5839 N N . LEU B 1 258 ? -19.062 -2.49 20.531 1 98.38 258 LEU B N 1
ATOM 5840 C CA . LEU B 1 258 ? -18.141 -1.981 19.531 1 98.38 258 LEU B CA 1
ATOM 5841 C C . LEU B 1 258 ? -17 -1.216 20.172 1 98.38 258 LEU B C 1
ATOM 5843 O O . LEU B 1 258 ? -17.094 -0.812 21.328 1 98.38 258 LEU B O 1
ATOM 5847 N N . GLY B 1 259 ? -15.93 -1.188 19.531 1 98.5 259 GLY B N 1
ATOM 5848 C CA . GLY B 1 259 ? -14.789 -0.363 19.906 1 98.5 259 GLY B CA 1
ATOM 5849 C C . GLY B 1 259 ? -14.484 0.721 18.875 1 98.5 259 GLY B C 1
ATOM 5850 O O . GLY B 1 259 ? -15.07 0.739 17.797 1 98.5 259 GLY B O 1
ATOM 5851 N N . VAL B 1 260 ? -13.625 1.645 19.328 1 98.5 260 VAL B N 1
ATOM 5852 C CA . VAL B 1 260 ? -13.25 2.73 18.422 1 98.5 260 VAL B CA 1
ATOM 5853 C C . VAL B 1 260 ? -11.734 2.867 18.391 1 98.5 260 VAL B C 1
ATOM 5855 O O . VAL B 1 260 ? -11.086 3.049 19.422 1 98.5 260 VAL B O 1
ATOM 5858 N N . HIS B 1 261 ? -11.141 2.713 17.312 1 98.69 261 HIS B N 1
ATOM 5859 C CA . HIS B 1 261 ? -9.781 3.061 16.906 1 98.69 261 HIS B CA 1
ATOM 5860 C C . HIS B 1 261 ? -9.781 3.773 15.555 1 98.69 261 HIS B C 1
ATOM 5862 O O . HIS B 1 261 ? -9.898 3.131 14.508 1 98.69 261 HIS B O 1
ATOM 5868 N N . THR B 1 262 ? -9.695 5.074 15.602 1 98.19 262 THR B N 1
ATOM 5869 C CA . THR B 1 262 ? -9.961 5.848 14.391 1 98.19 262 THR B CA 1
ATOM 5870 C C . THR B 1 262 ? -8.938 6.977 14.242 1 98.19 262 THR B C 1
ATOM 5872 O O . THR B 1 262 ? -8.258 7.336 15.203 1 98.19 262 THR B O 1
ATOM 5875 N N . GLU B 1 263 ? -8.781 7.398 13.016 1 97.75 263 GLU B N 1
ATOM 5876 C CA . GLU B 1 263 ? -7.992 8.594 12.727 1 97.75 263 GLU B CA 1
ATOM 5877 C C . GLU B 1 263 ? -8.719 9.859 13.188 1 97.75 263 GLU B C 1
ATOM 5879 O O . GLU B 1 263 ? -8.117 10.727 13.828 1 97.75 263 GLU B O 1
ATOM 5884 N N . MET B 1 264 ? -9.938 9.906 12.906 1 96.5 264 MET B N 1
ATOM 5885 C CA . MET B 1 264 ? -10.758 11.094 13.148 1 96.5 264 MET B CA 1
ATOM 5886 C C . MET B 1 264 ? -12 10.742 13.953 1 96.5 264 MET B C 1
ATOM 5888 O O . MET B 1 264 ? -12.758 9.844 13.578 1 96.5 264 MET B O 1
ATOM 5892 N N . MET B 1 265 ? -12.219 11.43 15.023 1 95.56 265 MET B N 1
ATOM 5893 C CA . MET B 1 265 ? -13.406 11.258 15.852 1 95.56 265 MET B CA 1
ATOM 5894 C C . MET B 1 265 ? -14.398 12.398 15.633 1 95.56 265 MET B C 1
ATOM 5896 O O . MET B 1 265 ? -14 13.57 15.594 1 95.56 265 MET B O 1
ATOM 5900 N N . GLY B 1 266 ? -15.602 12.055 15.375 1 94 266 GLY B N 1
ATOM 5901 C CA . GLY B 1 266 ? -16.656 13.039 15.203 1 94 266 GLY B CA 1
ATOM 5902 C C . GLY B 1 266 ? -17.859 12.781 16.094 1 94 266 GLY B C 1
ATOM 5903 O O . GLY B 1 266 ? -17.828 11.906 16.953 1 94 266 GLY B O 1
ATOM 5904 N N . ASP B 1 267 ? -18.906 13.539 15.938 1 94.06 267 ASP B N 1
ATOM 5905 C CA . ASP B 1 267 ? -20.094 13.492 16.766 1 94.06 267 ASP B CA 1
ATOM 5906 C C . ASP B 1 267 ? -20.797 12.141 16.641 1 94.06 267 ASP B C 1
ATOM 5908 O O . ASP B 1 267 ? -21.422 11.672 17.594 1 94.06 267 ASP B O 1
ATOM 5912 N N . GLY B 1 268 ? -20.672 11.539 15.453 1 91.19 268 GLY B N 1
ATOM 5913 C CA . GLY B 1 268 ? -21.297 10.242 15.266 1 91.19 268 GLY B CA 1
ATOM 5914 C C . GLY B 1 268 ? -20.781 9.188 16.234 1 91.19 268 GLY B C 1
ATOM 5915 O O . GLY B 1 268 ? -21.562 8.414 16.797 1 91.19 268 GLY B O 1
ATOM 5916 N N . THR B 1 269 ? -19.547 9.133 16.406 1 92.81 269 THR B N 1
ATOM 5917 C CA . THR B 1 269 ? -18.953 8.203 17.359 1 92.81 269 THR B CA 1
ATOM 5918 C C . THR B 1 269 ? -19.406 8.508 18.781 1 92.81 269 THR B C 1
ATOM 5920 O O . THR B 1 269 ? -19.656 7.594 19.578 1 92.81 269 THR B O 1
ATOM 5923 N N . LEU B 1 270 ? -19.453 9.781 19.125 1 94.12 270 LEU B N 1
ATOM 5924 C CA . LEU B 1 270 ? -19.938 10.18 20.438 1 94.12 270 LEU B CA 1
ATOM 5925 C C . LEU B 1 270 ? -21.344 9.641 20.688 1 94.12 270 LEU B C 1
ATOM 5927 O O . LEU B 1 270 ? -21.641 9.148 21.781 1 94.12 270 LEU B O 1
ATOM 5931 N N . GLU B 1 271 ? -22.172 9.695 19.703 1 93.5 271 GLU B N 1
ATOM 5932 C CA . GLU B 1 271 ? -23.531 9.195 19.844 1 93.5 271 GLU B CA 1
ATOM 5933 C C . GLU B 1 271 ? -23.547 7.707 20.188 1 93.5 271 GLU B C 1
ATOM 5935 O O . GLU B 1 271 ? -24.328 7.258 21.016 1 93.5 271 GLU B O 1
ATOM 5940 N N . LEU B 1 272 ? -22.719 6.977 19.516 1 96.31 272 LEU B N 1
ATOM 5941 C CA . LEU B 1 272 ? -22.641 5.543 19.766 1 96.31 272 LEU B CA 1
ATOM 5942 C C . LEU B 1 272 ? -22.172 5.27 21.203 1 96.31 272 LEU B C 1
ATOM 5944 O O . LEU B 1 272 ? -22.625 4.312 21.828 1 96.31 272 LEU B O 1
ATOM 5948 N N . ILE B 1 273 ? -21.266 6.055 21.656 1 96.31 273 ILE B N 1
ATOM 5949 C CA . ILE B 1 273 ? -20.75 5.922 23.016 1 96.31 273 ILE B CA 1
ATOM 5950 C C . ILE B 1 273 ? -21.859 6.215 24.016 1 96.31 273 ILE B C 1
ATOM 5952 O O . ILE B 1 273 ? -22.094 5.434 24.938 1 96.31 273 ILE B O 1
ATOM 5956 N N . GLU B 1 274 ? -22.562 7.289 23.797 1 95.75 274 GLU B N 1
ATOM 5957 C CA . GLU B 1 274 ? -23.609 7.719 24.703 1 95.75 274 GLU B CA 1
ATOM 5958 C C . GLU B 1 274 ? -24.734 6.695 24.781 1 95.75 274 GLU B C 1
ATOM 5960 O O . GLU B 1 274 ? -25.359 6.523 25.828 1 95.75 274 GLU B O 1
ATOM 5965 N N . GLU B 1 275 ? -24.922 5.984 23.719 1 95.62 275 GLU B N 1
ATOM 5966 C CA . GLU B 1 275 ? -25.984 4.996 23.641 1 95.62 275 GLU B CA 1
ATOM 5967 C C . GLU B 1 275 ? -25.531 3.645 24.172 1 95.62 275 GLU B C 1
ATOM 5969 O O . GLU B 1 275 ? -26.312 2.695 24.234 1 95.62 275 GLU B O 1
ATOM 5974 N N . GLY B 1 276 ? -24.281 3.551 24.469 1 96.19 276 GLY B N 1
ATOM 5975 C CA . GLY B 1 276 ? -23.75 2.318 25.031 1 96.19 276 GLY B CA 1
ATOM 5976 C C . GLY B 1 276 ? -23.422 1.275 23.984 1 96.19 276 GLY B C 1
ATOM 5977 O O . GLY B 1 276 ? -23.125 0.126 24.312 1 96.19 276 GLY B O 1
ATOM 5978 N N . VAL B 1 277 ? -23.5 1.652 22.766 1 97.44 277 VAL B N 1
ATOM 5979 C CA . VAL B 1 277 ? -23.156 0.754 21.672 1 97.44 277 VAL B CA 1
ATOM 5980 C C . VAL B 1 277 ? -21.641 0.56 21.609 1 97.44 277 VAL B C 1
ATOM 5982 O O . VAL B 1 277 ? -21.156 -0.557 21.406 1 97.44 277 VAL B O 1
ATOM 5985 N N . VAL B 1 278 ? -20.891 1.609 21.797 1 98 278 VAL B N 1
ATOM 5986 C CA . VAL B 1 278 ? -19.438 1.571 21.922 1 98 278 VAL B CA 1
ATOM 5987 C C . VAL B 1 278 ? -19.062 1.468 23.406 1 98 278 VAL B C 1
ATOM 5989 O O . VAL B 1 278 ? -19.391 2.342 24.203 1 98 278 VAL B O 1
ATOM 5992 N N . THR B 1 279 ? -18.438 0.425 23.734 1 97.81 279 THR B N 1
ATOM 5993 C CA . THR B 1 279 ? -17.969 0.226 25.109 1 97.81 279 THR B CA 1
ATOM 5994 C C . THR B 1 279 ? -16.438 0.103 25.141 1 97.81 279 THR B C 1
ATOM 5996 O O . THR B 1 279 ? -15.82 0.332 26.188 1 97.81 279 THR B O 1
ATOM 5999 N N . ASN B 1 280 ? -15.852 -0.389 24.078 1 98.31 280 ASN B N 1
ATOM 6000 C CA . ASN B 1 280 ? -14.422 -0.607 23.922 1 98.31 280 ASN B CA 1
ATOM 6001 C C . ASN B 1 280 ? -13.938 -1.767 24.797 1 98.31 280 ASN B C 1
ATOM 6003 O O . ASN B 1 280 ? -12.734 -1.93 25.016 1 98.31 280 ASN B O 1
ATOM 6007 N N . ASP B 1 281 ? -14.789 -2.537 25.266 1 97.56 281 ASP B N 1
ATOM 6008 C CA . ASP B 1 281 ? -14.453 -3.592 26.219 1 97.56 281 ASP B CA 1
ATOM 6009 C C . ASP B 1 281 ? -13.773 -4.77 25.516 1 97.56 281 ASP B C 1
ATOM 6011 O O . ASP B 1 281 ? -13.031 -5.523 26.141 1 97.56 281 ASP B O 1
ATOM 6015 N N . GLN B 1 282 ? -14.031 -4.914 24.297 1 97.06 282 GLN B N 1
ATOM 6016 C CA . GLN B 1 282 ? -13.516 -6.074 23.578 1 97.06 282 GLN B CA 1
ATOM 6017 C C . GLN B 1 282 ? -12.25 -5.719 22.797 1 97.06 282 GLN B C 1
ATOM 6019 O O . GLN B 1 282 ? -11.672 -6.574 22.125 1 97.06 282 GLN B O 1
ATOM 6024 N N . LYS B 1 283 ? -11.82 -4.48 22.844 1 97.81 283 LYS B N 1
ATOM 6025 C CA . LYS B 1 283 ? -10.602 -4.086 22.156 1 97.81 283 LYS B CA 1
ATOM 6026 C C . LYS B 1 283 ? -9.383 -4.805 22.719 1 97.81 283 LYS B C 1
ATOM 6028 O O . LYS B 1 283 ? -9.32 -5.066 23.922 1 97.81 283 LYS B O 1
ATOM 6033 N N . ARG B 1 284 ? -8.438 -5.109 21.859 1 96.5 284 ARG B N 1
ATOM 6034 C CA . ARG B 1 284 ? -7.18 -5.727 22.281 1 96.5 284 ARG B CA 1
ATOM 6035 C C . ARG B 1 284 ? -6.199 -4.68 22.797 1 96.5 284 ARG B C 1
ATOM 6037 O O . ARG B 1 284 ? -5.426 -4.949 23.719 1 96.5 284 ARG B O 1
ATOM 6044 N N . LEU B 1 285 ? -6.141 -3.578 22.125 1 97.25 285 LEU B N 1
ATOM 6045 C CA . LEU B 1 285 ? -5.32 -2.436 22.5 1 97.25 285 LEU B CA 1
ATOM 6046 C C . LEU B 1 285 ? -6.188 -1.287 23 1 97.25 285 LEU B C 1
ATOM 6048 O O . LEU B 1 285 ? -7.266 -1.031 22.453 1 97.25 285 LEU B O 1
ATOM 6052 N N . ASP B 1 286 ? -5.723 -0.678 24.078 1 97.62 286 ASP B N 1
ATOM 6053 C CA . ASP B 1 286 ? -6.402 0.482 24.656 1 97.62 286 ASP B CA 1
ATOM 6054 C C . ASP B 1 286 ? -7.824 0.132 25.078 1 97.62 286 ASP B C 1
ATOM 6056 O O . ASP B 1 286 ? -8.773 0.82 24.703 1 97.62 286 ASP B O 1
ATOM 6060 N N . ARG B 1 287 ? -7.957 -0.964 25.766 1 97.56 287 ARG B N 1
ATOM 6061 C CA . ARG B 1 287 ? -9.266 -1.423 26.234 1 97.56 287 ARG B CA 1
ATOM 6062 C C . ARG B 1 287 ? -9.945 -0.366 27.094 1 97.56 287 ARG B C 1
ATOM 6064 O O . ARG B 1 287 ? -9.32 0.23 27.969 1 97.56 287 ARG B O 1
ATOM 6071 N N . GLY B 1 288 ? -11.18 -0.141 26.797 1 97.19 288 GLY B N 1
ATOM 6072 C CA . GLY B 1 288 ? -11.969 0.811 27.562 1 97.19 288 GLY B CA 1
ATOM 6073 C C . GLY B 1 288 ? -11.852 2.232 27.047 1 97.19 288 GLY B C 1
ATOM 6074 O O . GLY B 1 288 ? -12.523 3.137 27.547 1 97.19 288 GLY B O 1
ATOM 6075 N N . LYS B 1 289 ? -11.078 2.385 25.953 1 97.94 289 LYS B N 1
ATOM 6076 C CA . LYS B 1 289 ? -10.859 3.746 25.469 1 97.94 289 LYS B CA 1
ATOM 6077 C C . LYS B 1 289 ? -11.195 3.865 23.984 1 97.94 289 LYS B C 1
ATOM 6079 O O . LYS B 1 289 ? -10.852 2.984 23.188 1 97.94 289 LYS B O 1
ATOM 6084 N N . SER B 1 290 ? -11.922 4.895 23.641 1 98.12 290 SER B N 1
ATOM 6085 C CA . SER B 1 290 ? -12 5.316 22.25 1 98.12 290 SER B CA 1
ATOM 6086 C C . SER B 1 290 ? -10.75 6.098 21.828 1 98.12 290 SER B C 1
ATOM 6088 O O . SER B 1 290 ? -10.414 7.109 22.453 1 98.12 290 SER B O 1
ATOM 6090 N N . VAL B 1 291 ? -10.078 5.633 20.812 1 98.44 291 VAL B N 1
ATOM 6091 C CA . VAL B 1 291 ? -8.758 6.152 20.469 1 98.44 291 VAL B CA 1
ATOM 6092 C C . VAL B 1 291 ? -8.836 6.898 19.125 1 98.44 291 VAL B C 1
ATOM 6094 O O . VAL B 1 291 ? -9.461 6.422 18.188 1 98.44 291 VAL B O 1
ATOM 6097 N N . PHE B 1 292 ? -8.242 8.047 19.047 1 98.12 292 PHE B N 1
ATOM 6098 C CA . PHE B 1 292 ? -8.18 8.844 17.828 1 98.12 292 PHE B CA 1
ATOM 6099 C C . PHE B 1 292 ? -6.906 9.688 17.797 1 98.12 292 PHE B C 1
ATOM 6101 O O . PHE B 1 292 ? -6.176 9.75 18.781 1 98.12 292 PHE B O 1
ATOM 6108 N N . THR B 1 293 ? -6.582 10.281 16.609 1 98.44 293 THR B N 1
ATOM 6109 C CA . THR B 1 293 ? -5.441 11.18 16.531 1 98.44 293 THR B CA 1
ATOM 6110 C C . THR B 1 293 ? -5.906 12.625 16.328 1 98.44 293 THR B C 1
ATOM 6112 O O . THR B 1 293 ? -5.215 13.562 16.734 1 98.44 293 THR B O 1
ATOM 6115 N N . PHE B 1 294 ? -7.047 12.82 15.695 1 97.69 294 PHE B N 1
ATOM 6116 C CA . PHE B 1 294 ? -7.625 14.156 15.695 1 97.69 294 PHE B CA 1
ATOM 6117 C C . PHE B 1 294 ? -9.148 14.086 15.727 1 97.69 294 PHE B C 1
ATOM 6119 O O . PHE B 1 294 ? -9.734 13.055 15.391 1 97.69 294 PHE B O 1
ATOM 6126 N N . ALA B 1 295 ? -9.781 15.133 16.219 1 97 295 ALA B N 1
ATOM 6127 C CA . ALA B 1 295 ? -11.234 15.227 16.359 1 97 295 ALA B CA 1
ATOM 6128 C C . ALA B 1 295 ? -11.758 16.516 15.742 1 97 295 ALA B C 1
ATOM 6130 O O . ALA B 1 295 ? -11.047 17.531 15.695 1 97 295 ALA B O 1
ATOM 6131 N N . LEU B 1 296 ? -12.852 16.484 15.242 1 94.94 296 LEU B N 1
ATOM 6132 C CA . LEU B 1 296 ? -13.586 17.625 14.711 1 94.94 296 LEU B CA 1
ATOM 6133 C C . LEU B 1 296 ? -15.094 17.406 14.844 1 94.94 296 LEU B C 1
ATOM 6135 O O . LEU B 1 296 ? -15.617 16.391 14.398 1 94.94 296 LEU B O 1
ATOM 6139 N N . GLY B 1 297 ? -15.766 18.281 15.469 1 94.31 297 GLY B N 1
ATOM 6140 C CA . GLY B 1 297 ? -17.188 18.156 15.68 1 94.31 297 GLY B CA 1
ATOM 6141 C C . GLY B 1 297 ? -17.797 19.312 16.453 1 94.31 297 GLY B C 1
ATOM 6142 O O . GLY B 1 297 ? -17.344 20.453 16.328 1 94.31 297 GLY B O 1
ATOM 6143 N N . SER B 1 298 ? -18.875 19.047 17.125 1 93.81 298 SER B N 1
ATOM 6144 C CA . SER B 1 298 ? -19.594 20.062 17.891 1 93.81 298 SER B CA 1
ATOM 6145 C C . SER B 1 298 ? -18.891 20.375 19.203 1 93.81 298 SER B C 1
ATOM 6147 O O . SER B 1 298 ? -17.969 19.656 19.609 1 93.81 298 SER B O 1
ATOM 6149 N N . LEU B 1 299 ? -19.391 21.422 19.812 1 95.19 299 LEU B N 1
ATOM 6150 C CA . LEU B 1 299 ? -18.859 21.781 21.125 1 95.19 299 LEU B CA 1
ATOM 6151 C C . LEU B 1 299 ? -19.203 20.703 22.156 1 95.19 299 LEU B C 1
ATOM 6153 O O . LEU B 1 299 ? -18.453 20.484 23.109 1 95.19 299 LEU B O 1
ATOM 6157 N N . LYS B 1 300 ? -20.297 19.969 21.906 1 95.56 300 LYS B N 1
ATOM 6158 C CA . LYS B 1 300 ? -20.641 18.844 22.766 1 95.56 300 LYS B CA 1
ATOM 6159 C C . LYS B 1 300 ? -19.562 17.781 22.75 1 95.56 300 LYS B C 1
ATOM 6161 O O . LYS B 1 300 ? -19.203 17.234 23.797 1 95.56 300 LYS B O 1
ATOM 6166 N N . LEU B 1 301 ? -19.078 17.484 21.578 1 96.44 301 LEU B N 1
ATOM 6167 C CA . LEU B 1 301 ? -17.984 16.547 21.469 1 96.44 301 LEU B CA 1
ATOM 6168 C C . LEU B 1 301 ? -16.75 17.047 22.219 1 96.44 301 LEU B C 1
ATOM 6170 O O . LEU B 1 301 ? -16.109 16.281 22.938 1 96.44 301 LEU B O 1
ATOM 6174 N N . TYR B 1 302 ? -16.422 18.344 22.109 1 97.62 302 TYR B N 1
ATOM 6175 C CA . TYR B 1 302 ? -15.234 18.906 22.75 1 97.62 302 TYR B CA 1
ATOM 6176 C C . TYR B 1 302 ? -15.352 18.859 24.266 1 97.62 302 TYR B C 1
ATOM 6178 O O . TYR B 1 302 ? -14.383 18.562 24.969 1 97.62 302 TYR B O 1
ATOM 6186 N N . GLU B 1 303 ? -16.578 19.094 24.734 1 97.25 303 GLU B N 1
ATOM 6187 C CA . GLU B 1 303 ? -16.828 18.984 26.172 1 97.25 303 GLU B CA 1
ATOM 6188 C C . GLU B 1 303 ? -16.625 17.547 26.656 1 97.25 303 GLU B C 1
ATOM 6190 O O . GLU B 1 303 ? -16.047 17.312 27.719 1 97.25 303 GLU B O 1
ATOM 6195 N N . TYR B 1 304 ? -17.125 16.641 25.922 1 97.31 304 TYR B N 1
ATOM 6196 C CA . TYR B 1 304 ? -17 15.227 26.266 1 97.31 304 TYR B CA 1
ATOM 6197 C C . TYR B 1 304 ? -15.531 14.812 26.312 1 97.31 304 TYR B C 1
ATOM 6199 O O . TYR B 1 304 ? -15.133 14.008 27.156 1 97.31 304 TYR B O 1
ATOM 6207 N N . LEU B 1 305 ? -14.68 15.336 25.344 1 98.31 305 LEU B N 1
ATOM 6208 C CA . LEU B 1 305 ? -13.281 14.938 25.203 1 98.31 305 LEU B CA 1
ATOM 6209 C C . LEU B 1 305 ? -12.43 15.516 26.328 1 98.31 305 LEU B C 1
ATOM 6211 O O . LEU B 1 305 ? -11.398 14.945 26.688 1 98.31 305 LEU B O 1
ATOM 6215 N N . ASP B 1 306 ? -12.859 16.594 26.922 1 98.44 306 ASP B N 1
ATOM 6216 C CA . ASP B 1 306 ? -12.055 17.328 27.891 1 98.44 306 ASP B CA 1
ATOM 6217 C C . ASP B 1 306 ? -11.844 16.531 29.156 1 98.44 306 ASP B C 1
ATOM 6219 O O . ASP B 1 306 ? -12.797 16.281 29.922 1 98.44 306 ASP B O 1
ATOM 6223 N N . ARG B 1 307 ? -10.602 16.125 29.344 1 97.69 307 ARG B N 1
ATOM 6224 C CA . ARG B 1 307 ? -10.125 15.406 30.531 1 97.69 307 ARG B CA 1
ATOM 6225 C C . ARG B 1 307 ? -10.984 14.172 30.797 1 97.69 307 ARG B C 1
ATOM 6227 O O . ARG B 1 307 ? -11.258 13.844 31.953 1 97.69 307 ARG B O 1
ATOM 6234 N N . ASN B 1 308 ? -11.453 13.5 29.734 1 97.94 308 ASN B N 1
ATOM 6235 C CA . ASN B 1 308 ? -12.242 12.273 29.859 1 97.94 308 ASN B CA 1
ATOM 6236 C C . ASN B 1 308 ? -11.375 11.031 29.719 1 97.94 308 ASN B C 1
ATOM 6238 O O . ASN B 1 308 ? -10.781 10.789 28.672 1 97.94 308 ASN B O 1
ATOM 6242 N N . PRO B 1 309 ? -11.25 10.258 30.75 1 96.5 309 PRO B N 1
ATOM 6243 C CA . PRO B 1 309 ? -10.391 9.078 30.688 1 96.5 309 PRO B CA 1
ATOM 6244 C C . PRO B 1 309 ? -10.93 7.992 29.766 1 96.5 309 PRO B C 1
ATOM 6246 O O . PRO B 1 309 ? -10.242 7.008 29.484 1 96.5 309 PRO B O 1
ATOM 6249 N N . GLU B 1 310 ? -12.156 8.109 29.219 1 96.69 310 GLU B N 1
ATOM 6250 C CA . GLU B 1 310 ? -12.734 7.121 28.312 1 96.69 310 GLU B CA 1
ATOM 6251 C C . GLU B 1 310 ? -12.195 7.293 26.891 1 96.69 310 GLU B C 1
ATOM 6253 O O . GLU B 1 310 ? -12.453 6.461 26.016 1 96.69 310 GLU B O 1
ATOM 6258 N N . VAL B 1 311 ? -11.477 8.383 26.703 1 97.81 311 VAL B N 1
ATOM 6259 C CA . VAL B 1 311 ? -10.891 8.641 25.391 1 97.81 311 VAL B CA 1
ATOM 6260 C C . VAL B 1 311 ? -9.375 8.773 25.516 1 97.81 311 VAL B C 1
ATOM 6262 O O . VAL B 1 311 ? -8.859 9.047 26.609 1 97.81 311 VAL B O 1
ATOM 6265 N N . ALA B 1 312 ? -8.703 8.484 24.453 1 97.94 312 ALA B N 1
ATOM 6266 C CA . ALA B 1 312 ? -7.258 8.672 24.406 1 97.94 312 ALA B CA 1
ATOM 6267 C C . ALA B 1 312 ? -6.82 9.172 23.031 1 97.94 312 ALA B C 1
ATOM 6269 O O . ALA B 1 312 ? -7.297 8.672 22 1 97.94 312 ALA B O 1
ATOM 6270 N N . THR B 1 313 ? -5.988 10.164 23.062 1 98.38 313 THR B N 1
ATOM 6271 C CA . THR B 1 313 ? -5.395 10.641 21.812 1 98.38 313 THR B CA 1
ATOM 6272 C C . THR B 1 313 ? -3.945 10.172 21.688 1 98.38 313 THR B C 1
ATOM 6274 O O . THR B 1 313 ? -3.26 9.992 22.703 1 98.38 313 THR B O 1
ATOM 6277 N N . TYR B 1 314 ? -3.533 9.797 20.547 1 98.5 314 TYR B N 1
ATOM 6278 C CA . TYR B 1 314 ? -2.184 9.344 20.234 1 98.5 314 TYR B CA 1
ATOM 6279 C C . TYR B 1 314 ? -1.655 10.031 18.984 1 98.5 314 TYR B C 1
ATOM 6281 O O . TYR B 1 314 ? -2.432 10.547 18.172 1 98.5 314 TYR B O 1
ATOM 6289 N N . PRO B 1 315 ? -0.286 10.125 18.844 1 98.5 315 PRO B N 1
ATOM 6290 C CA . PRO B 1 315 ? 0.236 10.5 17.531 1 98.5 315 PRO B CA 1
ATOM 6291 C C . PRO B 1 315 ? -0.253 9.578 16.422 1 98.5 315 PRO B C 1
ATOM 6293 O O . PRO B 1 315 ? -0.596 8.422 16.672 1 98.5 315 PRO B O 1
ATOM 6296 N N . VAL B 1 316 ? -0.247 10.086 15.25 1 98.62 316 VAL B N 1
ATOM 6297 C CA . VAL B 1 316 ? -0.875 9.406 14.125 1 98.62 316 VAL B CA 1
ATOM 6298 C C . VAL B 1 316 ? -0.089 8.148 13.781 1 98.62 316 VAL B C 1
ATOM 6300 O O . VAL B 1 316 ? -0.637 7.203 13.195 1 98.62 316 VAL B O 1
ATOM 6303 N N . ASP B 1 317 ? 1.2 8.031 14.117 1 97.69 317 ASP B N 1
ATOM 6304 C CA . ASP B 1 317 ? 1.977 6.828 13.828 1 97.69 317 ASP B CA 1
ATOM 6305 C C . ASP B 1 317 ? 1.604 5.695 14.789 1 97.69 317 ASP B C 1
ATOM 6307 O O . ASP B 1 317 ? 2.127 4.586 14.68 1 97.69 317 ASP B O 1
ATOM 6311 N N . TYR B 1 318 ? 0.696 5.945 15.719 1 98.19 318 TYR B N 1
ATOM 6312 C CA . TYR B 1 318 ? 0.037 4.895 16.484 1 98.19 318 TYR B CA 1
ATOM 6313 C C . TYR B 1 318 ? -1.325 4.559 15.891 1 98.19 318 TYR B C 1
ATOM 6315 O O . TYR B 1 318 ? -1.577 3.41 15.516 1 98.19 318 TYR B O 1
ATOM 6323 N N . THR B 1 319 ? -2.191 5.535 15.812 1 98.5 319 THR B N 1
ATOM 6324 C CA . THR B 1 319 ? -3.576 5.301 15.414 1 98.5 319 THR B CA 1
ATOM 6325 C C . THR B 1 319 ? -3.65 4.758 13.992 1 98.5 319 THR B C 1
ATOM 6327 O O . THR B 1 319 ? -4.523 3.945 13.68 1 98.5 319 THR B O 1
ATOM 6330 N N . ASN B 1 320 ? -2.775 5.246 13.148 1 98.56 320 ASN B N 1
ATOM 6331 C CA . ASN B 1 320 ? -2.869 4.906 11.734 1 98.56 320 ASN B CA 1
ATOM 6332 C C . ASN B 1 320 ? -1.834 3.857 11.336 1 98.56 320 ASN B C 1
ATOM 6334 O O . ASN B 1 320 ? -1.757 3.463 10.172 1 98.56 320 ASN B O 1
ATOM 6338 N N . ASP B 1 321 ? -1.025 3.371 12.297 1 98 321 ASP B N 1
ATOM 6339 C CA . ASP B 1 321 ? -0.066 2.309 12.016 1 98 321 ASP B CA 1
ATOM 6340 C C . ASP B 1 321 ? -0.778 1.01 11.641 1 98 321 ASP B C 1
ATOM 6342 O O . ASP B 1 321 ? -1.468 0.417 12.477 1 98 321 ASP B O 1
ATOM 6346 N N . PRO B 1 322 ? -0.537 0.531 10.375 1 97.81 322 PRO B N 1
ATOM 6347 C CA . PRO B 1 322 ? -1.223 -0.7 9.977 1 97.81 322 PRO B CA 1
ATOM 6348 C C . PRO B 1 322 ? -0.954 -1.86 10.93 1 97.81 322 PRO B C 1
ATOM 6350 O O . PRO B 1 322 ? -1.818 -2.721 11.117 1 97.81 322 PRO B O 1
ATOM 6353 N N . PHE B 1 323 ? 0.21 -1.882 11.609 1 96 323 PHE B N 1
ATOM 6354 C CA . PHE B 1 323 ? 0.567 -2.955 12.523 1 96 323 PHE B CA 1
ATOM 6355 C C . PHE B 1 323 ? -0.273 -2.881 13.797 1 96 323 PHE B C 1
ATOM 6357 O O . PHE B 1 323 ? -0.571 -3.906 14.414 1 96 323 PHE B O 1
ATOM 6364 N N . ILE B 1 324 ? -0.626 -1.721 14.156 1 97.88 324 ILE B N 1
ATOM 6365 C CA . ILE B 1 324 ? -1.461 -1.516 15.336 1 97.88 324 ILE B CA 1
ATOM 6366 C C . ILE B 1 324 ? -2.928 -1.739 14.969 1 97.88 324 ILE B C 1
ATOM 6368 O O . ILE B 1 324 ? -3.643 -2.461 15.672 1 97.88 324 ILE B O 1
ATOM 6372 N N . ILE B 1 325 ? -3.346 -1.208 13.852 1 98.62 325 ILE B N 1
ATOM 6373 C CA . ILE B 1 325 ? -4.715 -1.379 13.375 1 98.62 325 ILE B CA 1
ATOM 6374 C C . ILE B 1 325 ? -5.031 -2.867 13.242 1 98.62 325 ILE B C 1
ATOM 6376 O O . ILE B 1 325 ? -6.102 -3.32 13.648 1 98.62 325 ILE B O 1
ATOM 6380 N N . ALA B 1 326 ? -4.109 -3.623 12.758 1 98.19 326 ALA B N 1
ATOM 6381 C CA . ALA B 1 326 ? -4.301 -5.039 12.453 1 98.19 326 ALA B CA 1
ATOM 6382 C C . ALA B 1 326 ? -4.562 -5.844 13.727 1 98.19 326 ALA B C 1
ATOM 6384 O O . ALA B 1 326 ? -5.012 -6.988 13.664 1 98.19 326 ALA B O 1
ATOM 6385 N N . GLN B 1 327 ? -4.234 -5.281 14.836 1 98.19 327 GLN B N 1
ATOM 6386 C CA . GLN B 1 327 ? -4.379 -5.984 16.109 1 98.19 327 GLN B CA 1
ATOM 6387 C C . GLN B 1 327 ? -5.781 -5.801 16.688 1 98.19 327 GLN B C 1
ATOM 6389 O O . GLN B 1 327 ? -6.168 -6.492 17.625 1 98.19 327 GLN B O 1
ATOM 6394 N N . GLN B 1 328 ? -6.535 -4.832 16.156 1 98.56 328 GLN B N 1
ATOM 6395 C CA . GLN B 1 328 ? -7.883 -4.59 16.672 1 98.56 328 GLN B CA 1
ATOM 6396 C C . GLN B 1 328 ? -8.836 -5.711 16.266 1 98.56 328 GLN B C 1
ATOM 6398 O O . GLN B 1 328 ? -8.75 -6.223 15.141 1 98.56 328 GLN B O 1
ATOM 6403 N N . PRO B 1 329 ? -9.703 -6.078 17.172 1 98.06 329 PRO B N 1
ATOM 6404 C CA . PRO B 1 329 ? -10.617 -7.172 16.828 1 98.06 329 PRO B CA 1
ATOM 6405 C C . PRO B 1 329 ? -11.641 -6.777 15.773 1 98.06 329 PRO B C 1
ATOM 6407 O O . PRO B 1 329 ? -12.273 -5.727 15.883 1 98.06 329 PRO B O 1
ATOM 6410 N N . LYS B 1 330 ? -11.828 -7.621 14.805 1 98 330 LYS B N 1
ATOM 6411 C CA . LYS B 1 330 ? -12.844 -7.438 13.766 1 98 330 LYS B CA 1
ATOM 6412 C C . LYS B 1 330 ? -12.844 -6.004 13.242 1 98 330 LYS B C 1
ATOM 6414 O O . LYS B 1 330 ? -13.883 -5.352 13.203 1 98 330 LYS B O 1
ATOM 6419 N N . MET B 1 331 ? -11.617 -5.547 12.875 1 98.62 331 MET B N 1
ATOM 6420 C CA . MET B 1 331 ? -11.438 -4.156 12.469 1 98.62 331 MET B CA 1
ATOM 6421 C C . MET B 1 331 ? -12.297 -3.83 11.25 1 98.62 331 MET B C 1
ATOM 6423 O O . MET B 1 331 ? -12.266 -4.551 10.25 1 98.62 331 MET B O 1
ATOM 6427 N N . PHE B 1 332 ? -13.094 -2.799 11.383 1 98.38 332 PHE B N 1
ATOM 6428 C CA . PHE B 1 332 ? -13.938 -2.289 10.305 1 98.38 332 PHE B CA 1
ATOM 6429 C C . PHE B 1 332 ? -13.547 -0.862 9.938 1 98.38 332 PHE B C 1
ATOM 6431 O O . PHE B 1 332 ? -13.531 0.022 10.797 1 98.38 332 PHE B O 1
ATOM 6438 N N . SER B 1 333 ? -13.227 -0.639 8.688 1 98.69 333 SER B N 1
ATOM 6439 C CA . SER B 1 333 ? -12.93 0.716 8.227 1 98.69 333 SER B CA 1
ATOM 6440 C C . SER B 1 333 ? -13.82 1.106 7.051 1 98.69 333 SER B C 1
ATOM 6442 O O . SER B 1 333 ? -14.109 0.28 6.184 1 98.69 333 SER B O 1
ATOM 6444 N N . LEU B 1 334 ? -14.32 2.281 7.094 1 98.12 334 LEU B N 1
ATOM 6445 C CA . LEU B 1 334 ? -15.141 2.859 6.031 1 98.12 334 LEU B CA 1
ATOM 6446 C C . LEU B 1 334 ? -14.531 4.164 5.531 1 98.12 334 LEU B C 1
ATOM 6448 O O . LEU B 1 334 ? -14.43 5.137 6.281 1 98.12 334 LEU B O 1
ATOM 6452 N N . ASN B 1 335 ? -14.078 4.164 4.309 1 97.56 335 ASN B N 1
ATOM 6453 C CA . ASN B 1 335 ? -13.547 5.352 3.652 1 97.56 335 ASN B CA 1
ATOM 6454 C C . ASN B 1 335 ? -14.219 5.605 2.307 1 97.56 335 ASN B C 1
ATOM 6456 O O . ASN B 1 335 ? -14.656 4.664 1.644 1 97.56 335 ASN B O 1
ATOM 6460 N N . GLN B 1 336 ? -14.297 6.812 1.981 1 96.5 336 GLN B N 1
ATOM 6461 C CA . GLN B 1 336 ? -14.922 7.16 0.711 1 96.5 336 GLN B CA 1
ATOM 6462 C C . GLN B 1 336 ? -13.875 7.344 -0.385 1 96.5 336 GLN B C 1
ATOM 6464 O O . GLN B 1 336 ? -12.766 7.801 -0.117 1 96.5 336 GLN B O 1
ATOM 6469 N N . ALA B 1 337 ? -14.219 6.953 -1.553 1 96.94 337 ALA B N 1
ATOM 6470 C CA . ALA B 1 337 ? -13.383 7.125 -2.736 1 96.94 337 ALA B CA 1
ATOM 6471 C C . ALA B 1 337 ? -14.055 8.023 -3.764 1 96.94 337 ALA B C 1
ATOM 6473 O O . ALA B 1 337 ? -15.281 8.141 -3.785 1 96.94 337 ALA B O 1
ATOM 6474 N N . ALA B 1 338 ? -13.242 8.672 -4.613 1 96.19 338 ALA B N 1
ATOM 6475 C CA . ALA B 1 338 ? -13.758 9.57 -5.641 1 96.19 338 ALA B CA 1
ATOM 6476 C C . ALA B 1 338 ? -14.188 8.797 -6.883 1 96.19 338 ALA B C 1
ATOM 6478 O O . ALA B 1 338 ? -15.258 9.055 -7.445 1 96.19 338 ALA B O 1
ATOM 6479 N N . GLU B 1 339 ? -13.391 7.895 -7.332 1 97.12 339 GLU B N 1
ATOM 6480 C CA . GLU B 1 339 ? -13.68 7.07 -8.5 1 97.12 339 GLU B CA 1
ATOM 6481 C C . GLU B 1 339 ? -12.836 5.793 -8.492 1 97.12 339 GLU B C 1
ATOM 6483 O O . GLU B 1 339 ? -11.891 5.672 -7.719 1 97.12 339 GLU B O 1
ATOM 6488 N N . ALA B 1 340 ? -13.227 4.879 -9.297 1 98.38 340 ALA B N 1
ATOM 6489 C CA . ALA B 1 340 ? -12.539 3.598 -9.445 1 98.38 340 ALA B CA 1
ATOM 6490 C C . ALA B 1 340 ? -12.609 3.104 -10.891 1 98.38 340 ALA B C 1
ATOM 6492 O O . ALA B 1 340 ? -13.523 3.469 -11.633 1 98.38 340 ALA B O 1
ATOM 6493 N N . ASP B 1 341 ? -11.617 2.393 -11.297 1 98.25 341 ASP B N 1
ATOM 6494 C CA . ASP B 1 341 ? -11.75 1.749 -12.602 1 98.25 341 ASP B CA 1
ATOM 6495 C C . ASP B 1 341 ? -12.211 0.3 -12.453 1 98.25 341 ASP B C 1
ATOM 6497 O O . ASP B 1 341 ? -12.375 -0.194 -11.336 1 98.25 341 ASP B O 1
ATOM 6501 N N . LEU B 1 342 ? -12.398 -0.394 -13.555 1 98.62 342 LEU B N 1
ATOM 6502 C CA . LEU B 1 342 ? -13 -1.721 -13.57 1 98.62 342 LEU B CA 1
ATOM 6503 C C . LEU B 1 342 ? -12.023 -2.773 -13.062 1 98.62 342 LEU B C 1
ATOM 6505 O O . LEU B 1 342 ? -12.414 -3.904 -12.773 1 98.62 342 LEU B O 1
ATOM 6509 N N . MET B 1 343 ? -10.758 -2.453 -12.906 1 98.38 343 MET B N 1
ATOM 6510 C CA . MET B 1 343 ? -9.758 -3.396 -12.422 1 98.38 343 MET B CA 1
ATOM 6511 C C . MET B 1 343 ? -9.602 -3.295 -10.906 1 98.38 343 MET B C 1
ATOM 6513 O O . MET B 1 343 ? -8.906 -4.113 -10.297 1 98.38 343 MET B O 1
ATOM 6517 N N . GLY B 1 344 ? -10.219 -2.264 -10.352 1 98.44 344 GLY B N 1
ATOM 6518 C CA . GLY B 1 344 ? -10.195 -2.125 -8.898 1 98.44 344 GLY B CA 1
ATOM 6519 C C . GLY B 1 344 ? -9.211 -1.077 -8.422 1 98.44 344 GLY B C 1
ATOM 6520 O O . GLY B 1 344 ? -8.938 -0.979 -7.219 1 98.44 344 GLY B O 1
ATOM 6521 N N . GLN B 1 345 ? -8.586 -0.248 -9.281 1 98.44 345 GLN B N 1
ATOM 6522 C CA . GLN B 1 345 ? -7.785 0.882 -8.82 1 98.44 345 GLN B CA 1
ATOM 6523 C C . GLN B 1 345 ? -8.672 1.986 -8.258 1 98.44 345 GLN B C 1
ATOM 6525 O O . GLN B 1 345 ? -9.695 2.336 -8.852 1 98.44 345 GLN B O 1
ATOM 6530 N N . ILE B 1 346 ? -8.25 2.553 -7.125 1 98.75 346 ILE B N 1
ATOM 6531 C CA . ILE B 1 346 ? -9.078 3.541 -6.449 1 98.75 346 ILE B CA 1
ATOM 6532 C C . ILE B 1 346 ? -8.383 4.902 -6.469 1 98.75 346 ILE B C 1
ATOM 6534 O O . ILE B 1 346 ? -7.215 5.012 -6.094 1 98.75 346 ILE B O 1
ATOM 6538 N N . ASN B 1 347 ? -9.039 5.898 -6.941 1 98 347 ASN B N 1
ATOM 6539 C CA . ASN B 1 347 ? -8.625 7.293 -6.824 1 98 347 ASN B CA 1
ATOM 6540 C C . ASN B 1 347 ? -9.477 8.047 -5.805 1 98 347 ASN B C 1
ATOM 6542 O O . ASN B 1 347 ? -10.695 8.156 -5.965 1 98 347 ASN B O 1
ATOM 6546 N N . SER B 1 348 ? -8.797 8.602 -4.871 1 97.75 348 SER B N 1
ATOM 6547 C CA . SER B 1 348 ? -9.508 9.352 -3.84 1 97.75 348 SER B CA 1
ATOM 6548 C C . SER B 1 348 ? -8.961 10.766 -3.713 1 97.75 348 SER B C 1
ATOM 6550 O O . SER B 1 348 ? -9.391 11.531 -2.846 1 97.75 348 SER B O 1
ATOM 6552 N N . GLU B 1 349 ? -8.047 11.242 -4.625 1 97 349 GLU B N 1
ATOM 6553 C CA . GLU B 1 349 ? -7.312 12.391 -4.109 1 97 349 GLU B CA 1
ATOM 6554 C C . GLU B 1 349 ? -6.969 13.375 -5.223 1 97 349 GLU B C 1
ATOM 6556 O O . GLU B 1 349 ? -6.656 14.539 -4.961 1 97 349 GLU B O 1
ATOM 6561 N N . GLN B 1 350 ? -6.887 12.961 -6.414 1 95.38 350 GLN B N 1
ATOM 6562 C CA . GLN B 1 350 ? -6.414 13.852 -7.469 1 95.38 350 GLN B CA 1
ATOM 6563 C C . GLN B 1 350 ? -7.172 13.617 -8.773 1 95.38 350 GLN B C 1
ATOM 6565 O O . GLN B 1 350 ? -7.242 12.484 -9.258 1 95.38 350 GLN B O 1
ATOM 6570 N N . MET B 1 351 ? -7.738 14.641 -9.211 1 86.06 351 MET B N 1
ATOM 6571 C CA . MET B 1 351 ? -8.461 14.594 -10.484 1 86.06 351 MET B CA 1
ATOM 6572 C C . MET B 1 351 ? -7.902 15.625 -11.461 1 86.06 351 MET B C 1
ATOM 6574 O O . MET B 1 351 ? -7.105 16.484 -11.078 1 86.06 351 MET B O 1
ATOM 6578 N N . GLY B 1 352 ? -8.258 15.484 -12.727 1 73.06 352 GLY B N 1
ATOM 6579 C CA . GLY B 1 352 ? -7.859 16.625 -13.531 1 73.06 352 GLY B CA 1
ATOM 6580 C C . GLY B 1 352 ? -7.719 16.312 -15 1 73.06 352 GLY B C 1
ATOM 6581 O O . GLY B 1 352 ? -8.125 15.234 -15.445 1 73.06 352 GLY B O 1
ATOM 6582 N N . LEU B 1 353 ? -7.578 16.734 -16.078 1 69.25 353 LEU B N 1
ATOM 6583 C CA . LEU B 1 353 ? -7.301 17.25 -17.406 1 69.25 353 LEU B CA 1
ATOM 6584 C C . LEU B 1 353 ? -8.57 17.797 -18.062 1 69.25 353 LEU B C 1
ATOM 6586 O O . LEU B 1 353 ? -8.523 18.312 -19.172 1 69.25 353 LEU B O 1
ATOM 6590 N N . ILE B 1 354 ? -9.555 17.688 -17.125 1 60.62 354 ILE B N 1
ATOM 6591 C CA . ILE B 1 354 ? -10.781 18.141 -17.766 1 60.62 354 ILE B CA 1
ATOM 6592 C C . ILE B 1 354 ? -11.023 19.609 -17.422 1 60.62 354 ILE B C 1
ATOM 6594 O O . ILE B 1 354 ? -12.062 20.172 -17.766 1 60.62 354 ILE B O 1
ATOM 6598 N N . SER B 1 355 ? -10.055 20.172 -16.641 1 55.97 355 SER B N 1
ATOM 6599 C CA . SER B 1 355 ? -10.273 21.562 -16.266 1 55.97 355 SER B CA 1
ATOM 6600 C C . SER B 1 355 ? -9.891 22.516 -17.406 1 55.97 355 SER B C 1
ATOM 6602 O O . SER B 1 355 ? -9.039 22.172 -18.234 1 55.97 355 SER B O 1
ATOM 6604 N N . PRO B 1 356 ? -10.617 23.625 -17.484 1 61.06 356 PRO B N 1
ATOM 6605 C CA . PRO B 1 356 ? -10.281 24.609 -18.516 1 61.06 356 PRO B CA 1
ATOM 6606 C C . PRO B 1 356 ? -8.797 25 -18.5 1 61.06 356 PRO B C 1
ATOM 6608 O O . PRO B 1 356 ? -8.258 25.422 -19.516 1 61.06 356 PRO B O 1
ATOM 6611 N N . THR B 1 357 ? -8.133 24.828 -17.375 1 67.12 357 THR B N 1
ATOM 6612 C CA . THR B 1 357 ? -6.734 25.219 -17.281 1 67.12 357 THR B CA 1
ATOM 6613 C C . THR B 1 357 ? -5.828 24.141 -17.844 1 67.12 357 THR B C 1
ATOM 6615 O O . THR B 1 357 ? -4.648 24.375 -18.109 1 67.12 357 THR B O 1
ATOM 6618 N N . GLY B 1 358 ? -6.438 23 -18 1 76.56 358 GLY B N 1
ATOM 6619 C CA . GLY B 1 358 ? -5.656 21.875 -18.5 1 76.56 358 GLY B CA 1
ATOM 6620 C C . GLY B 1 358 ? -4.73 21.281 -17.453 1 76.56 358 GLY B C 1
ATOM 6621 O O . GLY B 1 358 ? -3.977 20.344 -17.75 1 76.56 358 GLY B O 1
ATOM 6622 N N . LYS B 1 359 ? -4.797 21.844 -16.156 1 86.69 359 LYS B N 1
ATOM 6623 C CA . LYS B 1 359 ? -3.938 21.344 -15.086 1 86.69 359 LYS B CA 1
ATOM 6624 C C . LYS B 1 359 ? -4.609 20.219 -14.312 1 86.69 359 LYS B C 1
ATOM 6626 O O . LYS B 1 359 ? -5.84 20.125 -14.281 1 86.69 359 LYS B O 1
ATOM 6631 N N . LEU B 1 360 ? -3.752 19.422 -13.828 1 93.38 360 LEU B N 1
ATOM 6632 C CA . LEU B 1 360 ? -4.227 18.516 -12.781 1 93.38 360 LEU B CA 1
ATOM 6633 C C . LEU B 1 360 ? -4.57 19.297 -11.516 1 93.38 360 LEU B C 1
ATOM 6635 O O . LEU B 1 360 ? -4.066 20.391 -11.305 1 93.38 360 LEU B O 1
ATOM 6639 N N . TYR B 1 361 ? -5.395 18.766 -10.742 1 90.25 361 TYR B N 1
ATOM 6640 C CA . TYR B 1 361 ? -5.641 19.453 -9.477 1 90.25 361 TYR B CA 1
ATOM 6641 C C . TYR B 1 361 ? -5.816 18.453 -8.344 1 90.25 361 TYR B C 1
ATOM 6643 O O . TYR B 1 361 ? -6.539 17.469 -8.484 1 90.25 361 TYR B O 1
ATOM 6651 N N . GLN B 1 362 ? -5.152 18.75 -7.301 1 94.19 362 GLN B N 1
ATOM 6652 C CA . GLN B 1 362 ? -5.18 17.969 -6.066 1 94.19 362 GLN B CA 1
ATOM 6653 C C . GLN B 1 362 ? -6.449 18.25 -5.266 1 94.19 362 GLN B C 1
ATOM 6655 O O . GLN B 1 362 ? -6.688 19.391 -4.848 1 94.19 362 GLN B O 1
ATOM 6660 N N . VAL B 1 363 ? -7.25 17.281 -5.027 1 94.25 363 VAL B N 1
ATOM 6661 C CA . VAL B 1 363 ? -8.531 17.438 -4.348 1 94.25 363 VAL B CA 1
ATOM 6662 C C . VAL B 1 363 ? -8.336 17.297 -2.84 1 94.25 363 VAL B C 1
ATOM 6664 O O . VAL B 1 363 ? -8.914 18.078 -2.066 1 94.25 363 VAL B O 1
ATOM 6667 N N . SER B 1 364 ? -7.625 16.359 -2.426 1 96.19 364 SER B N 1
ATOM 6668 C CA . SER B 1 364 ? -7.359 16.078 -1.017 1 96.19 364 SER B CA 1
ATOM 6669 C C . SER B 1 364 ? -5.98 15.469 -0.824 1 96.19 364 SER B C 1
ATOM 6671 O O . SER B 1 364 ? -4.965 16.141 -0.981 1 96.19 364 SER B O 1
ATOM 6673 N N . GLY B 1 365 ? -5.816 14.32 -0.441 1 96.94 365 GLY B N 1
ATOM 6674 C CA . GLY B 1 365 ? -4.648 13.492 -0.197 1 96.94 365 GLY B CA 1
ATOM 6675 C C . GLY B 1 365 ? -4.996 12.07 0.2 1 96.94 365 GLY B C 1
ATOM 6676 O O . GLY B 1 365 ? -6.176 11.711 0.266 1 96.94 365 GLY B O 1
ATOM 6677 N N . THR B 1 366 ? -4.004 11.258 0.396 1 96.94 366 THR B N 1
ATOM 6678 C CA . THR B 1 366 ? -4.223 9.867 0.798 1 96.94 366 THR B CA 1
ATOM 6679 C C . THR B 1 366 ? -4.883 9.805 2.172 1 96.94 366 THR B C 1
ATOM 6681 O O . THR B 1 366 ? -5.746 8.953 2.412 1 96.94 366 THR B O 1
ATOM 6684 N N . GLY B 1 367 ? -4.496 10.797 3.031 1 95.06 367 GLY B N 1
ATOM 6685 C CA . GLY B 1 367 ? -4.969 10.703 4.406 1 95.06 367 GLY B CA 1
ATOM 6686 C C . GLY B 1 367 ? -4.684 9.359 5.047 1 95.06 367 GLY B C 1
ATOM 6687 O O . GLY B 1 367 ? -3.617 8.773 4.832 1 95.06 367 GLY B O 1
ATOM 6688 N N . GLY B 1 368 ? -5.613 8.953 5.879 1 97.38 368 GLY B N 1
ATOM 6689 C CA . GLY B 1 368 ? -5.441 7.668 6.543 1 97.38 368 GLY B CA 1
ATOM 6690 C C . GLY B 1 368 ? -6.102 6.52 5.805 1 97.38 368 GLY B C 1
ATOM 6691 O O . GLY B 1 368 ? -6.09 5.383 6.277 1 97.38 368 GLY B O 1
ATOM 6692 N N . GLN B 1 369 ? -6.641 6.793 4.609 1 98.06 369 GLN B N 1
ATOM 6693 C CA . GLN B 1 369 ? -7.402 5.773 3.893 1 98.06 369 GLN B CA 1
ATOM 6694 C C . GLN B 1 369 ? -6.562 4.523 3.65 1 98.06 369 GLN B C 1
ATOM 6696 O O . GLN B 1 369 ? -6.969 3.418 4.016 1 98.06 369 GLN B O 1
ATOM 6701 N N . LEU B 1 370 ? -5.383 4.727 3.049 1 98.62 370 LEU B N 1
ATOM 6702 C CA . LEU B 1 370 ? -4.551 3.578 2.713 1 98.62 370 LEU B CA 1
ATOM 6703 C C . LEU B 1 370 ? -4.016 2.906 3.975 1 98.62 370 LEU B C 1
ATOM 6705 O O . LEU B 1 370 ? -3.852 1.686 4.012 1 98.62 370 LEU B O 1
ATOM 6709 N N . ASP B 1 371 ? -3.789 3.66 5.09 1 98.62 371 ASP B N 1
ATOM 6710 C CA . ASP B 1 371 ? -3.383 3.098 6.371 1 98.62 371 ASP B CA 1
ATOM 6711 C C . ASP B 1 371 ? -4.398 2.074 6.871 1 98.62 371 ASP B C 1
ATOM 6713 O O . ASP B 1 371 ? -4.035 0.953 7.23 1 98.62 371 ASP B O 1
ATOM 6717 N N . PHE B 1 372 ? -5.609 2.449 6.812 1 98.81 372 PHE B N 1
ATOM 6718 C CA . PHE B 1 372 ? -6.652 1.596 7.371 1 98.81 372 PHE B CA 1
ATOM 6719 C C . PHE B 1 372 ? -7 0.466 6.41 1 98.81 372 PHE B C 1
ATOM 6721 O O . PHE B 1 372 ? -7.383 -0.626 6.836 1 98.81 372 PHE B O 1
ATOM 6728 N N . VAL B 1 373 ? -6.863 0.723 5.102 1 98.69 373 VAL B N 1
ATOM 6729 C CA . VAL B 1 373 ? -6.977 -0.38 4.152 1 98.69 373 VAL B CA 1
ATOM 6730 C C . VAL B 1 373 ? -5.973 -1.473 4.508 1 98.69 373 VAL B C 1
ATOM 6732 O O . VAL B 1 373 ? -6.34 -2.639 4.66 1 98.69 373 VAL B O 1
ATOM 6735 N N . MET B 1 374 ? -4.719 -1.101 4.703 1 98.38 374 MET B N 1
ATOM 6736 C CA . MET B 1 374 ? -3.686 -2.072 5.047 1 98.38 374 MET B CA 1
ATOM 6737 C C . MET B 1 374 ? -3.975 -2.723 6.395 1 98.38 374 MET B C 1
ATOM 6739 O O . MET B 1 374 ? -3.871 -3.943 6.535 1 98.38 374 MET B O 1
ATOM 6743 N N . GLY B 1 375 ? -4.363 -1.878 7.367 1 98.31 375 GLY B N 1
ATOM 6744 C CA . GLY B 1 375 ? -4.641 -2.402 8.695 1 98.31 375 GLY B CA 1
ATOM 6745 C C . GLY B 1 375 ? -5.703 -3.484 8.703 1 98.31 375 GLY B C 1
ATOM 6746 O O . GLY B 1 375 ? -5.562 -4.496 9.391 1 98.31 375 GLY B O 1
ATOM 6747 N N . CYS B 1 376 ? -6.758 -3.277 7.945 1 98.25 376 CYS B N 1
ATOM 6748 C CA . CYS B 1 376 ? -7.836 -4.258 7.859 1 98.25 376 CYS B CA 1
ATOM 6749 C C . CYS B 1 376 ? -7.395 -5.488 7.074 1 98.25 376 CYS B C 1
ATOM 6751 O O . CYS B 1 376 ? -7.68 -6.617 7.473 1 98.25 376 CYS B O 1
ATOM 6753 N N . LEU B 1 377 ? -6.652 -5.238 6.008 1 96.12 377 LEU B N 1
ATOM 6754 C CA . LEU B 1 377 ? -6.188 -6.332 5.16 1 96.12 377 LEU B CA 1
ATOM 6755 C C . LEU B 1 377 ? -5.254 -7.258 5.934 1 96.12 377 LEU B C 1
ATOM 6757 O O . LEU B 1 377 ? -5.266 -8.477 5.723 1 96.12 377 LEU B O 1
ATOM 6761 N N . PHE B 1 378 ? -4.484 -6.625 6.832 1 95.31 378 PHE B N 1
ATOM 6762 C CA . PHE B 1 378 ? -3.475 -7.371 7.57 1 95.31 378 PHE B CA 1
ATOM 6763 C C . PHE B 1 378 ? -4.004 -7.797 8.938 1 95.31 378 PHE B C 1
ATOM 6765 O O . PHE B 1 378 ? -3.229 -8.164 9.82 1 95.31 378 PHE B O 1
ATOM 6772 N N . SER B 1 379 ? -5.301 -7.742 9.102 1 96.12 379 SER B N 1
ATOM 6773 C CA . SER B 1 379 ? -5.902 -8.055 10.391 1 96.12 379 SER B CA 1
ATOM 6774 C C . SER B 1 379 ? -5.391 -9.391 10.93 1 96.12 379 SER B C 1
ATOM 6776 O O . SER B 1 379 ? -5.422 -10.406 10.227 1 96.12 379 SER B O 1
ATOM 6778 N N . ARG B 1 380 ? -4.996 -9.398 12.164 1 93.94 380 ARG B N 1
ATOM 6779 C CA . ARG B 1 380 ? -4.406 -10.586 12.773 1 93.94 380 ARG B CA 1
ATOM 6780 C C . ARG B 1 380 ? -5.457 -11.664 13 1 93.94 380 ARG B C 1
ATOM 6782 O O . ARG B 1 380 ? -5.156 -12.859 12.938 1 93.94 380 ARG B O 1
ATOM 6789 N N . ASP B 1 381 ? -6.652 -11.227 13.289 1 95.06 381 ASP B N 1
ATOM 6790 C CA . ASP B 1 381 ? -7.707 -12.203 13.547 1 95.06 381 ASP B CA 1
ATOM 6791 C C . ASP B 1 381 ? -8.406 -12.609 12.25 1 95.06 381 ASP B C 1
ATOM 6793 O O . ASP B 1 381 ? -9.359 -13.391 12.273 1 95.06 381 ASP B O 1
ATOM 6797 N N . ARG B 1 382 ? -8.031 -12.039 11.109 1 91.5 382 ARG B N 1
ATOM 6798 C CA . ARG B 1 382 ? -8.523 -12.367 9.773 1 91.5 382 ARG B CA 1
ATOM 6799 C C . ARG B 1 382 ? -10 -12.016 9.641 1 91.5 382 ARG B C 1
ATOM 6801 O O . ARG B 1 382 ? -10.719 -12.633 8.844 1 91.5 382 ARG B O 1
ATOM 6808 N N . GLN B 1 383 ? -10.43 -11.055 10.438 1 94.94 383 GLN B N 1
ATOM 6809 C CA . GLN B 1 383 ? -11.852 -10.703 10.43 1 94.94 383 GLN B CA 1
ATOM 6810 C C . GLN B 1 383 ? -12.047 -9.242 10.039 1 94.94 383 GLN B C 1
ATOM 6812 O O . GLN B 1 383 ? -13.164 -8.719 10.125 1 94.94 383 GLN B O 1
ATOM 6817 N N . GLY B 1 384 ? -10.953 -8.625 9.656 1 96.81 384 GLY B N 1
ATOM 6818 C CA . GLY B 1 384 ? -11.047 -7.215 9.32 1 96.81 384 GLY B CA 1
ATOM 6819 C C . GLY B 1 384 ? -11.617 -6.969 7.934 1 96.81 384 GLY B C 1
ATOM 6820 O O . GLY B 1 384 ? -11.344 -7.734 7.004 1 96.81 384 GLY B O 1
ATOM 6821 N N . PHE B 1 385 ? -12.414 -5.871 7.777 1 98.06 385 PHE B N 1
ATOM 6822 C CA . PHE B 1 385 ? -12.945 -5.445 6.488 1 98.06 385 PHE B CA 1
ATOM 6823 C C . PHE B 1 385 ? -12.68 -3.967 6.25 1 98.06 385 PHE B C 1
ATOM 6825 O O . PHE B 1 385 ? -12.969 -3.131 7.105 1 98.06 385 PHE B O 1
ATOM 6832 N N . SER B 1 386 ? -12.062 -3.666 5.191 1 98.56 386 SER B N 1
ATOM 6833 C CA . SER B 1 386 ? -11.953 -2.297 4.703 1 98.56 386 SER B CA 1
ATOM 6834 C C . SER B 1 386 ? -12.922 -2.035 3.559 1 98.56 386 SER B C 1
ATOM 6836 O O . SER B 1 386 ? -12.859 -2.699 2.521 1 98.56 386 SER B O 1
ATOM 6838 N N . ILE B 1 387 ? -13.82 -1.102 3.746 1 98.75 387 ILE B N 1
ATOM 6839 C CA . ILE B 1 387 ? -14.805 -0.762 2.73 1 98.75 387 ILE B CA 1
ATOM 6840 C C . ILE B 1 387 ? -14.445 0.576 2.086 1 98.75 387 ILE B C 1
ATOM 6842 O O . ILE B 1 387 ? -14.266 1.576 2.783 1 98.75 387 ILE B O 1
ATOM 6846 N N . LEU B 1 388 ? -14.281 0.545 0.834 1 98.75 388 LEU B N 1
ATOM 6847 C CA . LEU B 1 388 ? -14.188 1.763 0.037 1 98.75 388 LEU B CA 1
ATOM 6848 C C . LEU B 1 388 ? -15.516 2.078 -0.634 1 98.75 388 LEU B C 1
ATOM 6850 O O . LEU B 1 388 ? -15.898 1.421 -1.605 1 98.75 388 LEU B O 1
ATOM 6854 N N . ALA B 1 389 ? -16.172 3.092 -0.096 1 98.56 389 ALA B N 1
ATOM 6855 C CA . ALA B 1 389 ? -17.5 3.465 -0.596 1 98.56 389 ALA B CA 1
ATOM 6856 C C . ALA B 1 389 ? -17.406 4.641 -1.563 1 98.56 389 ALA B C 1
ATOM 6858 O O . ALA B 1 389 ? -16.562 5.52 -1.405 1 98.56 389 ALA B O 1
ATOM 6859 N N . MET B 1 390 ? -18.234 4.645 -2.541 1 97.94 390 MET B N 1
ATOM 6860 C CA . MET B 1 390 ? -18.297 5.77 -3.473 1 97.94 390 MET B CA 1
ATOM 6861 C C . MET B 1 390 ? -19.688 5.898 -4.07 1 97.94 390 MET B C 1
ATOM 6863 O O . MET B 1 390 ? -20.438 4.922 -4.129 1 97.94 390 MET B O 1
ATOM 6867 N N . TYR B 1 391 ? -20.062 7.105 -4.402 1 97.81 391 TYR B N 1
ATOM 6868 C CA . TYR B 1 391 ? -21.25 7.273 -5.234 1 97.81 391 TYR B CA 1
ATOM 6869 C C . TYR B 1 391 ? -21.016 6.715 -6.633 1 97.81 391 TYR B C 1
ATOM 6871 O O . TYR B 1 391 ? -19.922 6.84 -7.188 1 97.81 391 TYR B O 1
ATOM 6879 N N . SER B 1 392 ? -22.031 6.133 -7.207 1 98.19 392 SER B N 1
ATOM 6880 C CA . SER B 1 392 ? -21.859 5.52 -8.523 1 98.19 392 SER B CA 1
ATOM 6881 C C . SER B 1 392 ? -21.781 6.574 -9.617 1 98.19 392 SER B C 1
ATOM 6883 O O . SER B 1 392 ? -21.297 6.305 -10.711 1 98.19 392 SER B O 1
ATOM 6885 N N . THR B 1 393 ? -22.328 7.785 -9.336 1 97 393 THR B N 1
ATOM 6886 C CA . THR B 1 393 ? -22.375 8.852 -10.328 1 97 393 THR B CA 1
ATOM 6887 C C . THR B 1 393 ? -22.031 10.195 -9.688 1 97 393 THR B C 1
ATOM 6889 O O . THR B 1 393 ? -22.172 10.359 -8.469 1 97 393 THR B O 1
ATOM 6892 N N . HIS B 1 394 ? -21.453 11.055 -10.422 1 92.62 394 HIS B N 1
ATOM 6893 C CA . HIS B 1 394 ? -21.297 12.469 -10.109 1 92.62 394 HIS B CA 1
ATOM 6894 C C . HIS B 1 394 ? -21.812 13.344 -11.242 1 92.62 394 HIS B C 1
ATOM 6896 O O . HIS B 1 394 ? -21.219 13.383 -12.328 1 92.62 394 HIS B O 1
ATOM 6902 N N . ASN B 1 395 ? -22.828 14.055 -11.023 1 91.38 395 ASN B N 1
ATOM 6903 C CA . ASN B 1 395 ? -23.453 14.914 -12.031 1 91.38 395 ASN B CA 1
ATOM 6904 C C . ASN B 1 395 ? -23.75 14.141 -13.312 1 91.38 395 ASN B C 1
ATOM 6906 O O . ASN B 1 395 ? -23.406 14.602 -14.406 1 91.38 395 ASN B O 1
ATOM 6910 N N . GLY B 1 396 ? -24.203 12.953 -13.172 1 92.94 396 GLY B N 1
ATOM 6911 C CA . GLY B 1 396 ? -24.641 12.141 -14.297 1 92.94 396 GLY B CA 1
ATOM 6912 C C . GLY B 1 396 ? -23.516 11.336 -14.922 1 92.94 396 GLY B C 1
ATOM 6913 O O . GLY B 1 396 ? -23.75 10.508 -15.797 1 92.94 396 GLY B O 1
ATOM 6914 N N . THR B 1 397 ? -22.344 11.594 -14.531 1 94.75 397 THR B N 1
ATOM 6915 C CA . THR B 1 397 ? -21.188 10.859 -15.062 1 94.75 397 THR B CA 1
ATOM 6916 C C . THR B 1 397 ? -20.797 9.727 -14.125 1 94.75 397 THR B C 1
ATOM 6918 O O . THR B 1 397 ? -20.797 9.883 -12.906 1 94.75 397 THR B O 1
ATOM 6921 N N . SER B 1 398 ? -20.469 8.617 -14.719 1 98.12 398 SER B N 1
ATOM 6922 C CA . SER B 1 398 ? -20.109 7.449 -13.93 1 98.12 398 SER B CA 1
ATOM 6923 C C . SER B 1 398 ? -18.844 7.688 -13.133 1 98.12 398 SER B C 1
ATOM 6925 O O . SER B 1 398 ? -17.875 8.258 -13.648 1 98.12 398 SER B O 1
ATOM 6927 N N . ARG B 1 399 ? -18.844 7.273 -11.875 1 97.88 399 ARG B N 1
ATOM 6928 C CA . ARG B 1 399 ? -17.625 7.316 -11.055 1 97.88 399 ARG B CA 1
ATOM 6929 C C . ARG B 1 399 ? -16.875 5.996 -11.117 1 97.88 399 ARG B C 1
ATOM 6931 O O . ARG B 1 399 ? -15.727 5.906 -10.68 1 97.88 399 ARG B O 1
ATOM 6938 N N . ILE B 1 400 ? -17.562 4.992 -11.57 1 98.62 400 ILE B N 1
ATOM 6939 C CA . ILE B 1 400 ? -16.875 3.775 -12.008 1 98.62 400 ILE B CA 1
ATOM 6940 C C . ILE B 1 400 ? -16.531 3.883 -13.492 1 98.62 400 ILE B C 1
ATOM 6942 O O . ILE B 1 400 ? -17.422 4.023 -14.336 1 98.62 400 ILE B O 1
ATOM 6946 N N . LYS B 1 401 ? -15.211 3.842 -13.773 1 97.5 401 LYS B N 1
ATOM 6947 C CA . LYS B 1 401 ? -14.703 4.066 -15.125 1 97.5 401 LYS B CA 1
ATOM 6948 C C . LYS B 1 401 ? -14.078 2.795 -15.695 1 97.5 401 LYS B C 1
ATOM 6950 O O . LYS B 1 401 ? -13.609 1.938 -14.945 1 97.5 401 LYS B O 1
ATOM 6955 N N . PRO B 1 402 ? -14.148 2.703 -17.062 1 96.81 402 PRO B N 1
ATOM 6956 C CA . PRO B 1 402 ? -13.398 1.573 -17.609 1 96.81 402 PRO B CA 1
ATOM 6957 C C . PRO B 1 402 ? -11.93 1.574 -17.172 1 96.81 402 PRO B C 1
ATOM 6959 O O . PRO B 1 402 ? -11.414 0.544 -16.734 1 96.81 402 PRO B O 1
ATOM 6962 N N . ILE B 1 403 ? -11.266 2.699 -17.344 1 95.56 403 ILE B N 1
ATOM 6963 C CA . ILE B 1 403 ? -9.93 2.996 -16.828 1 95.56 403 ILE B CA 1
ATOM 6964 C C . ILE B 1 403 ? -9.922 4.383 -16.188 1 95.56 403 ILE B C 1
ATOM 6966 O O . ILE B 1 403 ? -10.734 5.242 -16.531 1 95.56 403 ILE B O 1
ATOM 6970 N N . LEU B 1 404 ? -9.039 4.625 -15.211 1 95.38 404 LEU B N 1
ATOM 6971 C CA . LEU B 1 404 ? -8.953 5.938 -14.586 1 95.38 404 LEU B CA 1
ATOM 6972 C C . LEU B 1 404 ? -8.508 6.992 -15.594 1 95.38 404 LEU B C 1
ATOM 6974 O O . LEU B 1 404 ? -7.688 6.711 -16.469 1 95.38 404 LEU B O 1
ATOM 6978 N N . PRO B 1 405 ? -9.023 8.188 -15.445 1 91.69 405 PRO B N 1
ATOM 6979 C CA . PRO B 1 405 ? -8.617 9.258 -16.359 1 91.69 405 PRO B CA 1
ATOM 6980 C C . PRO B 1 405 ? -7.129 9.594 -16.25 1 91.69 405 PRO B C 1
ATOM 6982 O O . PRO B 1 405 ? -6.531 9.398 -15.188 1 91.69 405 PRO B O 1
ATOM 6985 N N . PRO B 1 406 ? -6.57 10.109 -17.359 1 89 406 PRO B N 1
ATOM 6986 C CA . PRO B 1 406 ? -5.164 10.508 -17.297 1 89 406 PRO B CA 1
ATOM 6987 C C . PRO B 1 406 ? -4.879 11.5 -16.172 1 89 406 PRO B C 1
ATOM 6989 O O . PRO B 1 406 ? -5.641 12.445 -15.969 1 89 406 PRO B O 1
ATOM 6992 N N . GLY B 1 407 ? -3.844 11.234 -15.477 1 91.38 407 GLY B N 1
ATOM 6993 C CA . GLY B 1 407 ? -3.432 12.141 -14.422 1 91.38 407 GLY B CA 1
ATOM 6994 C C . GLY B 1 407 ? -4.016 11.789 -13.07 1 91.38 407 GLY B C 1
ATOM 6995 O O . GLY B 1 407 ? -3.615 12.352 -12.047 1 91.38 407 GLY B O 1
ATOM 6996 N N . ALA B 1 408 ? -4.941 10.781 -13.062 1 93.5 408 ALA B N 1
ATOM 6997 C CA . ALA B 1 408 ? -5.508 10.344 -11.789 1 93.5 408 ALA B CA 1
ATOM 6998 C C . ALA B 1 408 ? -4.438 9.711 -10.906 1 93.5 408 ALA B C 1
ATOM 7000 O O . ALA B 1 408 ? -3.553 9.008 -11.398 1 93.5 408 ALA B O 1
ATOM 7001 N N . ALA B 1 409 ? -4.496 10.07 -9.648 1 96.25 409 ALA B N 1
ATOM 7002 C CA . ALA B 1 409 ? -3.682 9.328 -8.688 1 96.25 409 ALA B CA 1
ATOM 7003 C C . ALA B 1 409 ? -4.375 8.039 -8.258 1 96.25 409 ALA B C 1
ATOM 7005 O O . ALA B 1 409 ? -5.602 8 -8.133 1 96.25 409 ALA B O 1
ATOM 7006 N N . VAL B 1 410 ? -3.641 6.973 -8.117 1 98 410 VAL B N 1
ATOM 7007 C CA . VAL B 1 410 ? -4.176 5.766 -7.496 1 98 410 VAL B CA 1
ATOM 7008 C C . VAL B 1 410 ? -3.846 5.762 -6.004 1 98 410 VAL B C 1
ATOM 7010 O O . VAL B 1 410 ? -2.689 5.562 -5.621 1 98 410 VAL B O 1
ATOM 7013 N N . THR B 1 411 ? -4.867 5.969 -5.227 1 98.56 411 THR B N 1
ATOM 7014 C CA . THR B 1 411 ? -4.715 6.039 -3.777 1 98.56 411 THR B CA 1
ATOM 7015 C C . THR B 1 411 ? -4.566 4.641 -3.182 1 98.56 411 THR B C 1
ATOM 7017 O O . THR B 1 411 ? -3.729 4.418 -2.305 1 98.56 411 THR B O 1
ATOM 7020 N N . VAL B 1 412 ? -5.406 3.77 -3.617 1 98.75 412 VAL B N 1
ATOM 7021 C CA . VAL B 1 412 ? -5.352 2.363 -3.229 1 98.75 412 VAL B CA 1
ATOM 7022 C C . VAL B 1 412 ? -5.141 1.493 -4.465 1 98.75 412 VAL B C 1
ATOM 7024 O O . VAL B 1 412 ? -6 1.443 -5.348 1 98.75 412 VAL B O 1
ATOM 7027 N N . PRO B 1 413 ? -3.979 0.848 -4.543 1 98.62 413 PRO B N 1
ATOM 7028 C CA . PRO B 1 413 ? -3.762 -0.023 -5.699 1 98.62 413 PRO B CA 1
ATOM 7029 C C . PRO B 1 413 ? -4.727 -1.205 -5.738 1 98.62 413 PRO B C 1
ATOM 7031 O O . PRO B 1 413 ? -5.223 -1.637 -4.695 1 98.62 413 PRO B O 1
ATOM 7034 N N . ARG B 1 414 ? -4.961 -1.69 -6.934 1 98.5 414 ARG B N 1
ATOM 7035 C CA . ARG B 1 414 ? -5.938 -2.756 -7.133 1 98.5 414 ARG B CA 1
ATOM 7036 C C . ARG B 1 414 ? -5.566 -3.998 -6.332 1 98.5 414 ARG B C 1
ATOM 7038 O O . ARG B 1 414 ? -6.438 -4.785 -5.953 1 98.5 414 ARG B O 1
ATOM 7045 N N . SER B 1 415 ? -4.27 -4.152 -5.949 1 98.31 415 SER B N 1
ATOM 7046 C CA . SER B 1 415 ? -3.82 -5.324 -5.199 1 98.31 415 SER B CA 1
ATOM 7047 C C . SER B 1 415 ? -4.262 -5.25 -3.742 1 98.31 415 SER B C 1
ATOM 7049 O O . SER B 1 415 ? -4.191 -6.242 -3.018 1 98.31 415 SER B O 1
ATOM 7051 N N . MET B 1 416 ? -4.852 -4.078 -3.32 1 98.38 416 MET B N 1
ATOM 7052 C CA . MET B 1 416 ? -5.145 -3.91 -1.898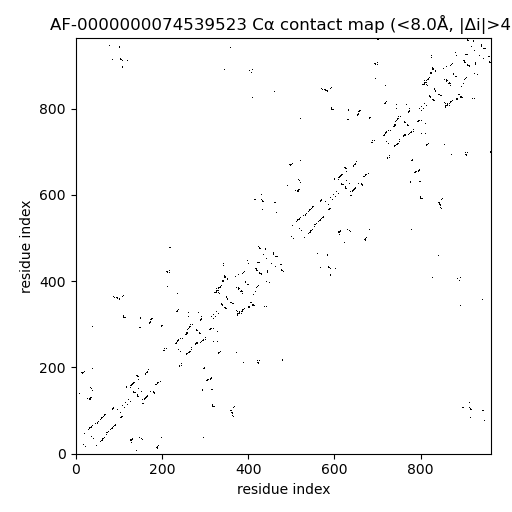 1 98.38 416 MET B CA 1
ATOM 7053 C C . MET B 1 416 ? -6.629 -3.658 -1.673 1 98.38 416 MET B C 1
ATOM 7055 O O . MET B 1 416 ? -7.059 -3.426 -0.541 1 98.38 416 MET B O 1
ATOM 7059 N N . VAL B 1 417 ? -7.387 -3.686 -2.705 1 98.56 417 VAL B N 1
ATOM 7060 C CA . VAL B 1 417 ? -8.805 -3.385 -2.559 1 98.56 417 VAL B CA 1
ATOM 7061 C C . VAL B 1 417 ? -9.562 -4.637 -2.119 1 98.56 417 VAL B C 1
ATOM 7063 O O . VAL B 1 417 ? -9.5 -5.672 -2.787 1 98.56 417 VAL B O 1
ATOM 7066 N N . GLN B 1 418 ? -10.266 -4.543 -1.002 1 97.62 418 GLN B N 1
ATOM 7067 C CA . GLN B 1 418 ? -10.992 -5.691 -0.461 1 97.62 418 GLN B CA 1
ATOM 7068 C C . GLN B 1 418 ? -12.477 -5.605 -0.796 1 97.62 418 GLN B C 1
ATOM 7070 O O . GLN B 1 418 ? -13.016 -6.492 -1.458 1 97.62 418 GLN B O 1
ATOM 7075 N N . VAL B 1 419 ? -13.164 -4.508 -0.361 1 98.31 419 VAL B N 1
ATOM 7076 C CA . VAL B 1 419 ? -14.602 -4.355 -0.538 1 98.31 419 VAL B CA 1
ATOM 7077 C C . VAL B 1 419 ? -14.906 -2.977 -1.122 1 98.31 419 VAL B C 1
ATOM 7079 O O . VAL B 1 419 ? -14.352 -1.97 -0.674 1 98.31 419 VAL B O 1
ATOM 7082 N N . VAL B 1 420 ? -15.711 -2.943 -2.125 1 98.88 420 VAL B N 1
ATOM 7083 C CA . VAL B 1 420 ? -16.203 -1.699 -2.707 1 98.88 420 VAL B CA 1
ATOM 7084 C C . VAL B 1 420 ? -17.734 -1.635 -2.578 1 98.88 420 VAL B C 1
ATOM 7086 O O . VAL B 1 420 ? -18.422 -2.643 -2.764 1 98.88 420 VAL B O 1
ATOM 7089 N N . ALA B 1 421 ? -18.234 -0.457 -2.236 1 98.81 421 ALA B N 1
ATOM 7090 C CA . ALA B 1 421 ? -19.672 -0.294 -2.057 1 98.81 421 ALA B CA 1
ATOM 7091 C C . ALA B 1 421 ? -20.188 0.953 -2.777 1 98.81 421 ALA B C 1
ATOM 7093 O O . ALA B 1 421 ? -19.516 1.992 -2.771 1 98.81 421 ALA B O 1
ATOM 7094 N N . THR B 1 422 ? -21.297 0.889 -3.457 1 98.69 422 THR B N 1
ATOM 7095 C CA . THR B 1 422 ? -22.062 2.008 -3.996 1 98.69 422 THR B CA 1
ATOM 7096 C C . THR B 1 422 ? -23.516 1.904 -3.588 1 98.69 422 THR B C 1
ATOM 7098 O O . THR B 1 422 ? -23.891 1.058 -2.77 1 98.69 422 THR B O 1
ATOM 7101 N N . GLU B 1 423 ? -24.328 2.797 -4.148 1 98.06 423 GLU B N 1
ATOM 7102 C CA . GLU B 1 423 ? -25.766 2.76 -3.904 1 98.06 423 GLU B CA 1
ATOM 7103 C C . GLU B 1 423 ? -26.391 1.487 -4.469 1 98.06 423 GLU B C 1
ATOM 7105 O O . GLU B 1 423 ? -27.516 1.129 -4.109 1 98.06 423 GLU B O 1
ATOM 7110 N N . TRP B 1 424 ? -25.562 0.774 -5.199 1 98.19 424 TRP B N 1
ATOM 7111 C CA . TRP B 1 424 ? -26.172 -0.318 -5.945 1 98.19 424 TRP B CA 1
ATOM 7112 C C . TRP B 1 424 ? -25.719 -1.67 -5.406 1 98.19 424 TRP B C 1
ATOM 7114 O O . TRP B 1 424 ? -26.219 -2.715 -5.828 1 98.19 424 TRP B O 1
ATOM 7124 N N . GLY B 1 425 ? -24.828 -1.603 -4.496 1 98.44 425 GLY B N 1
ATOM 7125 C CA . GLY B 1 425 ? -24.438 -2.873 -3.904 1 98.44 425 GLY B CA 1
ATOM 7126 C C . GLY B 1 425 ? -23.062 -2.83 -3.244 1 98.44 425 GLY B C 1
ATOM 7127 O O . GLY B 1 425 ? -22.516 -1.751 -3.021 1 98.44 425 GLY B O 1
ATOM 7128 N N . VAL B 1 426 ? -22.625 -4.004 -2.779 1 98.75 426 VAL B N 1
ATOM 7129 C CA . VAL B 1 426 ? -21.344 -4.238 -2.131 1 98.75 426 VAL B CA 1
ATOM 7130 C C . VAL B 1 426 ? -20.641 -5.434 -2.779 1 98.75 426 VAL B C 1
ATOM 7132 O O . VAL B 1 426 ? -21.234 -6.508 -2.91 1 98.75 426 VAL B O 1
ATOM 7135 N N . ALA B 1 427 ? -19.406 -5.242 -3.199 1 98.19 427 ALA B N 1
ATOM 7136 C CA . ALA B 1 427 ? -18.656 -6.316 -3.85 1 98.19 427 ALA B CA 1
ATOM 7137 C C . ALA B 1 427 ? -17.359 -6.602 -3.113 1 98.19 427 ALA B C 1
ATOM 7139 O O . ALA B 1 427 ? -16.672 -5.676 -2.668 1 98.19 427 ALA B O 1
ATOM 7140 N N . TYR B 1 428 ? -17.047 -7.855 -2.893 1 96.75 428 TYR B N 1
ATOM 7141 C CA . TYR B 1 428 ? -15.75 -8.328 -2.404 1 96.75 428 TYR B CA 1
ATOM 7142 C C . TYR B 1 428 ? -14.781 -8.562 -3.559 1 96.75 428 TYR B C 1
ATOM 7144 O O . TYR B 1 428 ? -14.977 -9.477 -4.363 1 96.75 428 TYR B O 1
ATOM 7152 N N . LEU B 1 429 ? -13.68 -7.828 -3.658 1 97.06 429 LEU B N 1
ATOM 7153 C CA . LEU B 1 429 ? -12.844 -7.852 -4.855 1 97.06 429 LEU B CA 1
ATOM 7154 C C . LEU B 1 429 ? -11.586 -8.688 -4.625 1 97.06 429 LEU B C 1
ATOM 7156 O O . LEU B 1 429 ? -10.969 -9.156 -5.582 1 97.06 429 LEU B O 1
ATOM 7160 N N . LYS B 1 430 ? -11.141 -8.812 -3.371 1 95.31 430 LYS B N 1
ATOM 7161 C CA . LYS B 1 430 ? -9.898 -9.523 -3.076 1 95.31 430 LYS B CA 1
ATOM 7162 C C . LYS B 1 430 ? -9.961 -10.969 -3.576 1 95.31 430 LYS B C 1
ATOM 7164 O O . LYS B 1 430 ? -10.922 -11.688 -3.291 1 95.31 430 LYS B O 1
ATOM 7169 N N . GLY B 1 431 ? -8.93 -11.383 -4.359 1 94.69 431 GLY B N 1
ATOM 7170 C CA . GLY B 1 431 ? -8.852 -12.75 -4.867 1 94.69 431 GLY B CA 1
ATOM 7171 C C . GLY B 1 431 ? -9.453 -12.906 -6.246 1 94.69 431 GLY B C 1
ATOM 7172 O O . GLY B 1 431 ? -9.234 -13.922 -6.914 1 94.69 431 GLY B O 1
ATOM 7173 N N . LEU B 1 432 ? -10.195 -11.938 -6.719 1 96.5 432 LEU B N 1
ATOM 7174 C CA . LEU B 1 432 ? -10.859 -12.023 -8.016 1 96.5 432 LEU B CA 1
ATOM 7175 C C . LEU B 1 432 ? -9.883 -11.75 -9.148 1 96.5 432 LEU B C 1
ATOM 7177 O O . LEU B 1 432 ? -8.938 -10.977 -8.984 1 96.5 432 LEU B O 1
ATOM 7181 N N . THR B 1 433 ? -10.125 -12.383 -10.297 1 96.62 433 THR B N 1
ATOM 7182 C CA . THR B 1 433 ? -9.445 -12 -11.531 1 96.62 433 THR B CA 1
ATOM 7183 C C . THR B 1 433 ? -9.914 -10.625 -12 1 96.62 433 THR B C 1
ATOM 7185 O O . THR B 1 433 ? -10.938 -10.117 -11.539 1 96.62 433 THR B O 1
ATOM 7188 N N . VAL B 1 434 ? -9.141 -10.016 -12.906 1 98 434 VAL B N 1
ATOM 7189 C CA . VAL B 1 434 ? -9.555 -8.75 -13.5 1 98 434 VAL B CA 1
ATOM 7190 C C . VAL B 1 434 ? -10.914 -8.914 -14.188 1 98 434 VAL B C 1
ATOM 7192 O O . VAL B 1 434 ? -11.766 -8.023 -14.117 1 98 434 VAL B O 1
ATOM 7195 N N . LYS B 1 435 ? -11.156 -10.047 -14.844 1 97.31 435 LYS B N 1
ATOM 7196 C CA . LYS B 1 435 ? -12.453 -10.336 -15.445 1 97.31 435 LYS B CA 1
ATOM 7197 C C . LYS B 1 435 ? -13.578 -10.258 -14.414 1 97.31 435 LYS B C 1
ATOM 7199 O O . LYS B 1 435 ? -14.555 -9.531 -14.617 1 97.31 435 LYS B O 1
ATOM 7204 N N . GLU B 1 436 ? -13.406 -10.969 -13.367 1 96.62 436 GLU B N 1
ATOM 7205 C CA . GLU B 1 436 ? -14.422 -11.023 -12.32 1 96.62 436 GLU B CA 1
ATOM 7206 C C . GLU B 1 436 ? -14.609 -9.656 -11.664 1 96.62 436 GLU B C 1
ATOM 7208 O O . GLU B 1 436 ? -15.727 -9.273 -11.32 1 96.62 436 GLU B O 1
ATOM 7213 N N . ARG B 1 437 ? -13.547 -8.945 -11.477 1 98.19 437 ARG B N 1
ATOM 7214 C CA . ARG B 1 437 ? -13.625 -7.598 -10.914 1 98.19 437 ARG B CA 1
ATOM 7215 C C . ARG B 1 437 ? -14.43 -6.676 -11.82 1 98.19 437 ARG B C 1
ATOM 7217 O O . ARG B 1 437 ? -15.242 -5.883 -11.344 1 98.19 437 ARG B O 1
ATOM 7224 N N . ALA B 1 438 ? -14.078 -6.789 -13.109 1 98.38 438 ALA B N 1
ATOM 7225 C CA . ALA B 1 438 ? -14.828 -5.965 -14.055 1 98.38 438 ALA B CA 1
ATOM 7226 C C . ALA B 1 438 ? -16.328 -6.23 -13.938 1 98.38 438 ALA B C 1
ATOM 7228 O O . ALA B 1 438 ? -17.125 -5.293 -13.891 1 98.38 438 ALA B O 1
ATOM 7229 N N . ILE B 1 439 ? -16.703 -7.457 -13.852 1 97.81 439 ILE B N 1
ATOM 7230 C CA . ILE B 1 439 ? -18.109 -7.836 -13.727 1 97.81 439 ILE B CA 1
ATOM 7231 C C . ILE B 1 439 ? -18.672 -7.273 -12.422 1 97.81 439 ILE B C 1
ATOM 7233 O O . ILE B 1 439 ? -19.75 -6.664 -12.422 1 97.81 439 ILE B O 1
ATOM 7237 N N . ALA B 1 440 ? -17.938 -7.449 -11.312 1 97.88 440 ALA B N 1
ATOM 7238 C CA . ALA B 1 440 ? -18.375 -6.957 -10.008 1 97.88 440 ALA B CA 1
ATOM 7239 C C . ALA B 1 440 ? -18.594 -5.445 -10.039 1 97.88 440 ALA B C 1
ATOM 7241 O O . ALA B 1 440 ? -19.625 -4.949 -9.594 1 97.88 440 ALA B O 1
ATOM 7242 N N . MET B 1 441 ? -17.656 -4.742 -10.617 1 98.56 441 MET B N 1
ATOM 7243 C CA . MET B 1 441 ? -17.703 -3.283 -10.648 1 98.56 441 MET B CA 1
ATOM 7244 C C . MET B 1 441 ? -18.828 -2.793 -11.531 1 98.56 441 MET B C 1
ATOM 7246 O O . MET B 1 441 ? -19.469 -1.776 -11.234 1 98.56 441 MET B O 1
ATOM 7250 N N . ILE B 1 442 ? -19.062 -3.465 -12.625 1 97.81 442 ILE B N 1
ATOM 7251 C CA . ILE B 1 442 ? -20.156 -3.102 -13.516 1 97.81 442 ILE B CA 1
ATOM 7252 C C . ILE B 1 442 ? -21.484 -3.244 -12.781 1 97.81 442 ILE B C 1
ATOM 7254 O O . ILE B 1 442 ? -22.359 -2.393 -12.906 1 97.81 442 ILE B O 1
ATOM 7258 N N . HIS B 1 443 ? -21.625 -4.262 -11.945 1 97.56 443 HIS B N 1
ATOM 7259 C CA . HIS B 1 443 ? -22.844 -4.449 -11.156 1 97.56 443 HIS B CA 1
ATOM 7260 C C . HIS B 1 443 ? -23.016 -3.324 -10.141 1 97.56 443 HIS B C 1
ATOM 7262 O O . HIS B 1 443 ? -24.141 -2.979 -9.781 1 97.56 443 HIS B O 1
ATOM 7268 N N . LEU B 1 444 ? -21.922 -2.738 -9.656 1 98.25 444 LEU B N 1
ATOM 7269 C CA . LEU B 1 444 ? -21.969 -1.679 -8.656 1 98.25 444 LEU B CA 1
ATOM 7270 C C . LEU B 1 444 ? -22.25 -0.327 -9.305 1 98.25 444 LEU B C 1
ATOM 7272 O O . LEU B 1 444 ? -22.562 0.644 -8.617 1 98.25 444 LEU B O 1
ATOM 7276 N N . ALA B 1 445 ? -22.109 -0.23 -10.617 1 98.12 445 ALA B N 1
ATOM 7277 C CA . ALA B 1 445 ? -22.297 1.027 -11.336 1 98.12 445 ALA B CA 1
ATOM 7278 C C . ALA B 1 445 ? -23.781 1.388 -11.414 1 98.12 445 ALA B C 1
ATOM 7280 O O . ALA B 1 445 ? -24.656 0.52 -11.273 1 98.12 445 ALA B O 1
ATOM 7281 N N . HIS B 1 446 ? -24.031 2.689 -11.602 1 97.94 446 HIS B N 1
ATOM 7282 C CA . HIS B 1 446 ? -25.406 3.107 -11.914 1 97.94 446 HIS B CA 1
ATOM 7283 C C . HIS B 1 446 ? -25.938 2.346 -13.117 1 97.94 446 HIS B C 1
ATOM 7285 O O . HIS B 1 446 ? -25.234 2.145 -14.109 1 97.94 446 HIS B O 1
ATOM 7291 N N . PRO B 1 447 ? -27.203 1.934 -13.031 1 96.56 447 PRO B N 1
ATOM 7292 C CA . PRO B 1 447 ? -27.781 1.15 -14.125 1 96.56 447 PRO B CA 1
ATOM 7293 C C . PRO B 1 447 ? -27.625 1.823 -15.484 1 96.56 447 PRO B C 1
ATOM 7295 O O . PRO B 1 447 ? -27.406 1.146 -16.484 1 96.56 447 PRO B O 1
ATOM 7298 N N . ASP B 1 448 ? -27.609 3.133 -15.555 1 97.44 448 ASP B N 1
ATOM 7299 C CA . ASP B 1 448 ? -27.547 3.893 -16.797 1 97.44 448 ASP B CA 1
ATOM 7300 C C . ASP B 1 448 ? -26.172 3.75 -17.453 1 97.44 448 ASP B C 1
ATOM 7302 O O . ASP B 1 448 ? -26.016 4.062 -18.641 1 97.44 448 ASP B O 1
ATOM 7306 N N . HIS B 1 449 ? -25.203 3.295 -16.703 1 98.19 449 HIS B N 1
ATOM 7307 C CA . HIS B 1 449 ? -23.844 3.303 -17.234 1 98.19 449 HIS B CA 1
ATOM 7308 C C . HIS B 1 449 ? -23.344 1.884 -17.469 1 98.19 449 HIS B C 1
ATOM 7310 O O . HIS B 1 449 ? -22.25 1.691 -18.016 1 98.19 449 HIS B O 1
ATOM 7316 N N . ARG B 1 450 ? -24.094 0.838 -17.156 1 96.69 450 ARG B N 1
ATOM 7317 C CA . ARG B 1 450 ? -23.609 -0.536 -17.141 1 96.69 450 ARG B CA 1
ATOM 7318 C C . ARG B 1 450 ? -23.344 -1.044 -18.547 1 96.69 450 ARG B C 1
ATOM 7320 O O . ARG B 1 450 ? -22.344 -1.71 -18.812 1 96.69 450 ARG B O 1
ATOM 7327 N N . GLU B 1 451 ? -24.234 -0.754 -19.469 1 96.38 451 GLU B N 1
ATOM 7328 C CA . GLU B 1 451 ? -24.047 -1.195 -20.844 1 96.38 451 GLU B CA 1
ATOM 7329 C C . GLU B 1 451 ? -22.781 -0.594 -21.453 1 96.38 451 GLU B C 1
ATOM 7331 O O . GLU B 1 451 ? -22 -1.295 -22.109 1 96.38 451 GLU B O 1
ATOM 7336 N N . TRP B 1 452 ? -22.625 0.683 -21.234 1 97.12 452 TRP B N 1
ATOM 7337 C CA . TRP B 1 452 ? -21.422 1.36 -21.719 1 97.12 452 TRP B CA 1
ATOM 7338 C C . TRP B 1 452 ? -20.172 0.747 -21.109 1 97.12 452 TRP B C 1
ATOM 7340 O O . TRP B 1 452 ? -19.188 0.489 -21.812 1 97.12 452 TRP B O 1
ATOM 7350 N N . LEU B 1 453 ? -20.156 0.479 -19.844 1 97.62 453 LEU B N 1
ATOM 7351 C CA . LEU B 1 453 ? -19.016 -0.098 -19.141 1 97.62 453 LEU B CA 1
ATOM 7352 C C . LEU B 1 453 ? -18.703 -1.489 -19.688 1 97.62 453 LEU B C 1
ATOM 7354 O O . LEU B 1 453 ? -17.531 -1.852 -19.828 1 97.62 453 LEU B O 1
ATOM 7358 N N . GLU B 1 454 ? -19.75 -2.256 -19.922 1 96.44 454 GLU B N 1
ATOM 7359 C CA . GLU B 1 454 ? -19.547 -3.6 -20.469 1 96.44 454 GLU B CA 1
ATOM 7360 C C . GLU B 1 454 ? -18.875 -3.553 -21.828 1 96.44 454 GLU B C 1
ATOM 7362 O O . GLU B 1 454 ? -17.953 -4.324 -22.094 1 96.44 454 GLU B O 1
ATOM 7367 N N . LYS B 1 455 ? -19.297 -2.705 -22.688 1 95.12 455 LYS B N 1
ATOM 7368 C CA . LYS B 1 455 ? -18.719 -2.557 -24.016 1 95.12 455 LYS B CA 1
ATOM 7369 C C . LYS B 1 455 ? -17.266 -2.113 -23.938 1 95.12 455 LYS B C 1
ATOM 7371 O O . LYS B 1 455 ? -16.406 -2.65 -24.641 1 95.12 455 LYS B O 1
ATOM 7376 N N . GLU B 1 456 ? -17 -1.141 -23.078 1 95 456 GLU B N 1
ATOM 7377 C CA . GLU B 1 456 ? -15.625 -0.664 -22.922 1 95 456 GLU B CA 1
ATOM 7378 C C . GLU B 1 456 ? -14.734 -1.752 -22.328 1 95 456 GLU B C 1
ATOM 7380 O O . GLU B 1 456 ? -13.562 -1.871 -22.703 1 95 456 GLU B O 1
ATOM 7385 N N . ALA B 1 457 ? -15.281 -2.525 -21.391 1 96.38 457 ALA B N 1
ATOM 7386 C CA . ALA B 1 457 ? -14.523 -3.617 -20.781 1 96.38 457 ALA B CA 1
ATOM 7387 C C . ALA B 1 457 ? -14.094 -4.633 -21.844 1 96.38 457 ALA B C 1
ATOM 7389 O O . ALA B 1 457 ? -12.961 -5.129 -21.812 1 96.38 457 ALA B O 1
ATOM 7390 N N . GLU B 1 458 ? -14.984 -4.918 -22.734 1 93.69 458 GLU B N 1
ATOM 7391 C CA . GLU B 1 458 ? -14.656 -5.84 -23.812 1 93.69 458 GLU B CA 1
ATOM 7392 C C . GLU B 1 458 ? -13.57 -5.27 -24.719 1 93.69 458 GLU B C 1
ATOM 7394 O O . GLU B 1 458 ? -12.602 -5.965 -25.047 1 93.69 458 GLU B O 1
ATOM 7399 N N . LYS B 1 459 ? -13.719 -4.055 -25.078 1 92.19 459 LYS B N 1
ATOM 7400 C CA . LYS B 1 459 ? -12.766 -3.385 -25.969 1 92.19 459 LYS B CA 1
ATOM 7401 C C . LYS B 1 459 ? -11.367 -3.357 -25.344 1 92.19 459 LYS B C 1
ATOM 7403 O O . LYS B 1 459 ? -10.367 -3.531 -26.047 1 92.19 459 LYS B O 1
ATOM 7408 N N . LEU B 1 460 ? -11.281 -3.197 -24.047 1 94.38 460 LEU B N 1
ATOM 7409 C CA . LEU B 1 460 ? -10.023 -3.014 -23.344 1 94.38 460 LEU B CA 1
ATOM 7410 C C . LEU B 1 460 ? -9.414 -4.359 -22.953 1 94.38 460 LEU B C 1
ATOM 7412 O O . LEU B 1 460 ? -8.281 -4.418 -22.469 1 94.38 460 LEU B O 1
ATOM 7416 N N . GLY B 1 461 ? -10.133 -5.457 -23.156 1 93.69 461 GLY B N 1
ATOM 7417 C CA . GLY B 1 461 ? -9.648 -6.785 -22.828 1 93.69 461 GLY B CA 1
ATOM 7418 C C . GLY B 1 461 ? -9.836 -7.137 -21.359 1 93.69 461 GLY B C 1
ATOM 7419 O O . GLY B 1 461 ? -9.219 -8.07 -20.859 1 93.69 461 GLY B O 1
ATOM 7420 N N . LEU B 1 462 ? -10.633 -6.359 -20.641 1 96.62 462 LEU B N 1
ATOM 7421 C CA . LEU B 1 462 ? -10.969 -6.684 -19.266 1 96.62 462 LEU B CA 1
ATOM 7422 C C . LEU B 1 462 ? -11.945 -7.855 -19.203 1 96.62 462 LEU B C 1
ATOM 7424 O O . LEU B 1 462 ? -12.086 -8.508 -18.172 1 96.62 462 LEU B O 1
ATOM 7428 N N . LEU B 1 463 ? -12.688 -8.055 -20.25 1 95 463 LEU B N 1
ATOM 7429 C CA . LEU B 1 463 ? -13.5 -9.234 -20.516 1 95 463 LEU B CA 1
ATOM 7430 C C . LEU B 1 463 ? -12.977 -9.992 -21.734 1 95 463 LEU B C 1
ATOM 7432 O O . LEU B 1 463 ? -12.438 -9.383 -22.672 1 95 463 LEU B O 1
ATOM 7436 N N . PRO B 1 464 ? -13.062 -11.32 -21.641 1 88.81 464 PRO B N 1
ATOM 7437 C CA . PRO B 1 464 ? -12.625 -12.062 -22.828 1 88.81 464 PRO B CA 1
ATOM 7438 C C . PRO B 1 464 ? -13.461 -11.75 -24.062 1 88.81 464 PRO B C 1
ATOM 7440 O O . PRO B 1 464 ? -14.547 -11.18 -23.953 1 88.81 464 PRO B O 1
ATOM 7443 N N . PRO B 1 465 ? -12.883 -12.125 -25.219 1 79.81 465 PRO B N 1
ATOM 7444 C CA . PRO B 1 465 ? -13.641 -11.906 -26.453 1 79.81 465 PRO B CA 1
ATOM 7445 C C . PRO B 1 465 ? -14.992 -12.617 -26.453 1 79.81 465 PRO B C 1
ATOM 7447 O O . PRO B 1 465 ? -15.094 -13.742 -25.969 1 79.81 465 PRO B O 1
ATOM 7450 N N . ASN B 1 466 ? -16.016 -11.945 -26.953 1 80.31 466 ASN B N 1
ATOM 7451 C CA . ASN B 1 466 ? -17.359 -12.5 -27.125 1 80.31 466 ASN B CA 1
ATOM 7452 C C . ASN B 1 466 ? -17.938 -12.977 -25.797 1 80.31 466 ASN B C 1
ATOM 7454 O O . ASN B 1 466 ? -18.594 -14.016 -25.75 1 80.31 466 ASN B O 1
ATOM 7458 N N . TYR B 1 467 ? -17.578 -12.195 -24.797 1 86 467 TYR B N 1
ATOM 7459 C CA . TYR B 1 467 ? -18.031 -12.602 -23.469 1 86 467 TYR B CA 1
ATOM 7460 C C . TYR B 1 467 ? -19.375 -11.953 -23.141 1 86 467 TYR B C 1
ATOM 7462 O O . TYR B 1 467 ? -19.594 -10.773 -23.438 1 86 467 TYR B O 1
ATOM 7470 N N . THR B 1 468 ? -20.266 -12.773 -22.609 1 85.38 468 THR B N 1
ATOM 7471 C CA . THR B 1 468 ? -21.516 -12.281 -22.062 1 85.38 468 THR B CA 1
ATOM 7472 C C . THR B 1 468 ? -21.562 -12.461 -20.547 1 85.38 468 THR B C 1
ATOM 7474 O O . THR B 1 468 ? -21.344 -13.562 -20.047 1 85.38 468 THR B O 1
ATOM 7477 N N . ILE B 1 469 ? -21.766 -11.359 -19.844 1 89.94 469 ILE B N 1
ATOM 7478 C CA . ILE B 1 469 ? -21.875 -11.445 -18.391 1 89.94 469 ILE B CA 1
ATOM 7479 C C . ILE B 1 469 ? -23.094 -12.297 -18.016 1 89.94 469 ILE B C 1
ATOM 7481 O O . ILE B 1 469 ? -24.203 -12.023 -18.453 1 89.94 469 ILE B O 1
ATOM 7485 N N . PRO B 1 470 ? -22.844 -13.297 -17.312 1 86.38 470 PRO B N 1
ATOM 7486 C CA . PRO B 1 470 ? -23.969 -14.172 -16.938 1 86.38 470 PRO B CA 1
ATOM 7487 C C . PRO B 1 470 ? -25.047 -13.438 -16.156 1 86.38 470 PRO B C 1
ATOM 7489 O O . PRO B 1 470 ? -24.766 -12.5 -15.414 1 86.38 470 PRO B O 1
ATOM 7492 N N . ALA B 1 471 ? -26.234 -13.938 -16.359 1 85.69 471 ALA B N 1
ATOM 7493 C CA . ALA B 1 471 ? -27.344 -13.398 -15.57 1 85.69 471 ALA B CA 1
ATOM 7494 C C . ALA B 1 471 ? -27.234 -13.82 -14.109 1 85.69 471 ALA B C 1
ATOM 7496 O O . ALA B 1 471 ? -26.609 -14.828 -13.797 1 85.69 471 ALA B O 1
ATOM 7497 N N . GLY B 1 472 ? -27.766 -13.07 -13.211 1 85.81 472 GLY B N 1
ATOM 7498 C CA . GLY B 1 472 ? -27.75 -13.422 -11.797 1 85.81 472 GLY B CA 1
ATOM 7499 C C . GLY B 1 472 ? -26.719 -12.648 -11 1 85.81 472 GLY B C 1
ATOM 7500 O O . GLY B 1 472 ? -26.016 -11.797 -11.547 1 85.81 472 GLY B O 1
ATOM 7501 N N . LYS B 1 473 ? -26.703 -12.922 -9.711 1 89.44 473 LYS B N 1
ATOM 7502 C CA . LYS B 1 473 ? -25.781 -12.266 -8.789 1 89.44 473 LYS B CA 1
ATOM 7503 C C . LYS B 1 473 ? -24.578 -13.156 -8.484 1 89.44 473 LYS B C 1
ATOM 7505 O O . LYS B 1 473 ? -24.719 -14.18 -7.816 1 89.44 473 LYS B O 1
ATOM 7510 N N . PRO B 1 474 ? -23.406 -12.781 -9.008 1 90.81 474 PRO B N 1
ATOM 7511 C CA . PRO B 1 474 ? -22.219 -13.562 -8.609 1 90.81 474 PRO B CA 1
ATOM 7512 C C . PRO B 1 474 ? -22.031 -13.625 -7.098 1 90.81 474 PRO B C 1
ATOM 7514 O O . PRO B 1 474 ? -22.469 -12.719 -6.383 1 90.81 474 PRO B O 1
ATOM 7517 N N . ASP B 1 475 ? -21.281 -14.625 -6.621 1 89.69 475 ASP B N 1
ATOM 7518 C CA . ASP B 1 475 ? -21.109 -14.867 -5.191 1 89.69 475 ASP B CA 1
ATOM 7519 C C . ASP B 1 475 ? -20.297 -13.766 -4.535 1 89.69 475 ASP B C 1
ATOM 7521 O O . ASP B 1 475 ? -20.438 -13.5 -3.34 1 89.69 475 ASP B O 1
ATOM 7525 N N . TYR B 1 476 ? -19.469 -13.172 -5.344 1 92.56 476 TYR B N 1
ATOM 7526 C CA . TYR B 1 476 ? -18.594 -12.156 -4.77 1 92.56 476 TYR B CA 1
ATOM 7527 C C . TYR B 1 476 ? -19.312 -10.828 -4.617 1 92.56 476 TYR B C 1
ATOM 7529 O O . TYR B 1 476 ? -18.75 -9.859 -4.105 1 92.56 476 TYR B O 1
ATOM 7537 N N . LEU B 1 477 ? -20.547 -10.703 -5.082 1 96 477 LEU B N 1
ATOM 7538 C CA . LEU B 1 477 ? -21.438 -9.609 -4.703 1 96 477 LEU B CA 1
ATOM 7539 C C . LEU B 1 477 ? -22.109 -9.891 -3.359 1 96 477 LEU B C 1
ATOM 7541 O O . LEU B 1 477 ? -23.078 -10.648 -3.291 1 96 477 LEU B O 1
ATOM 7545 N N . LEU B 1 478 ? -21.609 -9.242 -2.346 1 96.81 478 LEU B N 1
ATOM 7546 C CA . LEU B 1 478 ? -22.094 -9.5 -0.99 1 96.81 478 LEU B CA 1
ATOM 7547 C C . LEU B 1 478 ? -23.516 -9.016 -0.812 1 96.81 478 LEU B C 1
ATOM 7549 O O . LEU B 1 478 ? -24.266 -9.539 0.023 1 96.81 478 LEU B O 1
ATOM 7553 N N . TYR B 1 479 ? -23.812 -7.93 -1.494 1 97.12 479 TYR B N 1
ATOM 7554 C CA . TYR B 1 479 ? -25.156 -7.355 -1.533 1 97.12 479 TYR B CA 1
ATOM 7555 C C . TYR B 1 479 ? -25.406 -6.664 -2.867 1 97.12 479 TYR B C 1
ATOM 7557 O O . TYR B 1 479 ? -24.516 -6.008 -3.416 1 97.12 479 TYR B O 1
ATOM 7565 N N . LYS B 1 480 ? -26.562 -6.863 -3.441 1 95.94 480 LYS B N 1
ATOM 7566 C CA . LYS B 1 480 ? -26.953 -6.23 -4.699 1 95.94 480 LYS B CA 1
ATOM 7567 C C . LYS B 1 480 ? -28.359 -5.652 -4.613 1 95.94 480 LYS B C 1
ATOM 7569 O O . LYS B 1 480 ? -29.297 -6.344 -4.211 1 95.94 480 LYS B O 1
ATOM 7574 N N . ARG B 1 481 ? -28.391 -4.379 -4.953 1 92.75 481 ARG B N 1
ATOM 7575 C CA . ARG B 1 481 ? -29.688 -3.723 -5.008 1 92.75 481 ARG B CA 1
ATOM 7576 C C . ARG B 1 481 ? -30.344 -3.896 -6.379 1 92.75 481 ARG B C 1
ATOM 7578 O O . ARG B 1 481 ? -29.656 -3.846 -7.406 1 92.75 481 ARG B O 1
ATOM 7585 N N . ASP B 1 482 ? -31.641 -4.152 -6.457 1 81.12 482 ASP B N 1
ATOM 7586 C CA . ASP B 1 482 ? -32.406 -4.324 -7.691 1 81.12 482 ASP B CA 1
ATOM 7587 C C . ASP B 1 482 ? -32.594 -2.988 -8.406 1 81.12 482 ASP B C 1
ATOM 7589 O O . ASP B 1 482 ? -32.781 -1.955 -7.754 1 81.12 482 ASP B O 1
#